Protein AF-0000000084403778 (afdb_homodimer)

Structure (mmCIF, N/CA/C/O backbone):
data_AF-0000000084403778-model_v1
#
loop_
_entity.id
_entity.type
_entity.pdbx_description
1 polymer 'Amidase domain-containing protein'
#
loop_
_atom_site.group_PDB
_atom_site.id
_atom_site.type_symbol
_atom_site.label_atom_id
_atom_site.label_alt_id
_atom_site.label_comp_id
_atom_site.label_asym_id
_atom_site.label_entity_id
_atom_site.label_seq_id
_atom_site.pdbx_PDB_ins_code
_atom_site.Cartn_x
_atom_site.Cartn_y
_atom_site.Cartn_z
_atom_site.occupancy
_atom_site.B_iso_or_equiv
_atom_site.auth_seq_id
_atom_site.auth_comp_id
_atom_site.auth_asym_id
_atom_site.auth_atom_id
_atom_site.pdbx_PDB_model_num
ATOM 1 N N . MET A 1 1 ? 0.644 -39.219 24.844 1 18.72 1 MET A N 1
ATOM 2 C CA . MET A 1 1 ? -0.184 -38.25 25.594 1 18.72 1 MET A CA 1
ATOM 3 C C . MET A 1 1 ? 0.557 -36.938 25.812 1 18.72 1 MET A C 1
ATOM 5 O O . MET A 1 1 ? 1.312 -36.812 26.781 1 18.72 1 MET A O 1
ATOM 9 N N . LEU A 1 2 ? 1.155 -36.375 24.812 1 17.41 2 LEU A N 1
ATOM 10 C CA . LEU A 1 2 ? 2.367 -35.656 24.422 1 17.41 2 LEU A CA 1
ATOM 11 C C . LEU A 1 2 ? 2.25 -34.156 24.75 1 17.41 2 LEU A C 1
ATOM 13 O O . LEU A 1 2 ? 1.386 -33.469 24.219 1 17.41 2 LEU A O 1
ATOM 17 N N . LYS A 1 3 ? 2.527 -33.844 26.078 1 19.91 3 LYS A N 1
ATOM 18 C CA . LYS A 1 3 ? 2.354 -32.594 26.812 1 19.91 3 LYS A CA 1
ATOM 19 C C . LYS A 1 3 ? 3.055 -31.438 26.109 1 19.91 3 LYS A C 1
ATOM 21 O O . LYS A 1 3 ? 4.273 -31.281 26.219 1 19.91 3 LYS A O 1
ATOM 26 N N . LYS A 1 4 ? 2.727 -31.328 24.75 1 19.06 4 LYS A N 1
ATOM 27 C CA . LYS A 1 4 ? 3.428 -30.328 23.938 1 19.06 4 LYS A CA 1
ATOM 28 C C . LYS A 1 4 ? 3.307 -28.938 24.562 1 19.06 4 LYS A C 1
ATOM 30 O O . LYS A 1 4 ? 2.199 -28.453 24.797 1 19.06 4 LYS A O 1
ATOM 35 N N . THR A 1 5 ? 4.219 -28.594 25.469 1 20.61 5 THR A N 1
ATOM 36 C CA . THR A 1 5 ? 4.375 -27.375 26.234 1 20.61 5 THR A CA 1
ATOM 37 C C . THR A 1 5 ? 4.328 -26.141 25.328 1 20.61 5 THR A C 1
ATOM 39 O O . THR A 1 5 ? 5.16 -26 24.438 1 20.61 5 THR A O 1
ATOM 42 N N . LEU A 1 6 ? 3.15 -25.703 24.938 1 18.8 6 LEU A N 1
ATOM 43 C CA . LEU A 1 6 ? 2.775 -24.641 24 1 18.8 6 LEU A CA 1
ATOM 44 C C . LEU A 1 6 ? 3.309 -23.281 24.484 1 18.8 6 LEU A C 1
ATOM 46 O O . LEU A 1 6 ? 2.945 -22.812 25.562 1 18.8 6 LEU A O 1
ATOM 50 N N . THR A 1 7 ? 4.652 -23.078 24.297 1 20.14 7 THR A N 1
ATOM 51 C CA . THR A 1 7 ? 5.363 -21.891 24.75 1 20.14 7 THR A CA 1
ATOM 52 C C . THR A 1 7 ? 4.746 -20.641 24.156 1 20.14 7 THR A C 1
ATOM 54 O O . THR A 1 7 ? 4.691 -20.484 22.922 1 20.14 7 THR A O 1
ATOM 57 N N . ILE A 1 8 ? 3.703 -20.062 24.719 1 18.84 8 ILE A N 1
ATOM 58 C CA . ILE A 1 8 ? 2.793 -18.969 24.391 1 18.84 8 ILE A CA 1
ATOM 59 C C . ILE A 1 8 ? 3.57 -17.656 24.297 1 18.84 8 ILE A C 1
ATOM 61 O O . ILE A 1 8 ? 4.062 -17.156 25.312 1 18.84 8 ILE A O 1
ATOM 65 N N . GLN A 1 9 ? 4.461 -17.516 23.328 1 19.38 9 GLN A N 1
ATOM 66 C CA . GLN A 1 9 ? 5.258 -16.297 23.203 1 19.38 9 GLN A CA 1
ATOM 67 C C . GLN A 1 9 ? 4.367 -15.086 22.969 1 19.38 9 GLN A C 1
ATOM 69 O O . GLN A 1 9 ? 3.543 -15.078 22.062 1 19.38 9 GLN A O 1
ATOM 74 N N . GLY A 1 10 ? 4.023 -14.312 23.984 1 20.56 10 GLY A N 1
ATOM 75 C CA . GLY A 1 10 ? 3.1 -13.227 24.266 1 20.56 10 GLY A CA 1
ATOM 76 C C . GLY A 1 10 ? 3.264 -12.047 23.312 1 20.56 10 GLY A C 1
ATOM 77 O O . GLY A 1 10 ? 4.383 -11.711 22.922 1 20.56 10 GLY A O 1
ATOM 78 N N . VAL A 1 11 ? 2.303 -11.82 22.5 1 19.36 11 VAL A N 1
ATOM 79 C CA . VAL A 1 11 ? 2.061 -10.82 21.469 1 19.36 11 VAL A CA 1
ATOM 80 C C . VAL A 1 11 ? 2.113 -9.422 22.078 1 19.36 11 VAL A C 1
ATOM 82 O O . VAL A 1 11 ? 1.288 -9.078 22.922 1 19.36 11 VAL A O 1
ATOM 85 N N . LEU A 1 12 ? 3.281 -8.789 22.219 1 21.8 12 LEU A N 1
ATOM 86 C CA . LEU A 1 12 ? 3.535 -7.445 22.719 1 21.8 12 LEU A CA 1
ATOM 87 C C . LEU A 1 12 ? 2.689 -6.418 21.984 1 21.8 12 LEU A C 1
ATOM 89 O O . LEU A 1 12 ? 2.57 -6.477 20.75 1 21.8 12 LEU A O 1
ATOM 93 N N . ALA A 1 13 ? 1.746 -5.816 22.578 1 21.98 13 ALA A N 1
ATOM 94 C CA . ALA A 1 13 ? 0.923 -4.656 22.25 1 21.98 13 ALA A CA 1
ATOM 95 C C . ALA A 1 13 ? 1.752 -3.572 21.562 1 21.98 13 ALA A C 1
ATOM 97 O O . ALA A 1 13 ? 2.967 -3.494 21.75 1 21.98 13 ALA A O 1
ATOM 98 N N . LEU A 1 14 ? 1.19 -3.01 20.5 1 22.77 14 LEU A N 1
ATOM 99 C CA . LEU A 1 14 ? 1.689 -1.904 19.703 1 22.77 14 LEU A CA 1
ATOM 100 C C . LEU A 1 14 ? 2.291 -0.813 20.578 1 22.77 14 LEU A C 1
ATOM 102 O O . LEU A 1 14 ? 1.62 0.169 20.906 1 22.77 14 LEU A O 1
ATOM 106 N N . VAL A 1 15 ? 2.947 -1.26 21.812 1 22.11 15 VAL A N 1
ATOM 107 C CA . VAL A 1 15 ? 3.486 -0.353 22.812 1 22.11 15 VAL A CA 1
ATOM 108 C C . VAL A 1 15 ? 4.52 0.575 22.172 1 22.11 15 VAL A C 1
ATOM 110 O O . VAL A 1 15 ? 5.145 0.22 21.172 1 22.11 15 VAL A O 1
ATOM 113 N N . HIS A 1 16 ? 4.484 1.888 22.625 1 23.42 16 HIS A N 1
ATOM 114 C CA . HIS A 1 16 ? 5.512 2.906 22.422 1 23.42 16 HIS A CA 1
ATOM 115 C C . HIS A 1 16 ? 6.906 2.344 22.688 1 23.42 16 HIS A C 1
ATOM 117 O O . HIS A 1 16 ? 7.082 1.502 23.562 1 23.42 16 HIS A O 1
ATOM 123 N N . PRO A 1 17 ? 7.898 2.363 21.859 1 23.77 17 PRO A N 1
ATOM 124 C CA . PRO A 1 17 ? 9.211 1.745 22.047 1 23.77 17 PRO A CA 1
ATOM 125 C C . PRO A 1 17 ? 9.828 2.051 23.406 1 23.77 17 PRO A C 1
ATOM 127 O O . PRO A 1 17 ? 11.055 2.002 23.562 1 23.77 17 PRO A O 1
ATOM 130 N N . ALA A 1 18 ? 9.102 2.107 24.656 1 20.86 18 ALA A N 1
ATOM 131 C CA . ALA A 1 18 ? 10.008 2.299 25.781 1 20.86 18 ALA A CA 1
ATOM 132 C C . ALA A 1 18 ? 11.008 1.153 25.891 1 20.86 18 ALA A C 1
ATOM 134 O O . ALA A 1 18 ? 10.812 0.095 25.281 1 20.86 18 ALA A O 1
ATOM 135 N N . SER A 1 19 ? 11.852 0.962 27.203 1 19.22 19 SER A N 1
ATOM 136 C CA . SER A 1 19 ? 13.047 0.24 27.641 1 19.22 19 SER A CA 1
ATOM 137 C C . SER A 1 19 ? 12.836 -1.269 27.562 1 19.22 19 SER A C 1
ATOM 139 O O . SER A 1 19 ? 11.703 -1.745 27.547 1 19.22 19 SER A O 1
ATOM 141 N N . ALA A 1 20 ? 13.945 -2.129 27.453 1 20.81 20 ALA A N 1
ATOM 142 C CA . ALA A 1 20 ? 14.32 -3.537 27.375 1 20.81 20 ALA A CA 1
ATOM 143 C C . ALA A 1 20 ? 13.672 -4.336 28.516 1 20.81 20 ALA A C 1
ATOM 145 O O . ALA A 1 20 ? 14.297 -4.578 29.547 1 20.81 20 ALA A O 1
ATOM 146 N N . ALA A 1 21 ? 12.445 -4.137 29.094 1 22.25 21 ALA A N 1
ATOM 147 C CA . ALA A 1 21 ? 12.234 -4.887 30.328 1 22.25 21 ALA A CA 1
ATOM 148 C C . ALA A 1 21 ? 12.219 -6.387 30.062 1 22.25 21 ALA A C 1
ATOM 150 O O . ALA A 1 21 ? 11.641 -6.844 29.078 1 22.25 21 ALA A O 1
ATOM 151 N N . THR A 1 22 ? 13.102 -7.246 30.828 1 19.88 22 THR A N 1
ATOM 152 C CA . THR A 1 22 ? 13.516 -8.633 31.016 1 19.88 22 THR A CA 1
ATOM 153 C C . THR A 1 22 ? 12.305 -9.539 31.234 1 19.88 22 THR A C 1
ATOM 155 O O . THR A 1 22 ? 11.414 -9.211 32.031 1 19.88 22 THR A O 1
ATOM 158 N N . LEU A 1 23 ? 11.914 -10.305 30.25 1 20.38 23 LEU A N 1
ATOM 159 C CA . LEU A 1 23 ? 10.859 -11.305 30.312 1 20.38 23 LEU A CA 1
ATOM 160 C C . LEU A 1 23 ? 11.031 -12.211 31.516 1 20.38 23 LEU A C 1
ATOM 162 O O . LEU A 1 23 ? 12.133 -12.672 31.812 1 20.38 23 LEU A O 1
ATOM 166 N N . PRO A 1 24 ? 10.055 -12.305 32.5 1 20.27 24 PRO A N 1
ATOM 167 C CA . PRO A 1 24 ? 10.133 -13.039 33.75 1 20.27 24 PRO A CA 1
ATOM 168 C C . PRO A 1 24 ? 10.367 -14.531 33.562 1 20.27 24 PRO A C 1
ATOM 170 O O . PRO A 1 24 ? 10.016 -15.086 32.5 1 20.27 24 PRO A O 1
ATOM 173 N N . LYS A 1 25 ? 11.195 -15.305 34.438 1 20.94 25 LYS A N 1
ATOM 174 C CA . LYS A 1 25 ? 11.734 -16.609 34.812 1 20.94 25 LYS A CA 1
ATOM 175 C C . LYS A 1 25 ? 10.609 -17.625 35.031 1 20.94 25 LYS A C 1
ATOM 177 O O . LYS A 1 25 ? 10.859 -18.75 35.5 1 20.94 25 LYS A O 1
ATOM 182 N N . ALA A 1 26 ? 9.398 -17.422 34.844 1 20.36 26 ALA A N 1
ATOM 183 C CA . ALA A 1 26 ? 8.492 -18.281 35.594 1 20.36 26 ALA A CA 1
ATOM 184 C C . ALA A 1 26 ? 8.578 -19.734 35.125 1 20.36 26 ALA A C 1
ATOM 186 O O . ALA A 1 26 ? 7.793 -20.578 35.562 1 20.36 26 ALA A O 1
ATOM 187 N N . GLN A 1 27 ? 9.312 -20.172 34.125 1 19.77 27 GLN A N 1
ATOM 188 C CA . GLN A 1 27 ? 9.18 -21.609 33.938 1 19.77 27 GLN A CA 1
ATOM 189 C C . GLN A 1 27 ? 9.914 -22.375 35.031 1 19.77 27 GLN A C 1
ATOM 191 O O . GLN A 1 27 ? 9.805 -23.594 35.125 1 19.77 27 GLN A O 1
ATOM 196 N N . GLN A 1 28 ? 10.969 -21.812 35.75 1 19.81 28 GLN A N 1
ATOM 197 C CA . GLN A 1 28 ? 11.758 -22.734 36.562 1 19.81 28 GLN A CA 1
ATOM 198 C C . GLN A 1 28 ? 11 -23.156 37.844 1 19.81 28 GLN A C 1
ATOM 200 O O . GLN A 1 28 ? 11.594 -23.641 38.781 1 19.81 28 GLN A O 1
ATOM 205 N N . ALA A 1 29 ? 9.883 -22.797 38.125 1 21.36 29 ALA A N 1
ATOM 206 C CA . ALA A 1 29 ? 9.5 -22.906 39.531 1 21.36 29 ALA A CA 1
ATOM 207 C C . ALA A 1 29 ? 9.273 -24.359 39.938 1 21.36 29 ALA A C 1
ATOM 209 O O . ALA A 1 29 ? 8.797 -24.641 41.031 1 21.36 29 ALA A O 1
ATOM 210 N N . LEU A 1 30 ? 9.234 -25.359 39.031 1 20 30 LEU A N 1
ATOM 211 C CA . LEU A 1 30 ? 8.648 -26.5 39.75 1 20 30 LEU A CA 1
ATOM 212 C C . LEU A 1 30 ? 9.656 -27.094 40.719 1 20 30 LEU A C 1
ATOM 214 O O . LEU A 1 30 ? 9.375 -28.125 41.375 1 20 30 LEU A O 1
ATOM 218 N N . MET A 1 31 ? 11 -26.875 40.469 1 19.2 31 MET A N 1
ATOM 219 C CA . MET A 1 31 ? 11.789 -27.828 41.219 1 19.2 31 MET A CA 1
ATOM 220 C C . MET A 1 31 ? 11.578 -27.641 42.719 1 19.2 31 MET A C 1
ATOM 222 O O . MET A 1 31 ? 11.148 -26.562 43.156 1 19.2 31 MET A O 1
ATOM 226 N N . THR A 1 32 ? 12.211 -28.531 43.625 1 20.08 32 THR A N 1
ATOM 227 C CA . THR A 1 32 ? 12.07 -29.078 44.969 1 20.08 32 THR A CA 1
ATOM 228 C C . THR A 1 32 ? 12.117 -27.969 46.031 1 20.08 32 THR A C 1
ATOM 230 O O . THR A 1 32 ? 12.516 -26.844 45.719 1 20.08 32 THR A O 1
ATOM 233 N N . THR A 1 33 ? 12.555 -28.359 47.281 1 19.86 33 THR A N 1
ATOM 234 C CA . THR A 1 33 ? 12.305 -28.281 48.719 1 19.86 33 THR A CA 1
ATOM 235 C C . THR A 1 33 ? 12.844 -26.969 49.312 1 19.86 33 THR A C 1
ATOM 237 O O . THR A 1 33 ? 12.18 -26.312 50.094 1 19.86 33 THR A O 1
ATOM 240 N N . GLN A 1 34 ? 14.211 -26.922 49.562 1 19.19 34 GLN A N 1
ATOM 241 C CA . GLN A 1 34 ? 14.766 -26.516 50.844 1 19.19 34 GLN A CA 1
ATOM 242 C C . GLN A 1 34 ? 14.695 -25 51 1 19.19 34 GLN A C 1
ATOM 244 O O . GLN A 1 34 ? 14.578 -24.266 50.031 1 19.19 34 GLN A O 1
ATOM 249 N N . ASN A 1 35 ? 15.234 -24.406 52.25 1 20.36 35 ASN A N 1
ATOM 250 C CA . ASN A 1 35 ? 15.102 -23.328 53.219 1 20.36 35 ASN A CA 1
ATOM 251 C C . ASN A 1 35 ? 15.445 -21.969 52.594 1 20.36 35 ASN A C 1
ATOM 253 O O . ASN A 1 35 ? 14.719 -21 52.812 1 20.36 35 ASN A O 1
ATOM 257 N N . ASP A 1 36 ? 16.766 -21.75 52.375 1 21.08 36 ASP A N 1
ATOM 258 C CA . ASP A 1 36 ? 17.438 -20.531 52.812 1 21.08 36 ASP A CA 1
ATOM 259 C C . ASP A 1 36 ? 17.141 -19.359 51.875 1 21.08 36 ASP A C 1
ATOM 261 O O . ASP A 1 36 ? 16.859 -19.578 50.688 1 21.08 36 ASP A O 1
ATOM 265 N N . GLU A 1 37 ? 17 -18.141 52.375 1 21.67 37 GLU A N 1
ATOM 266 C CA . GLU A 1 37 ? 16.516 -16.812 52 1 21.67 37 GLU A CA 1
ATOM 267 C C . GLU A 1 37 ? 17.172 -16.312 50.75 1 21.67 37 GLU A C 1
ATOM 269 O O . GLU A 1 37 ? 16.953 -15.172 50.312 1 21.67 37 GLU A O 1
ATOM 274 N N . PRO A 1 38 ? 17.609 -17.328 49.781 1 23.66 38 PRO A N 1
ATOM 275 C CA . PRO A 1 38 ? 18.734 -16.641 49.125 1 23.66 38 PRO A CA 1
ATOM 276 C C . PRO A 1 38 ? 18.297 -15.375 48.375 1 23.66 38 PRO A C 1
ATOM 278 O O . PRO A 1 38 ? 17.141 -15.273 47.969 1 23.66 38 PRO A O 1
ATOM 281 N N . GLU A 1 39 ? 19.094 -14.297 48.531 1 22.7 39 GLU A N 1
ATOM 282 C CA . GLU A 1 39 ? 19.172 -12.906 48.062 1 22.7 39 GLU A CA 1
ATOM 283 C C . GLU A 1 39 ? 18.984 -12.805 46.562 1 22.7 39 GLU A C 1
ATOM 285 O O . GLU A 1 39 ? 19.547 -13.594 45.812 1 22.7 39 GLU A O 1
ATOM 290 N N . GLU A 1 40 ? 17.844 -12.336 46.188 1 22.34 40 GLU A N 1
ATOM 291 C CA . GLU A 1 40 ? 17.219 -12.195 44.875 1 22.34 40 GLU A CA 1
ATOM 292 C C . GLU A 1 40 ? 18.203 -11.617 43.875 1 22.34 40 GLU A C 1
ATOM 294 O O . GLU A 1 40 ? 18.75 -10.531 44.062 1 22.34 40 GLU A O 1
ATOM 299 N N . PRO A 1 41 ? 19.016 -12.523 43.188 1 23.11 41 PRO A N 1
ATOM 300 C CA . PRO A 1 41 ? 20.047 -11.922 42.344 1 23.11 41 PRO A CA 1
ATOM 301 C C . PRO A 1 41 ? 19.484 -10.93 41.344 1 23.11 41 PRO A C 1
ATOM 303 O O . PRO A 1 41 ? 18.438 -11.188 40.719 1 23.11 41 PRO A O 1
ATOM 306 N N . HIS A 1 42 ? 19.578 -9.586 41.562 1 22.08 42 HIS A N 1
ATOM 307 C CA . HIS A 1 42 ? 19.406 -8.359 40.781 1 22.08 42 HIS A CA 1
ATOM 308 C C . HIS A 1 42 ? 19.938 -8.531 39.375 1 22.08 42 HIS A C 1
ATOM 310 O O . HIS A 1 42 ? 21.141 -8.719 39.156 1 22.08 42 HIS A O 1
ATOM 316 N N . ASN A 1 43 ? 19.25 -9.305 38.594 1 21.39 43 ASN A N 1
ATOM 317 C CA . ASN A 1 43 ? 19.719 -9.625 37.25 1 21.39 43 ASN A CA 1
ATOM 318 C C . ASN A 1 43 ? 20.141 -8.367 36.469 1 21.39 43 ASN A C 1
ATOM 320 O O . ASN A 1 43 ? 19.328 -7.461 36.281 1 21.39 43 ASN A O 1
ATOM 324 N N . LEU A 1 44 ? 21.453 -7.996 36.375 1 20.98 44 LEU A N 1
ATOM 325 C CA . LEU A 1 44 ? 22.328 -7.02 35.75 1 20.98 44 LEU A CA 1
ATOM 326 C C . LEU A 1 44 ? 22.078 -6.977 34.219 1 20.98 44 LEU A C 1
ATOM 328 O O . LEU A 1 44 ? 22.969 -7.305 33.438 1 20.98 44 LEU A O 1
ATOM 332 N N . ALA A 1 45 ? 21.172 -7.477 33.688 1 25.19 45 ALA A N 1
ATOM 333 C CA . ALA A 1 45 ? 21.109 -7.355 32.219 1 25.19 45 ALA A CA 1
ATOM 334 C C . ALA A 1 45 ? 21.094 -5.891 31.812 1 25.19 45 ALA A C 1
ATOM 336 O O . ALA A 1 45 ? 20.312 -5.496 30.938 1 25.19 45 ALA A O 1
ATOM 337 N N . ALA A 1 46 ? 21.25 -4.84 32.719 1 26.47 46 ALA A N 1
ATOM 338 C CA . ALA A 1 46 ? 21.406 -3.406 32.5 1 26.47 46 ALA A CA 1
ATOM 339 C C . ALA A 1 46 ? 22.438 -3.141 31.391 1 26.47 46 ALA A C 1
ATOM 341 O O . ALA A 1 46 ? 22.219 -2.328 30.5 1 26.47 46 ALA A O 1
ATOM 342 N N . LEU A 1 47 ? 23.812 -3.18 31.688 1 24.97 47 LEU A N 1
ATOM 343 C CA . LEU A 1 47 ? 24.969 -2.311 31.438 1 24.97 47 LEU A CA 1
ATOM 344 C C . LEU A 1 47 ? 25.609 -2.623 30.094 1 24.97 47 LEU A C 1
ATOM 346 O O . LEU A 1 47 ? 26.719 -2.168 29.812 1 24.97 47 LEU A O 1
ATOM 350 N N . ILE A 1 48 ? 25.328 -3.693 29.531 1 28.06 48 ILE A N 1
ATOM 351 C CA . ILE A 1 48 ? 26.344 -3.789 28.469 1 28.06 48 ILE A CA 1
ATOM 352 C C . ILE A 1 48 ? 26.094 -2.699 27.422 1 28.06 48 ILE A C 1
ATOM 354 O O . ILE A 1 48 ? 25.156 -2.787 26.641 1 28.06 48 ILE A O 1
ATOM 358 N N . HIS A 1 49 ? 26.297 -1.39 27.719 1 35.59 49 HIS A N 1
ATOM 359 C CA . HIS A 1 49 ? 26.469 -0.118 27.016 1 35.59 49 HIS A CA 1
ATOM 360 C C . HIS A 1 49 ? 27.422 -0.259 25.844 1 35.59 49 HIS A C 1
ATOM 362 O O . HIS A 1 49 ? 28.594 0.132 25.938 1 35.59 49 HIS A O 1
ATOM 368 N N . GLY A 1 50 ? 27.531 -1.386 25.203 1 35.88 50 GLY A N 1
ATOM 369 C CA . GLY A 1 50 ? 28.484 -1.289 24.109 1 35.88 50 GLY A CA 1
ATOM 370 C C . GLY A 1 50 ? 28.062 -0.286 23.047 1 35.88 50 GLY A C 1
ATOM 371 O O . GLY A 1 50 ? 26.906 0.137 23 1 35.88 50 GLY A O 1
ATOM 372 N N . PRO A 1 51 ? 29.047 0.303 22.359 1 45.84 51 PRO A N 1
ATOM 373 C CA . PRO A 1 51 ? 28.781 1.262 21.281 1 45.84 51 PRO A CA 1
ATOM 374 C C . PRO A 1 51 ? 27.719 0.768 20.297 1 45.84 51 PRO A C 1
ATOM 376 O O . PRO A 1 51 ? 27.688 -0.42 19.969 1 45.84 51 PRO A O 1
ATOM 379 N N . GLN A 1 52 ? 26.609 1.347 20.312 1 55.81 52 GLN A N 1
ATOM 380 C CA . GLN A 1 52 ? 25.641 1.013 19.266 1 55.81 52 GLN A CA 1
ATOM 381 C C . GLN A 1 52 ? 26.297 1.037 17.891 1 55.81 52 GLN A C 1
ATOM 383 O O . GLN A 1 52 ? 26.859 2.057 17.484 1 55.81 52 GLN A O 1
ATOM 388 N N . GLU A 1 53 ? 26.625 -0.081 17.391 1 61.16 53 GLU A N 1
ATOM 389 C CA . GLU A 1 53 ? 27.281 -0.267 16.094 1 61.16 53 GLU A CA 1
ATOM 390 C C . GLU A 1 53 ? 26.375 0.188 14.953 1 61.16 53 GLU A C 1
ATOM 392 O O . GLU A 1 53 ? 25.172 -0.025 14.984 1 61.16 53 GLU A O 1
ATOM 397 N N . VAL A 1 54 ? 26.906 1.153 14.25 1 64 54 VAL A N 1
ATOM 398 C CA . VAL A 1 54 ? 26.266 1.49 12.984 1 64 54 VAL A CA 1
ATOM 399 C C . VAL A 1 54 ? 26.375 0.316 12.016 1 64 54 VAL A C 1
ATOM 401 O O . VAL A 1 54 ? 27.484 -0.162 11.742 1 64 54 VAL A O 1
ATOM 404 N N . LEU A 1 55 ? 25.297 -0.259 11.844 1 61.59 55 LEU A N 1
ATOM 405 C CA . LEU A 1 55 ? 25.266 -1.337 10.859 1 61.59 55 LEU A CA 1
ATOM 406 C C . LEU A 1 55 ? 24.641 -0.866 9.547 1 61.59 55 LEU A C 1
ATOM 408 O O . LEU A 1 55 ? 23.469 -0.52 9.508 1 61.59 55 LEU A O 1
ATOM 412 N N . PHE A 1 56 ? 25.531 -0.64 8.773 1 54.19 56 PHE A N 1
ATOM 413 C CA . PHE A 1 56 ? 25.016 -0.289 7.457 1 54.19 56 PHE A CA 1
ATOM 414 C C . PHE A 1 56 ? 24.359 -1.496 6.789 1 54.19 56 PHE A C 1
ATOM 416 O O . PHE A 1 56 ? 24.953 -2.578 6.746 1 54.19 56 PHE A O 1
ATOM 423 N N . GLN A 1 57 ? 23.031 -1.596 7.078 1 52.12 57 GLN A N 1
ATOM 424 C CA . GLN A 1 57 ? 22.219 -2.742 6.691 1 52.12 57 GLN A CA 1
ATOM 425 C C . GLN A 1 57 ? 22.5 -3.16 5.25 1 52.12 57 GLN A C 1
ATOM 427 O O . GLN A 1 57 ? 22.75 -4.336 4.98 1 52.12 57 GLN A O 1
ATOM 432 N N . ASP A 1 58 ? 21.781 -2.473 4.199 1 53.62 58 ASP A N 1
ATOM 433 C CA . ASP A 1 58 ? 21.391 -3.146 2.967 1 53.62 58 ASP A CA 1
ATOM 434 C C . ASP A 1 58 ? 22.531 -3.166 1.956 1 53.62 58 ASP A C 1
ATOM 436 O O . ASP A 1 58 ? 22.781 -2.166 1.28 1 53.62 58 ASP A O 1
ATOM 440 N N . GLN A 1 59 ? 23.328 -4.18 2.219 1 62.06 59 GLN A N 1
ATOM 441 C CA . GLN A 1 59 ? 24.281 -4.621 1.209 1 62.06 59 GLN A CA 1
ATOM 442 C C . GLN A 1 59 ? 23.578 -5.027 -0.08 1 62.06 59 GLN A C 1
ATOM 444 O O . GLN A 1 59 ? 24.109 -5.805 -0.871 1 62.06 59 GLN A O 1
ATOM 449 N N . SER A 1 60 ? 22.328 -4.539 -0.258 1 75.56 60 SER A N 1
ATOM 450 C CA . SER A 1 60 ? 21.672 -4.77 -1.541 1 75.56 60 SER A CA 1
ATOM 451 C C . SER A 1 60 ? 21.906 -3.605 -2.498 1 75.56 60 SER A C 1
ATOM 453 O O . SER A 1 60 ? 22.078 -2.465 -2.064 1 75.56 60 SER A O 1
ATOM 455 N N . LEU A 1 61 ? 22.109 -3.963 -3.707 1 86 61 LEU A N 1
ATOM 456 C CA . LEU A 1 61 ? 22.422 -3.008 -4.762 1 86 61 LEU A CA 1
ATOM 457 C C . LEU A 1 61 ? 21.219 -2.768 -5.66 1 86 61 LEU A C 1
ATOM 459 O O . LEU A 1 61 ? 20.656 -3.715 -6.211 1 86 61 LEU A O 1
ATOM 463 N N . PHE A 1 62 ? 20.75 -1.534 -5.66 1 89.75 62 PHE A N 1
ATOM 464 C CA . PHE A 1 62 ? 19.766 -1.106 -6.645 1 89.75 62 PHE A CA 1
ATOM 465 C C . PHE A 1 62 ? 20.406 -0.283 -7.746 1 89.75 62 PHE A C 1
ATOM 467 O O . PHE A 1 62 ? 21.203 0.618 -7.469 1 89.75 62 PHE A O 1
ATOM 474 N N . TYR A 1 63 ? 20.156 -0.612 -8.992 1 90.12 63 TYR A N 1
ATOM 475 C CA . TYR A 1 63 ? 20.812 0.071 -10.094 1 90.12 63 TYR A CA 1
ATOM 476 C C . TYR A 1 63 ? 19.969 0.009 -11.359 1 90.12 63 TYR A C 1
ATOM 478 O O . TYR A 1 63 ? 18.922 -0.66 -11.383 1 90.12 63 TYR A O 1
ATOM 486 N N . THR A 1 64 ? 20.359 0.812 -12.336 1 91.31 64 THR A N 1
ATOM 487 C CA . THR A 1 64 ? 19.672 0.806 -13.625 1 91.31 64 THR A CA 1
ATOM 488 C C . THR A 1 64 ? 20.625 0.475 -14.758 1 91.31 64 THR A C 1
ATOM 490 O O . THR A 1 64 ? 21.812 0.828 -14.695 1 91.31 64 THR A O 1
ATOM 493 N N . ILE A 1 65 ? 20.234 -0.233 -15.609 1 91.12 65 ILE A N 1
ATOM 494 C CA . ILE A 1 65 ? 20.875 -0.408 -16.906 1 91.12 65 ILE A CA 1
ATOM 495 C C . ILE A 1 65 ? 19.922 0.086 -18.016 1 91.12 65 ILE A C 1
ATOM 497 O O . ILE A 1 65 ? 18.875 -0.505 -18.234 1 91.12 65 ILE A O 1
ATOM 501 N N . GLY A 1 66 ? 20.344 1.158 -18.562 1 86.69 66 GLY A N 1
ATOM 502 C CA . GLY A 1 66 ? 19.359 1.86 -19.375 1 86.69 66 GLY A CA 1
ATOM 503 C C . GLY A 1 66 ? 18.203 2.416 -18.578 1 86.69 66 GLY A C 1
ATOM 504 O O . GLY A 1 66 ? 18.422 3.129 -17.594 1 86.69 66 GLY A O 1
ATOM 505 N N . ASN A 1 67 ? 17 2.08 -18.938 1 87.75 67 ASN A N 1
ATOM 506 C CA . ASN A 1 67 ? 15.812 2.566 -18.234 1 87.75 67 ASN A CA 1
ATOM 507 C C . ASN A 1 67 ? 15.172 1.469 -17.391 1 87.75 67 ASN A C 1
ATOM 509 O O . ASN A 1 67 ? 14.047 1.625 -16.906 1 87.75 67 ASN A O 1
ATOM 513 N N . ILE A 1 68 ? 15.953 0.402 -17.266 1 94.06 68 ILE A N 1
ATOM 514 C CA . ILE A 1 68 ? 15.406 -0.729 -16.516 1 94.06 68 ILE A CA 1
ATOM 515 C C . ILE A 1 68 ? 16.016 -0.776 -15.125 1 94.06 68 ILE A C 1
ATOM 517 O O . ILE A 1 68 ? 17.234 -0.643 -14.969 1 94.06 68 ILE A O 1
ATOM 521 N N . GLN A 1 69 ? 15.195 -0.94 -14.094 1 94.12 69 GLN A N 1
ATOM 522 C CA . GLN A 1 69 ? 15.641 -1.014 -12.711 1 94.12 69 GLN A CA 1
ATOM 523 C C . GLN A 1 69 ? 15.984 -2.449 -12.32 1 94.12 69 GLN A C 1
ATOM 525 O O . GLN A 1 69 ? 15.242 -3.379 -12.633 1 94.12 69 GLN A O 1
ATOM 530 N N . TYR A 1 70 ? 17.109 -2.605 -11.641 1 95.62 70 TYR A N 1
ATOM 531 C CA . TYR A 1 70 ? 17.594 -3.914 -11.211 1 95.62 70 TYR A CA 1
ATOM 532 C C . TYR A 1 70 ? 17.922 -3.916 -9.727 1 95.62 70 TYR A C 1
ATOM 534 O O . TYR A 1 70 ? 18.062 -2.855 -9.117 1 95.62 70 TYR A O 1
ATOM 542 N N . PHE A 1 71 ? 17.938 -5.082 -9.156 1 94.38 71 PHE A N 1
ATOM 543 C CA . PHE A 1 71 ? 18.312 -5.359 -7.777 1 94.38 71 PHE A CA 1
ATOM 544 C C . PHE A 1 71 ? 19.25 -6.555 -7.703 1 94.38 71 PHE A C 1
ATOM 546 O O . PHE A 1 71 ? 19.078 -7.539 -8.422 1 94.38 71 PHE A O 1
ATOM 553 N N . THR A 1 72 ? 20.312 -6.445 -6.883 1 92.94 72 THR A N 1
ATOM 554 C CA . THR A 1 72 ? 21.219 -7.551 -6.609 1 92.94 72 THR A CA 1
ATOM 555 C C . THR A 1 72 ? 21.469 -7.688 -5.113 1 92.94 72 THR A C 1
ATOM 557 O O . THR A 1 72 ? 21.953 -6.758 -4.469 1 92.94 72 THR A O 1
ATOM 560 N N . PRO A 1 73 ? 21.031 -8.875 -4.574 1 91.25 73 PRO A N 1
ATOM 561 C CA . PRO A 1 73 ? 21.5 -9.148 -3.215 1 91.25 73 PRO A CA 1
ATOM 562 C C . PRO A 1 73 ? 23 -9.414 -3.15 1 91.25 73 PRO A C 1
ATOM 564 O O . PRO A 1 73 ? 23.469 -10.438 -3.656 1 91.25 73 PRO A O 1
ATOM 567 N N . SER A 1 74 ? 23.703 -8.555 -2.486 1 85.88 74 SER A N 1
ATOM 568 C CA . SER A 1 74 ? 25.156 -8.625 -2.572 1 85.88 74 SER A CA 1
ATOM 569 C C . SER A 1 74 ? 25.766 -9.203 -1.295 1 85.88 74 SER A C 1
ATOM 571 O O . SER A 1 74 ? 26.969 -9.094 -1.065 1 85.88 74 SER A O 1
ATOM 573 N N . HIS A 1 75 ? 24.953 -9.836 -0.486 1 82.38 75 HIS A N 1
ATOM 574 C CA . HIS A 1 75 ? 25.453 -10.383 0.768 1 82.38 75 HIS A CA 1
ATOM 575 C C . HIS A 1 75 ? 26.312 -11.617 0.523 1 82.38 75 HIS A C 1
ATOM 577 O O . HIS A 1 75 ? 27.359 -11.789 1.156 1 82.38 75 HIS A O 1
ATOM 583 N N . HIS A 1 76 ? 25.797 -12.484 -0.357 1 85.62 76 HIS A N 1
ATOM 584 C CA . HIS A 1 76 ? 26.484 -13.727 -0.67 1 85.62 76 HIS A CA 1
ATOM 585 C C . HIS A 1 76 ? 26.578 -13.945 -2.178 1 85.62 76 HIS A C 1
ATOM 587 O O . HIS A 1 76 ? 25.562 -13.906 -2.875 1 85.62 76 HIS A O 1
ATOM 593 N N . PRO A 1 77 ? 27.828 -14.18 -2.611 1 86.94 77 PRO A N 1
ATOM 594 C CA . PRO A 1 77 ? 27.906 -14.547 -4.027 1 86.94 77 PRO A CA 1
ATOM 595 C C . PRO A 1 77 ? 27.312 -15.93 -4.305 1 86.94 77 PRO A C 1
ATOM 597 O O . PRO A 1 77 ? 27.281 -16.781 -3.418 1 86.94 77 PRO A O 1
ATOM 600 N N . ILE A 1 78 ? 26.797 -16.094 -5.441 1 85.81 78 ILE A N 1
ATOM 601 C CA . ILE A 1 78 ? 26.25 -17.391 -5.812 1 85.81 78 ILE A CA 1
ATOM 602 C C . ILE A 1 78 ? 27.375 -18.344 -6.227 1 85.81 78 ILE A C 1
ATOM 604 O O . ILE A 1 78 ? 27.25 -19.562 -6.109 1 85.81 78 ILE A O 1
ATOM 608 N N . ASN A 1 79 ? 28.438 -17.734 -6.789 1 83.44 79 ASN A N 1
ATOM 609 C CA . ASN A 1 79 ? 29.625 -18.484 -7.203 1 83.44 79 ASN A CA 1
ATOM 610 C C . ASN A 1 79 ? 30.875 -17.609 -7.16 1 83.44 79 ASN A C 1
ATOM 612 O O . ASN A 1 79 ? 30.781 -16.375 -7.211 1 83.44 79 ASN A O 1
ATOM 616 N N . THR A 1 80 ? 31.984 -18.281 -6.965 1 84.88 80 THR A N 1
ATOM 617 C CA . THR A 1 80 ? 33.281 -17.625 -7.02 1 84.88 80 THR A CA 1
ATOM 618 C C . THR A 1 80 ? 34.219 -18.344 -7.992 1 84.88 80 THR A C 1
ATOM 620 O O . THR A 1 80 ? 34.344 -19.578 -7.945 1 84.88 80 THR A O 1
ATOM 623 N N . LEU A 1 81 ? 34.812 -17.578 -8.883 1 80.56 81 LEU A N 1
ATOM 624 C CA . LEU A 1 81 ? 35.688 -18.141 -9.891 1 80.56 81 LEU A CA 1
ATOM 625 C C . LEU A 1 81 ? 37.094 -17.562 -9.758 1 80.56 81 LEU A C 1
ATOM 627 O O . LEU A 1 81 ? 37.25 -16.344 -9.672 1 80.56 81 LEU A O 1
ATOM 631 N N . PRO A 1 82 ? 38.094 -18.422 -9.75 1 78.38 82 PRO A N 1
ATOM 632 C CA . PRO A 1 82 ? 39.438 -17.875 -9.773 1 78.38 82 PRO A CA 1
ATOM 633 C C . PRO A 1 82 ? 39.781 -17.219 -11.109 1 78.38 82 PRO A C 1
ATOM 635 O O . PRO A 1 82 ? 39.375 -17.703 -12.164 1 78.38 82 PRO A O 1
ATOM 638 N N . LEU A 1 83 ? 40.344 -16.062 -11.008 1 75.25 83 LEU A N 1
ATOM 639 C CA . LEU A 1 83 ? 40.719 -15.344 -12.219 1 75.25 83 LEU A CA 1
ATOM 640 C C . LEU A 1 83 ? 42.25 -15.102 -12.25 1 75.25 83 LEU A C 1
ATOM 642 O O . LEU A 1 83 ? 42.812 -14.633 -11.273 1 75.25 83 LEU A O 1
ATOM 646 N N . GLU A 1 84 ? 42.875 -15.594 -13.195 1 63.84 84 GLU A N 1
ATOM 647 C CA . GLU A 1 84 ? 44.281 -15.266 -13.438 1 63.84 84 GLU A CA 1
ATOM 648 C C . GLU A 1 84 ? 44.406 -13.938 -14.18 1 63.84 84 GLU A C 1
ATOM 650 O O . GLU A 1 84 ? 43.781 -13.742 -15.227 1 63.84 84 GLU A O 1
ATOM 655 N N . GLN A 1 85 ? 44.562 -12.781 -13.336 1 55.38 85 GLN A N 1
ATOM 656 C CA . GLN A 1 85 ? 44.5 -11.391 -13.781 1 55.38 85 GLN A CA 1
ATOM 657 C C . GLN A 1 85 ? 45.594 -11.07 -14.781 1 55.38 85 GLN A C 1
ATOM 659 O O . GLN A 1 85 ? 46.781 -11.258 -14.484 1 55.38 85 GLN A O 1
ATOM 664 N N . THR A 1 86 ? 45.312 -11.039 -16.047 1 50.44 86 THR A N 1
ATOM 665 C CA . THR A 1 86 ? 46.344 -10.477 -16.891 1 50.44 86 THR A CA 1
ATOM 666 C C . THR A 1 86 ? 46.25 -8.953 -16.906 1 50.44 86 THR A C 1
ATOM 668 O O . THR A 1 86 ? 47.219 -8.281 -17.328 1 50.44 86 THR A O 1
ATOM 671 N N . SER A 1 87 ? 45.062 -8.32 -16.922 1 49.62 87 SER A N 1
ATOM 672 C CA . SER A 1 87 ? 45 -6.871 -17.094 1 49.62 87 SER A CA 1
ATOM 673 C C . SER A 1 87 ? 44.188 -6.219 -16 1 49.62 87 SER A C 1
ATOM 675 O O . SER A 1 87 ? 43.469 -6.906 -15.258 1 49.62 87 SER A O 1
ATOM 677 N N . GLU A 1 88 ? 44.344 -4.922 -15.844 1 48.78 88 GLU A N 1
ATOM 678 C CA . GLU A 1 88 ? 43.75 -4.027 -14.859 1 48.78 88 GLU A CA 1
ATOM 679 C C . GLU A 1 88 ? 42.25 -4.117 -14.883 1 48.78 88 GLU A C 1
ATOM 681 O O . GLU A 1 88 ? 41.594 -3.721 -15.859 1 48.78 88 GLU A O 1
ATOM 686 N N . TYR A 1 89 ? 41.688 -5.223 -14.531 1 50.66 89 TYR A N 1
ATOM 687 C CA . TYR A 1 89 ? 40.25 -5.227 -14.375 1 50.66 89 TYR A CA 1
ATOM 688 C C . TYR A 1 89 ? 39.812 -4.23 -13.312 1 50.66 89 TYR A C 1
ATOM 690 O O . TYR A 1 89 ? 40.531 -4.012 -12.328 1 50.66 89 TYR A O 1
ATOM 698 N N . GLY A 1 90 ? 39.125 -3.094 -13.703 1 51.47 90 GLY A N 1
ATOM 699 C CA . GLY A 1 90 ? 38.594 -2.16 -12.734 1 51.47 90 GLY A CA 1
ATOM 700 C C . GLY A 1 90 ? 38.156 -2.826 -11.438 1 51.47 90 GLY A C 1
ATOM 701 O O . GLY A 1 90 ? 37.062 -3.416 -11.359 1 51.47 90 GLY A O 1
ATOM 702 N N . MET A 1 91 ? 39 -2.859 -10.438 1 57.72 91 MET A N 1
ATOM 703 C CA . MET A 1 91 ? 39 -3.523 -9.141 1 57.72 91 MET A CA 1
ATOM 704 C C . MET A 1 91 ? 37.906 -2.951 -8.242 1 57.72 91 MET A C 1
ATOM 706 O O . MET A 1 91 ? 37.594 -1.764 -8.32 1 57.72 91 MET A O 1
ATOM 710 N N . ASP A 1 92 ? 37 -3.787 -7.586 1 63.34 92 ASP A N 1
ATOM 711 C CA . ASP A 1 92 ? 36.188 -3.588 -6.398 1 63.34 92 ASP A CA 1
ATOM 712 C C . ASP A 1 92 ? 34.875 -2.895 -6.75 1 63.34 92 ASP A C 1
ATOM 714 O O . ASP A 1 92 ? 34.219 -2.271 -5.891 1 63.34 92 ASP A O 1
ATOM 718 N N . GLN A 1 93 ? 34.688 -2.932 -8.141 1 77.31 93 GLN A N 1
ATOM 719 C CA . GLN A 1 93 ? 33.375 -2.395 -8.516 1 77.31 93 GLN A CA 1
ATOM 720 C C . GLN A 1 93 ? 32.5 -3.475 -9.133 1 77.31 93 GLN A C 1
ATOM 722 O O . GLN A 1 93 ? 33 -4.395 -9.781 1 77.31 93 GLN A O 1
ATOM 727 N N . PHE A 1 94 ? 31.312 -3.395 -8.891 1 87.44 94 PHE A N 1
ATOM 728 C CA . PHE A 1 94 ? 30.359 -4.297 -9.508 1 87.44 94 PHE A CA 1
ATOM 729 C C . PHE A 1 94 ? 30.188 -3.969 -10.992 1 87.44 94 PHE A C 1
ATOM 731 O O . PHE A 1 94 ? 30.078 -2.799 -11.367 1 87.44 94 PHE A O 1
ATOM 738 N N . GLN A 1 95 ? 30.266 -5.008 -11.836 1 88.06 95 GLN A N 1
ATOM 739 C CA . GLN A 1 95 ? 30.062 -4.859 -13.266 1 88.06 95 GLN A CA 1
ATOM 740 C C . GLN A 1 95 ? 29.109 -5.922 -13.805 1 88.06 95 GLN A C 1
ATOM 742 O O . GLN A 1 95 ? 29.078 -7.047 -13.297 1 88.06 95 GLN A O 1
ATOM 747 N N . PRO A 1 96 ? 28.359 -5.512 -14.836 1 93.19 96 PRO A N 1
ATOM 748 C CA . PRO A 1 96 ? 27.5 -6.535 -15.453 1 93.19 96 PRO A CA 1
ATOM 7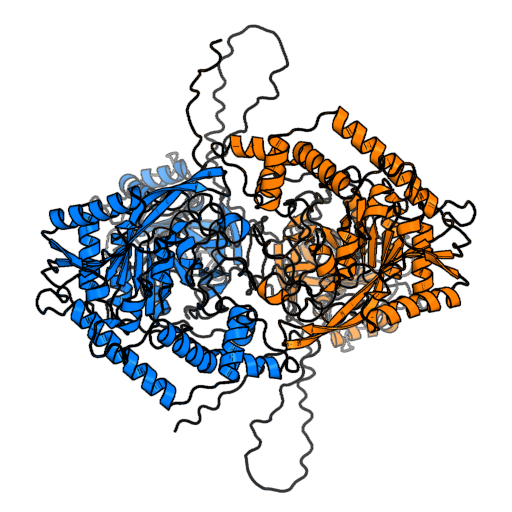49 C C . PRO A 1 96 ? 28.297 -7.547 -16.266 1 93.19 96 PRO A C 1
ATOM 751 O O . PRO A 1 96 ? 29.312 -7.195 -16.875 1 93.19 96 PRO A O 1
ATOM 754 N N . ILE A 1 97 ? 27.844 -8.766 -16.344 1 92.31 97 ILE A N 1
ATOM 755 C CA . ILE A 1 97 ? 28.5 -9.812 -17.109 1 92.31 97 ILE A CA 1
ATOM 756 C C . ILE A 1 97 ? 27.453 -10.805 -17.609 1 92.31 97 ILE A C 1
ATOM 758 O O . ILE A 1 97 ? 26.438 -11.039 -16.953 1 92.31 97 ILE A O 1
ATOM 762 N N . VAL A 1 98 ? 27.656 -11.352 -18.781 1 94.81 98 VAL A N 1
ATOM 763 C CA . VAL A 1 98 ? 26.859 -12.469 -19.281 1 94.81 98 VAL A CA 1
ATOM 764 C C . VAL A 1 98 ? 27.734 -13.719 -19.359 1 94.81 98 VAL A C 1
ATOM 766 O O . VAL A 1 98 ? 28.844 -13.68 -19.875 1 94.81 98 VAL A O 1
ATOM 769 N N . ILE A 1 99 ? 27.203 -14.727 -18.844 1 92.31 99 ILE A N 1
ATOM 770 C CA . ILE A 1 99 ? 27.875 -16.016 -18.938 1 92.31 99 ILE A CA 1
ATOM 771 C C . ILE A 1 99 ? 27.219 -16.891 -20 1 92.31 99 ILE A C 1
ATOM 773 O O . ILE A 1 99 ? 26 -17.141 -19.938 1 92.31 99 ILE A O 1
ATOM 777 N N . ILE A 1 100 ? 28.031 -17.422 -20.922 1 92.5 100 ILE A N 1
ATOM 778 C CA . ILE A 1 100 ? 27.5 -18.156 -22.062 1 92.5 100 ILE A CA 1
ATOM 779 C C . ILE A 1 100 ? 28.203 -19.516 -22.188 1 92.5 100 ILE A C 1
ATOM 781 O O . ILE A 1 100 ? 29.391 -19.562 -22.531 1 92.5 100 ILE A O 1
ATOM 785 N N . PRO A 1 101 ? 27.469 -20.516 -21.953 1 88.81 101 PRO A N 1
ATOM 786 C CA . PRO A 1 101 ? 28 -21.844 -22.281 1 88.81 101 PRO A CA 1
ATOM 787 C C . PRO A 1 101 ? 27.969 -22.141 -23.781 1 88.81 101 PRO A C 1
ATOM 789 O O . PRO A 1 101 ? 26.969 -21.906 -24.438 1 88.81 101 PRO A O 1
ATOM 792 N N . ILE A 1 102 ? 29.016 -22.656 -24.297 1 85.44 102 ILE A N 1
ATOM 793 C CA . ILE A 1 102 ? 29.094 -22.969 -25.719 1 85.44 102 ILE A CA 1
ATOM 794 C C . ILE A 1 102 ? 29.484 -24.438 -25.891 1 85.44 102 ILE A C 1
ATOM 796 O O . ILE A 1 102 ? 30.328 -24.953 -25.156 1 85.44 102 ILE A O 1
ATOM 800 N N . THR A 1 103 ? 28.75 -25.016 -26.781 1 82.88 103 THR A N 1
ATOM 801 C CA . THR A 1 103 ? 29.125 -26.375 -27.141 1 82.88 103 THR A CA 1
ATOM 802 C C . THR A 1 103 ? 30.359 -26.375 -28.031 1 82.88 103 THR A C 1
ATOM 804 O O . THR A 1 103 ? 30.484 -25.547 -28.938 1 82.88 103 THR A O 1
ATOM 807 N N . LYS A 1 104 ? 31.25 -27.297 -27.781 1 78.44 104 LYS A N 1
ATOM 808 C CA . LYS A 1 104 ? 32.438 -27.422 -28.625 1 78.44 104 LYS A CA 1
ATOM 809 C C . LYS A 1 104 ? 32.031 -27.734 -30.078 1 78.44 104 LYS A C 1
ATOM 811 O O . LYS A 1 104 ? 31.328 -28.703 -30.344 1 78.44 104 LYS A O 1
ATOM 816 N N . PRO A 1 105 ? 32.5 -26.828 -30.953 1 78.88 105 PRO A N 1
ATOM 817 C CA . PRO A 1 105 ? 32.156 -27.094 -32.344 1 78.88 105 PRO A CA 1
ATOM 818 C C . PRO A 1 105 ? 32.938 -28.266 -32.938 1 78.88 105 PRO A C 1
ATOM 820 O O . PRO A 1 105 ? 34.062 -28.562 -32.5 1 78.88 105 PRO A O 1
ATOM 823 N N . ASP A 1 106 ? 32.375 -28.891 -33.938 1 74.38 106 ASP A N 1
ATOM 824 C CA . ASP A 1 106 ? 33.031 -30 -34.625 1 74.38 106 ASP A CA 1
ATOM 825 C C . ASP A 1 106 ? 34.312 -29.547 -35.281 1 74.38 106 ASP A C 1
ATOM 827 O O . ASP A 1 106 ? 35.312 -30.297 -35.312 1 74.38 106 ASP A O 1
ATOM 831 N N . GLU A 1 107 ? 34.312 -28.391 -35.906 1 70.62 107 GLU A N 1
ATOM 832 C CA . GLU A 1 107 ? 35.469 -27.891 -36.656 1 70.62 107 GLU A CA 1
ATOM 833 C C . GLU A 1 107 ? 36.562 -27.406 -35.719 1 70.62 107 GLU A C 1
ATOM 835 O O . GLU A 1 107 ? 37.656 -27.031 -36.188 1 70.62 107 GLU A O 1
ATOM 840 N N . GLY A 1 108 ? 36.375 -27.391 -34.438 1 74.56 108 GLY A N 1
ATOM 841 C CA . GLY A 1 108 ? 37.375 -27.078 -33.406 1 74.56 108 GLY A CA 1
ATOM 842 C C . GLY A 1 108 ? 37.5 -25.594 -33.156 1 74.56 108 GLY A C 1
ATOM 843 O O . GLY A 1 108 ? 38.094 -25.203 -32.125 1 74.56 108 GLY A O 1
ATOM 844 N N . VAL A 1 109 ? 37.062 -24.656 -34.094 1 80.94 109 VAL A N 1
ATOM 845 C CA . VAL A 1 109 ? 37.219 -23.234 -33.875 1 80.94 109 VAL A CA 1
ATOM 846 C C . VAL A 1 109 ? 35.844 -22.609 -33.562 1 80.94 109 VAL A C 1
ATOM 848 O O . VAL A 1 109 ? 34.875 -22.859 -34.25 1 80.94 109 VAL A O 1
ATOM 851 N N . LEU A 1 110 ? 35.719 -21.828 -32.5 1 87.06 110 LEU A N 1
ATOM 852 C CA . LEU A 1 110 ? 34.5 -21.125 -32.125 1 87.06 110 LEU A CA 1
ATOM 853 C C . LEU A 1 110 ? 34.344 -19.812 -32.875 1 87.06 110 LEU A C 1
ATOM 855 O O . LEU A 1 110 ? 35.25 -18.984 -32.844 1 87.06 110 LEU A O 1
ATOM 859 N N . THR A 1 111 ? 33.344 -19.625 -33.625 1 87.75 111 THR A N 1
ATOM 860 C CA . THR A 1 111 ? 33.094 -18.438 -34.406 1 87.75 111 THR A CA 1
ATOM 861 C C . THR A 1 111 ? 31.781 -17.75 -33.969 1 87.75 111 THR A C 1
ATOM 863 O O . THR A 1 111 ? 31.094 -18.25 -33.094 1 87.75 111 THR A O 1
ATOM 866 N N . VAL A 1 112 ? 31.438 -16.641 -34.625 1 91.25 112 VAL A N 1
ATOM 867 C CA . VAL A 1 112 ? 30.25 -15.859 -34.312 1 91.25 112 VAL A CA 1
ATOM 868 C C . VAL A 1 112 ? 29 -16.672 -34.656 1 91.25 112 VAL A C 1
ATOM 870 O O . VAL A 1 112 ? 27.938 -16.484 -34.031 1 91.25 112 VAL A O 1
ATOM 873 N N . GLN A 1 113 ? 29.141 -17.578 -35.562 1 91.75 113 GLN A N 1
ATOM 874 C CA . GLN A 1 113 ? 28 -18.406 -35.969 1 91.75 113 GLN A CA 1
ATOM 875 C C . GLN A 1 113 ? 27.547 -19.312 -34.844 1 91.75 113 GLN A C 1
ATOM 877 O O . GLN A 1 113 ? 26.375 -19.734 -34.812 1 91.75 113 GLN A O 1
ATOM 882 N N . HIS A 1 114 ? 28.484 -19.578 -33.969 1 91.5 114 HIS A N 1
ATOM 883 C CA . HIS A 1 114 ? 28.141 -20.406 -32.844 1 91.5 114 HIS A CA 1
ATOM 884 C C . HIS A 1 114 ? 27.578 -19.578 -31.688 1 91.5 114 HIS A C 1
ATOM 886 O O . HIS A 1 114 ? 26.781 -20.094 -30.891 1 91.5 114 HIS A O 1
ATOM 892 N N . LEU A 1 115 ? 27.922 -18.391 -31.578 1 92.94 115 LEU A N 1
ATOM 893 C CA . LEU A 1 115 ? 27.547 -17.531 -30.469 1 92.94 115 LEU A CA 1
ATOM 894 C C . LEU A 1 115 ? 26.25 -16.797 -30.734 1 92.94 115 LEU A C 1
ATOM 896 O O . LEU A 1 115 ? 25.391 -16.688 -29.859 1 92.94 115 LEU A O 1
ATOM 900 N N . ARG A 1 116 ? 26.031 -16.312 -31.891 1 95.06 116 ARG A N 1
ATOM 901 C CA . ARG A 1 116 ? 24.922 -15.43 -32.25 1 95.06 116 ARG A CA 1
ATOM 902 C C . ARG A 1 116 ? 23.578 -16.078 -31.953 1 95.06 116 ARG A C 1
ATOM 904 O O . ARG A 1 116 ? 22.703 -15.461 -31.359 1 95.06 116 ARG A O 1
ATOM 911 N N . PRO A 1 117 ? 23.406 -17.344 -32.375 1 95.31 117 PRO A N 1
ATOM 912 C CA . PRO A 1 117 ? 22.109 -17.969 -32.062 1 95.31 117 PRO A CA 1
ATOM 913 C C . PRO A 1 117 ? 21.828 -18.062 -30.562 1 95.31 117 PRO A C 1
ATOM 915 O O . PRO A 1 117 ? 20.688 -17.969 -30.141 1 95.31 117 PRO A O 1
ATOM 918 N N . ILE A 1 118 ? 22.812 -18.297 -29.781 1 95 118 ILE A N 1
ATOM 919 C CA . ILE A 1 118 ? 22.656 -18.375 -28.328 1 95 118 ILE A CA 1
ATOM 920 C C . ILE A 1 118 ? 22.219 -17.016 -27.781 1 95 118 ILE A C 1
ATOM 922 O O . ILE A 1 118 ? 21.297 -16.938 -26.984 1 95 118 ILE A O 1
ATOM 926 N N . VAL A 1 119 ? 22.859 -16 -28.234 1 96.44 119 VAL A N 1
ATOM 927 C CA . VAL A 1 119 ? 22.562 -14.648 -27.781 1 96.44 119 VAL A CA 1
ATOM 928 C C . VAL A 1 119 ? 21.125 -14.281 -28.172 1 96.44 119 VAL A C 1
ATOM 930 O O . VAL A 1 119 ? 20.375 -13.727 -27.375 1 96.44 119 VAL A O 1
ATOM 933 N N . GLU A 1 120 ? 20.766 -14.625 -29.359 1 96.56 120 GLU A N 1
ATOM 934 C CA . GLU A 1 120 ? 19.406 -14.359 -29.828 1 96.56 120 GLU A CA 1
ATOM 935 C C . GLU A 1 120 ? 18.375 -15.117 -28.984 1 96.56 120 GLU A C 1
ATOM 937 O O . GLU A 1 120 ? 17.312 -14.586 -28.688 1 96.56 120 GLU A O 1
ATOM 942 N N . ASP A 1 121 ? 18.703 -16.25 -28.688 1 95.81 121 ASP A N 1
ATOM 943 C CA . ASP A 1 121 ? 17.828 -17.062 -27.859 1 95.81 121 ASP A CA 1
ATOM 944 C C . ASP A 1 121 ? 17.672 -16.453 -26.469 1 95.81 121 ASP A C 1
ATOM 946 O O . ASP A 1 121 ? 16.578 -16.484 -25.891 1 95.81 121 ASP A O 1
ATOM 950 N N . TYR A 1 122 ? 18.75 -15.938 -25.922 1 96.12 122 TYR A N 1
ATOM 951 C CA . TYR A 1 122 ? 18.703 -15.266 -24.625 1 96.12 122 TYR A CA 1
ATOM 952 C C . TYR A 1 122 ? 17.703 -14.117 -24.656 1 96.12 122 TYR A C 1
ATOM 954 O O . TYR A 1 122 ? 16.859 -14 -23.766 1 96.12 122 TYR A O 1
ATOM 962 N N . PHE A 1 123 ? 17.766 -13.289 -25.656 1 95.75 123 PHE A N 1
ATOM 963 C CA . PHE A 1 123 ? 16.906 -12.117 -25.75 1 95.75 123 PHE A CA 1
ATOM 964 C C . PHE A 1 123 ? 15.461 -12.516 -25.984 1 95.75 123 PHE A C 1
ATOM 966 O O . PHE A 1 123 ? 14.539 -11.82 -25.562 1 95.75 123 PHE A O 1
ATOM 973 N N . ALA A 1 124 ? 15.273 -13.641 -26.609 1 95 124 ALA A N 1
ATOM 974 C CA . ALA A 1 124 ? 13.922 -14.117 -26.891 1 95 124 ALA A CA 1
ATOM 975 C C . ALA A 1 124 ? 13.273 -14.695 -25.641 1 95 124 ALA A C 1
ATOM 977 O O . ALA A 1 124 ? 12.055 -14.578 -25.453 1 95 124 ALA A O 1
ATOM 978 N N . LYS A 1 125 ? 14.047 -15.266 -24.797 1 93.44 125 LYS A N 1
ATOM 979 C CA . LYS A 1 125 ? 13.492 -16.047 -23.688 1 93.44 125 LYS A CA 1
ATOM 980 C C . LYS A 1 125 ? 13.5 -15.258 -22.391 1 93.44 125 LYS A C 1
ATOM 982 O O . LYS A 1 125 ? 12.734 -15.547 -21.469 1 93.44 125 LYS A O 1
ATOM 987 N N . ASP A 1 126 ? 14.383 -14.32 -22.297 1 96.44 126 ASP A N 1
ATOM 988 C CA . ASP A 1 126 ? 14.641 -13.719 -20.984 1 96.44 126 ASP A CA 1
ATOM 989 C C . ASP A 1 126 ? 14.43 -12.203 -21.031 1 96.44 126 ASP A C 1
ATOM 991 O O . ASP A 1 126 ? 14.977 -11.523 -21.906 1 96.44 126 ASP A O 1
ATOM 995 N N . ASP A 1 127 ? 13.625 -11.711 -20.156 1 96.56 127 ASP A N 1
ATOM 996 C CA . ASP A 1 127 ? 13.328 -10.281 -20.094 1 96.56 127 ASP A CA 1
ATOM 997 C C . ASP A 1 127 ? 14.242 -9.57 -19.109 1 96.56 127 ASP A C 1
ATOM 999 O O . ASP A 1 127 ? 14.141 -8.352 -18.938 1 96.56 127 ASP A O 1
ATOM 1003 N N . VAL A 1 128 ? 15.125 -10.258 -18.453 1 97.19 128 VAL A N 1
ATOM 1004 C CA . VAL A 1 128 ? 16.047 -9.672 -17.484 1 97.19 128 VAL A CA 1
ATOM 1005 C C . VAL A 1 128 ? 17.344 -9.273 -18.203 1 97.19 128 VAL A C 1
ATOM 1007 O O . VAL A 1 128 ? 17.891 -8.195 -17.938 1 97.19 128 VAL A O 1
ATOM 1010 N N . ILE A 1 129 ? 17.797 -10.039 -19.109 1 96.31 129 ILE A N 1
ATOM 1011 C CA . ILE A 1 129 ? 19.031 -9.789 -19.828 1 96.31 129 ILE A CA 1
ATOM 1012 C C . ILE A 1 129 ? 18.828 -8.664 -20.844 1 96.31 129 ILE A C 1
ATOM 1014 O O . ILE A 1 129 ? 17.828 -8.641 -21.547 1 96.31 129 ILE A O 1
ATOM 1018 N N . THR A 1 130 ? 19.672 -7.684 -20.781 1 95.06 130 THR A N 1
ATOM 1019 C CA . THR A 1 130 ? 19.719 -6.605 -21.766 1 95.06 130 THR A CA 1
ATOM 1020 C C . THR A 1 130 ? 21.125 -6.473 -22.359 1 95.06 130 THR A C 1
ATOM 1022 O O . THR A 1 130 ? 22.062 -7.129 -21.906 1 95.06 130 THR A O 1
ATOM 1025 N N . LYS A 1 131 ? 21.219 -5.621 -23.375 1 94.31 131 LYS A N 1
ATOM 1026 C CA . LYS A 1 131 ? 22.5 -5.438 -24.047 1 94.31 131 LYS A CA 1
ATOM 1027 C C . LYS A 1 131 ? 23.578 -4.961 -23.062 1 94.31 131 LYS A C 1
ATOM 1029 O O . LYS A 1 131 ? 24.766 -5.277 -23.234 1 94.31 131 LYS A O 1
ATOM 1034 N N . GLY A 1 132 ? 23.094 -4.293 -22.062 1 93.31 132 GLY A N 1
ATOM 1035 C CA . GLY A 1 132 ? 24.031 -3.732 -21.094 1 93.31 132 GLY A CA 1
ATOM 1036 C C . GLY A 1 132 ? 24.797 -4.789 -20.328 1 93.31 132 GLY A C 1
ATOM 1037 O O . GLY A 1 132 ? 25.891 -4.527 -19.828 1 93.31 132 GLY A O 1
ATOM 1038 N N . TYR A 1 133 ? 24.359 -5.973 -20.234 1 94.44 133 TYR A N 1
ATOM 1039 C CA . TYR A 1 133 ? 25.031 -7.035 -19.5 1 94.44 133 TYR A CA 1
ATOM 1040 C C . TYR A 1 133 ? 26.203 -7.594 -20.297 1 94.44 133 TYR A C 1
ATOM 1042 O O . TYR A 1 133 ? 27.062 -8.289 -19.75 1 94.44 133 TYR A O 1
ATOM 1050 N N . PHE A 1 134 ? 26.297 -7.32 -21.5 1 93.75 134 PHE A N 1
ATOM 1051 C CA . PHE A 1 134 ? 27.359 -7.844 -22.359 1 93.75 134 PHE A CA 1
ATOM 1052 C C . PHE A 1 134 ? 28.609 -6.98 -22.25 1 93.75 134 PHE A C 1
ATOM 1054 O O . PHE A 1 134 ? 29.562 -7.148 -23.031 1 93.75 134 PHE A O 1
ATOM 1061 N N . LYS A 1 135 ? 28.562 -6.07 -21.344 1 91.12 135 LYS A N 1
ATOM 1062 C CA . LYS A 1 135 ? 29.781 -5.32 -21.062 1 91.12 135 LYS A CA 1
ATOM 1063 C C . LYS A 1 135 ? 30.953 -6.262 -20.828 1 91.12 135 LYS A C 1
ATOM 1065 O O . LYS A 1 135 ? 32.094 -5.98 -21.234 1 91.12 135 LYS A O 1
ATOM 1070 N N . ASN A 1 136 ? 30.703 -7.246 -20.109 1 89.5 136 ASN A N 1
ATOM 1071 C CA . ASN A 1 136 ? 31.625 -8.367 -19.938 1 89.5 136 ASN A CA 1
ATOM 1072 C C . ASN A 1 136 ? 30.984 -9.688 -20.328 1 89.5 136 ASN A C 1
ATOM 1074 O O . ASN A 1 136 ? 29.797 -9.906 -20.078 1 89.5 136 ASN A O 1
ATOM 1078 N N . VAL A 1 137 ? 31.844 -10.562 -20.953 1 92.5 137 VAL A N 1
ATOM 1079 C CA . VAL A 1 137 ? 31.312 -11.844 -21.406 1 92.5 137 VAL A CA 1
ATOM 1080 C C . VAL A 1 137 ? 32.219 -12.969 -20.953 1 92.5 137 VAL A C 1
ATOM 1082 O O . VAL A 1 137 ? 33.438 -12.898 -21.141 1 92.5 137 VAL A O 1
ATOM 1085 N N . LEU A 1 138 ? 31.641 -13.875 -20.328 1 90.56 138 LEU A N 1
ATOM 1086 C CA . LEU A 1 138 ? 32.375 -15.086 -19.969 1 90.56 138 LEU A CA 1
ATOM 1087 C C . LEU A 1 138 ? 31.906 -16.266 -20.812 1 90.56 138 LEU A C 1
ATOM 1089 O O . LEU A 1 138 ? 30.719 -16.594 -20.828 1 90.56 138 LEU A O 1
ATOM 1093 N N . LEU A 1 139 ? 32.812 -16.906 -21.516 1 89.12 139 LEU A N 1
ATOM 1094 C CA . LEU A 1 139 ? 32.531 -18.062 -22.359 1 89.12 139 LEU A CA 1
ATOM 1095 C C . LEU A 1 139 ? 33.188 -19.312 -21.781 1 89.12 139 LEU A C 1
ATOM 1097 O O . LEU A 1 139 ? 34.312 -19.281 -21.297 1 89.12 139 LEU A O 1
ATOM 1101 N N . TYR A 1 140 ? 32.406 -20.359 -21.797 1 82.88 140 TYR A N 1
ATOM 1102 C CA . TYR A 1 140 ? 33 -21.625 -21.391 1 82.88 140 TYR A CA 1
ATOM 1103 C C . TYR A 1 140 ? 32.344 -22.781 -22.125 1 82.88 140 TYR A C 1
ATOM 1105 O O . TYR A 1 140 ? 31.234 -22.641 -22.672 1 82.88 140 TYR A O 1
ATOM 1113 N N . HIS A 1 141 ? 33.031 -23.906 -22.188 1 79.12 141 HIS A N 1
ATOM 1114 C CA . HIS A 1 141 ? 32.469 -25.109 -22.812 1 79.12 141 HIS A CA 1
ATOM 1115 C C . HIS A 1 141 ? 31.594 -25.891 -21.812 1 79.12 141 HIS A C 1
ATOM 1117 O O . HIS A 1 141 ? 31.984 -26.078 -20.672 1 79.12 141 HIS A O 1
ATOM 1123 N N . ILE A 1 142 ? 30.406 -26.312 -22.25 1 72.88 142 ILE A N 1
ATOM 1124 C CA . ILE A 1 142 ? 29.469 -27.047 -21.406 1 72.88 142 ILE A CA 1
ATOM 1125 C C . ILE A 1 142 ? 30.094 -28.359 -20.969 1 72.88 142 ILE A C 1
ATOM 1127 O O . ILE A 1 142 ? 29.922 -28.797 -19.828 1 72.88 142 ILE A O 1
ATOM 1131 N N . ASP A 1 143 ? 30.719 -29.234 -21.906 1 61.5 143 ASP A N 1
ATOM 1132 C CA . ASP A 1 143 ? 31.203 -30.594 -21.656 1 61.5 143 ASP A CA 1
ATOM 1133 C C . ASP A 1 143 ? 32.625 -30.562 -21.078 1 61.5 143 ASP A C 1
ATOM 1135 O O . ASP A 1 143 ? 33.375 -31.547 -21.188 1 61.5 143 ASP A O 1
ATOM 1139 N N . GLU A 1 144 ? 33.062 -29.484 -20.453 1 56.31 144 GLU A N 1
ATOM 1140 C CA . GLU A 1 144 ? 34.469 -29.5 -20.031 1 56.31 144 GLU A CA 1
ATOM 1141 C C . GLU A 1 144 ? 34.719 -30.531 -18.953 1 56.31 144 GLU A C 1
ATOM 1143 O O . GLU A 1 144 ? 34.094 -30.469 -17.875 1 56.31 144 GLU A O 1
ATOM 1148 N N . HIS A 1 145 ? 34.844 -31.828 -19.375 1 50.81 145 HIS A N 1
ATOM 1149 C CA . HIS A 1 145 ? 35.5 -32.781 -18.484 1 50.81 145 HIS A CA 1
ATOM 1150 C C . HIS A 1 145 ? 36.938 -32.438 -18.25 1 50.81 145 HIS A C 1
ATOM 1152 O O . HIS A 1 145 ? 37.625 -31.875 -19.125 1 50.81 145 HIS A O 1
ATOM 1158 N N . GLU A 1 146 ? 37.219 -32.094 -17.031 1 46.94 146 GLU A N 1
ATOM 1159 C CA . GLU A 1 146 ? 38.562 -31.719 -16.594 1 46.94 146 GLU A CA 1
ATOM 1160 C C . GLU A 1 146 ? 39.625 -32.562 -17.297 1 46.94 146 GLU A C 1
ATOM 1162 O O . GLU A 1 146 ? 40.781 -32.562 -16.906 1 46.94 146 GLU A O 1
ATOM 1167 N N . ASP A 1 147 ? 39.312 -33.438 -18.219 1 46.31 147 ASP A N 1
ATOM 1168 C CA . ASP A 1 147 ? 40.469 -34.219 -18.609 1 46.31 147 ASP A CA 1
ATOM 1169 C C . ASP A 1 147 ? 41.531 -33.375 -19.312 1 46.31 147 ASP A C 1
ATOM 1171 O O . ASP A 1 147 ? 41.188 -32.625 -20.25 1 46.31 147 ASP A O 1
ATOM 1175 N N . GLU A 1 148 ? 42.688 -33.156 -18.766 1 51.09 148 GLU A N 1
ATOM 1176 C CA . GLU A 1 148 ? 43.938 -32.438 -18.984 1 51.09 148 GLU A CA 1
ATOM 1177 C C . GLU A 1 148 ? 44.406 -32.531 -20.438 1 51.09 148 GLU A C 1
ATOM 1179 O O . GLU A 1 148 ? 45.125 -31.672 -20.922 1 51.09 148 GLU A O 1
ATOM 1184 N N . ASP A 1 149 ? 44 -33.625 -21.125 1 49.62 149 ASP A N 1
ATOM 1185 C CA . ASP A 1 149 ? 44.75 -33.875 -22.344 1 49.62 149 ASP A CA 1
ATOM 1186 C C . ASP A 1 149 ? 44.062 -33.281 -23.578 1 49.62 149 ASP A C 1
ATOM 1188 O O . ASP A 1 149 ? 44.438 -33.562 -24.703 1 49.62 149 ASP A O 1
ATOM 1192 N N . GLU A 1 150 ? 42.969 -32.594 -23.359 1 55.56 150 GLU A N 1
ATOM 1193 C CA . GLU A 1 150 ? 42.281 -32.25 -24.594 1 55.56 150 GLU A CA 1
ATOM 1194 C C . GLU A 1 150 ? 42.781 -30.906 -25.125 1 55.56 150 GLU A C 1
ATOM 1196 O O . GLU A 1 150 ? 43.25 -30.062 -24.375 1 55.56 150 GLU A O 1
ATOM 1201 N N . GLU A 1 151 ? 42.875 -30.781 -26.484 1 60.53 151 GLU A N 1
ATOM 1202 C CA . GLU A 1 151 ? 43.344 -29.672 -27.297 1 60.53 151 GLU A CA 1
ATOM 1203 C C . GLU A 1 151 ? 42.562 -28.406 -27.047 1 60.53 151 GLU A C 1
ATOM 1205 O O . GLU A 1 151 ? 41.344 -28.469 -26.766 1 60.53 151 GLU A O 1
ATOM 1210 N N . GLU A 1 152 ? 43.188 -27.281 -26.906 1 69.38 152 GLU A N 1
ATOM 1211 C CA . GLU A 1 152 ? 42.594 -25.953 -26.781 1 69.38 152 GLU A CA 1
ATOM 1212 C C . GLU A 1 152 ? 41.656 -25.641 -27.953 1 69.38 152 GLU A C 1
ATOM 1214 O O . GLU A 1 152 ? 41.906 -26.094 -29.078 1 69.38 152 GLU A O 1
ATOM 1219 N N . SER A 1 153 ? 40.469 -25.141 -27.703 1 75.62 153 SER A N 1
ATOM 1220 C CA . SER A 1 153 ? 39.562 -24.656 -28.719 1 75.62 153 SER A CA 1
ATOM 1221 C C . SER A 1 153 ? 39.719 -23.156 -28.938 1 75.62 153 SER A C 1
ATOM 1223 O O . SER A 1 153 ? 39.281 -22.344 -28.109 1 75.62 153 SER A O 1
ATOM 1225 N N . PRO A 1 154 ? 40.375 -22.781 -30.078 1 79.94 154 PRO A N 1
ATOM 1226 C CA . PRO A 1 154 ? 40.594 -21.359 -30.312 1 79.94 154 PRO A CA 1
ATOM 1227 C C . PRO A 1 154 ? 39.312 -20.625 -30.688 1 79.94 154 PRO A C 1
ATOM 1229 O O . PRO A 1 154 ? 38.406 -21.219 -31.312 1 79.94 154 PRO A O 1
ATOM 1232 N N . ILE A 1 155 ? 39.188 -19.422 -30.328 1 84.62 155 ILE A N 1
ATOM 1233 C CA . ILE A 1 155 ? 38.094 -18.547 -30.75 1 84.62 155 ILE A CA 1
ATOM 1234 C C . ILE A 1 155 ? 38.5 -17.734 -31.969 1 84.62 155 ILE A C 1
ATOM 1236 O O . ILE A 1 155 ? 39.656 -17.266 -32.062 1 84.62 155 ILE A O 1
ATOM 1240 N N . ASP A 1 156 ? 37.594 -17.688 -32.906 1 83.5 156 ASP A N 1
ATOM 1241 C CA . ASP A 1 156 ? 37.812 -16.891 -34.094 1 83.5 156 ASP A CA 1
ATOM 1242 C C . ASP A 1 156 ? 37.625 -15.406 -33.844 1 83.5 156 ASP A C 1
ATOM 1244 O O . ASP A 1 156 ? 36.812 -15.031 -32.969 1 83.5 156 ASP A O 1
ATOM 1248 N N . ILE A 1 157 ? 38.219 -14.57 -34.562 1 83.06 157 ILE A N 1
ATOM 1249 C CA . ILE A 1 157 ? 38.188 -13.125 -34.406 1 83.06 157 ILE A CA 1
ATOM 1250 C C . ILE A 1 157 ? 36.781 -12.602 -34.625 1 83.06 157 ILE A C 1
ATOM 1252 O O . ILE A 1 157 ? 36.438 -11.523 -34.156 1 83.06 157 ILE A O 1
ATOM 1256 N N . SER A 1 158 ? 36.031 -13.328 -35.344 1 85.25 158 SER A N 1
ATOM 1257 C CA . SER A 1 158 ? 34.656 -12.906 -35.625 1 85.25 158 SER A CA 1
ATOM 1258 C C . SER A 1 158 ? 33.875 -12.742 -34.344 1 85.25 158 SER A C 1
ATOM 1260 O O . SER A 1 158 ? 32.938 -11.945 -34.25 1 85.25 158 SER A O 1
ATOM 1262 N N . LEU A 1 159 ? 34.25 -13.461 -33.344 1 87.81 159 LEU A N 1
ATOM 1263 C CA . LEU A 1 159 ? 33.531 -13.461 -32.094 1 87.81 159 LEU A CA 1
ATOM 1264 C C . LEU A 1 159 ? 33.75 -12.164 -31.312 1 87.81 159 LEU A C 1
ATOM 1266 O O . LEU A 1 159 ? 32.812 -11.43 -31 1 87.81 159 LEU A O 1
ATOM 1270 N N . PRO A 1 160 ? 34.969 -11.805 -31 1 85.88 160 PRO A N 1
ATOM 1271 C CA . PRO A 1 160 ? 35.188 -10.523 -30.312 1 85.88 160 PRO A CA 1
ATOM 1272 C C . PRO A 1 160 ? 34.688 -9.336 -31.141 1 85.88 160 PRO A C 1
ATOM 1274 O O . PRO A 1 160 ? 34.219 -8.344 -30.578 1 85.88 160 PRO A O 1
ATOM 1277 N N . VAL A 1 161 ? 34.812 -9.398 -32.438 1 83.94 161 VAL A N 1
ATOM 1278 C CA . VAL A 1 161 ? 34.344 -8.305 -33.281 1 83.94 161 VAL A CA 1
ATOM 1279 C C . VAL A 1 161 ? 32.844 -8.148 -33.156 1 83.94 161 VAL A C 1
ATOM 1281 O O . VAL A 1 161 ? 32.344 -7.027 -33 1 83.94 161 VAL A O 1
ATOM 1284 N N . TYR A 1 162 ? 32.188 -9.219 -33.188 1 89.88 162 TYR A N 1
ATOM 1285 C CA . TYR A 1 162 ? 30.734 -9.211 -33 1 89.88 162 TYR A CA 1
ATOM 1286 C C . TYR A 1 162 ? 30.344 -8.625 -31.641 1 89.88 162 TYR A C 1
ATOM 1288 O O . TYR A 1 162 ? 29.484 -7.746 -31.562 1 89.88 162 TYR A O 1
ATOM 1296 N N . LEU A 1 163 ? 30.969 -9.016 -30.625 1 91.44 163 LEU A N 1
ATOM 1297 C CA . LEU A 1 163 ? 30.656 -8.586 -29.266 1 91.44 163 LEU A CA 1
ATOM 1298 C C . LEU A 1 163 ? 30.922 -7.094 -29.094 1 91.44 163 LEU A C 1
ATOM 1300 O O . LEU A 1 163 ? 30.109 -6.387 -28.484 1 91.44 163 LEU A O 1
ATOM 1304 N N . VAL A 1 164 ? 31.969 -6.645 -29.594 1 86.94 164 VAL A N 1
ATOM 1305 C CA . VAL A 1 164 ? 32.312 -5.234 -29.469 1 86.94 164 VAL A CA 1
ATOM 1306 C C . VAL A 1 164 ? 31.359 -4.391 -30.312 1 86.94 164 VAL A C 1
ATOM 1308 O O . VAL A 1 164 ? 30.859 -3.361 -29.859 1 86.94 164 VAL A O 1
ATOM 1311 N N . LYS A 1 165 ? 31.156 -4.816 -31.469 1 87.25 165 LYS A N 1
ATOM 1312 C CA . LYS A 1 165 ? 30.328 -4.039 -32.375 1 87.25 165 LYS A CA 1
ATOM 1313 C C . LYS A 1 165 ? 28.875 -3.98 -31.906 1 87.25 165 LYS A C 1
ATOM 1315 O O . LYS A 1 165 ? 28.25 -2.922 -31.938 1 87.25 165 LYS A O 1
ATOM 1320 N N . GLU A 1 166 ? 28.391 -5.055 -31.438 1 91 166 GLU A N 1
ATOM 1321 C CA . GLU A 1 166 ? 26.969 -5.148 -31.109 1 91 166 GLU A CA 1
ATOM 1322 C C . GLU A 1 166 ? 26.703 -4.66 -29.703 1 91 166 GLU A C 1
ATOM 1324 O O . GLU A 1 166 ? 25.641 -4.086 -29.422 1 91 166 GLU A O 1
ATOM 1329 N N . PHE A 1 167 ? 27.672 -4.918 -28.828 1 92.56 167 PHE A N 1
ATOM 1330 C CA . PHE A 1 167 ? 27.344 -4.723 -27.406 1 92.56 167 PHE A CA 1
ATOM 1331 C C . PHE A 1 167 ? 28.359 -3.812 -26.734 1 92.56 167 PHE A C 1
ATOM 1333 O O . PHE A 1 167 ? 28.234 -3.506 -25.547 1 92.56 167 PHE A O 1
ATOM 1340 N N . GLN A 1 168 ? 29.375 -3.404 -27.406 1 87.94 168 GLN A N 1
ATOM 1341 C CA . GLN A 1 168 ? 30.453 -2.615 -26.812 1 87.94 168 GLN A CA 1
ATOM 1342 C C . GLN A 1 168 ? 31.094 -3.357 -25.656 1 87.94 168 GLN A C 1
ATOM 1344 O O . GLN A 1 168 ? 31.344 -2.775 -24.594 1 87.94 168 GLN A O 1
ATOM 1349 N N . THR A 1 169 ? 31.281 -4.57 -25.828 1 90 169 THR A N 1
ATOM 1350 C CA . THR A 1 169 ? 31.906 -5.426 -24.812 1 90 169 THR A CA 1
ATOM 1351 C C . THR A 1 169 ? 33.281 -4.91 -24.453 1 90 169 THR A C 1
ATOM 1353 O O . THR A 1 169 ? 34.062 -4.527 -25.328 1 90 169 THR A O 1
ATOM 1356 N N . GLU A 1 170 ? 33.531 -4.949 -23.203 1 85.12 170 GLU A N 1
ATOM 1357 C CA . GLU A 1 170 ? 34.812 -4.391 -22.719 1 85.12 170 GLU A CA 1
ATOM 1358 C C . GLU A 1 170 ? 35.781 -5.492 -22.344 1 85.12 170 GLU A C 1
ATOM 1360 O O . GLU A 1 170 ? 37 -5.262 -22.312 1 85.12 170 GLU A O 1
ATOM 1365 N N . SER A 1 171 ? 35.219 -6.629 -22.016 1 86 171 SER A N 1
ATOM 1366 C CA . SER A 1 171 ? 36.094 -7.727 -21.672 1 86 171 SER A CA 1
ATOM 1367 C C . SER A 1 171 ? 35.469 -9.078 -21.984 1 86 171 SER A C 1
ATOM 1369 O O . SER A 1 171 ? 34.25 -9.227 -21.938 1 86 171 SER A O 1
ATOM 1371 N N . ILE A 1 172 ? 36.344 -9.992 -22.328 1 87.38 172 ILE A N 1
ATOM 1372 C CA . ILE A 1 172 ? 35.938 -11.375 -22.547 1 87.38 172 ILE A CA 1
ATOM 1373 C C . ILE A 1 172 ? 36.75 -12.305 -21.641 1 87.38 172 ILE A C 1
ATOM 1375 O O . ILE A 1 172 ? 38 -12.188 -21.578 1 87.38 172 ILE A O 1
ATOM 1379 N N . ILE A 1 173 ? 36.062 -13.062 -20.984 1 85.19 173 ILE A N 1
ATOM 1380 C CA . ILE A 1 173 ? 36.688 -14.055 -20.109 1 85.19 173 ILE A CA 1
ATOM 1381 C C . ILE A 1 173 ? 36.5 -15.453 -20.688 1 85.19 173 ILE A C 1
ATOM 1383 O O . ILE A 1 173 ? 35.344 -15.875 -20.938 1 85.19 173 ILE A O 1
ATOM 1387 N N . LEU A 1 174 ? 37.594 -16.062 -20.906 1 82.69 174 LEU A N 1
ATOM 1388 C CA . LEU A 1 174 ? 37.531 -17.422 -21.422 1 82.69 174 LEU A CA 1
ATOM 1389 C C . LEU A 1 174 ? 37.844 -18.438 -20.312 1 82.69 174 LEU A C 1
ATOM 1391 O O . LEU A 1 174 ? 38.812 -18.297 -19.594 1 82.69 174 LEU A O 1
ATOM 1395 N N . LYS A 1 175 ? 37 -19.25 -20.25 1 78.81 175 LYS A N 1
ATOM 1396 C CA . LYS A 1 175 ? 37.188 -20.281 -19.25 1 78.81 175 LYS A CA 1
ATOM 1397 C C . LYS A 1 175 ? 37.531 -21.625 -19.891 1 78.81 175 LYS A C 1
ATOM 1399 O O . LYS A 1 175 ? 37.062 -21.938 -20.984 1 78.81 175 LYS A O 1
ATOM 1404 N N . GLY A 1 176 ? 38.375 -22.297 -19.141 1 72.12 176 GLY A N 1
ATOM 1405 C CA . GLY A 1 176 ? 38.75 -23.641 -19.547 1 72.12 176 GLY A CA 1
ATOM 1406 C C . GLY A 1 176 ? 39.719 -23.656 -20.719 1 72.12 176 GLY A C 1
ATOM 1407 O O . GLY A 1 176 ? 40.75 -23.016 -20.672 1 72.12 176 GLY A O 1
ATOM 1408 N N . ARG A 1 177 ? 39.281 -24.281 -21.922 1 70.38 177 ARG A N 1
ATOM 1409 C CA . ARG A 1 177 ? 40.188 -24.562 -23.016 1 70.38 177 ARG A CA 1
ATOM 1410 C C . ARG A 1 177 ? 40.062 -23.547 -24.141 1 70.38 177 ARG A C 1
ATOM 1412 O O . ARG A 1 177 ? 40.625 -23.703 -25.219 1 70.38 177 ARG A O 1
ATOM 1419 N N . LEU A 1 178 ? 39.281 -22.703 -23.812 1 76.38 178 LEU A N 1
ATOM 1420 C CA . LEU A 1 178 ? 39.125 -21.672 -24.828 1 76.38 178 LEU A CA 1
ATOM 1421 C C . LEU A 1 178 ? 40.344 -20.766 -24.891 1 76.38 178 LEU A C 1
ATOM 1423 O O . LEU A 1 178 ? 40.906 -20.406 -23.859 1 76.38 178 LEU A O 1
ATOM 1427 N N . SER A 1 179 ? 40.875 -20.703 -26.125 1 70.94 179 SER A N 1
ATOM 1428 C CA . SER A 1 179 ? 42.062 -19.875 -26.312 1 70.94 179 SER A CA 1
ATOM 1429 C C . SER A 1 179 ? 41.875 -18.891 -27.453 1 70.94 179 SER A C 1
ATOM 1431 O O . SER A 1 179 ? 40.875 -18.922 -28.141 1 70.94 179 SER A O 1
ATOM 1433 N N . VAL A 1 180 ? 42.688 -17.875 -27.422 1 68.5 180 VAL A N 1
ATOM 1434 C CA . VAL A 1 180 ? 42.656 -16.891 -28.5 1 68.5 180 VAL A CA 1
ATOM 1435 C C . VAL A 1 180 ? 43.812 -17.109 -29.453 1 68.5 180 VAL A C 1
ATOM 1437 O O . VAL A 1 180 ? 44.969 -17.234 -29.016 1 68.5 180 VAL A O 1
ATOM 1440 N N . ASN A 1 181 ? 43.531 -17.656 -30.641 1 56.16 181 ASN A N 1
ATOM 1441 C CA . ASN A 1 181 ? 44.562 -17.594 -31.656 1 56.16 181 ASN A CA 1
ATOM 1442 C C . ASN A 1 181 ? 44.594 -16.25 -32.375 1 56.16 181 ASN A C 1
ATOM 1444 O O . ASN A 1 181 ? 43.906 -16.062 -33.375 1 56.16 181 ASN A O 1
ATOM 1448 N N . LEU A 1 182 ? 44.656 -15.156 -31.625 1 52.53 182 LEU A N 1
ATOM 1449 C CA . LEU A 1 182 ? 44.625 -13.875 -32.312 1 52.53 182 LEU A CA 1
ATOM 1450 C C . LEU A 1 182 ? 45.875 -13.664 -33.156 1 52.53 182 LEU A C 1
ATOM 1452 O O . LEU A 1 182 ? 46.969 -13.977 -32.719 1 52.53 182 LEU A O 1
ATOM 1456 N N . PRO A 1 183 ? 45.719 -13.484 -34.5 1 47.62 183 PRO A N 1
ATOM 1457 C CA . PRO A 1 183 ? 46.938 -13.102 -35.25 1 47.62 183 PRO A CA 1
ATOM 1458 C C . PRO A 1 183 ? 47.688 -11.938 -34.594 1 47.62 183 PRO A C 1
ATOM 1460 O O . PRO A 1 183 ? 47.094 -11.188 -33.812 1 47.62 183 PRO A O 1
ATOM 1463 N N . ALA A 1 184 ? 49.031 -11.602 -34.938 1 41.72 184 ALA A N 1
ATOM 1464 C CA . ALA A 1 184 ? 49.906 -10.523 -34.469 1 41.72 184 ALA A CA 1
ATOM 1465 C C . ALA A 1 184 ? 49.188 -9.195 -34.406 1 41.72 184 ALA A C 1
ATOM 1467 O O . ALA A 1 184 ? 48.188 -8.977 -35.125 1 41.72 184 ALA A O 1
ATOM 1468 N N . PRO A 1 185 ? 49.469 -8.227 -33.406 1 42.44 185 PRO A N 1
ATOM 1469 C CA . PRO A 1 185 ? 48.844 -6.965 -33.031 1 42.44 185 PRO A CA 1
ATOM 1470 C C . PRO A 1 185 ? 48.375 -6.152 -34.25 1 42.44 185 PRO A C 1
ATOM 1472 O O . PRO A 1 185 ? 47.719 -5.125 -34.094 1 42.44 185 PRO A O 1
ATOM 1475 N N . GLY A 1 186 ? 48.844 -6.344 -35.406 1 37.56 186 GLY A N 1
ATOM 1476 C CA . GLY A 1 186 ? 48.625 -5.41 -36.5 1 37.56 186 GLY A CA 1
ATOM 1477 C C . GLY A 1 186 ? 47.156 -5.23 -36.844 1 37.56 186 GLY A C 1
ATOM 1478 O O . GLY A 1 186 ? 46.812 -4.418 -37.719 1 37.56 186 GLY A O 1
ATOM 1479 N N . ILE A 1 187 ? 46.375 -6.23 -36.812 1 37.72 187 ILE A N 1
ATOM 1480 C CA . ILE A 1 187 ? 45.031 -6.043 -37.375 1 37.72 187 ILE A CA 1
ATOM 1481 C C . ILE A 1 187 ? 44.156 -5.332 -36.344 1 37.72 187 ILE A C 1
ATOM 1483 O O . ILE A 1 187 ? 44.312 -5.52 -35.156 1 37.72 187 ILE A O 1
ATOM 1487 N N . GLY A 1 188 ? 43.281 -4.305 -36.688 1 39.66 188 GLY A N 1
ATOM 1488 C CA . GLY A 1 188 ? 42.281 -3.408 -36.156 1 39.66 188 GLY A CA 1
ATOM 1489 C C . GLY A 1 188 ? 41.438 -4.043 -35.062 1 39.66 188 GLY A C 1
ATOM 1490 O O . GLY A 1 188 ? 40.219 -3.768 -34.938 1 39.66 188 GLY A O 1
ATOM 1491 N N . LEU A 1 189 ? 41.781 -5.078 -34.531 1 46.81 189 LEU A N 1
ATOM 1492 C CA . LEU A 1 189 ? 40.875 -5.652 -33.531 1 46.81 189 LEU A CA 1
ATOM 1493 C C . LEU A 1 189 ? 40.625 -4.68 -32.375 1 46.81 189 LEU A C 1
ATOM 1495 O O . LEU A 1 189 ? 41.562 -3.994 -31.953 1 46.81 189 LEU A O 1
ATOM 1499 N N . PRO A 1 190 ? 39.406 -4.254 -32.156 1 49.5 190 PRO A N 1
ATOM 1500 C CA . PRO A 1 190 ? 39.188 -3.512 -30.891 1 49.5 190 PRO A CA 1
ATOM 1501 C C . PRO A 1 190 ? 39.875 -4.156 -29.688 1 49.5 190 PRO A C 1
ATOM 1503 O O . PRO A 1 190 ? 39.938 -5.383 -29.594 1 49.5 190 PRO A O 1
ATOM 1506 N N . SER A 1 191 ? 41.031 -3.688 -29.219 1 55.69 191 SER A N 1
ATOM 1507 C CA . SER A 1 191 ? 41.844 -4.066 -28.047 1 55.69 191 SER A CA 1
ATOM 1508 C C . SER A 1 191 ? 40.969 -4.418 -26.859 1 55.69 191 SER A C 1
ATOM 1510 O O . SER A 1 191 ? 40.719 -3.578 -26 1 55.69 191 SER A O 1
ATOM 1512 N N . ILE A 1 192 ? 40.062 -5.41 -27.047 1 60.81 192 ILE A N 1
ATOM 1513 C CA . ILE A 1 192 ? 39.312 -5.77 -25.859 1 60.81 192 ILE A CA 1
ATOM 1514 C C . ILE A 1 192 ? 40.094 -6.77 -25.016 1 60.81 192 ILE A C 1
ATOM 1516 O O . ILE A 1 192 ? 40.688 -7.711 -25.562 1 60.81 192 ILE A O 1
ATOM 1520 N N . PRO A 1 193 ? 40.312 -6.441 -23.75 1 64.31 193 PRO A N 1
ATOM 1521 C CA . PRO A 1 193 ? 41 -7.387 -22.875 1 64.31 193 PRO A CA 1
ATOM 1522 C C . PRO A 1 193 ? 40.344 -8.75 -22.828 1 64.31 193 PRO A C 1
ATOM 1524 O O . PRO A 1 193 ? 39.094 -8.828 -22.781 1 64.31 193 PRO A O 1
ATOM 1527 N N . ILE A 1 194 ? 41.125 -9.758 -23.094 1 60.75 194 ILE A N 1
ATOM 1528 C CA . ILE A 1 194 ? 40.688 -11.141 -22.953 1 60.75 194 ILE A CA 1
ATOM 1529 C C . ILE A 1 194 ? 41.312 -11.773 -21.734 1 60.75 194 ILE A C 1
ATOM 1531 O O . ILE A 1 194 ? 42.562 -11.781 -21.609 1 60.75 194 ILE A O 1
ATOM 1535 N N . HIS A 1 195 ? 40.5 -12.156 -20.844 1 64.25 195 HIS A N 1
ATOM 1536 C CA . HIS A 1 195 ? 41 -12.789 -19.625 1 64.25 195 HIS A CA 1
ATOM 1537 C C . HIS A 1 195 ? 40.719 -14.289 -19.641 1 64.25 195 HIS A C 1
ATOM 1539 O O . HIS A 1 195 ? 39.938 -14.773 -20.453 1 64.25 195 HIS A O 1
ATOM 1545 N N . ARG A 1 196 ? 41.562 -14.992 -18.844 1 61.53 196 ARG A N 1
ATOM 1546 C CA . ARG A 1 196 ? 41.344 -16.438 -18.734 1 61.53 196 ARG A CA 1
ATOM 1547 C C . ARG A 1 196 ? 41.062 -16.844 -17.297 1 61.53 196 ARG A C 1
ATOM 1549 O O . ARG A 1 196 ? 41.594 -16.25 -16.359 1 61.53 196 ARG A O 1
ATOM 1556 N N . THR A 1 197 ? 40.188 -17.578 -17.094 1 56.5 197 THR A N 1
ATOM 1557 C CA . THR A 1 197 ? 39.906 -18.125 -15.773 1 56.5 197 THR A CA 1
ATOM 1558 C C . THR A 1 197 ? 39.906 -19.656 -15.805 1 56.5 197 THR A C 1
ATOM 1560 O O . THR A 1 197 ? 39.531 -20.266 -16.812 1 56.5 197 THR A O 1
ATOM 1563 N N . LYS A 1 198 ? 40.781 -20.156 -14.797 1 56.16 198 LYS A N 1
ATOM 1564 C CA . LYS A 1 198 ? 40.844 -21.594 -14.539 1 56.16 198 LYS A CA 1
ATOM 1565 C C . LYS A 1 198 ? 40.062 -21.953 -13.297 1 56.16 198 LYS A C 1
ATOM 1567 O O . LYS A 1 198 ? 39.656 -21.078 -12.523 1 56.16 198 LYS A O 1
ATOM 1572 N N . GLY A 1 199 ? 39.125 -22.969 -13.297 1 52.56 199 GLY A N 1
ATOM 1573 C CA . GLY A 1 199 ? 38.438 -23.453 -12.125 1 52.56 199 GLY A CA 1
ATOM 1574 C C . GLY A 1 199 ? 37.031 -23.922 -12.422 1 52.56 199 GLY A C 1
ATOM 1575 O O . GLY A 1 199 ? 36.438 -23.578 -13.461 1 52.56 199 GLY A O 1
ATOM 1576 N N . SER A 1 200 ? 36.812 -25 -11.609 1 48.16 200 SER A N 1
ATOM 1577 C CA . SER A 1 200 ? 35.469 -25.578 -11.742 1 48.16 200 SER A CA 1
ATOM 1578 C C . SER A 1 200 ? 34.438 -24.734 -11.016 1 48.16 200 SER A C 1
ATOM 1580 O O . SER A 1 200 ? 34.75 -24.062 -10.031 1 48.16 200 SER A O 1
ATOM 1582 N N . PHE A 1 201 ? 33.438 -24.234 -11.82 1 52.34 201 PHE A N 1
ATOM 1583 C CA . PHE A 1 201 ? 32.281 -23.734 -11.07 1 52.34 201 PHE A CA 1
ATOM 1584 C C . PHE A 1 201 ? 31.984 -24.625 -9.875 1 52.34 201 PHE A C 1
ATOM 1586 O O . PHE A 1 201 ? 32.219 -25.844 -9.93 1 52.34 201 PHE A O 1
ATOM 1593 N N . SER A 1 202 ? 32 -24.188 -8.648 1 48.69 202 SER A N 1
ATOM 1594 C CA . SER A 1 202 ? 31.734 -25.016 -7.48 1 48.69 202 SER A CA 1
ATOM 1595 C C . SER A 1 202 ? 30.734 -26.125 -7.805 1 48.69 202 SER A C 1
ATOM 1597 O O . SER A 1 202 ? 29.922 -25.969 -8.719 1 48.69 202 SER A O 1
ATOM 1599 N N . GLU A 1 203 ? 31.016 -27.422 -7.383 1 44.06 203 GLU A N 1
ATOM 1600 C CA . GLU A 1 203 ? 30.375 -28.719 -7.602 1 44.06 203 GLU A CA 1
ATOM 1601 C C . GLU A 1 203 ? 28.859 -28.562 -7.695 1 44.06 203 GLU A C 1
ATOM 1603 O O . GLU A 1 203 ? 28.203 -29.297 -8.43 1 44.06 203 GLU A O 1
ATOM 1608 N N . THR A 1 204 ? 28.281 -27.953 -6.758 1 46.47 204 THR A N 1
ATOM 1609 C CA . THR A 1 204 ? 26.828 -28.141 -6.668 1 46.47 204 THR A CA 1
ATOM 1610 C C . THR A 1 204 ? 26.109 -27.281 -7.707 1 46.47 204 THR A C 1
ATOM 1612 O O . THR A 1 204 ? 24.891 -27.375 -7.855 1 46.47 204 THR A O 1
ATOM 1615 N N . ARG A 1 205 ? 26.812 -26.359 -8.336 1 53.03 205 ARG A N 1
ATOM 1616 C CA . ARG A 1 205 ? 26.078 -25.406 -9.164 1 53.03 205 ARG A CA 1
ATOM 1617 C C . ARG A 1 205 ? 26.609 -25.391 -10.594 1 53.03 205 ARG A C 1
ATOM 1619 O O . ARG A 1 205 ? 27.516 -24.625 -10.906 1 53.03 205 ARG A O 1
ATOM 1626 N N . GLU A 1 206 ? 26.531 -26.406 -11.336 1 54.5 206 GLU A N 1
ATOM 1627 C CA . GLU A 1 206 ? 27.25 -26.781 -12.555 1 54.5 206 GLU A CA 1
ATOM 1628 C C . GLU A 1 206 ? 27.094 -25.703 -13.641 1 54.5 206 GLU A C 1
ATOM 1630 O O . GLU A 1 206 ? 28.062 -25.312 -14.281 1 54.5 206 GLU A O 1
ATOM 1635 N N . ILE A 1 207 ? 25.75 -25.484 -13.984 1 58.97 207 ILE A N 1
ATOM 1636 C CA . ILE A 1 207 ? 25.688 -24.672 -15.203 1 58.97 207 ILE A CA 1
ATOM 1637 C C . ILE A 1 207 ? 25.109 -23.297 -14.875 1 58.97 207 ILE A C 1
ATOM 1639 O O . ILE A 1 207 ? 23.984 -23.188 -14.406 1 58.97 207 ILE A O 1
ATOM 1643 N N . ILE A 1 208 ? 26.016 -22.312 -14.891 1 76.94 208 ILE A N 1
ATOM 1644 C CA . ILE A 1 208 ? 25.578 -20.938 -14.703 1 76.94 208 ILE A CA 1
ATOM 1645 C C . ILE A 1 208 ? 25.516 -20.219 -16.062 1 76.94 208 ILE A C 1
ATOM 1647 O O . ILE A 1 208 ? 26.469 -20.281 -16.844 1 76.94 208 ILE A O 1
ATOM 1651 N N . GLU A 1 209 ? 24.422 -19.844 -16.5 1 89.5 209 GLU A N 1
ATOM 1652 C CA . GLU A 1 209 ? 24.281 -19.016 -17.688 1 89.5 209 GLU A CA 1
ATOM 1653 C C . GLU A 1 209 ? 23.406 -17.797 -17.422 1 89.5 209 GLU A C 1
ATOM 1655 O O . GLU A 1 209 ? 22.688 -17.766 -16.422 1 89.5 209 GLU A O 1
ATOM 1660 N N . GLY A 1 210 ? 23.562 -16.844 -18.297 1 93.25 210 GLY A N 1
ATOM 1661 C CA . GLY A 1 210 ? 22.703 -15.68 -18.203 1 93.25 210 GLY A CA 1
ATOM 1662 C C . GLY A 1 210 ? 23.391 -14.477 -17.594 1 93.25 210 GLY A C 1
ATOM 1663 O O . GLY A 1 210 ? 24.625 -14.43 -17.531 1 93.25 210 GLY A O 1
ATOM 1664 N N . PRO A 1 211 ? 22.625 -13.492 -17.234 1 95.25 211 PRO A N 1
ATOM 1665 C CA . PRO A 1 211 ? 23.172 -12.25 -16.688 1 95.25 211 PRO A CA 1
ATOM 1666 C C . PRO A 1 211 ? 23.5 -12.344 -15.203 1 95.25 211 PRO A C 1
ATOM 1668 O O . PRO A 1 211 ? 22.719 -12.906 -14.43 1 95.25 211 PRO A O 1
ATOM 1671 N N . TYR A 1 212 ? 24.609 -11.75 -14.828 1 93.19 212 TYR A N 1
ATOM 1672 C CA . TYR A 1 212 ? 25.078 -11.633 -13.453 1 93.19 212 TYR A CA 1
ATOM 1673 C C . TYR A 1 212 ? 25.766 -10.289 -13.211 1 93.19 212 TYR A C 1
ATOM 1675 O O . TYR A 1 212 ? 26.047 -9.555 -14.164 1 93.19 212 TYR A O 1
ATOM 1683 N N . LEU A 1 213 ? 25.891 -9.945 -11.961 1 92.12 213 LEU A N 1
ATOM 1684 C CA . LEU A 1 213 ? 26.875 -8.953 -11.562 1 92.12 213 LEU A CA 1
A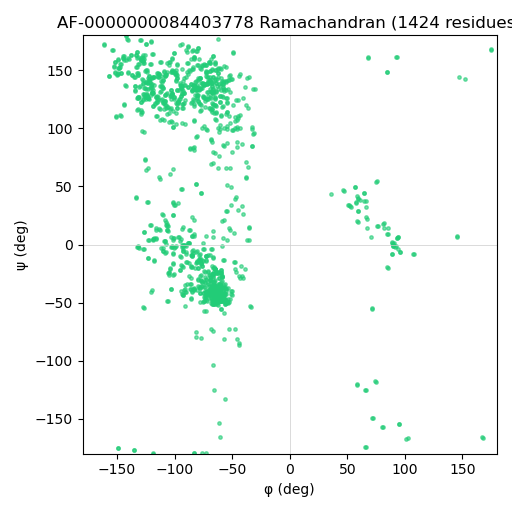TOM 1685 C C . LEU A 1 213 ? 28.156 -9.617 -11.039 1 92.12 213 LEU A C 1
ATOM 1687 O O . LEU A 1 213 ? 28.078 -10.648 -10.367 1 92.12 213 LEU A O 1
ATOM 1691 N N . VAL A 1 214 ? 29.219 -8.992 -11.352 1 89.25 214 VAL A N 1
ATOM 1692 C CA . VAL A 1 214 ? 30.484 -9.57 -10.922 1 89.25 214 VAL A CA 1
ATOM 1693 C C . VAL A 1 214 ? 31.312 -8.523 -10.18 1 89.25 214 VAL A C 1
ATOM 1695 O O . VAL A 1 214 ? 31.203 -7.328 -10.461 1 89.25 214 VAL A O 1
ATOM 1698 N N . LYS A 1 215 ? 31.938 -8.961 -9.219 1 86.75 215 LYS A N 1
ATOM 1699 C CA . LYS A 1 215 ? 32.938 -8.172 -8.492 1 86.75 215 LYS A CA 1
ATOM 1700 C C . LYS A 1 215 ? 34.281 -8.875 -8.453 1 86.75 215 LYS A C 1
ATOM 1702 O O . LYS A 1 215 ? 34.344 -10.078 -8.164 1 86.75 215 LYS A O 1
ATOM 1707 N N . TYR A 1 216 ? 35.281 -8.086 -8.844 1 82.06 216 TYR A N 1
ATOM 1708 C CA . TYR A 1 216 ? 36.625 -8.648 -8.859 1 82.06 216 TYR A CA 1
ATOM 1709 C C . TYR A 1 216 ? 37.375 -8.305 -7.574 1 82.06 216 TYR A C 1
ATOM 1711 O O . TYR A 1 216 ? 37.375 -7.152 -7.129 1 82.06 216 TYR A O 1
ATOM 1719 N N . HIS A 1 217 ? 37.844 -9.312 -6.949 1 77.56 217 HIS A N 1
ATOM 1720 C CA . HIS A 1 217 ? 38.719 -9.125 -5.793 1 77.56 217 HIS A CA 1
ATOM 1721 C C . HIS A 1 217 ? 40.156 -9.57 -6.098 1 77.56 217 HIS A C 1
ATOM 1723 O O . HIS A 1 217 ? 40.375 -10.688 -6.57 1 77.56 217 HIS A O 1
ATOM 1729 N N . GLN A 1 218 ? 41.062 -8.641 -5.871 1 73.06 218 GLN A N 1
ATOM 1730 C CA . GLN A 1 218 ? 42.469 -8.977 -6.086 1 73.06 218 GLN A CA 1
ATOM 1731 C C . GLN A 1 218 ? 43.031 -9.734 -4.891 1 73.06 218 GLN A C 1
ATOM 1733 O O . GLN A 1 218 ? 42.719 -9.43 -3.742 1 73.06 218 GLN A O 1
ATOM 1738 N N . ASN A 1 219 ? 43.75 -10.781 -5.242 1 64.94 219 ASN A N 1
ATOM 1739 C CA . ASN A 1 219 ? 44.469 -11.469 -4.191 1 64.94 219 ASN A CA 1
ATOM 1740 C C . ASN A 1 219 ? 45.625 -10.617 -3.67 1 64.94 219 ASN A C 1
ATOM 1742 O O . ASN A 1 219 ? 46.5 -10.195 -4.445 1 64.94 219 ASN A O 1
ATOM 1746 N N . ASN A 1 220 ? 45.594 -10.258 -2.43 1 61.66 220 ASN A N 1
ATOM 1747 C CA . ASN A 1 220 ? 46.594 -9.398 -1.822 1 61.66 220 ASN A CA 1
ATOM 1748 C C . ASN A 1 220 ? 48 -10.008 -1.914 1 61.66 220 ASN A C 1
ATOM 1750 O O . ASN A 1 220 ? 49 -9.289 -1.942 1 61.66 220 ASN A O 1
ATOM 1754 N N . GLN A 1 221 ? 48.156 -11.328 -1.876 1 61.16 221 GLN A N 1
ATOM 1755 C CA . GLN A 1 221 ? 49.469 -11.992 -1.84 1 61.16 221 GLN A CA 1
ATOM 1756 C C . GLN A 1 221 ? 50.062 -12.133 -3.242 1 61.16 221 GLN A C 1
ATOM 1758 O O . GLN A 1 221 ? 51.281 -12.094 -3.418 1 61.16 221 GLN A O 1
ATOM 1763 N N . ASN A 1 222 ? 49.25 -12.406 -4.211 1 61.62 222 ASN A N 1
ATOM 1764 C CA . ASN A 1 222 ? 49.688 -12.586 -5.594 1 61.62 222 ASN A CA 1
ATOM 1765 C C . ASN A 1 222 ? 48.875 -11.711 -6.543 1 61.62 222 ASN A C 1
ATOM 1767 O O . ASN A 1 222 ? 47.75 -12.07 -6.945 1 61.62 222 ASN A O 1
ATOM 1771 N N . GLN A 1 223 ? 49.469 -10.578 -6.855 1 58.66 223 GLN A N 1
ATOM 1772 C CA . GLN A 1 223 ? 48.781 -9.555 -7.641 1 58.66 223 GLN A CA 1
ATOM 1773 C C . GLN A 1 223 ? 48.312 -10.117 -8.984 1 58.66 223 GLN A C 1
ATOM 1775 O O . GLN A 1 223 ? 47.438 -9.531 -9.633 1 58.66 223 GLN A O 1
ATOM 1780 N N . LYS A 1 224 ? 48.844 -11.328 -9.32 1 60.62 224 LYS A N 1
ATOM 1781 C CA . LYS A 1 224 ? 48.5 -11.914 -10.617 1 60.62 224 LYS A CA 1
ATOM 1782 C C . LYS A 1 224 ? 47.312 -12.852 -10.516 1 60.62 224 LYS A C 1
ATOM 1784 O O . LYS A 1 224 ? 46.844 -13.398 -11.516 1 60.62 224 LYS A O 1
ATOM 1789 N N . GLN A 1 225 ? 46.875 -12.984 -9.344 1 69.75 225 GLN A N 1
ATOM 1790 C CA . GLN A 1 225 ? 45.719 -13.867 -9.125 1 69.75 225 GLN A CA 1
ATOM 1791 C C . GLN A 1 225 ? 44.625 -13.133 -8.391 1 69.75 225 GLN A C 1
ATOM 1793 O O . GLN A 1 225 ? 44.875 -12.258 -7.566 1 69.75 225 GLN A O 1
ATOM 1798 N N . GLY A 1 226 ? 43.375 -13.328 -8.922 1 77.31 226 GLY A N 1
ATOM 1799 C CA . GLY A 1 226 ? 42.188 -12.781 -8.273 1 77.31 226 GLY A CA 1
ATOM 1800 C C . GLY A 1 226 ? 41 -13.703 -8.344 1 77.31 226 GLY A C 1
ATOM 1801 O O . GLY A 1 226 ? 41.125 -14.891 -8.633 1 77.31 226 GLY A O 1
ATOM 1802 N N . GLN A 1 227 ? 39.938 -13.25 -7.781 1 81.81 227 GLN A N 1
ATOM 1803 C CA . GLN A 1 227 ? 38.688 -14.008 -7.793 1 81.81 227 GLN A CA 1
ATOM 1804 C C . GLN A 1 227 ? 37.531 -13.156 -8.312 1 81.81 227 GLN A C 1
ATOM 1806 O O . GLN A 1 227 ? 37.5 -11.953 -8.055 1 81.81 227 GLN A O 1
ATOM 1811 N N . LEU A 1 228 ? 36.781 -13.836 -9.102 1 83.12 228 LEU A N 1
ATOM 1812 C CA . LEU A 1 228 ? 35.5 -13.234 -9.547 1 83.12 228 LEU A CA 1
ATOM 1813 C C . LEU A 1 228 ? 34.344 -13.742 -8.711 1 83.12 228 LEU A C 1
ATOM 1815 O O . LEU A 1 228 ? 34.125 -14.953 -8.633 1 83.12 228 LEU A O 1
ATOM 1819 N N . GLU A 1 229 ? 33.656 -12.859 -8.078 1 87.5 229 GLU A N 1
ATOM 1820 C CA . GLU A 1 229 ? 32.438 -13.188 -7.355 1 87.5 229 GLU A CA 1
ATOM 1821 C C . GLU A 1 229 ? 31.188 -12.898 -8.203 1 87.5 229 GLU A C 1
ATOM 1823 O O . GLU A 1 229 ? 31.031 -11.781 -8.695 1 87.5 229 GLU A O 1
ATOM 1828 N N . LEU A 1 230 ? 30.422 -13.914 -8.383 1 89.31 230 LEU A N 1
ATOM 1829 C CA . LEU A 1 230 ? 29.203 -13.766 -9.172 1 89.31 230 LEU A CA 1
ATOM 1830 C C . LEU A 1 230 ? 27.984 -13.562 -8.266 1 89.31 230 LEU A C 1
ATOM 1832 O O . LEU A 1 230 ? 27.812 -14.297 -7.289 1 89.31 230 LEU A O 1
ATOM 1836 N N . TYR A 1 231 ? 27.156 -12.57 -8.617 1 90.5 231 TYR A N 1
ATOM 1837 C CA . TYR A 1 231 ? 25.938 -12.273 -7.879 1 90.5 231 TYR A CA 1
ATOM 1838 C C . TYR A 1 231 ? 24.719 -12.344 -8.789 1 90.5 231 TYR A C 1
ATOM 1840 O O . TYR A 1 231 ? 24.781 -11.961 -9.953 1 90.5 231 TYR A O 1
ATOM 1848 N N . PRO A 1 232 ? 23.625 -12.805 -8.234 1 91.81 232 PRO A N 1
ATOM 1849 C CA . PRO A 1 232 ? 22.406 -12.875 -9.055 1 91.81 232 PRO A CA 1
ATOM 1850 C C . PRO A 1 232 ? 21.844 -11.492 -9.375 1 91.81 232 PRO A C 1
ATOM 1852 O O . PRO A 1 232 ? 22.141 -10.523 -8.688 1 91.81 232 PRO A O 1
ATOM 1855 N N . VAL A 1 233 ? 21.094 -11.422 -10.406 1 93.81 233 VAL A N 1
ATOM 1856 C CA . VAL A 1 233 ? 20.469 -10.172 -10.805 1 93.81 233 VAL A CA 1
ATOM 1857 C C . VAL A 1 233 ? 18.969 -10.352 -10.898 1 93.81 233 VAL A C 1
ATOM 1859 O O . VAL A 1 233 ? 18.484 -11.398 -11.352 1 93.81 233 VAL A O 1
ATOM 1862 N N . PHE A 1 234 ? 18.188 -9.398 -10.445 1 96.94 234 PHE A N 1
ATOM 1863 C CA . PHE A 1 234 ? 16.734 -9.352 -10.531 1 96.94 234 PHE A CA 1
ATOM 1864 C C . PHE A 1 234 ? 16.281 -8.078 -11.227 1 96.94 234 PHE A C 1
ATOM 1866 O O . PHE A 1 234 ? 16.734 -6.98 -10.883 1 96.94 234 PHE A O 1
ATOM 1873 N N . ARG A 1 235 ? 15.484 -8.242 -12.234 1 97.81 235 ARG A N 1
ATOM 1874 C CA . ARG A 1 235 ? 14.781 -7.082 -12.766 1 97.81 235 ARG A CA 1
ATOM 1875 C C . ARG A 1 235 ? 13.602 -6.699 -11.875 1 97.81 235 ARG A C 1
ATOM 1877 O O . ARG A 1 235 ? 12.898 -7.57 -11.367 1 97.81 235 ARG A O 1
ATOM 1884 N N . LEU A 1 236 ? 13.383 -5.418 -11.641 1 98 236 LEU A N 1
ATOM 1885 C CA . LEU A 1 236 ? 12.289 -4.965 -10.789 1 98 236 LEU A CA 1
ATOM 1886 C C . LEU A 1 236 ? 11.078 -4.562 -11.625 1 98 236 LEU A C 1
ATOM 1888 O O . LEU A 1 236 ? 11.188 -3.715 -12.516 1 98 236 LEU A O 1
ATOM 1892 N N . TYR A 1 237 ? 9.945 -5.215 -11.344 1 98.5 237 TYR A N 1
ATOM 1893 C CA . TYR A 1 237 ? 8.672 -4.867 -11.977 1 98.5 237 TYR A CA 1
ATOM 1894 C C . TYR A 1 237 ? 7.711 -4.266 -10.969 1 98.5 237 TYR A C 1
ATOM 1896 O O . TYR A 1 237 ? 7.621 -4.73 -9.828 1 98.5 237 TYR A O 1
ATOM 1904 N N . PRO A 1 238 ? 7.027 -3.211 -11.328 1 97.44 238 PRO A N 1
ATOM 1905 C CA . PRO A 1 238 ? 5.992 -2.688 -10.43 1 97.44 238 PRO A CA 1
ATOM 1906 C C . PRO A 1 238 ? 4.727 -3.543 -10.43 1 97.44 238 PRO A C 1
ATOM 1908 O O . PRO A 1 238 ? 4.305 -4.031 -11.484 1 97.44 238 PRO A O 1
ATOM 1911 N N . ASP A 1 239 ? 4.117 -3.791 -9.297 1 97.44 239 ASP A N 1
ATOM 1912 C CA . ASP A 1 239 ? 2.83 -4.473 -9.156 1 97.44 239 ASP A CA 1
ATOM 1913 C C . ASP A 1 239 ? 1.672 -3.482 -9.266 1 97.44 239 ASP A C 1
ATOM 1915 O O . ASP A 1 239 ? 1.029 -3.162 -8.266 1 97.44 239 ASP A O 1
ATOM 1919 N N . ILE A 1 240 ? 1.256 -3.135 -10.43 1 95.38 240 ILE A N 1
ATOM 1920 C CA . ILE A 1 240 ? 0.31 -2.051 -10.672 1 95.38 240 ILE A CA 1
ATOM 1921 C C . ILE A 1 240 ? -1.113 -2.541 -10.414 1 95.38 240 ILE A C 1
ATOM 1923 O O . ILE A 1 240 ? -2.035 -1.737 -10.25 1 95.38 240 ILE A O 1
ATOM 1927 N N . TYR A 1 241 ? -1.354 -3.84 -10.312 1 96 241 TYR A N 1
ATOM 1928 C CA . TYR A 1 241 ? -2.689 -4.383 -10.086 1 96 241 TYR A CA 1
ATOM 1929 C C . TYR A 1 241 ? -2.875 -4.77 -8.625 1 96 241 TYR A C 1
ATOM 1931 O O . TYR A 1 241 ? -3.895 -5.359 -8.258 1 96 241 TYR A O 1
ATOM 1939 N N . LYS A 1 242 ? -1.879 -4.461 -7.801 1 93.44 242 LYS A N 1
ATOM 1940 C CA . LYS A 1 242 ? -1.929 -4.688 -6.359 1 93.44 242 LYS A CA 1
ATOM 1941 C C . LYS A 1 242 ? -2.213 -6.148 -6.039 1 93.44 242 LYS A C 1
ATOM 1943 O O . LYS A 1 242 ? -3.098 -6.453 -5.234 1 93.44 242 LYS A O 1
ATOM 1948 N N . THR A 1 243 ? -1.46 -7.023 -6.66 1 96.94 243 THR A N 1
ATOM 1949 C CA . THR A 1 243 ? -1.707 -8.453 -6.508 1 96.94 243 THR A CA 1
ATOM 1950 C C . THR A 1 243 ? -0.817 -9.047 -5.418 1 96.94 243 THR A C 1
ATOM 1952 O O . THR A 1 243 ? -1.131 -10.094 -4.855 1 96.94 243 THR A O 1
ATOM 1955 N N . PHE A 1 244 ? 0.287 -8.414 -5.09 1 97.31 244 PHE A N 1
ATOM 1956 C CA . PHE A 1 244 ? 1.287 -8.969 -4.184 1 97.31 244 PHE A CA 1
ATOM 1957 C C . PHE A 1 244 ? 1.174 -8.336 -2.801 1 97.31 244 PHE A C 1
ATOM 1959 O O . PHE A 1 244 ? 0.767 -7.18 -2.672 1 97.31 244 PHE A O 1
ATOM 1966 N N . VAL A 1 245 ? 1.522 -9.141 -1.778 1 95.69 245 VAL A N 1
ATOM 1967 C CA . VAL A 1 245 ? 1.769 -8.641 -0.428 1 95.69 245 VAL A CA 1
ATOM 1968 C C . VAL A 1 245 ? 3.221 -8.188 -0.302 1 95.69 245 VAL A C 1
ATOM 1970 O O . VAL A 1 245 ? 3.508 -7.184 0.357 1 95.69 245 VAL A O 1
ATOM 1973 N N . ASN A 1 246 ? 4.09 -8.938 -0.936 1 95.75 246 ASN A N 1
ATOM 1974 C CA . ASN A 1 246 ? 5.516 -8.617 -0.95 1 95.75 246 ASN A CA 1
ATOM 1975 C C . ASN A 1 246 ? 6.219 -9.25 -2.148 1 95.75 246 ASN A C 1
ATOM 1977 O O . ASN A 1 246 ? 5.793 -10.297 -2.639 1 95.75 246 ASN A O 1
ATOM 1981 N N . GLY A 1 247 ? 7.215 -8.477 -2.652 1 98 247 GLY A N 1
ATOM 1982 C CA . GLY A 1 247 ? 8.242 -9.109 -3.463 1 98 247 GLY A CA 1
ATOM 1983 C C . GLY A 1 247 ? 9.375 -9.695 -2.641 1 98 247 GLY A C 1
ATOM 1984 O O . GLY A 1 247 ? 9.797 -9.102 -1.645 1 98 247 GLY A O 1
ATOM 1985 N N . ILE A 1 248 ? 9.836 -10.93 -3.047 1 97.69 248 ILE A N 1
ATOM 1986 C CA . ILE A 1 248 ? 10.836 -11.586 -2.217 1 97.69 248 ILE A CA 1
ATOM 1987 C C . ILE A 1 248 ? 11.961 -12.125 -3.096 1 97.69 248 ILE A C 1
ATOM 1989 O O . ILE A 1 248 ? 11.812 -12.219 -4.316 1 97.69 248 ILE A O 1
ATOM 1993 N N . TYR A 1 249 ? 13.078 -12.43 -2.51 1 95.25 249 TYR A N 1
ATOM 1994 C CA . TYR A 1 249 ? 14.242 -13.008 -3.18 1 95.25 249 TYR A CA 1
ATOM 1995 C C . TYR A 1 249 ? 14.992 -13.945 -2.25 1 95.25 249 TYR A C 1
ATOM 1997 O O . TYR A 1 249 ? 14.969 -13.781 -1.029 1 95.25 249 TYR A O 1
ATOM 2005 N N . PRO A 1 250 ? 15.578 -14.969 -2.842 1 92.62 250 PRO A N 1
ATOM 2006 C CA . PRO A 1 250 ? 16.438 -15.836 -2.02 1 92.62 250 PRO A CA 1
ATOM 2007 C C . PRO A 1 250 ? 17.734 -15.156 -1.609 1 92.62 250 PRO A C 1
ATOM 2009 O O . PRO A 1 250 ? 18.359 -14.477 -2.424 1 92.62 250 PRO A O 1
ATOM 2012 N N . ILE A 1 251 ? 18.219 -15.305 -0.43 1 87.38 251 ILE A N 1
ATOM 2013 C CA . ILE A 1 251 ? 19.438 -14.648 0.031 1 87.38 251 ILE A CA 1
ATOM 2014 C C . ILE A 1 251 ? 20.656 -15.531 -0.264 1 87.38 251 ILE A C 1
ATOM 2016 O O . ILE A 1 251 ? 21.797 -15.086 -0.16 1 87.38 251 ILE A O 1
ATOM 2020 N N . ASN A 1 252 ? 20.531 -16.688 -0.706 1 82.19 252 ASN A N 1
ATOM 2021 C CA . ASN A 1 252 ? 21.609 -17.609 -1.107 1 82.19 252 ASN A CA 1
ATOM 2022 C C . ASN A 1 252 ? 22.562 -17.891 0.049 1 82.19 252 ASN A C 1
ATOM 2024 O O . ASN A 1 252 ? 23.781 -17.875 -0.127 1 82.19 252 ASN A O 1
ATOM 2028 N N . ASP A 1 253 ? 22.016 -18.031 1.277 1 80 253 ASP A N 1
ATOM 2029 C CA . ASP A 1 253 ? 22.812 -18.344 2.463 1 80 253 ASP A CA 1
ATOM 2030 C C . ASP A 1 253 ? 22.984 -19.844 2.643 1 80 253 ASP A C 1
ATOM 2032 O O . ASP A 1 253 ? 23.594 -20.297 3.609 1 80 253 ASP A O 1
ATOM 2036 N N . GLY A 1 254 ? 22.453 -20.594 1.74 1 78.19 254 GLY A N 1
ATOM 2037 C CA . GLY A 1 254 ? 22.516 -22.047 1.836 1 78.19 254 GLY A CA 1
ATOM 2038 C C . GLY A 1 254 ? 21.359 -22.656 2.6 1 78.19 254 GLY A C 1
ATOM 2039 O O . GLY A 1 254 ? 21.234 -23.875 2.688 1 78.19 254 GLY A O 1
ATOM 2040 N N . PHE A 1 255 ? 20.375 -21.875 3.088 1 77.25 255 PHE A N 1
ATOM 2041 C CA . PHE A 1 255 ? 19.297 -22.375 3.92 1 77.25 255 PHE A CA 1
ATOM 2042 C C . PHE A 1 255 ? 17.938 -22.094 3.279 1 77.25 255 PHE A C 1
ATOM 2044 O O . PHE A 1 255 ? 16.906 -22.094 3.957 1 77.25 255 PHE A O 1
ATOM 2051 N N . ALA A 1 256 ? 17.938 -21.797 1.998 1 85 256 ALA A N 1
ATOM 2052 C CA . ALA A 1 256 ? 16.719 -21.531 1.244 1 85 256 ALA A CA 1
ATOM 2053 C C . ALA A 1 256 ? 15.867 -20.453 1.928 1 85 256 ALA A C 1
ATOM 2055 O O . ALA A 1 256 ? 14.648 -20.578 1.996 1 85 256 ALA A O 1
ATOM 2056 N N . THR A 1 257 ? 16.516 -19.547 2.572 1 91.75 257 THR A N 1
ATOM 2057 C CA . THR A 1 257 ? 15.844 -18.422 3.219 1 91.75 257 THR A CA 1
ATOM 2058 C C . THR A 1 257 ? 15.547 -17.312 2.209 1 91.75 257 THR A C 1
ATOM 2060 O O . THR A 1 257 ? 16.359 -17.031 1.334 1 91.75 257 THR A O 1
ATOM 2063 N N . TYR A 1 258 ? 14.328 -16.844 2.301 1 95.44 258 TYR A N 1
ATOM 2064 C CA . TYR A 1 258 ? 13.938 -15.703 1.483 1 95.44 258 TYR A CA 1
ATOM 2065 C C . TYR A 1 258 ? 13.875 -14.43 2.322 1 95.44 258 TYR A C 1
ATOM 2067 O O . TYR A 1 258 ? 13.805 -14.492 3.551 1 95.44 258 TYR A O 1
ATOM 2075 N N . LYS A 1 259 ? 14 -13.312 1.637 1 94.81 259 LYS A N 1
ATOM 2076 C CA . LYS A 1 259 ? 13.828 -11.992 2.246 1 94.81 259 LYS A CA 1
ATOM 2077 C C . LYS A 1 259 ? 12.906 -11.109 1.405 1 94.81 259 LYS A C 1
ATOM 2079 O O . LYS A 1 259 ? 12.859 -11.242 0.181 1 94.81 259 LYS A O 1
ATOM 2084 N N . THR A 1 260 ? 12.156 -10.281 2.078 1 96.19 260 THR A N 1
ATOM 2085 C CA . THR A 1 260 ? 11.336 -9.305 1.367 1 96.19 260 THR A CA 1
ATOM 2086 C C . THR A 1 260 ? 12.195 -8.203 0.762 1 96.19 260 THR A C 1
ATOM 2088 O O . THR A 1 260 ? 13.188 -7.781 1.365 1 96.19 260 THR A O 1
ATOM 2091 N N . LEU A 1 261 ? 11.805 -7.719 -0.415 1 96.12 261 LEU A N 1
ATOM 2092 C CA . LEU A 1 261 ? 12.539 -6.645 -1.071 1 96.12 261 LEU A CA 1
ATOM 2093 C C . LEU A 1 261 ? 12.312 -5.316 -0.358 1 96.12 261 LEU A C 1
ATOM 2095 O O . LEU A 1 261 ? 13.227 -4.488 -0.271 1 96.12 261 LEU A O 1
ATOM 2099 N N . ASN A 1 262 ? 11.094 -5 0.095 1 95.12 262 ASN A N 1
ATOM 2100 C CA . ASN A 1 262 ? 10.711 -3.816 0.857 1 95.12 262 ASN A CA 1
ATOM 2101 C C . ASN A 1 262 ? 10.891 -2.541 0.038 1 95.12 262 ASN A C 1
ATOM 2103 O O . ASN A 1 262 ? 11.414 -1.546 0.537 1 95.12 262 ASN A O 1
ATOM 2107 N N . LYS A 1 263 ? 10.469 -2.523 -1.234 1 95.5 263 LYS A N 1
ATOM 2108 C CA . LYS A 1 263 ? 10.602 -1.37 -2.119 1 95.5 263 LYS A CA 1
ATOM 2109 C C . LYS A 1 263 ? 9.312 -1.115 -2.893 1 95.5 263 LYS A C 1
ATOM 2111 O O . LYS A 1 263 ? 8.625 -2.057 -3.287 1 95.5 263 LYS A O 1
ATOM 2116 N N . VAL A 1 264 ? 9.023 0.144 -3.098 1 95.75 264 VAL A N 1
ATOM 2117 C CA . VAL A 1 264 ? 7.922 0.592 -3.941 1 95.75 264 VAL A CA 1
ATOM 2118 C C . VAL A 1 264 ? 8.43 1.6 -4.969 1 95.75 264 VAL A C 1
ATOM 2120 O O . VAL A 1 264 ? 9.523 2.158 -4.812 1 95.75 264 VAL A O 1
ATOM 2123 N N . ASP A 1 265 ? 7.742 1.773 -6.035 1 93.31 265 ASP A N 1
ATOM 2124 C CA . ASP A 1 265 ? 8.102 2.836 -6.973 1 93.31 265 ASP A CA 1
ATOM 2125 C C . ASP A 1 265 ? 7.523 4.176 -6.527 1 93.31 265 ASP A C 1
ATOM 2127 O O . ASP A 1 265 ? 6.938 4.277 -5.449 1 93.31 265 ASP A O 1
ATOM 2131 N N . GLN A 1 266 ? 7.742 5.254 -7.285 1 88.56 266 GLN A N 1
ATOM 2132 C CA . GLN A 1 266 ? 7.371 6.613 -6.895 1 88.56 266 GLN A CA 1
ATOM 2133 C C . GLN A 1 266 ? 5.855 6.77 -6.82 1 88.56 266 GLN A C 1
ATOM 2135 O O . GLN A 1 266 ? 5.355 7.754 -6.273 1 88.56 266 GLN A O 1
ATOM 2140 N N . TYR A 1 267 ? 5.133 5.773 -7.32 1 88.31 267 TYR A N 1
ATOM 2141 C CA . TYR A 1 267 ? 3.674 5.832 -7.324 1 88.31 267 TYR A CA 1
ATOM 2142 C C . TYR A 1 267 ? 3.094 4.961 -6.215 1 88.31 267 TYR A C 1
ATOM 2144 O O . TYR A 1 267 ? 1.873 4.875 -6.059 1 88.31 267 TYR A O 1
ATOM 2152 N N . GLY A 1 268 ? 3.957 4.305 -5.5 1 90.19 268 GLY A N 1
ATOM 2153 C CA . GLY A 1 268 ? 3.514 3.502 -4.371 1 90.19 268 GLY A CA 1
ATOM 2154 C C . GLY A 1 268 ? 3.26 2.051 -4.73 1 90.19 268 GLY A C 1
ATOM 2155 O O . GLY A 1 268 ? 2.756 1.281 -3.912 1 90.19 268 GLY A O 1
ATOM 2156 N N . ASN A 1 269 ? 3.564 1.611 -5.953 1 94.19 269 ASN A N 1
ATOM 2157 C CA . ASN A 1 269 ? 3.428 0.208 -6.328 1 94.19 269 ASN A CA 1
ATOM 2158 C C . ASN A 1 269 ? 4.594 -0.628 -5.805 1 94.19 269 ASN A C 1
ATOM 2160 O O . ASN A 1 269 ? 5.754 -0.234 -5.938 1 94.19 269 ASN A O 1
ATOM 2164 N N . LEU A 1 270 ? 4.277 -1.74 -5.246 1 96.5 270 LEU A N 1
ATOM 2165 C CA . LEU A 1 270 ? 5.34 -2.646 -4.824 1 96.5 270 LEU A CA 1
ATOM 2166 C C . LEU A 1 270 ? 6.207 -3.059 -6.012 1 96.5 270 LEU A C 1
ATOM 2168 O O . LEU A 1 270 ? 5.691 -3.311 -7.102 1 96.5 270 LEU A O 1
ATOM 2172 N N . LEU A 1 271 ? 7.488 -3.1 -5.793 1 97.94 271 LEU A N 1
ATOM 2173 C CA . LEU A 1 271 ? 8.398 -3.648 -6.793 1 97.94 271 LEU A CA 1
ATOM 2174 C C . LEU A 1 271 ? 8.656 -5.129 -6.539 1 97.94 271 LEU A C 1
ATOM 2176 O O . LEU A 1 271 ? 8.898 -5.535 -5.398 1 97.94 271 LEU A O 1
ATOM 2180 N N . ILE A 1 272 ? 8.562 -5.941 -7.562 1 98.75 272 ILE A N 1
ATOM 2181 C CA . ILE A 1 272 ? 8.758 -7.383 -7.492 1 98.75 272 ILE A CA 1
ATOM 2182 C C . ILE A 1 272 ? 10.086 -7.754 -8.148 1 98.75 272 ILE A C 1
ATOM 2184 O O . ILE A 1 272 ? 10.32 -7.426 -9.32 1 98.75 272 ILE A O 1
ATOM 2188 N N . PRO A 1 273 ? 10.992 -8.367 -7.398 1 98.25 273 PRO A N 1
ATOM 2189 C CA . PRO A 1 273 ? 12.258 -8.805 -7.992 1 98.25 273 PRO A CA 1
ATOM 2190 C C . PRO A 1 273 ? 12.117 -10.086 -8.812 1 98.25 273 PRO A C 1
ATOM 2192 O O . PRO A 1 273 ? 11.875 -11.156 -8.258 1 98.25 273 PRO A O 1
ATOM 2195 N N . VAL A 1 274 ? 12.344 -9.984 -10.047 1 98.12 274 VAL A N 1
ATOM 2196 C CA . VAL A 1 274 ? 12.164 -11.094 -10.977 1 98.12 274 VAL A CA 1
ATOM 2197 C C . VAL A 1 274 ? 13.516 -11.57 -11.484 1 98.12 274 VAL A C 1
ATOM 2199 O O . VAL A 1 274 ? 14.273 -10.797 -12.078 1 98.12 274 VAL A O 1
ATOM 2202 N N . PRO A 1 275 ? 13.836 -12.844 -11.289 1 96.31 275 PRO A N 1
ATOM 2203 C CA . PRO A 1 275 ? 15.125 -13.359 -11.742 1 96.31 275 PRO A CA 1
ATOM 2204 C C . PRO A 1 275 ? 15.133 -13.703 -13.234 1 96.31 275 PRO A C 1
ATOM 2206 O O . PRO A 1 275 ? 14.07 -13.75 -13.867 1 96.31 275 PRO A O 1
ATOM 2209 N N . SER A 1 276 ? 16.344 -13.906 -13.727 1 96 276 SER A N 1
ATOM 2210 C CA . SER A 1 276 ? 16.5 -14.352 -15.109 1 96 276 SER A CA 1
ATOM 2211 C C . SER A 1 276 ? 15.922 -15.75 -15.305 1 96 276 SER A C 1
ATOM 2213 O O . SER A 1 276 ? 16.062 -16.609 -14.445 1 96 276 SER A O 1
ATOM 2215 N N . ARG A 1 277 ? 15.297 -15.969 -16.453 1 94.94 277 ARG A N 1
ATOM 2216 C CA . ARG A 1 277 ? 14.797 -17.297 -16.812 1 94.94 277 ARG A CA 1
ATOM 2217 C C . ARG A 1 277 ? 15.938 -18.234 -17.172 1 94.94 277 ARG A C 1
ATOM 2219 O O . ARG A 1 277 ? 15.742 -19.453 -17.266 1 94.94 277 ARG A O 1
ATOM 2226 N N . LEU A 1 278 ? 17.062 -17.688 -17.375 1 92.94 278 LEU A N 1
ATOM 2227 C CA . LEU A 1 278 ? 18.219 -18.469 -17.797 1 92.94 278 LEU A CA 1
ATOM 2228 C C . LEU A 1 278 ? 18.922 -19.094 -16.594 1 92.94 278 LEU A C 1
ATOM 2230 O O . LEU A 1 278 ? 19.781 -19.969 -16.75 1 92.94 278 LEU A O 1
ATOM 2234 N N . ARG A 1 279 ? 18.484 -18.719 -15.492 1 84.38 279 ARG A N 1
ATOM 2235 C CA . ARG A 1 279 ? 19.125 -19.172 -14.266 1 84.38 279 ARG A CA 1
ATOM 2236 C C . ARG A 1 279 ? 19.031 -20.688 -14.133 1 84.38 279 ARG A C 1
ATOM 2238 O O . ARG A 1 279 ? 17.984 -21.281 -14.414 1 84.38 279 ARG A O 1
ATOM 2245 N N . ARG A 1 280 ? 20.141 -21.312 -13.797 1 79.88 280 ARG A N 1
ATOM 2246 C CA . ARG A 1 280 ? 20.203 -22.75 -13.586 1 79.88 280 ARG A CA 1
ATOM 2247 C C . ARG A 1 280 ? 20.953 -23.078 -12.305 1 79.88 280 ARG A C 1
ATOM 2249 O O . ARG A 1 280 ? 21.797 -23.984 -12.289 1 79.88 280 ARG A O 1
ATOM 2256 N N . GLU A 1 281 ? 20.719 -22.297 -11.289 1 69.19 281 GLU A N 1
ATOM 2257 C CA . GLU A 1 281 ? 21.469 -22.438 -10.047 1 69.19 281 GLU A CA 1
ATOM 2258 C C . GLU A 1 281 ? 21.234 -23.812 -9.414 1 69.19 281 GLU A C 1
ATOM 2260 O O . GLU A 1 281 ? 22.062 -24.297 -8.656 1 69.19 281 GLU A O 1
ATOM 2265 N N . LYS A 1 282 ? 20.078 -24.406 -9.781 1 69 282 LYS A N 1
ATOM 2266 C CA . LYS A 1 282 ? 19.781 -25.75 -9.266 1 69 282 LYS A CA 1
ATOM 2267 C C . LYS A 1 282 ? 19.859 -26.797 -10.375 1 69 282 LYS A C 1
ATOM 2269 O O . LYS A 1 282 ? 19.109 -27.766 -10.367 1 69 282 LYS A O 1
ATOM 2274 N N . GLY A 1 283 ? 20.594 -26.484 -11.305 1 72.19 283 GLY A N 1
ATOM 2275 C CA . GLY A 1 283 ? 20.766 -27.422 -12.406 1 72.19 283 GLY A CA 1
ATOM 2276 C C . GLY A 1 283 ? 19.625 -27.375 -13.406 1 72.19 283 GLY A C 1
ATOM 2277 O O . GLY A 1 283 ? 18.938 -26.359 -13.531 1 72.19 283 GLY A O 1
ATOM 2278 N N . ASN A 1 284 ? 19.531 -28.516 -14.086 1 79.06 284 ASN A N 1
ATOM 2279 C CA . ASN A 1 284 ? 18.516 -28.594 -15.125 1 79.06 284 ASN A CA 1
ATOM 2280 C C . ASN A 1 284 ? 17.234 -29.219 -14.594 1 79.06 284 ASN A C 1
ATOM 2282 O O . ASN A 1 284 ? 16.656 -30.109 -15.227 1 79.06 284 ASN A O 1
ATOM 2286 N N . GLN A 1 285 ? 16.875 -28.688 -13.484 1 86.88 285 GLN A N 1
ATOM 2287 C CA . GLN A 1 285 ? 15.625 -29.141 -12.898 1 86.88 285 GLN A CA 1
ATOM 2288 C C . GLN A 1 285 ? 14.438 -28.766 -13.797 1 86.88 285 GLN A C 1
ATOM 2290 O O . GLN A 1 285 ? 14.516 -27.828 -14.578 1 86.88 285 GLN A O 1
ATOM 2295 N N . PRO A 1 286 ? 13.375 -29.5 -13.664 1 89.12 286 PRO A N 1
ATOM 2296 C CA . PRO A 1 286 ? 12.25 -29.344 -14.594 1 89.12 286 PRO A CA 1
ATOM 2297 C C . PRO A 1 286 ? 11.641 -27.938 -14.547 1 89.12 286 PRO A C 1
ATOM 2299 O O . PRO A 1 286 ? 11.078 -27.469 -15.539 1 89.12 286 PRO A O 1
ATOM 2302 N N . SER A 1 287 ? 11.742 -27.328 -13.414 1 92.25 287 SER A N 1
ATOM 2303 C CA . SER A 1 287 ? 11.125 -26.016 -13.281 1 92.25 287 SER A CA 1
ATOM 2304 C C . SER A 1 287 ? 12.188 -24.906 -13.25 1 92.25 287 SER A C 1
ATOM 2306 O O . SER A 1 287 ? 11.914 -23.797 -12.797 1 92.25 287 SER A O 1
ATOM 2308 N N . ALA A 1 288 ? 13.391 -25.219 -13.742 1 90.38 288 ALA A N 1
ATOM 2309 C CA . ALA A 1 288 ? 14.461 -24.219 -13.758 1 90.38 288 ALA A CA 1
ATOM 2310 C C . ALA A 1 288 ? 14.047 -22.984 -14.539 1 90.38 288 ALA A C 1
ATOM 2312 O O . ALA A 1 288 ? 13.547 -23.094 -15.664 1 90.38 288 ALA A O 1
ATOM 2313 N N . GLY A 1 289 ? 14.203 -21.859 -13.867 1 89.69 289 GLY A N 1
ATOM 2314 C CA . GLY A 1 289 ? 13.93 -20.594 -14.531 1 89.69 289 GLY A CA 1
ATOM 2315 C C . GLY A 1 289 ? 12.484 -20.156 -14.406 1 89.69 289 GLY A C 1
ATOM 2316 O O . GLY A 1 289 ? 12.141 -19.031 -14.773 1 89.69 289 GLY A O 1
ATOM 2317 N N . GLU A 1 290 ? 11.641 -21.047 -13.875 1 95.25 290 GLU A N 1
ATOM 2318 C CA . GLU A 1 290 ? 10.234 -20.688 -13.734 1 95.25 290 GLU A CA 1
ATOM 2319 C C . GLU A 1 290 ? 10.016 -19.766 -12.539 1 95.25 290 GLU A C 1
ATOM 2321 O O . GLU A 1 290 ? 10.609 -19.953 -11.477 1 95.25 290 GLU A O 1
ATOM 2326 N N . ARG A 1 291 ? 9.266 -18.766 -12.75 1 97.69 291 ARG A N 1
ATOM 2327 C CA . ARG A 1 291 ? 8.93 -17.75 -11.75 1 97.69 291 ARG A CA 1
ATOM 2328 C C . ARG A 1 291 ? 7.535 -18 -11.172 1 97.69 291 ARG A C 1
ATOM 2330 O O . ARG A 1 291 ? 6.555 -18.062 -11.914 1 97.69 291 ARG A O 1
ATOM 2337 N N . VAL A 1 292 ? 7.426 -18.062 -9.844 1 98.19 292 VAL A N 1
ATOM 2338 C CA . VAL A 1 292 ? 6.176 -18.516 -9.234 1 98.19 292 VAL A CA 1
ATOM 2339 C C . VAL A 1 292 ? 5.754 -17.531 -8.148 1 98.19 292 VAL A C 1
ATOM 2341 O O . VAL A 1 292 ? 6.59 -17.031 -7.391 1 98.19 292 VAL A O 1
ATOM 2344 N N . ALA A 1 293 ? 4.496 -17.156 -8.086 1 98.75 293 ALA A N 1
ATOM 2345 C CA . ALA A 1 293 ? 3.893 -16.438 -6.969 1 98.75 293 ALA A CA 1
ATOM 2346 C C . ALA A 1 293 ? 3.148 -17.391 -6.039 1 98.75 293 ALA A C 1
ATOM 2348 O O . ALA A 1 293 ? 2.549 -18.375 -6.492 1 98.75 293 ALA A O 1
ATOM 2349 N N . VAL A 1 294 ? 3.162 -17.094 -4.777 1 98.56 294 VAL A N 1
ATOM 2350 C CA . VAL A 1 294 ? 2.611 -17.984 -3.77 1 98.56 294 VAL A CA 1
ATOM 2351 C C . VAL A 1 294 ? 1.564 -17.25 -2.938 1 98.56 294 VAL A C 1
ATOM 2353 O O . VAL A 1 294 ? 1.836 -16.172 -2.395 1 98.56 294 VAL A O 1
ATOM 2356 N N . LYS A 1 295 ? 0.35 -17.844 -2.828 1 97.56 295 LYS A N 1
ATOM 2357 C CA . LYS A 1 295 ? -0.695 -17.266 -1.997 1 97.56 295 LYS A CA 1
ATOM 2358 C C . LYS A 1 295 ? -0.21 -17.062 -0.563 1 97.56 295 LYS A C 1
ATOM 2360 O O . LYS A 1 295 ? 0.446 -17.938 0.002 1 97.56 295 LYS A O 1
ATOM 2365 N N . ASP A 1 296 ? -0.561 -15.977 0.062 1 97 296 ASP A N 1
ATOM 2366 C CA . ASP A 1 296 ? -0.043 -15.609 1.376 1 97 296 ASP A CA 1
ATOM 2367 C C . ASP A 1 296 ? -0.715 -16.422 2.479 1 97 296 ASP A C 1
ATOM 2369 O O . ASP A 1 296 ? -1.144 -15.875 3.494 1 97 296 ASP A O 1
ATOM 2373 N N . VAL A 1 297 ? -0.874 -17.641 2.324 1 97.38 297 VAL A N 1
ATOM 2374 C CA . VAL A 1 297 ? -1.247 -18.609 3.35 1 97.38 297 VAL A CA 1
ATOM 2375 C C . VAL A 1 297 ? -0.127 -19.641 3.525 1 97.38 297 VAL A C 1
ATOM 2377 O O . VAL A 1 297 ? -0.135 -20.422 4.48 1 97.38 297 VAL A O 1
ATOM 2380 N N . TYR A 1 298 ? 0.79 -19.625 2.551 1 98.25 298 TYR A N 1
ATOM 2381 C CA . TYR A 1 298 ? 1.961 -20.5 2.621 1 98.25 298 TYR A CA 1
ATOM 2382 C C . TYR A 1 298 ? 3.061 -19.859 3.463 1 98.25 298 TYR A C 1
ATOM 2384 O O . TYR A 1 298 ? 3.398 -18.688 3.273 1 98.25 298 TYR A O 1
ATOM 2392 N N . ASP A 1 299 ? 3.674 -20.688 4.301 1 98.06 299 ASP A N 1
ATOM 2393 C CA . ASP A 1 299 ? 4.848 -20.219 5.031 1 98.06 299 ASP A CA 1
ATOM 2394 C C . ASP A 1 299 ? 6.102 -20.297 4.168 1 98.06 299 ASP A C 1
ATOM 2396 O O . ASP A 1 299 ? 6.305 -21.281 3.447 1 98.06 299 ASP A O 1
ATOM 2400 N N . ILE A 1 300 ? 6.844 -19.297 4.141 1 97.69 300 ILE A N 1
ATOM 2401 C CA . ILE A 1 300 ? 8.172 -19.234 3.539 1 97.69 300 ILE A CA 1
ATOM 2402 C C . ILE A 1 300 ? 9.172 -18.688 4.555 1 97.69 300 ILE A C 1
ATOM 2404 O O . ILE A 1 300 ? 8.984 -17.609 5.102 1 97.69 300 ILE A O 1
ATOM 2408 N N . LYS A 1 301 ? 10.203 -19.453 4.773 1 97.31 301 LYS A N 1
ATOM 2409 C CA . LYS A 1 301 ? 11.195 -19.078 5.781 1 97.31 301 LYS A CA 1
ATOM 2410 C C . LYS A 1 301 ? 11.734 -17.672 5.527 1 97.31 301 LYS A C 1
ATOM 2412 O O . LYS A 1 301 ? 12.25 -17.391 4.445 1 97.31 301 LYS A O 1
ATOM 2417 N N . GLY A 1 302 ? 11.609 -16.766 6.488 1 95.56 302 GLY A N 1
ATOM 2418 C CA . GLY A 1 302 ? 12.141 -15.414 6.434 1 95.56 302 GLY A CA 1
ATOM 2419 C C . GLY A 1 302 ? 11.125 -14.391 5.957 1 95.56 302 GLY A C 1
ATOM 2420 O O . GLY A 1 302 ? 11.398 -13.188 5.945 1 95.56 302 GLY A O 1
ATOM 2421 N N . VAL A 1 303 ? 9.961 -14.805 5.527 1 96.62 303 VAL A N 1
ATOM 2422 C CA . VAL A 1 303 ? 8.93 -13.93 4.992 1 96.62 303 VAL A CA 1
ATOM 2423 C C . VAL A 1 303 ? 7.672 -14.023 5.855 1 96.62 303 VAL A C 1
ATOM 2425 O O . VAL A 1 303 ? 7.195 -15.117 6.156 1 96.62 303 VAL A O 1
ATOM 2428 N N . PRO A 1 304 ? 7.105 -12.875 6.281 1 95.5 304 PRO A N 1
ATOM 2429 C CA . PRO A 1 304 ? 5.883 -12.93 7.086 1 95.5 304 PRO A CA 1
ATOM 2430 C C . PRO A 1 304 ? 4.695 -13.516 6.32 1 95.5 304 PRO A C 1
ATOM 2432 O O . PRO A 1 304 ? 4.641 -13.414 5.094 1 95.5 304 PRO A O 1
ATOM 2435 N N . THR A 1 305 ? 3.814 -14.141 7.039 1 96.88 305 THR A N 1
ATOM 2436 C CA . THR A 1 305 ? 2.529 -14.602 6.523 1 96.88 305 THR A CA 1
ATOM 2437 C C . THR A 1 305 ? 1.379 -13.867 7.203 1 96.88 305 THR A C 1
ATOM 2439 O O . THR A 1 305 ? 1.229 -13.93 8.422 1 96.88 305 THR A O 1
ATOM 2442 N N . SER A 1 306 ? 0.547 -13.211 6.387 1 93.56 306 SER A N 1
ATOM 2443 C CA . SER A 1 306 ? -0.521 -12.398 6.961 1 93.56 306 SER A CA 1
ATOM 2444 C C . SER A 1 306 ? -1.875 -13.086 6.816 1 93.56 306 SER A C 1
ATOM 2446 O O . SER A 1 306 ? -2.828 -12.75 7.52 1 93.56 306 SER A O 1
ATOM 2448 N N . ALA A 1 307 ? -1.984 -13.953 5.871 1 93.94 307 ALA A N 1
ATOM 2449 C CA . ALA A 1 307 ? -3.262 -14.594 5.566 1 93.94 307 ALA A CA 1
ATOM 2450 C C . ALA A 1 307 ? -4.367 -13.555 5.395 1 93.94 307 ALA A C 1
ATOM 2452 O O . ALA A 1 307 ? -5.492 -13.75 5.863 1 93.94 307 ALA A O 1
ATOM 2453 N N . GLY A 1 308 ? -4.043 -12.461 4.887 1 91 308 GLY A N 1
ATOM 2454 C CA . GLY A 1 308 ? -5.016 -11.453 4.516 1 91 308 GLY A CA 1
ATOM 2455 C C . GLY A 1 308 ? -5.332 -10.484 5.645 1 91 308 GLY A C 1
ATOM 2456 O O . GLY A 1 308 ? -6.16 -9.586 5.484 1 91 308 GLY A O 1
ATOM 2457 N N . LEU A 1 309 ? -4.742 -10.633 6.832 1 91.88 309 LEU A N 1
ATOM 2458 C CA . LEU A 1 309 ? -5.047 -9.766 7.969 1 91.88 309 LEU A CA 1
ATOM 2459 C C . LEU A 1 309 ? -3.77 -9.305 8.656 1 91.88 309 LEU A C 1
ATOM 2461 O O . LEU A 1 309 ? -2.918 -10.125 9.016 1 91.88 309 LEU A O 1
ATOM 2465 N N . ARG A 1 310 ? -3.695 -7.988 8.93 1 89.62 310 ARG A N 1
ATOM 2466 C CA . ARG A 1 310 ? -2.551 -7.43 9.641 1 89.62 310 ARG A CA 1
ATOM 2467 C C . ARG A 1 310 ? -2.443 -8.008 11.047 1 89.62 310 ARG A C 1
ATOM 2469 O O . ARG A 1 310 ? -1.34 -8.258 11.531 1 89.62 310 ARG A O 1
ATOM 2476 N N . VAL A 1 311 ? -3.559 -8.203 11.719 1 92.81 311 VAL A N 1
ATOM 2477 C CA . VAL A 1 311 ? -3.564 -8.688 13.094 1 92.81 311 VAL A CA 1
ATOM 2478 C C . VAL A 1 311 ? -2.99 -10.102 13.148 1 92.81 311 VAL A C 1
ATOM 2480 O O . VAL A 1 311 ? -2.305 -10.461 14.109 1 92.81 311 VAL A O 1
ATOM 2483 N N . TYR A 1 312 ? -3.299 -10.883 12.141 1 93.88 312 TYR A N 1
ATOM 2484 C CA . TYR A 1 312 ? -2.76 -12.242 12.125 1 93.88 312 TYR A CA 1
ATOM 2485 C C . TYR A 1 312 ? -1.266 -12.234 11.836 1 93.88 312 TYR A C 1
ATOM 2487 O O . TYR A 1 312 ? -0.515 -13.055 12.367 1 93.88 312 TYR A O 1
ATOM 2495 N N . GLN A 1 313 ? -0.914 -11.383 10.945 1 92.44 313 GLN A N 1
ATOM 2496 C CA . GLN A 1 313 ? 0.511 -11.258 10.656 1 92.44 313 GLN A CA 1
ATOM 2497 C C . GLN A 1 313 ? 1.312 -11.031 11.938 1 92.44 313 GLN A C 1
ATOM 2499 O O . GLN A 1 313 ? 2.342 -11.672 12.156 1 92.44 313 GLN A O 1
ATOM 2504 N N . ALA A 1 314 ? 0.843 -10.125 12.742 1 87.69 314 ALA A N 1
ATOM 2505 C CA . ALA A 1 314 ? 1.484 -9.844 14.023 1 87.69 314 ALA A CA 1
ATOM 2506 C C . ALA A 1 314 ? 1.419 -11.055 14.945 1 87.69 314 ALA A C 1
ATOM 2508 O O . ALA A 1 314 ? 2.387 -11.359 15.648 1 87.69 314 ALA A O 1
ATOM 2509 N N . PHE A 1 315 ? 0.365 -11.727 14.977 1 89 315 PHE A N 1
ATOM 2510 C CA . PHE A 1 315 ? 0.131 -12.891 15.812 1 89 315 PHE A CA 1
ATOM 2511 C C . PHE A 1 315 ? 1.036 -14.047 15.398 1 89 315 PHE A C 1
ATOM 2513 O O . PHE A 1 315 ? 1.589 -14.742 16.25 1 89 315 PHE A O 1
ATOM 2520 N N . ARG A 1 316 ? 1.16 -14.242 14.125 1 88.56 316 ARG A N 1
ATOM 2521 C CA . ARG A 1 316 ? 1.933 -15.359 13.586 1 88.56 316 ARG A CA 1
ATOM 2522 C C . ARG A 1 316 ? 3.422 -15.18 13.867 1 88.56 316 ARG A C 1
ATOM 2524 O O . ARG A 1 316 ? 4.129 -16.156 14.141 1 88.56 316 ARG A O 1
ATOM 2531 N N . GLY A 1 317 ? 3.934 -13.969 13.781 1 86 317 GLY A N 1
ATOM 2532 C CA . GLY A 1 317 ? 5.34 -13.703 14.039 1 86 317 GLY A CA 1
ATOM 2533 C C . GLY A 1 317 ? 6.254 -14.227 12.945 1 86 317 GLY A C 1
ATOM 2534 O O . GLY A 1 317 ? 5.855 -14.312 11.781 1 86 317 GLY A O 1
ATOM 2535 N N . ASP A 1 318 ? 7.441 -14.609 13.312 1 85.62 318 ASP A N 1
ATOM 2536 C CA . ASP A 1 318 ? 8.484 -15 12.367 1 85.62 318 ASP A CA 1
ATOM 2537 C C . ASP A 1 318 ? 8.203 -16.375 11.781 1 85.62 318 ASP A C 1
ATOM 2539 O O . ASP A 1 318 ? 7.758 -17.281 12.492 1 85.62 318 ASP A O 1
ATOM 2543 N N . VAL A 1 319 ? 8.383 -16.5 10.586 1 93.44 319 VAL A N 1
ATOM 2544 C CA . VAL A 1 319 ? 8.25 -17.781 9.883 1 93.44 319 VAL A CA 1
ATOM 2545 C C . VAL A 1 319 ? 9.633 -18.406 9.703 1 93.44 319 VAL A C 1
ATOM 2547 O O . VAL A 1 319 ? 10.477 -17.875 8.984 1 93.44 319 VAL A O 1
ATOM 2550 N N . ASN A 1 320 ? 9.875 -19.594 10.297 1 93.88 320 ASN A N 1
ATOM 2551 C CA . ASN A 1 320 ? 11.219 -20.156 10.336 1 93.88 320 ASN A CA 1
ATOM 2552 C C . ASN A 1 320 ? 11.336 -21.391 9.438 1 93.88 320 ASN A C 1
ATOM 2554 O O . ASN A 1 320 ? 12.414 -21.953 9.297 1 93.88 320 ASN A O 1
ATOM 2558 N N . GLU A 1 321 ? 10.227 -21.766 8.914 1 95.88 321 GLU A N 1
ATOM 2559 C CA . GLU A 1 321 ? 10.234 -22.906 8 1 95.88 321 GLU A CA 1
ATOM 2560 C C . GLU A 1 321 ? 9.367 -22.641 6.773 1 95.88 321 GLU A C 1
ATOM 2562 O O . GLU A 1 321 ? 8.32 -22 6.871 1 95.88 321 GLU A O 1
ATOM 2567 N N . THR A 1 322 ? 9.859 -23.203 5.711 1 97.56 322 THR A N 1
ATOM 2568 C CA . THR A 1 322 ? 9.102 -23.109 4.469 1 97.56 322 THR A CA 1
ATOM 2569 C C . THR A 1 322 ? 8.164 -24.312 4.316 1 97.56 322 THR A C 1
ATOM 2571 O O . THR A 1 322 ? 8.539 -25.438 4.613 1 97.56 322 THR A O 1
ATOM 2574 N N . ALA A 1 323 ? 6.922 -24.031 3.863 1 98.25 323 ALA A N 1
ATOM 2575 C CA . ALA A 1 323 ? 5.957 -25.094 3.596 1 98.25 323 ALA A CA 1
ATOM 2576 C C . ALA A 1 323 ? 6.566 -26.188 2.713 1 98.25 323 ALA A C 1
ATOM 2578 O O . ALA A 1 323 ? 7.309 -25.891 1.775 1 98.25 323 ALA A O 1
ATOM 2579 N N . SER A 1 324 ? 6.227 -27.453 2.965 1 96.81 324 SER A N 1
ATOM 2580 C CA . SER A 1 324 ? 6.793 -28.594 2.246 1 96.81 324 SER A CA 1
ATOM 2581 C C . SER A 1 324 ? 6.5 -28.5 0.752 1 96.81 324 SER A C 1
ATOM 2583 O O . SER A 1 324 ? 7.359 -28.828 -0.073 1 96.81 324 SER A O 1
ATOM 2585 N N . SER A 1 325 ? 5.277 -28.094 0.438 1 97.19 325 SER A N 1
ATOM 2586 C CA . SER A 1 325 ? 4.879 -27.984 -0.962 1 97.19 325 SER A CA 1
ATOM 2587 C C . SER A 1 325 ? 5.688 -26.922 -1.688 1 97.19 325 SER A C 1
ATOM 2589 O O . SER A 1 325 ? 5.98 -27.062 -2.877 1 97.19 325 SER A O 1
ATOM 2591 N N . VAL A 1 326 ? 6.031 -25.812 -1.043 1 97.5 326 VAL A N 1
ATOM 2592 C CA . VAL A 1 326 ? 6.855 -24.766 -1.629 1 97.5 326 VAL A CA 1
ATOM 2593 C C . VAL A 1 326 ? 8.289 -25.266 -1.795 1 97.5 326 VAL A C 1
ATOM 2595 O O . VAL A 1 326 ? 8.93 -25 -2.818 1 97.5 326 VAL A O 1
ATOM 2598 N N . ARG A 1 327 ? 8.805 -25.984 -0.824 1 95.25 327 ARG A N 1
ATOM 2599 C CA . ARG A 1 327 ? 10.141 -26.547 -0.906 1 95.25 327 ARG A CA 1
ATOM 2600 C C . ARG A 1 327 ? 10.273 -27.469 -2.117 1 95.25 327 ARG A C 1
ATOM 2602 O O . ARG A 1 327 ? 11.328 -27.531 -2.752 1 95.25 327 ARG A O 1
ATOM 2609 N N . LYS A 1 328 ? 9.242 -28.141 -2.332 1 94.62 328 LYS A N 1
ATOM 2610 C CA . LYS A 1 328 ? 9.25 -29.047 -3.48 1 94.62 328 LYS A CA 1
ATOM 2611 C C . LYS A 1 328 ? 9.469 -28.281 -4.781 1 94.62 328 LYS A C 1
ATOM 2613 O O . LYS A 1 328 ? 10.289 -28.672 -5.613 1 94.62 328 LYS A O 1
ATOM 2618 N N . LEU A 1 329 ? 8.742 -27.203 -4.992 1 94.12 329 LEU A N 1
ATOM 2619 C CA . LEU A 1 329 ? 8.906 -26.391 -6.191 1 94.12 329 LEU A CA 1
ATOM 2620 C C . LEU A 1 329 ? 10.289 -25.75 -6.234 1 94.12 329 LEU A C 1
ATOM 2622 O O . LEU A 1 329 ? 10.93 -25.734 -7.289 1 94.12 329 LEU A O 1
ATOM 2626 N N . ASP A 1 330 ? 10.648 -25.219 -5.102 1 91.94 330 ASP A N 1
ATOM 2627 C CA . ASP A 1 330 ? 11.977 -24.625 -5.012 1 91.94 330 ASP A CA 1
ATOM 2628 C C . ASP A 1 330 ? 13.062 -25.641 -5.352 1 91.94 330 ASP A C 1
ATOM 2630 O O . ASP A 1 330 ? 14 -25.328 -6.098 1 91.94 330 ASP A O 1
ATOM 2634 N N . GLY A 1 331 ? 12.922 -26.797 -4.84 1 89.25 331 GLY A N 1
ATOM 2635 C CA . GLY A 1 331 ? 13.875 -27.859 -5.094 1 89.25 331 GLY A CA 1
ATOM 2636 C C . GLY A 1 331 ? 13.914 -28.297 -6.547 1 89.25 331 GLY A C 1
ATOM 2637 O O . GLY A 1 331 ? 14.914 -28.844 -7.008 1 89.25 331 GLY A O 1
ATOM 2638 N N . ARG A 1 332 ? 12.883 -28.016 -7.219 1 92.56 332 ARG A N 1
ATOM 2639 C CA . ARG A 1 332 ? 12.812 -28.391 -8.625 1 92.56 332 ARG A CA 1
ATOM 2640 C C . ARG A 1 332 ? 13.219 -27.219 -9.523 1 92.56 332 ARG A C 1
ATOM 2642 O O . ARG A 1 332 ? 13.07 -27.297 -10.75 1 92.56 332 ARG A O 1
ATOM 2649 N 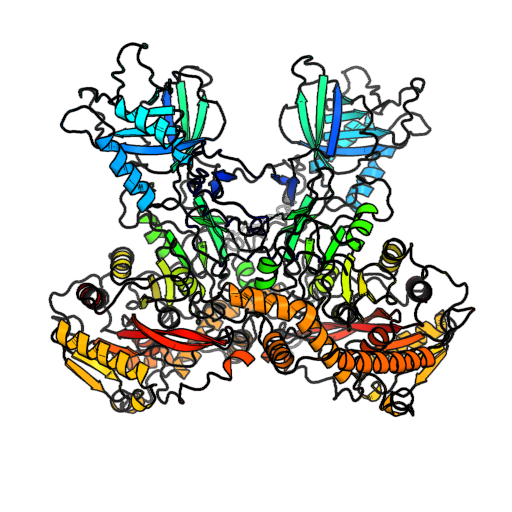N . GLY A 1 333 ? 13.672 -26.156 -8.953 1 90.19 333 GLY A N 1
ATOM 2650 C CA . GLY A 1 333 ? 14.328 -25.109 -9.711 1 90.19 333 GLY A CA 1
ATOM 2651 C C . GLY A 1 333 ? 13.484 -23.859 -9.852 1 90.19 333 GLY A C 1
ATOM 2652 O O . GLY A 1 333 ? 13.961 -22.828 -10.328 1 90.19 333 GLY A O 1
ATOM 2653 N N . ALA A 1 334 ? 12.227 -23.906 -9.438 1 93.25 334 ALA A N 1
ATOM 2654 C CA . ALA A 1 334 ? 11.375 -22.719 -9.508 1 93.25 334 ALA A CA 1
ATOM 2655 C C . ALA A 1 334 ? 11.859 -21.641 -8.531 1 93.25 334 ALA A C 1
ATOM 2657 O O . ALA A 1 334 ? 12.492 -21.953 -7.523 1 93.25 334 ALA A O 1
ATOM 2658 N N . VAL A 1 335 ? 11.625 -20.375 -8.859 1 93.31 335 VAL A N 1
ATOM 2659 C CA . VAL A 1 335 ? 11.969 -19.281 -7.965 1 93.31 335 VAL A CA 1
ATOM 2660 C C . VAL A 1 335 ? 10.695 -18.547 -7.539 1 93.31 335 VAL A C 1
ATOM 2662 O O . VAL A 1 335 ? 9.906 -18.125 -8.383 1 93.31 335 VAL A O 1
ATOM 2665 N N . ILE A 1 336 ? 10.539 -18.422 -6.246 1 97.19 336 ILE A N 1
ATOM 2666 C CA . ILE A 1 336 ? 9.398 -17.688 -5.695 1 97.19 336 ILE A CA 1
ATOM 2667 C C . ILE A 1 336 ? 9.672 -16.188 -5.758 1 97.19 336 ILE A C 1
ATOM 2669 O O . ILE A 1 336 ? 10.648 -15.703 -5.184 1 97.19 336 ILE A O 1
ATOM 2673 N N . VAL A 1 337 ? 8.812 -15.438 -6.398 1 98.25 337 VAL A N 1
ATOM 2674 C CA . VAL A 1 337 ? 9.102 -14.031 -6.629 1 98.25 337 VAL A CA 1
ATOM 2675 C C . VAL A 1 337 ? 8.336 -13.172 -5.625 1 98.25 337 VAL A C 1
ATOM 2677 O O . VAL A 1 337 ? 8.625 -11.984 -5.457 1 98.25 337 VAL A O 1
ATOM 2680 N N . GLY A 1 338 ? 7.359 -13.797 -5.02 1 98.31 338 GLY A N 1
ATOM 2681 C CA . GLY A 1 338 ? 6.617 -13.023 -4.035 1 98.31 338 GLY A CA 1
ATOM 2682 C C . GLY A 1 338 ? 5.426 -13.766 -3.469 1 98.31 338 GLY A C 1
ATOM 2683 O O . GLY A 1 338 ? 5.074 -14.844 -3.949 1 98.31 338 GLY A O 1
ATOM 2684 N N . LYS A 1 339 ? 4.855 -13.234 -2.406 1 97.88 339 LYS A N 1
ATOM 2685 C CA . LYS A 1 339 ? 3.57 -13.664 -1.86 1 97.88 339 LYS A CA 1
ATOM 2686 C C . LYS A 1 339 ? 2.432 -12.805 -2.406 1 97.88 339 LYS A C 1
ATOM 2688 O O . LYS A 1 339 ? 2.572 -11.586 -2.543 1 97.88 339 LYS A O 1
ATOM 2693 N N . VAL A 1 340 ? 1.403 -13.438 -2.742 1 97.5 340 VAL A N 1
ATOM 2694 C CA . VAL A 1 340 ? 0.281 -12.727 -3.34 1 97.5 340 VAL A CA 1
ATOM 2695 C C . VAL A 1 340 ? -0.912 -12.75 -2.387 1 97.5 340 VAL A C 1
ATOM 2697 O O . VAL A 1 340 ? -1.012 -13.625 -1.526 1 97.5 340 VAL A O 1
ATOM 2700 N N . ARG A 1 341 ? -1.783 -11.805 -2.547 1 93.94 341 ARG A N 1
ATOM 2701 C CA . ARG A 1 341 ? -2.852 -11.469 -1.611 1 93.94 341 ARG A CA 1
ATOM 2702 C C . ARG A 1 341 ? -3.914 -12.562 -1.579 1 93.94 341 ARG A C 1
ATOM 2704 O O . ARG A 1 341 ? -4.086 -13.297 -2.555 1 93.94 341 ARG A O 1
ATOM 2711 N N . THR A 1 342 ? -4.621 -12.609 -0.456 1 93.69 342 THR A N 1
ATOM 2712 C CA . THR A 1 342 ? -5.77 -13.477 -0.213 1 93.69 342 THR A CA 1
ATOM 2713 C C . THR A 1 342 ? -6.805 -12.766 0.66 1 93.69 342 THR A C 1
ATOM 2715 O O . THR A 1 342 ? -6.523 -11.711 1.228 1 93.69 342 THR A O 1
ATOM 2718 N N . SER A 1 343 ? -8.023 -13.25 0.624 1 90.19 343 SER A N 1
ATOM 2719 C CA . SER A 1 343 ? -9.008 -12.789 1.598 1 90.19 343 SER A CA 1
ATOM 2720 C C . SER A 1 343 ? -8.633 -13.227 3.01 1 90.19 343 SER A C 1
ATOM 2722 O O . SER A 1 343 ? -7.809 -14.125 3.189 1 90.19 343 SER A O 1
ATOM 2724 N N . PRO A 1 344 ? -9.211 -12.602 4.012 1 89.88 344 PRO A N 1
ATOM 2725 C CA . PRO A 1 344 ? -8.883 -12.961 5.395 1 89.88 344 PRO A CA 1
ATOM 2726 C C . PRO A 1 344 ? -9.078 -14.453 5.672 1 89.88 344 PRO A C 1
ATOM 2728 O O . PRO A 1 344 ? -10.203 -14.953 5.613 1 89.88 344 PRO A O 1
ATOM 2731 N N . PHE A 1 345 ? -8.016 -15.141 5.938 1 91.69 345 PHE A N 1
ATOM 2732 C CA . PHE A 1 345 ? -7.93 -16.562 6.25 1 91.69 345 PHE A CA 1
ATOM 2733 C C . PHE A 1 345 ? -8.492 -17.406 5.113 1 91.69 345 PHE A C 1
ATOM 2735 O O . PHE A 1 345 ? -9.008 -18.5 5.344 1 91.69 345 PHE A O 1
ATOM 2742 N N . ALA A 1 346 ? -8.562 -16.781 3.957 1 89.94 346 ALA A N 1
ATOM 2743 C CA . ALA A 1 346 ? -9.016 -17.453 2.74 1 89.94 346 ALA A CA 1
ATOM 2744 C C . ALA A 1 346 ? -10.492 -17.828 2.832 1 89.94 346 ALA A C 1
ATOM 2746 O O . ALA A 1 346 ? -10.93 -18.797 2.213 1 89.94 346 ALA A O 1
ATOM 2747 N N . VAL A 1 347 ? -11.289 -17.188 3.668 1 82.75 347 VAL A N 1
ATOM 2748 C CA . VAL A 1 347 ? -12.688 -17.516 3.879 1 82.75 347 VAL A CA 1
ATOM 2749 C C . VAL A 1 347 ? -13.57 -16.672 2.967 1 82.75 347 VAL A C 1
ATOM 2751 O O . VAL A 1 347 ? -14.578 -17.156 2.443 1 82.75 347 VAL A O 1
ATOM 2754 N N . GLU A 1 348 ? -13.227 -15.508 2.9 1 67.12 348 GLU A N 1
ATOM 2755 C CA . GLU A 1 348 ? -14.188 -14.57 2.316 1 67.12 348 GLU 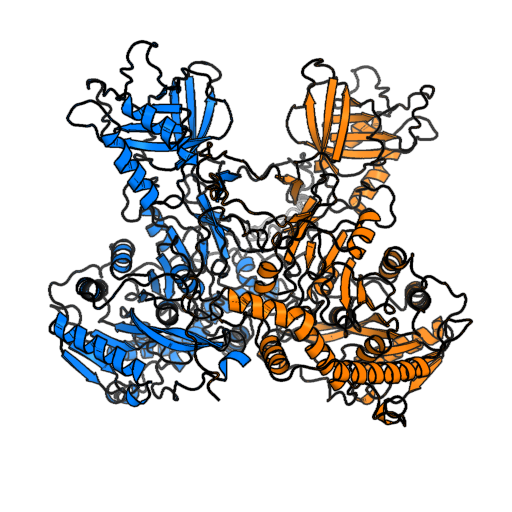A CA 1
ATOM 2756 C C . GLU A 1 348 ? -14.156 -14.625 0.792 1 67.12 348 GLU A C 1
ATOM 2758 O O . GLU A 1 348 ? -13.086 -14.758 0.194 1 67.12 348 GLU A O 1
ATOM 2763 N N . ASN A 1 349 ? -15.414 -14.664 0.34 1 60.72 349 ASN A N 1
ATOM 2764 C CA . ASN A 1 349 ? -15.578 -14.891 -1.093 1 60.72 349 ASN A CA 1
ATOM 2765 C C . ASN A 1 349 ? -16.031 -13.617 -1.811 1 60.72 349 ASN A C 1
ATOM 2767 O O . ASN A 1 349 ? -16.141 -13.594 -3.037 1 60.72 349 ASN A O 1
ATOM 2771 N N . GLU A 1 350 ? -16.312 -12.609 -0.938 1 62.91 350 GLU A N 1
ATOM 2772 C CA . GLU A 1 350 ? -16.875 -11.469 -1.651 1 62.91 350 GLU A CA 1
ATOM 2773 C C . GLU A 1 350 ? -16 -10.227 -1.477 1 62.91 350 GLU A C 1
ATOM 2775 O O . GLU A 1 350 ? -15.539 -9.938 -0.372 1 62.91 350 GLU A O 1
ATOM 2780 N N . VAL A 1 351 ? -15.719 -9.641 -2.564 1 62.97 351 VAL A N 1
ATOM 2781 C CA . VAL A 1 351 ? -14.852 -8.469 -2.584 1 62.97 351 VAL A CA 1
ATOM 2782 C C . VAL A 1 351 ? -15.672 -7.207 -2.334 1 62.97 351 VAL A C 1
ATOM 2784 O O . VAL A 1 351 ? -15.156 -6.211 -1.826 1 62.97 351 VAL A O 1
ATOM 2787 N N . VAL A 1 352 ? -16.969 -7.34 -2.535 1 61.31 352 VAL A N 1
ATOM 2788 C CA . VAL A 1 352 ? -17.797 -6.137 -2.434 1 61.31 352 VAL A CA 1
ATOM 2789 C C . VAL A 1 352 ? -17.797 -5.637 -0.99 1 61.31 352 VAL A C 1
ATOM 2791 O O . VAL A 1 352 ? -18.141 -6.383 -0.07 1 61.31 352 VAL A O 1
ATOM 2794 N N . GLU A 1 353 ? -17.375 -4.484 -0.795 1 62.84 353 GLU A N 1
ATOM 2795 C CA . GLU A 1 353 ? -17.375 -3.742 0.462 1 62.84 353 GLU A CA 1
ATOM 2796 C C . GLU A 1 353 ? -16.359 -4.32 1.445 1 62.84 353 GLU A C 1
ATOM 2798 O O . GLU A 1 353 ? -16.406 -4.027 2.641 1 62.84 353 GLU A O 1
ATOM 2803 N N . GLN A 1 354 ? -15.641 -5.23 0.934 1 61.34 354 GLN A N 1
ATOM 2804 C CA . GLN A 1 354 ? -14.797 -5.91 1.908 1 61.34 354 GLN A CA 1
ATOM 2805 C C . GLN A 1 354 ? -13.352 -5.406 1.837 1 61.34 354 GLN A C 1
ATOM 2807 O O . GLN A 1 354 ? -12.461 -6.113 1.365 1 61.34 354 GLN A O 1
ATOM 2812 N N . THR A 1 355 ? -13.18 -4.227 2.15 1 63.12 355 THR A N 1
ATOM 2813 C CA . THR A 1 355 ? -11.828 -3.678 2.227 1 63.12 355 THR A CA 1
ATOM 2814 C C . THR A 1 355 ? -11.477 -3.312 3.664 1 63.12 355 THR A C 1
ATOM 2816 O O . THR A 1 355 ? -11.086 -2.174 3.943 1 63.12 355 THR A O 1
ATOM 2819 N N . PHE A 1 356 ? -11.562 -4.32 4.512 1 66.62 356 PHE A N 1
ATOM 2820 C CA . PHE A 1 356 ? -11.406 -4.055 5.938 1 66.62 356 PHE A CA 1
ATOM 2821 C C . PHE A 1 356 ? -9.969 -3.666 6.262 1 66.62 356 PHE A C 1
ATOM 2823 O O . PHE A 1 356 ? -9.727 -2.662 6.938 1 66.62 356 PHE A O 1
ATOM 2830 N N . ASP A 1 357 ? -9.008 -4.406 5.652 1 77.75 357 ASP A N 1
ATOM 2831 C CA . ASP A 1 357 ? -7.617 -4.188 6.039 1 77.75 357 ASP A CA 1
ATOM 2832 C C . ASP A 1 357 ? -6.781 -3.732 4.844 1 77.75 357 ASP A C 1
ATOM 2834 O O . ASP A 1 357 ? -5.859 -2.928 4.996 1 77.75 357 ASP A O 1
ATOM 2838 N N . GLU A 1 358 ? -7.008 -4.27 3.678 1 78.19 358 GLU A N 1
ATOM 2839 C CA . GLU A 1 358 ? -6.215 -4 2.482 1 78.19 358 GLU A CA 1
ATOM 2840 C C . GLU A 1 358 ? -7.086 -3.977 1.232 1 78.19 358 GLU A C 1
ATOM 2842 O O . GLU A 1 358 ? -8.18 -4.547 1.224 1 78.19 358 GLU A O 1
ATOM 2847 N N . VAL A 1 359 ? -6.531 -3.326 0.259 1 79.19 359 VAL A N 1
ATOM 2848 C CA . VAL A 1 359 ? -7.238 -3.309 -1.016 1 79.19 359 VAL A CA 1
ATOM 2849 C C . VAL A 1 359 ? -7.121 -4.672 -1.691 1 79.19 359 VAL A C 1
ATOM 2851 O O . VAL A 1 359 ? -6.055 -5.289 -1.673 1 79.19 359 VAL A O 1
ATOM 2854 N N . TYR A 1 360 ? -8.203 -5.164 -2.271 1 84.31 360 TYR A N 1
ATOM 2855 C CA . TYR A 1 360 ? -8.172 -6.387 -3.072 1 84.31 360 TYR A CA 1
ATOM 2856 C C . TYR A 1 360 ? -7.527 -6.133 -4.43 1 84.31 360 TYR A C 1
ATOM 2858 O O . TYR A 1 360 ? -7.562 -5.012 -4.941 1 84.31 360 TYR A O 1
ATOM 2866 N N . PRO A 1 361 ? -6.992 -7.188 -4.992 1 91.81 361 PRO A N 1
ATOM 2867 C CA . PRO A 1 361 ? -6.34 -7.035 -6.293 1 91.81 361 PRO A CA 1
ATOM 2868 C C . PRO A 1 361 ? -7.285 -6.52 -7.375 1 91.81 361 PRO A C 1
ATOM 2870 O O . PRO A 1 361 ? -8.492 -6.766 -7.312 1 91.81 361 PRO A O 1
ATOM 2873 N N . PHE A 1 362 ? -6.734 -5.816 -8.352 1 92.31 362 PHE A N 1
ATOM 2874 C CA . PHE A 1 362 ? -7.477 -5.367 -9.523 1 92.31 362 PHE A CA 1
ATOM 2875 C C . PHE A 1 362 ? -7.32 -6.355 -10.672 1 92.31 362 PHE A C 1
ATOM 2877 O O . PHE A 1 362 ? -6.207 -6.75 -11.016 1 92.31 362 PHE A O 1
ATOM 2884 N N . SER A 1 363 ? -8.43 -6.766 -11.203 1 94.38 363 SER A N 1
ATOM 2885 C CA . SER A 1 363 ? -8.375 -7.637 -12.375 1 94.38 363 SER A CA 1
ATOM 2886 C C . SER A 1 363 ? -7.785 -6.91 -13.578 1 94.38 363 SER A C 1
ATOM 2888 O O . SER A 1 363 ? -8.188 -5.789 -13.891 1 94.38 363 SER A O 1
ATOM 2890 N N . PRO A 1 364 ? -6.828 -7.559 -14.234 1 97.12 364 PRO A N 1
ATOM 2891 C CA . PRO A 1 364 ? -6.324 -6.953 -15.469 1 97.12 364 PRO A CA 1
ATOM 2892 C C . PRO A 1 364 ? -7.324 -7.051 -16.625 1 97.12 364 PRO A C 1
ATOM 2894 O O . PRO A 1 364 ? -7.129 -6.422 -17.672 1 97.12 364 PRO A O 1
ATOM 2897 N N . ARG A 1 365 ? -8.383 -7.793 -16.469 1 96.31 365 ARG A N 1
ATOM 2898 C CA . ARG A 1 365 ? -9.344 -8.047 -17.547 1 96.31 365 ARG A CA 1
ATOM 2899 C C . ARG A 1 365 ? -10.312 -6.879 -17.703 1 96.31 365 ARG A C 1
ATOM 2901 O O . ARG A 1 365 ? -10.547 -6.129 -16.75 1 96.31 365 ARG A O 1
ATOM 2908 N N . GLY A 1 366 ? -10.828 -6.762 -18.891 1 94.75 366 GLY A N 1
ATOM 2909 C CA . GLY A 1 366 ? -11.883 -5.801 -19.172 1 94.75 366 GLY A CA 1
ATOM 2910 C C . GLY A 1 366 ? -11.484 -4.371 -18.875 1 94.75 366 GLY A C 1
ATOM 2911 O O . GLY A 1 366 ? -10.539 -3.842 -19.469 1 94.75 366 GLY A O 1
ATOM 2912 N N . ASP A 1 367 ? -12.312 -3.748 -17.906 1 94.12 367 ASP A N 1
ATOM 2913 C CA . ASP A 1 367 ? -12.102 -2.34 -17.594 1 94.12 367 ASP A CA 1
ATOM 2914 C C . ASP A 1 367 ? -11 -2.174 -16.547 1 94.12 367 ASP A C 1
ATOM 2916 O O . ASP A 1 367 ? -10.664 -1.051 -16.156 1 94.12 367 ASP A O 1
ATOM 2920 N N . GLN A 1 368 ? -10.484 -3.258 -16 1 93.38 368 GLN A N 1
ATOM 2921 C CA . GLN A 1 368 ? -9.312 -3.361 -15.141 1 93.38 368 GLN A CA 1
ATOM 2922 C C . GLN A 1 368 ? -9.625 -2.896 -13.719 1 93.38 368 GLN A C 1
ATOM 2924 O O . GLN A 1 368 ? -8.711 -2.631 -12.93 1 93.38 368 GLN A O 1
ATOM 2929 N N . TYR A 1 369 ? -10.844 -2.779 -13.328 1 91 369 TYR A N 1
ATOM 2930 C CA . TYR A 1 369 ? -11.203 -2.316 -11.992 1 91 369 TYR A CA 1
ATOM 2931 C C . TYR A 1 369 ? -12.133 -3.303 -11.305 1 91 369 TYR A C 1
ATOM 2933 O O . TYR A 1 369 ? -12.727 -2.992 -10.266 1 91 369 TYR A O 1
ATOM 2941 N N . GLN A 1 370 ? -12.258 -4.465 -11.938 1 89.88 370 GLN A N 1
ATOM 2942 C CA . GLN A 1 370 ? -13.016 -5.543 -11.32 1 89.88 370 GLN A CA 1
ATOM 2943 C C . GLN A 1 370 ? -12.156 -6.34 -10.344 1 89.88 370 GLN A C 1
ATOM 2945 O O . GLN A 1 370 ? -10.938 -6.172 -10.312 1 89.88 370 GLN A O 1
ATOM 2950 N N . SER A 1 371 ? -12.844 -7.137 -9.578 1 86 371 SER A N 1
ATOM 2951 C CA . SER A 1 371 ? -12.148 -8.055 -8.688 1 86 371 SER A CA 1
ATOM 2952 C C . SER A 1 371 ? -11.852 -9.383 -9.375 1 86 371 SER A C 1
ATOM 2954 O O . SER A 1 371 ? -12.477 -9.719 -10.383 1 86 371 SER A O 1
ATOM 2956 N N . CYS A 1 372 ? -10.82 -10.078 -8.859 1 87.75 372 CYS A N 1
ATOM 2957 C CA . CYS A 1 372 ? -10.578 -11.445 -9.312 1 87.75 372 CYS A CA 1
ATOM 2958 C C . CYS A 1 372 ? -11.305 -12.453 -8.43 1 87.75 372 CYS A C 1
ATOM 2960 O O . CYS A 1 372 ? -11.133 -13.664 -8.586 1 87.75 372 CYS A O 1
ATOM 2962 N N . GLY A 1 373 ? -11.977 -11.875 -7.469 1 79.5 373 GLY A N 1
ATOM 2963 C CA . GLY A 1 373 ? -12.898 -12.656 -6.656 1 79.5 373 GLY A CA 1
ATOM 2964 C C . GLY A 1 373 ? -12.203 -13.672 -5.777 1 79.5 373 GLY A C 1
ATOM 2965 O O . GLY A 1 373 ? -11.008 -13.93 -5.934 1 79.5 373 GLY A O 1
ATOM 2966 N N . GLN A 1 374 ? -12.906 -14.125 -4.773 1 77.81 374 GLN A N 1
ATOM 2967 C CA . GLN A 1 374 ? -12.633 -15.312 -3.975 1 77.81 374 GLN A CA 1
ATOM 2968 C C . GLN A 1 374 ? -11.344 -15.156 -3.176 1 77.81 374 GLN A C 1
ATOM 2970 O O . GLN A 1 374 ? -10.758 -14.07 -3.148 1 77.81 374 GLN A O 1
ATOM 2975 N N . ALA A 1 375 ? -10.969 -16.266 -2.514 1 89.31 375 ALA A N 1
ATOM 2976 C CA . ALA A 1 375 ? -9.828 -16.219 -1.602 1 89.31 375 ALA A CA 1
ATOM 2977 C C . ALA A 1 375 ? -8.516 -16.297 -2.367 1 89.31 375 ALA A C 1
ATOM 2979 O O . ALA A 1 375 ? -7.457 -15.953 -1.829 1 89.31 375 ALA A O 1
ATOM 2980 N N . SER A 1 376 ? -8.531 -16.781 -3.596 1 93.81 376 SER A N 1
ATOM 2981 C CA . SER A 1 376 ? -7.316 -16.812 -4.41 1 93.81 376 SER A CA 1
ATOM 2982 C C . SER A 1 376 ? -7.297 -15.68 -5.426 1 93.81 376 SER A C 1
ATOM 2984 O O . SER A 1 376 ? -6.797 -15.844 -6.539 1 93.81 376 SER A O 1
ATOM 2986 N N . SER A 1 377 ? -7.805 -14.57 -5.02 1 92.31 377 SER A N 1
ATOM 2987 C CA . SER A 1 377 ? -7.852 -13.398 -5.887 1 92.31 377 SER A CA 1
ATOM 2988 C C . SER A 1 377 ? -6.449 -12.953 -6.289 1 92.31 377 SER A C 1
ATOM 2990 O O . SER A 1 377 ? -6.215 -12.602 -7.445 1 92.31 377 SER A O 1
ATOM 2992 N N . GLY A 1 378 ? -5.5 -12.953 -5.363 1 95.25 378 GLY A N 1
ATOM 2993 C CA . GLY A 1 378 ? -4.129 -12.555 -5.641 1 95.25 378 GLY A CA 1
ATOM 2994 C C . GLY A 1 378 ? -3.469 -13.406 -6.707 1 95.25 378 GLY A C 1
ATOM 2995 O O . GLY A 1 378 ? -3.051 -12.891 -7.75 1 95.25 378 GLY A O 1
ATOM 2996 N N . PRO A 1 379 ? -3.453 -14.703 -6.492 1 97.81 379 PRO A N 1
ATOM 2997 C CA . PRO A 1 379 ? -2.852 -15.578 -7.5 1 97.81 379 PRO A CA 1
ATOM 2998 C C . PRO A 1 379 ? -3.514 -15.445 -8.867 1 97.81 379 PRO A C 1
ATOM 3000 O O . PRO A 1 379 ? -2.824 -15.398 -9.891 1 97.81 379 PRO A O 1
ATOM 3003 N N . ALA A 1 380 ? -4.801 -15.391 -8.898 1 96.88 380 ALA A N 1
ATOM 3004 C CA . ALA A 1 380 ? -5.516 -15.32 -10.172 1 96.88 380 ALA A CA 1
ATOM 3005 C C . ALA A 1 380 ? -5.211 -14.016 -10.898 1 96.88 380 ALA A C 1
ATOM 3007 O O . ALA A 1 380 ? -4.855 -14.016 -12.078 1 96.88 380 ALA A O 1
ATOM 3008 N N . CYS A 1 381 ? -5.297 -12.922 -10.203 1 97.19 381 CYS A N 1
ATOM 3009 C CA . CYS A 1 381 ? -5.027 -11.625 -10.82 1 97.19 381 CYS A CA 1
ATOM 3010 C C . CYS A 1 381 ? -3.574 -11.523 -11.266 1 97.19 381 CYS A C 1
ATOM 3012 O O . CYS A 1 381 ? -3.281 -10.977 -12.336 1 97.19 381 CYS A O 1
ATOM 3014 N N . ALA A 1 382 ? -2.66 -12.023 -10.484 1 98.75 382 ALA A N 1
ATOM 3015 C CA . ALA A 1 382 ? -1.241 -11.922 -10.812 1 98.75 382 ALA A CA 1
ATOM 3016 C C . ALA A 1 382 ? -0.924 -12.68 -12.102 1 98.75 382 ALA A C 1
ATOM 3018 O O . ALA A 1 382 ? -0.265 -12.148 -13 1 98.75 382 ALA A O 1
ATOM 3019 N N . VAL A 1 383 ? -1.415 -13.898 -12.203 1 98.81 383 VAL A N 1
ATOM 3020 C CA . VAL A 1 383 ? -1.144 -14.711 -13.383 1 98.81 383 VAL A CA 1
ATOM 3021 C C . VAL A 1 383 ? -1.814 -14.086 -14.602 1 98.81 383 VAL A C 1
ATOM 3023 O O . VAL A 1 383 ? -1.251 -14.094 -15.703 1 98.81 383 VAL A O 1
ATOM 3026 N N . ALA A 1 384 ? -2.986 -13.562 -14.414 1 98.62 384 ALA A N 1
ATOM 3027 C CA . ALA A 1 384 ? -3.703 -12.922 -15.516 1 98.62 384 ALA A CA 1
ATOM 3028 C C . ALA A 1 384 ? -3.047 -11.602 -15.906 1 98.62 384 ALA A C 1
ATOM 3030 O O . ALA A 1 384 ? -3.211 -11.133 -17.031 1 98.62 384 ALA A O 1
ATOM 3031 N N . ALA A 1 385 ? -2.334 -11.016 -15.039 1 98.69 385 ALA A N 1
ATOM 3032 C CA . ALA A 1 385 ? -1.836 -9.656 -15.234 1 98.69 385 ALA A CA 1
ATOM 3033 C C . ALA A 1 385 ? -0.447 -9.664 -15.867 1 98.69 385 ALA A C 1
ATOM 3035 O O . ALA A 1 385 ? -0.147 -8.836 -16.734 1 98.69 385 ALA A O 1
ATOM 3036 N N . TYR A 1 386 ? 0.433 -10.531 -15.414 1 98.62 386 TYR A N 1
ATOM 3037 C CA . TYR A 1 386 ? 1.854 -10.344 -15.68 1 98.62 386 TYR A CA 1
ATOM 3038 C C . TYR A 1 386 ? 2.406 -11.484 -16.516 1 98.62 386 TYR A C 1
ATOM 3040 O O . TYR A 1 386 ? 2.471 -12.633 -16.062 1 98.62 386 TYR A O 1
ATOM 3048 N N . ASP A 1 387 ? 2.928 -11.117 -17.641 1 97.69 387 ASP A N 1
ATOM 3049 C CA . ASP A 1 387 ? 3.463 -12.133 -18.547 1 97.69 387 ASP A CA 1
ATOM 3050 C C . ASP A 1 387 ? 4.82 -12.641 -18.062 1 97.69 387 ASP A C 1
ATOM 3052 O O . ASP A 1 387 ? 5.277 -13.703 -18.484 1 97.69 387 ASP A O 1
ATOM 3056 N N . TRP A 1 388 ? 5.465 -11.867 -17.172 1 98 388 TRP A N 1
ATOM 3057 C CA . TRP A 1 388 ? 6.746 -12.305 -16.641 1 98 388 TRP A CA 1
ATOM 3058 C C . TRP A 1 388 ? 6.547 -13.352 -15.547 1 98 388 TRP A C 1
ATOM 3060 O O . TRP A 1 388 ? 7.504 -14.008 -15.125 1 98 388 TRP A O 1
ATOM 3070 N N . LEU A 1 389 ? 5.402 -13.57 -15.031 1 98.56 389 LEU A N 1
ATOM 3071 C CA . LEU A 1 389 ? 5.062 -14.609 -14.062 1 98.56 389 LEU A CA 1
ATOM 3072 C C . LEU A 1 389 ? 4.586 -15.875 -14.766 1 98.56 389 LEU A C 1
ATOM 3074 O O . LEU A 1 389 ? 3.672 -15.828 -15.586 1 98.56 389 LEU A O 1
ATOM 3078 N N . ASP A 1 390 ? 5.125 -17 -14.414 1 98.06 390 ASP A N 1
ATOM 3079 C CA . ASP A 1 390 ? 4.824 -18.219 -15.148 1 98.06 390 ASP A CA 1
ATOM 3080 C C . ASP A 1 390 ? 3.555 -18.891 -14.617 1 98.06 390 ASP A C 1
ATOM 3082 O O . ASP A 1 390 ? 2.723 -19.359 -15.398 1 98.06 390 ASP A O 1
ATOM 3086 N N . PHE A 1 391 ? 3.428 -19.016 -13.375 1 98.62 391 PHE A N 1
ATOM 3087 C CA . PHE A 1 391 ? 2.248 -19.594 -12.734 1 98.62 391 PHE A CA 1
ATOM 3088 C C . PHE A 1 391 ? 2.189 -19.203 -11.266 1 98.62 391 PHE A C 1
ATOM 3090 O O . PHE A 1 391 ? 3.07 -18.5 -10.766 1 98.62 391 PHE A O 1
ATOM 3097 N N . ALA A 1 392 ? 1.126 -19.484 -10.57 1 98.81 392 ALA A N 1
ATOM 3098 C CA . ALA A 1 392 ? 0.966 -19.266 -9.133 1 98.81 392 ALA A CA 1
ATOM 3099 C C . ALA A 1 392 ? 0.382 -20.5 -8.453 1 98.81 392 ALA A C 1
ATOM 3101 O O . ALA A 1 392 ? -0.306 -21.312 -9.094 1 98.81 392 ALA A O 1
ATOM 3102 N N . ILE A 1 393 ? 0.696 -20.641 -7.199 1 98.69 393 ILE A N 1
ATOM 3103 C CA . ILE A 1 393 ? 0.07 -21.703 -6.41 1 98.69 393 ILE A CA 1
ATOM 3104 C C . ILE A 1 393 ? -0.826 -21.078 -5.34 1 98.69 393 ILE A C 1
ATOM 3106 O O . ILE A 1 393 ? -0.551 -19.984 -4.848 1 98.69 393 ILE A O 1
ATOM 3110 N N . ALA A 1 394 ? -1.876 -21.75 -5.047 1 98.06 394 ALA A N 1
ATOM 3111 C CA . ALA A 1 394 ? -2.891 -21.297 -4.105 1 98.06 394 ALA A CA 1
ATOM 3112 C C . ALA A 1 394 ? -3.551 -22.469 -3.393 1 98.06 394 ALA A C 1
ATOM 3114 O O . ALA A 1 394 ? -2.998 -23.578 -3.357 1 98.06 394 ALA A O 1
ATOM 3115 N N . SER A 1 395 ? -4.531 -22.188 -2.6 1 96.88 395 SER A N 1
ATOM 3116 C CA . SER A 1 395 ? -5.305 -23.203 -1.892 1 96.88 395 SER A CA 1
ATOM 3117 C C . SER A 1 395 ? -6.781 -23.125 -2.262 1 96.88 395 SER A C 1
ATOM 3119 O O . SER A 1 395 ? -7.254 -22.094 -2.74 1 96.88 395 SER A O 1
ATOM 3121 N N . ASP A 1 396 ? -7.391 -24.281 -2.08 1 95.56 396 ASP A N 1
ATOM 3122 C CA . ASP A 1 396 ? -8.797 -24.391 -2.439 1 95.56 396 ASP A CA 1
ATOM 3123 C C . ASP A 1 396 ? -9.531 -25.344 -1.511 1 95.56 396 ASP A C 1
ATOM 3125 O O . ASP A 1 396 ? -9.297 -26.562 -1.56 1 95.56 396 ASP A O 1
ATOM 3129 N N . SER A 1 397 ? -10.414 -24.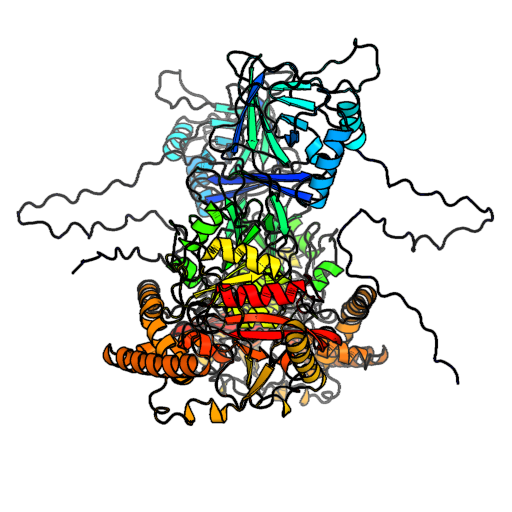766 -0.681 1 92.44 397 SER A N 1
ATOM 3130 C CA . SER A 1 397 ? -11.227 -25.578 0.212 1 92.44 397 SER A CA 1
ATOM 3131 C C . SER A 1 397 ? -12.656 -25.719 -0.31 1 92.44 397 SER A C 1
ATOM 3133 O O . SER A 1 397 ? -13.281 -26.766 -0.141 1 92.44 397 SER A O 1
ATOM 3135 N N . GLY A 1 398 ? -13.125 -24.641 -0.862 1 90.69 398 GLY A N 1
ATOM 3136 C CA . GLY A 1 398 ? -14.5 -24.656 -1.319 1 90.69 398 GLY A CA 1
ATOM 3137 C C . GLY A 1 398 ? -14.664 -24.125 -2.734 1 90.69 398 GLY A C 1
ATOM 3138 O O . GLY A 1 398 ? -15.758 -24.188 -3.305 1 90.69 398 GLY A O 1
ATOM 3139 N N . GLY A 1 399 ? -13.617 -23.688 -3.342 1 91.19 399 GLY A N 1
ATOM 3140 C CA . GLY A 1 399 ? -13.719 -23.188 -4.699 1 91.19 399 GLY A CA 1
ATOM 3141 C C . GLY A 1 399 ? -12.773 -22.031 -4.977 1 91.19 399 GLY A C 1
ATOM 3142 O O . GLY A 1 399 ? -12.766 -21.469 -6.078 1 91.19 399 GLY A O 1
ATOM 3143 N N . SER A 1 400 ? -11.914 -21.703 -4.094 1 91.25 400 SER A N 1
ATOM 3144 C CA . SER A 1 400 ? -11.133 -20.469 -4.117 1 91.25 400 SER A CA 1
ATOM 3145 C C . SER A 1 400 ? -10.312 -20.359 -5.395 1 91.25 400 SER A C 1
ATOM 3147 O O . SER A 1 400 ? -10.25 -19.297 -6.012 1 91.25 400 SER A O 1
ATOM 3149 N N . ILE A 1 401 ? -9.609 -21.453 -5.785 1 95.56 401 ILE A N 1
ATOM 3150 C CA . ILE A 1 401 ? -8.797 -21.406 -6.992 1 95.56 401 ILE A CA 1
ATOM 3151 C C . ILE A 1 401 ? -9.695 -21.453 -8.227 1 95.56 401 ILE A C 1
ATOM 3153 O O . ILE A 1 401 ? -9.555 -20.641 -9.133 1 95.56 401 ILE A O 1
ATOM 3157 N N . ARG A 1 402 ? -10.594 -22.391 -8.211 1 95.06 402 ARG A N 1
ATOM 3158 C CA . ARG A 1 402 ? -11.414 -22.688 -9.383 1 95.06 402 ARG A CA 1
ATOM 3159 C C . ARG A 1 402 ? -12.289 -21.5 -9.758 1 95.06 402 ARG A C 1
ATOM 3161 O O . ARG A 1 402 ? -12.352 -21.109 -10.93 1 95.06 402 ARG A O 1
ATOM 3168 N N . GLU A 1 403 ? -12.891 -20.906 -8.781 1 91.62 403 GLU A N 1
ATOM 3169 C CA . GLU A 1 403 ? -13.758 -19.766 -9.055 1 91.62 403 GLU A CA 1
ATOM 3170 C C . GLU A 1 403 ? -12.945 -18.547 -9.477 1 91.62 403 GLU A C 1
ATOM 3172 O O . GLU A 1 403 ? -13.336 -17.812 -10.398 1 91.62 403 GLU A O 1
ATOM 3177 N N . ALA A 1 404 ? -11.852 -18.297 -8.812 1 92.62 404 ALA A N 1
ATOM 3178 C CA . ALA A 1 404 ? -11 -17.188 -9.211 1 92.62 404 ALA A CA 1
ATOM 3179 C C . ALA A 1 404 ? -10.469 -17.375 -10.633 1 92.62 404 ALA A C 1
ATOM 3181 O O . ALA A 1 404 ? -10.422 -16.422 -11.414 1 92.62 404 ALA A O 1
ATOM 3182 N N . ALA A 1 405 ? -10.031 -18.562 -10.93 1 96.12 405 ALA A N 1
ATOM 3183 C CA . ALA A 1 405 ? -9.555 -18.875 -12.273 1 96.12 405 ALA A CA 1
ATOM 3184 C C . ALA A 1 405 ? -10.648 -18.609 -13.312 1 96.12 405 ALA A C 1
ATOM 3186 O O . ALA A 1 405 ? -10.375 -18.047 -14.375 1 96.12 405 ALA A O 1
ATOM 3187 N N . ALA A 1 406 ? -11.828 -19.016 -12.969 1 93.69 406 ALA A N 1
ATOM 3188 C CA . ALA A 1 406 ? -12.953 -18.828 -13.883 1 93.69 406 ALA A CA 1
ATOM 3189 C C . ALA A 1 406 ? -13.234 -17.359 -14.117 1 93.69 406 ALA A C 1
ATOM 3191 O O . ALA A 1 406 ? -13.539 -16.938 -15.242 1 93.69 406 ALA A O 1
ATOM 3192 N N . ILE A 1 407 ? -13.125 -16.578 -13.109 1 90.94 407 ILE A N 1
ATOM 3193 C CA . ILE A 1 407 ? -13.469 -15.156 -13.164 1 90.94 407 ILE A CA 1
ATOM 3194 C C . ILE A 1 407 ? -12.523 -14.43 -14.117 1 90.94 407 ILE A C 1
ATOM 3196 O O . ILE A 1 407 ? -12.945 -13.57 -14.898 1 90.94 407 ILE A O 1
ATOM 3200 N N . VAL A 1 408 ? -11.266 -14.836 -14.117 1 94.62 408 VAL A N 1
ATOM 3201 C CA . VAL A 1 408 ? -10.312 -14.086 -14.93 1 94.62 408 VAL A CA 1
ATOM 3202 C C . VAL A 1 408 ? -9.891 -14.922 -16.141 1 94.62 408 VAL A C 1
ATOM 3204 O O . VAL A 1 408 ? -9.023 -14.508 -16.906 1 94.62 408 VAL A O 1
ATOM 3207 N N . GLY A 1 409 ? -10.422 -16.062 -16.312 1 96.56 409 GLY A N 1
ATOM 3208 C CA . GLY A 1 409 ? -10.172 -16.875 -17.5 1 96.56 409 GLY A CA 1
ATOM 3209 C C . GLY A 1 409 ? -8.812 -17.547 -17.484 1 96.56 409 GLY A C 1
ATOM 3210 O O . GLY A 1 409 ? -8.047 -17.438 -18.438 1 96.56 409 GLY A O 1
ATOM 3211 N N . LEU A 1 410 ? -8.562 -18.266 -16.453 1 98.5 410 LEU A N 1
ATOM 3212 C CA . LEU A 1 410 ? -7.328 -19.031 -16.312 1 98.5 410 LEU A CA 1
ATOM 3213 C C . LEU A 1 410 ? -7.621 -20.516 -16.172 1 98.5 410 LEU A C 1
ATOM 3215 O O . LEU A 1 410 ? -8.773 -20.906 -15.977 1 98.5 410 LEU A O 1
ATOM 3219 N N . TYR A 1 411 ? -6.602 -21.281 -16.375 1 98.75 411 TYR A N 1
ATOM 3220 C CA . TYR A 1 411 ? -6.637 -22.688 -15.961 1 98.75 411 TYR A CA 1
ATOM 3221 C C . TYR A 1 411 ? -6.34 -22.828 -14.469 1 98.75 411 TYR A C 1
ATOM 3223 O O . TYR A 1 411 ? -5.387 -22.234 -13.961 1 98.75 411 TYR A O 1
ATOM 3231 N N . GLY A 1 412 ? -7.195 -23.469 -13.734 1 98 412 GLY A N 1
ATOM 3232 C CA . GLY A 1 412 ? -7.02 -23.719 -12.312 1 98 412 GLY A CA 1
ATOM 3233 C C . GLY A 1 412 ? -7.469 -25.109 -11.898 1 98 412 GLY A C 1
ATOM 3234 O O . GLY A 1 412 ? -8.227 -25.766 -12.625 1 98 412 GLY A O 1
ATOM 3235 N N . ASN A 1 413 ? -6.977 -25.594 -10.727 1 97.5 413 ASN A N 1
ATOM 3236 C CA . ASN A 1 413 ? -7.387 -26.938 -10.352 1 97.5 413 ASN A CA 1
ATOM 3237 C C . ASN A 1 413 ? -7.484 -27.094 -8.836 1 97.5 413 ASN A C 1
ATOM 3239 O O . ASN A 1 413 ? -6.875 -26.328 -8.086 1 97.5 413 ASN A O 1
ATOM 3243 N N . LYS A 1 414 ? -8.25 -27.906 -8.43 1 97 414 LYS A N 1
ATOM 3244 C CA . LYS A 1 414 ? -8.289 -28.594 -7.141 1 97 414 LYS A CA 1
ATOM 3245 C C . LYS A 1 414 ? -8.008 -30.078 -7.301 1 97 414 LYS A C 1
ATOM 3247 O O . LYS A 1 414 ? -8.773 -30.797 -7.941 1 97 414 LYS A O 1
ATOM 3252 N N . PRO A 1 415 ? -6.93 -30.578 -6.73 1 97.38 415 PRO A N 1
ATOM 3253 C CA . PRO A 1 415 ? -6.613 -32 -6.875 1 97.38 415 PRO A CA 1
ATOM 3254 C C . PRO A 1 415 ? -7.434 -32.875 -5.938 1 97.38 415 PRO A C 1
ATOM 3256 O O . PRO A 1 415 ? -8.172 -32.375 -5.094 1 97.38 415 PRO A O 1
ATOM 3259 N N . SER A 1 416 ? -7.297 -34.188 -6.262 1 96.81 416 SER A N 1
ATOM 3260 C CA . SER A 1 416 ? -7.816 -35.125 -5.27 1 96.81 416 SER A CA 1
ATOM 3261 C C . SER A 1 416 ? -7.23 -34.844 -3.891 1 96.81 416 SER A C 1
ATOM 3263 O O . SER A 1 416 ? -6.059 -34.469 -3.768 1 96.81 416 SER A O 1
ATOM 3265 N N . ARG A 1 417 ? -8.102 -35 -2.904 1 94.38 417 ARG A N 1
ATOM 3266 C CA . ARG A 1 417 ? -7.66 -34.75 -1.535 1 94.38 417 ARG A CA 1
ATOM 3267 C C . ARG A 1 417 ? -6.473 -35.656 -1.18 1 94.38 417 ARG A C 1
ATOM 3269 O O . ARG A 1 417 ? -6.461 -36.844 -1.492 1 94.38 417 ARG A O 1
ATOM 3276 N N . GLY A 1 418 ? -5.461 -35 -0.558 1 92.81 418 GLY A N 1
ATOM 3277 C CA . GLY A 1 418 ? -4.34 -35.781 -0.023 1 92.81 418 GLY A CA 1
ATOM 3278 C C . GLY A 1 418 ? -3.217 -35.969 -1.025 1 92.81 418 GLY A C 1
ATOM 3279 O O . GLY A 1 418 ? -2.184 -36.562 -0.703 1 92.81 418 GLY A O 1
ATOM 3280 N N . ILE A 1 419 ? -3.336 -35.438 -2.184 1 95 419 ILE A N 1
ATOM 3281 C CA . ILE A 1 419 ? -2.361 -35.688 -3.238 1 95 419 ILE A CA 1
ATOM 3282 C C . ILE A 1 419 ? -1.036 -35.031 -2.889 1 95 419 ILE A C 1
ATOM 3284 O O . ILE A 1 419 ? 0.028 -35.469 -3.33 1 95 419 ILE A O 1
ATOM 3288 N N . ILE A 1 420 ? -1.042 -33.969 -2.195 1 95.44 420 ILE A N 1
ATOM 3289 C CA . ILE A 1 420 ? 0.145 -33.219 -1.787 1 95.44 420 ILE A CA 1
ATOM 3290 C C . ILE A 1 420 ? -0.025 -32.719 -0.353 1 95.44 420 ILE A C 1
ATOM 3292 O O . ILE A 1 420 ? -1.137 -32.406 0.073 1 95.44 420 ILE A O 1
ATOM 3296 N N . SER A 1 421 ? 1.087 -32.625 0.348 1 94.56 421 SER A N 1
ATOM 3297 C CA . SER A 1 421 ? 1.058 -32.219 1.748 1 94.56 421 SER A CA 1
ATOM 3298 C C . SER A 1 421 ? 0.703 -30.75 1.886 1 94.56 421 SER A C 1
ATOM 3300 O O . SER A 1 421 ? 1.166 -29.922 1.101 1 94.56 421 SER A O 1
ATOM 3302 N N . THR A 1 422 ? -0.056 -30.469 2.965 1 96 422 THR A N 1
ATOM 3303 C CA . THR A 1 422 ? -0.425 -29.078 3.258 1 96 422 THR A CA 1
ATOM 3304 C C . THR A 1 422 ? 0.351 -28.562 4.465 1 96 422 THR A C 1
ATOM 3306 O O . THR A 1 422 ? -0.042 -27.562 5.078 1 96 422 THR A O 1
ATOM 3309 N N . ASP A 1 423 ? 1.436 -29.266 4.816 1 96.06 423 ASP A N 1
ATOM 3310 C CA . ASP A 1 423 ? 2.258 -28.828 5.945 1 96.06 423 ASP A CA 1
ATOM 3311 C C . ASP A 1 423 ? 2.838 -27.438 5.711 1 96.06 423 ASP A C 1
ATOM 3313 O O . ASP A 1 423 ? 3.48 -27.203 4.688 1 96.06 423 ASP A O 1
ATOM 3317 N N . GLY A 1 424 ? 2.648 -26.531 6.668 1 96.75 424 GLY A N 1
ATOM 3318 C CA . GLY A 1 424 ? 3.152 -25.172 6.562 1 96.75 424 GLY A CA 1
ATOM 3319 C C . GLY A 1 424 ? 2.225 -24.25 5.801 1 96.75 424 GLY A C 1
ATOM 3320 O O . GLY A 1 424 ? 2.6 -23.125 5.461 1 96.75 424 GLY A O 1
ATOM 3321 N N . VAL A 1 425 ? 1.01 -24.75 5.5 1 97.5 425 VAL A N 1
ATOM 3322 C CA . VAL A 1 425 ? 0.004 -23.938 4.82 1 97.5 425 VAL A CA 1
ATOM 3323 C C . VAL A 1 425 ? -1.19 -23.703 5.746 1 97.5 425 VAL A C 1
ATOM 3325 O O . VAL A 1 425 ? -1.753 -24.656 6.289 1 97.5 425 VAL A O 1
ATOM 3328 N N . LEU A 1 426 ? -1.521 -22.406 5.945 1 95.62 426 LEU A N 1
ATOM 3329 C CA . LEU A 1 426 ? -2.719 -22.094 6.715 1 95.62 426 LEU A CA 1
ATOM 3330 C C . LEU A 1 426 ? -3.977 -22.484 5.945 1 95.62 426 LEU A C 1
ATOM 3332 O O . LEU A 1 426 ? -4.133 -22.125 4.777 1 95.62 426 LEU A O 1
ATOM 3336 N N . THR A 1 427 ? -4.809 -23.266 6.613 1 92.06 427 THR A N 1
ATOM 3337 C CA . THR A 1 427 ? -6.047 -23.719 5.98 1 92.06 427 THR A CA 1
ATOM 3338 C C . THR A 1 427 ? -7.258 -23.078 6.652 1 92.06 427 THR A C 1
ATOM 3340 O O . THR A 1 427 ? -7.281 -22.906 7.871 1 92.06 427 THR A O 1
ATOM 3343 N N . ASP A 1 428 ? -8.211 -22.719 5.879 1 89.06 428 ASP A N 1
ATOM 3344 C CA . ASP A 1 428 ? -9.469 -22.234 6.426 1 89.06 428 ASP A CA 1
ATOM 3345 C C . ASP A 1 428 ? -10.328 -23.391 6.941 1 89.06 428 ASP A C 1
ATOM 3347 O O . ASP A 1 428 ? -11.086 -23.219 7.898 1 89.06 428 ASP A O 1
ATOM 3351 N N . PHE A 1 429 ? -10.258 -24.5 6.262 1 92.88 429 PHE A N 1
ATOM 3352 C CA . PHE A 1 429 ? -10.992 -25.703 6.621 1 92.88 429 PHE A CA 1
ATOM 3353 C C . PHE A 1 429 ? -10.242 -26.953 6.164 1 92.88 429 PHE A C 1
ATOM 3355 O O . PHE A 1 429 ? -10.258 -27.281 4.977 1 92.88 429 PHE A O 1
ATOM 3362 N N . ASN A 1 430 ? -9.727 -27.703 7.043 1 92.88 430 ASN A N 1
ATOM 3363 C CA . ASN A 1 430 ? -8.75 -28.75 6.738 1 92.88 430 ASN A CA 1
ATOM 3364 C C . ASN A 1 430 ? -9.43 -29.984 6.148 1 92.88 430 ASN A C 1
ATOM 3366 O O . ASN A 1 430 ? -8.766 -30.828 5.539 1 92.88 430 ASN A O 1
ATOM 3370 N N . TRP A 1 431 ? -10.789 -30.109 6.281 1 94.62 431 TRP A N 1
ATOM 3371 C CA . TRP A 1 431 ? -11.469 -31.297 5.777 1 94.62 431 TRP A CA 1
ATOM 3372 C C . TRP A 1 431 ? -11.406 -31.359 4.254 1 94.62 431 TRP A C 1
ATOM 3374 O O . TRP A 1 431 ? -11.445 -32.438 3.668 1 94.62 431 TRP A O 1
ATOM 3384 N N . THR A 1 432 ? -11.312 -30.172 3.643 1 95 432 THR A N 1
ATOM 3385 C CA . THR A 1 432 ? -11.461 -30.156 2.191 1 95 432 THR A CA 1
ATOM 3386 C C . THR A 1 432 ? -10.344 -29.344 1.541 1 95 432 THR A C 1
ATOM 3388 O O . THR A 1 432 ? -10.273 -29.25 0.314 1 95 432 THR A O 1
ATOM 3391 N N . ASN A 1 433 ? -9.492 -28.797 2.326 1 95.06 433 ASN A N 1
ATOM 3392 C CA . ASN A 1 433 ? -8.453 -27.922 1.781 1 95.06 433 ASN A CA 1
ATOM 3393 C C . ASN A 1 433 ? -7.469 -28.703 0.909 1 95.06 433 ASN A C 1
ATOM 3395 O O . ASN A 1 433 ? -7.035 -29.797 1.278 1 95.06 433 ASN A O 1
ATOM 3399 N N . THR A 1 434 ? -7.16 -28.172 -0.232 1 96.69 434 THR A N 1
ATOM 3400 C CA . THR A 1 434 ? -6.164 -28.703 -1.155 1 96.69 434 THR A CA 1
ATOM 3401 C C . THR A 1 434 ? -5.316 -27.578 -1.742 1 96.69 434 THR A C 1
ATOM 3403 O O . THR A 1 434 ? -5.629 -26.391 -1.564 1 96.69 434 THR A O 1
ATOM 3406 N N . LEU A 1 435 ? -4.176 -27.984 -2.295 1 98 435 LEU A N 1
ATOM 3407 C CA . LEU A 1 435 ? -3.275 -27.031 -2.939 1 98 435 LEU A CA 1
ATOM 3408 C C . LEU A 1 435 ? -3.305 -27.203 -4.457 1 98 435 LEU A C 1
ATOM 3410 O O . LEU A 1 435 ? -3.223 -28.328 -4.965 1 98 435 LEU A O 1
ATOM 3414 N N . GLY A 1 436 ? -3.523 -26.062 -5.184 1 98.25 436 GLY A N 1
ATOM 3415 C CA . GLY A 1 436 ? -3.617 -26.109 -6.633 1 98.25 436 GLY A CA 1
ATOM 3416 C C . GLY A 1 436 ? -2.834 -25.016 -7.316 1 98.25 436 GLY A C 1
ATOM 3417 O O . GLY A 1 436 ? -2.094 -24.266 -6.664 1 98.25 436 GLY A O 1
ATOM 3418 N N . ILE A 1 437 ? -2.971 -25.016 -8.688 1 97.81 437 ILE A N 1
ATOM 3419 C CA . ILE A 1 437 ? -2.17 -24.109 -9.508 1 97.81 437 ILE A CA 1
ATOM 3420 C C . ILE A 1 437 ? -3.084 -23.266 -10.391 1 97.81 437 ILE A C 1
ATOM 3422 O O . ILE A 1 437 ? -4.227 -23.656 -10.664 1 97.81 437 ILE A O 1
ATOM 3426 N N . LEU A 1 438 ? -2.654 -22.078 -10.695 1 98.69 438 LEU A N 1
ATOM 3427 C CA . LEU A 1 438 ? -3.229 -21.25 -11.742 1 98.69 438 LEU A CA 1
ATOM 3428 C C . LEU A 1 438 ? -2.223 -21.016 -12.867 1 98.69 438 LEU A C 1
ATOM 3430 O O . LEU A 1 438 ? -1.073 -20.656 -12.609 1 98.69 438 LEU A O 1
ATOM 3434 N N . ALA A 1 439 ? -2.611 -21.281 -14.062 1 98.75 439 ALA A N 1
ATOM 3435 C CA . ALA A 1 439 ? -1.749 -21.156 -15.234 1 98.75 439 ALA A CA 1
ATOM 3436 C C . ALA A 1 439 ? -2.525 -20.594 -16.422 1 98.75 439 ALA A C 1
ATOM 3438 O O . ALA A 1 439 ? -3.744 -20.438 -16.359 1 98.75 439 ALA A O 1
ATOM 3439 N N . ARG A 1 440 ? -1.819 -20.375 -17.531 1 98.81 440 ARG A N 1
ATOM 3440 C CA . ARG A 1 440 ? -2.443 -19.703 -18.656 1 98.81 440 ARG A CA 1
ATOM 3441 C C . ARG A 1 440 ? -2.633 -20.641 -19.844 1 98.81 440 ARG A C 1
ATOM 3443 O O . ARG A 1 440 ? -3.182 -20.266 -20.875 1 98.81 440 ARG A O 1
ATOM 3450 N N . SER A 1 441 ? -2.156 -21.906 -19.703 1 98.62 441 SER A N 1
ATOM 3451 C CA . SER A 1 441 ? -2.301 -22.859 -20.797 1 98.62 441 SER A CA 1
ATOM 3452 C C . SER A 1 441 ? -2.381 -24.297 -20.297 1 98.62 441 SER A C 1
ATOM 3454 O O . SER A 1 441 ? -1.91 -24.594 -19.188 1 98.62 441 SER A O 1
ATOM 3456 N N . PRO A 1 442 ? -3 -25.172 -21.172 1 98.25 442 PRO A N 1
ATOM 3457 C CA . PRO A 1 442 ? -2.992 -26.578 -20.797 1 98.25 442 PRO A CA 1
ATOM 3458 C C . PRO A 1 442 ? -1.581 -27.156 -20.672 1 98.25 442 PRO A C 1
ATOM 3460 O O . PRO A 1 442 ? -1.318 -27.969 -19.781 1 98.25 442 PRO A O 1
ATOM 3463 N N . GLU A 1 443 ? -0.719 -26.688 -21.484 1 97.38 443 GLU A N 1
ATOM 3464 C CA . GLU A 1 443 ? 0.65 -27.188 -21.484 1 97.38 443 GLU A CA 1
ATOM 3465 C C . GLU A 1 443 ? 1.373 -26.812 -20.188 1 97.38 443 GLU A C 1
ATOM 3467 O O . GLU A 1 443 ? 2.049 -27.641 -19.578 1 97.38 443 GLU A O 1
ATOM 3472 N N . LYS A 1 444 ? 1.312 -25.516 -19.859 1 97.5 444 LYS A N 1
ATOM 3473 C CA . LYS A 1 444 ? 1.936 -25.078 -18.609 1 97.5 444 LYS A CA 1
ATOM 3474 C C . LYS A 1 444 ? 1.315 -25.781 -17.406 1 97.5 444 LYS A C 1
ATOM 3476 O O . LYS A 1 444 ? 2.027 -26.203 -16.5 1 97.5 444 LYS A O 1
ATOM 3481 N N . LEU A 1 445 ? 0.042 -25.891 -17.422 1 98.06 445 LEU A N 1
ATOM 3482 C CA . LEU A 1 445 ? -0.657 -26.609 -16.359 1 98.06 445 LEU A CA 1
ATOM 3483 C C . LEU A 1 445 ? -0.114 -28.031 -16.219 1 98.06 445 LEU A C 1
ATOM 3485 O O . LEU A 1 445 ? 0.2 -28.453 -15.109 1 98.06 445 LEU A O 1
ATOM 3489 N N . LYS A 1 446 ? -0.025 -28.734 -17.297 1 96.69 446 LYS A N 1
ATOM 3490 C CA . LYS A 1 446 ? 0.463 -30.109 -17.297 1 96.69 446 LYS A CA 1
ATOM 3491 C C . LYS A 1 446 ? 1.89 -30.188 -16.766 1 96.69 446 LYS A C 1
ATOM 3493 O O . LYS A 1 446 ? 2.186 -31 -15.891 1 96.69 446 LYS A O 1
ATOM 3498 N N . LYS A 1 447 ? 2.686 -29.344 -17.234 1 96 447 LYS A N 1
ATOM 3499 C CA . LYS A 1 447 ? 4.086 -29.359 -16.828 1 96 447 LYS A CA 1
ATOM 3500 C C . LYS A 1 447 ? 4.223 -29.172 -15.32 1 96 447 LYS A C 1
ATOM 3502 O O . LYS A 1 447 ? 4.938 -29.922 -14.656 1 96 447 LYS A O 1
ATOM 3507 N N . VAL A 1 448 ? 3.568 -28.219 -14.781 1 97 448 VAL A N 1
ATOM 3508 C CA . VAL A 1 448 ? 3.693 -27.906 -13.367 1 97 448 VAL A CA 1
ATOM 3509 C C . VAL A 1 448 ? 3.092 -29.031 -12.531 1 97 448 VAL A C 1
ATOM 3511 O O . VAL A 1 448 ? 3.654 -29.422 -11.5 1 97 448 VAL A O 1
ATOM 3514 N N . ILE A 1 449 ? 1.993 -29.531 -12.914 1 96.5 449 ILE A N 1
ATOM 3515 C CA . ILE A 1 449 ? 1.308 -30.578 -12.172 1 96.5 449 ILE A CA 1
ATOM 3516 C C . ILE A 1 449 ? 2.174 -31.828 -12.133 1 96.5 449 ILE A C 1
ATOM 3518 O O . ILE A 1 449 ? 2.295 -32.469 -11.094 1 96.5 449 ILE A O 1
ATOM 3522 N N . GLU A 1 450 ? 2.766 -32.156 -13.227 1 95.06 450 GLU A N 1
ATOM 3523 C CA . GLU A 1 450 ? 3.633 -33.312 -13.281 1 95.06 450 GLU A CA 1
ATOM 3524 C C . GLU A 1 450 ? 4.82 -33.188 -12.336 1 95.06 450 GLU A C 1
ATOM 3526 O O . GLU A 1 450 ? 5.266 -34.156 -11.734 1 95.06 450 GLU A O 1
ATOM 3531 N N . VAL A 1 451 ? 5.25 -32 -12.203 1 94.12 451 VAL A N 1
ATOM 3532 C CA . VAL A 1 451 ? 6.371 -31.75 -11.297 1 94.12 451 VAL A CA 1
ATOM 3533 C C . VAL A 1 451 ? 5.883 -31.75 -9.852 1 94.12 451 VAL A C 1
ATOM 3535 O O . VAL A 1 451 ? 6.512 -32.344 -8.984 1 94.12 451 VAL A O 1
ATOM 3538 N N . TRP A 1 452 ? 4.781 -31.172 -9.57 1 96.25 452 TRP A N 1
ATOM 3539 C CA . TRP A 1 452 ? 4.336 -30.875 -8.211 1 96.25 452 TRP A CA 1
ATOM 3540 C C . TRP A 1 452 ? 3.629 -32.062 -7.59 1 96.25 452 TRP A C 1
ATOM 3542 O O . TRP A 1 452 ? 3.824 -32.375 -6.41 1 96.25 452 TRP A O 1
ATOM 3552 N N . TYR A 1 453 ? 2.783 -32.781 -8.43 1 95.81 453 TYR A N 1
ATOM 3553 C CA . TYR A 1 453 ? 2.016 -33.938 -7.934 1 95.81 453 TYR A CA 1
ATOM 3554 C C . TYR A 1 453 ? 2.689 -35.25 -8.305 1 95.81 453 TYR A C 1
ATOM 3556 O O . TYR A 1 453 ? 2.219 -36.312 -7.918 1 95.81 453 TYR A O 1
ATOM 3564 N N . GLY A 1 454 ? 3.766 -35.219 -9 1 90.94 454 GLY A N 1
ATOM 3565 C CA . GLY A 1 454 ? 4.328 -36.406 -9.656 1 90.94 454 GLY A CA 1
ATOM 3566 C C . GLY A 1 454 ? 4.672 -37.5 -8.695 1 90.94 454 GLY A C 1
ATOM 3567 O O . GLY A 1 454 ? 4.688 -38.688 -9.078 1 90.94 454 GLY A O 1
ATOM 3568 N N . ASP A 1 455 ? 4.906 -37.25 -7.461 1 86.56 455 ASP A N 1
ATOM 3569 C CA . ASP A 1 455 ? 5.289 -38.281 -6.496 1 86.56 455 ASP A CA 1
ATOM 3570 C C . ASP A 1 455 ? 4.062 -38.938 -5.859 1 86.56 455 ASP A C 1
ATOM 3572 O O . ASP A 1 455 ? 4.184 -39.875 -5.07 1 86.56 455 ASP A O 1
ATOM 3576 N N . SER A 1 456 ? 2.936 -38.5 -6.281 1 85.06 456 SER A N 1
ATOM 3577 C CA . SER A 1 456 ? 1.713 -39.031 -5.672 1 85.06 456 SER A CA 1
ATOM 3578 C C . SER A 1 456 ? 1.236 -40.281 -6.371 1 85.06 456 SER A C 1
ATOM 3580 O O . SER A 1 456 ? 1.717 -40.625 -7.453 1 85.06 456 SER A O 1
ATOM 3582 N N . GLN A 1 457 ? 0.234 -40.969 -5.746 1 79.12 457 GLN A N 1
ATOM 3583 C CA . GLN A 1 457 ? -0.343 -42.188 -6.305 1 79.12 457 GLN A CA 1
ATOM 3584 C C . GLN A 1 457 ? -1.273 -41.875 -7.473 1 79.12 457 GLN A C 1
ATOM 3586 O O . GLN A 1 457 ? -1.635 -42.75 -8.25 1 79.12 457 GLN A O 1
ATOM 3591 N N . ALA A 1 458 ? -1.585 -40.688 -7.547 1 79.38 458 ALA A N 1
ATOM 3592 C CA . ALA A 1 458 ? -2.512 -40.281 -8.602 1 79.38 458 ALA A CA 1
ATOM 3593 C C . ALA A 1 458 ? -1.778 -40.062 -9.922 1 79.38 458 ALA A C 1
ATOM 3595 O O . ALA A 1 458 ? -2.379 -39.625 -10.914 1 79.38 458 ALA A O 1
ATOM 3596 N N . ASN A 1 459 ? -0.533 -40.406 -10.023 1 79.56 459 ASN A N 1
ATOM 3597 C CA . ASN A 1 459 ? 0.275 -40.125 -11.211 1 79.56 459 ASN A CA 1
ATOM 3598 C C . ASN A 1 459 ? 0.142 -41.25 -12.242 1 79.56 459 ASN A C 1
ATOM 3600 O O . ASN A 1 459 ? 0.832 -41.25 -13.258 1 79.56 459 ASN A O 1
ATOM 3604 N N . ARG A 1 460 ? -0.81 -42.094 -12.016 1 84.38 460 ARG A N 1
ATOM 3605 C CA . ARG A 1 460 ? -1.013 -43.188 -12.969 1 84.38 460 ARG A CA 1
ATOM 3606 C C . ARG A 1 460 ? -1.613 -42.656 -14.273 1 84.38 460 ARG A C 1
ATOM 3608 O O . ARG A 1 460 ? -2.506 -41.812 -14.25 1 84.38 460 ARG A O 1
ATOM 3615 N N . ARG A 1 461 ? -1.088 -43.188 -15.297 1 88.31 461 ARG A N 1
ATOM 3616 C CA . ARG A 1 461 ? -1.594 -42.812 -16.625 1 88.31 461 ARG A CA 1
ATOM 3617 C C . ARG A 1 461 ? -2.504 -43.906 -17.172 1 88.31 461 ARG A C 1
ATOM 3619 O O . ARG A 1 461 ? -2.355 -45.094 -16.828 1 88.31 461 ARG A O 1
ATOM 3626 N N . PHE A 1 462 ? -3.414 -43.5 -17.953 1 91.44 462 PHE A N 1
ATOM 3627 C CA . PHE A 1 462 ? -4.371 -44.406 -18.562 1 91.44 462 PHE A CA 1
ATOM 3628 C C . PHE A 1 462 ? -4.367 -44.25 -20.078 1 91.44 462 PHE A C 1
ATOM 3630 O O . PHE A 1 462 ? -4.289 -43.156 -20.609 1 91.44 462 PHE A O 1
ATOM 3637 N N . ASN A 1 463 ? -4.461 -45.312 -20.75 1 88.19 463 ASN A N 1
ATOM 3638 C CA . ASN A 1 463 ? -4.391 -45.344 -22.203 1 88.19 463 ASN A CA 1
ATOM 3639 C C . ASN A 1 463 ? -5.699 -44.875 -22.828 1 88.19 463 ASN A C 1
ATOM 3641 O O . ASN A 1 463 ? -5.719 -44.469 -24 1 88.19 463 ASN A O 1
ATOM 3645 N N . HIS A 1 464 ? -6.754 -45.031 -22.109 1 93.06 464 HIS A N 1
ATOM 3646 C CA . HIS A 1 464 ? -8.062 -44.656 -22.609 1 93.06 464 HIS A CA 1
ATOM 3647 C C . HIS A 1 464 ? -8.695 -43.594 -21.719 1 93.06 464 HIS A C 1
ATOM 3649 O O . HIS A 1 464 ? -8.516 -43.594 -20.5 1 93.06 464 HIS A O 1
ATOM 3655 N N . LEU A 1 465 ? -9.391 -42.688 -22.406 1 95.44 465 LEU A N 1
ATOM 3656 C CA . LEU A 1 465 ? -10.156 -41.656 -21.703 1 95.44 465 LEU A CA 1
ATOM 3657 C C . LEU A 1 465 ? -11.625 -42.062 -21.594 1 95.44 465 LEU A C 1
ATOM 3659 O O . LEU A 1 465 ? -12.117 -42.844 -22.406 1 95.44 465 LEU A O 1
ATOM 3663 N N . PRO A 1 466 ? -12.297 -41.5 -20.562 1 96.56 466 PRO A N 1
ATOM 3664 C CA . PRO A 1 466 ? -13.742 -41.719 -20.547 1 96.56 466 PRO A CA 1
ATOM 3665 C C . PRO A 1 466 ? -14.422 -41.219 -21.828 1 96.56 466 PRO A C 1
ATOM 3667 O O . PRO A 1 466 ? -13.969 -40.281 -22.453 1 96.56 466 PRO A O 1
ATOM 3670 N N . LYS A 1 467 ? -15.578 -41.875 -22.109 1 96.31 467 LYS A N 1
ATOM 3671 C CA . LYS A 1 467 ? -16.25 -41.562 -23.375 1 96.31 467 LYS A CA 1
ATOM 3672 C C . LYS A 1 467 ? -17.516 -40.75 -23.125 1 96.31 467 LYS A C 1
ATOM 3674 O O . LYS A 1 467 ? -18.219 -40.406 -24.078 1 96.31 467 LYS A O 1
ATOM 3679 N N . THR A 1 468 ? -17.828 -40.438 -21.891 1 97.31 468 THR A N 1
ATOM 3680 C CA . THR A 1 468 ? -19.078 -39.75 -21.578 1 97.31 468 THR A CA 1
ATOM 3681 C C . THR A 1 468 ? -18.797 -38.438 -20.828 1 97.31 468 THR A C 1
ATOM 3683 O O . THR A 1 468 ? -18.094 -38.438 -19.812 1 97.31 468 THR A O 1
ATOM 3686 N N . LEU A 1 469 ? -19.328 -37.375 -21.359 1 96.75 469 LEU A N 1
ATOM 3687 C CA . LEU A 1 469 ? -19.438 -36.094 -20.625 1 96.75 469 LEU A CA 1
ATOM 3688 C C . LEU A 1 469 ? -20.797 -36 -19.922 1 96.75 469 LEU A C 1
ATOM 3690 O O . LEU A 1 469 ? -21.844 -36.031 -20.594 1 96.75 469 LEU A O 1
ATOM 3694 N N . LEU A 1 470 ? -20.75 -35.938 -18.656 1 94.56 470 LEU A N 1
ATOM 3695 C CA . LEU A 1 470 ? -21.969 -35.719 -17.906 1 94.56 470 LEU A CA 1
ATOM 3696 C C . LEU A 1 470 ? -22.188 -34.219 -17.641 1 94.56 470 LEU A C 1
ATOM 3698 O O . LEU A 1 470 ? -21.375 -33.562 -16.969 1 94.56 470 LEU A O 1
ATOM 3702 N N . VAL A 1 471 ? -23.328 -33.656 -18.109 1 92.56 471 VAL A N 1
ATOM 3703 C CA . VAL A 1 471 ? -23.516 -32.188 -18.062 1 92.56 471 VAL A CA 1
ATOM 3704 C C . VAL A 1 471 ? -24.859 -31.875 -17.406 1 92.56 471 VAL A C 1
ATOM 3706 O O . VAL A 1 471 ? -25.922 -32.188 -17.953 1 92.56 471 VAL A O 1
ATOM 3709 N N . PRO A 1 472 ? -24.766 -31.203 -16.234 1 86.75 472 PRO A N 1
ATOM 3710 C CA . PRO A 1 472 ? -26.031 -30.703 -15.703 1 86.75 472 PRO A CA 1
ATOM 3711 C C . PRO A 1 472 ? -26.641 -29.594 -16.562 1 86.75 472 PRO A C 1
ATOM 3713 O O . PRO A 1 472 ? -25.969 -28.625 -16.891 1 86.75 472 PRO A O 1
ATOM 3716 N N . SER A 1 473 ? -27.891 -29.703 -16.891 1 83.25 473 SER A N 1
ATOM 3717 C CA . SER A 1 473 ? -28.469 -28.797 -17.891 1 83.25 473 SER A CA 1
ATOM 3718 C C . SER A 1 473 ? -29.547 -27.922 -17.281 1 83.25 473 SER A C 1
ATOM 3720 O O . SER A 1 473 ? -30.219 -27.156 -18 1 83.25 473 SER A O 1
ATOM 3722 N N . ASP A 1 474 ? -29.656 -27.844 -15.992 1 76.56 474 ASP A N 1
ATOM 3723 C CA . ASP A 1 474 ? -30.75 -27.125 -15.352 1 76.56 474 ASP A CA 1
ATOM 3724 C C . ASP A 1 474 ? -30.625 -25.625 -15.57 1 76.56 474 ASP A C 1
ATOM 3726 O O . ASP A 1 474 ? -31.625 -24.922 -15.656 1 76.56 474 ASP A O 1
ATOM 3730 N N . ASP A 1 475 ? -29.453 -25.156 -15.688 1 77.44 475 ASP A N 1
ATOM 3731 C CA . ASP A 1 475 ? -29.234 -23.703 -15.766 1 77.44 475 ASP A CA 1
ATOM 3732 C C . ASP A 1 475 ? -29.203 -23.234 -17.219 1 77.44 475 ASP A C 1
ATOM 3734 O O . ASP A 1 475 ? -29.203 -22.031 -17.484 1 77.44 475 ASP A O 1
ATOM 3738 N N . PHE A 1 476 ? -29.25 -24.047 -18.203 1 81.5 476 PHE A N 1
ATOM 3739 C CA . PHE A 1 476 ? -29.047 -23.719 -19.609 1 81.5 476 PHE A CA 1
ATOM 3740 C C . PHE A 1 476 ? -30.109 -22.766 -20.109 1 81.5 476 PHE A C 1
ATOM 3742 O O . PHE A 1 476 ? -29.812 -21.812 -20.844 1 81.5 476 PHE A O 1
ATOM 3749 N N . PRO A 1 477 ? -31.359 -22.984 -19.672 1 77.75 477 PRO A N 1
ATOM 3750 C CA . PRO A 1 477 ? -32.406 -22.078 -20.172 1 77.75 477 PRO A CA 1
ATOM 3751 C C . PRO A 1 477 ? -32.219 -20.656 -19.672 1 77.75 477 PRO A C 1
ATOM 3753 O O . PRO A 1 477 ? -32.781 -19.719 -20.25 1 77.75 477 PRO A O 1
ATOM 3756 N N . TYR A 1 478 ? -31.5 -20.484 -18.641 1 77.19 478 TYR A N 1
ATOM 3757 C CA . TYR A 1 478 ? -31.375 -19.172 -18.016 1 77.19 478 TYR A CA 1
ATOM 3758 C C . TYR A 1 478 ? -30.078 -18.5 -18.422 1 77.19 478 TYR A C 1
ATOM 3760 O O . TYR A 1 478 ? -29.844 -17.328 -18.094 1 77.19 478 TYR A O 1
ATOM 3768 N N . MET A 1 479 ? -29.375 -19.203 -19.141 1 81.81 479 MET A N 1
ATOM 3769 C CA . MET A 1 479 ? -28.109 -18.641 -19.594 1 81.81 479 MET A CA 1
ATOM 3770 C C . MET A 1 479 ? -28.312 -17.672 -20.75 1 81.81 479 MET A C 1
ATOM 3772 O O . MET A 1 479 ? -29.188 -17.891 -21.594 1 81.81 479 MET A O 1
ATOM 3776 N N . ARG A 1 480 ? -27.516 -16.625 -20.719 1 84.62 480 ARG A N 1
ATOM 3777 C CA . ARG A 1 480 ? -27.469 -15.781 -21.906 1 84.62 480 ARG A CA 1
ATOM 3778 C C . ARG A 1 480 ? -27.188 -16.609 -23.156 1 84.62 480 ARG A C 1
ATOM 3780 O O . ARG A 1 480 ? -26.391 -17.547 -23.125 1 84.62 480 ARG A O 1
ATOM 3787 N N . LYS A 1 481 ? -27.781 -16.203 -24.266 1 89.31 481 LYS A N 1
ATOM 3788 C CA . LYS A 1 481 ? -27.719 -16.984 -25.5 1 89.31 481 LYS A CA 1
ATOM 3789 C C . LYS A 1 481 ? -26.266 -17.156 -25.969 1 89.31 481 LYS A C 1
ATOM 3791 O O . LYS A 1 481 ? -25.875 -18.234 -26.406 1 89.31 481 LYS A O 1
ATOM 3796 N N . ASP A 1 482 ? -25.516 -16.094 -25.953 1 90.81 482 ASP A N 1
ATOM 3797 C CA . ASP A 1 482 ? -24.141 -16.172 -26.438 1 90.81 482 ASP A CA 1
ATOM 3798 C C . ASP A 1 482 ? -23.297 -17.078 -25.547 1 90.81 482 ASP A C 1
ATOM 3800 O O . ASP A 1 482 ? -22.422 -17.797 -26.047 1 90.81 482 ASP A O 1
ATOM 3804 N N . ILE A 1 483 ? -23.547 -17.141 -24.312 1 91.38 483 ILE A N 1
ATOM 3805 C CA . ILE A 1 483 ? -22.828 -18.016 -23.406 1 91.38 483 ILE A CA 1
ATOM 3806 C C . ILE A 1 483 ? -23.25 -19.469 -23.656 1 91.38 483 ILE A C 1
ATOM 3808 O O . ILE A 1 483 ? -22.391 -20.359 -23.734 1 91.38 483 ILE A O 1
ATOM 3812 N N . ARG A 1 484 ? -24.5 -19.688 -23.734 1 91.75 484 ARG A N 1
ATOM 3813 C CA . ARG A 1 484 ? -25.016 -21.031 -24.016 1 91.75 484 ARG A CA 1
ATOM 3814 C C . ARG A 1 484 ? -24.406 -21.594 -25.297 1 91.75 484 ARG A C 1
ATOM 3816 O O . ARG A 1 484 ? -24 -22.75 -25.344 1 91.75 484 ARG A O 1
ATOM 3823 N N . ASN A 1 485 ? -24.453 -20.797 -26.312 1 94.81 485 ASN A N 1
ATOM 3824 C CA . ASN A 1 485 ? -23.875 -21.219 -27.578 1 94.81 485 ASN A CA 1
ATOM 3825 C C . ASN A 1 485 ? -22.406 -21.594 -27.438 1 94.81 485 ASN A C 1
ATOM 3827 O O . ASN A 1 485 ? -21.953 -22.562 -28.047 1 94.81 485 ASN A O 1
ATOM 3831 N N . MET A 1 486 ? -21.719 -20.812 -26.688 1 94.75 486 MET A N 1
ATOM 3832 C CA . MET A 1 486 ? -20.312 -21.062 -26.484 1 94.75 486 MET A CA 1
ATOM 3833 C C . MET A 1 486 ? -20.094 -22.391 -25.75 1 94.75 486 MET A C 1
ATOM 3835 O O . MET A 1 486 ? -19.219 -23.172 -26.109 1 94.75 486 MET A O 1
ATOM 3839 N N . VAL A 1 487 ? -20.859 -22.656 -24.766 1 94.88 487 VAL A N 1
ATOM 3840 C CA . VAL A 1 487 ? -20.797 -23.891 -24 1 94.88 487 VAL A CA 1
ATOM 3841 C C . VAL A 1 487 ? -21.125 -25.078 -24.891 1 94.88 487 VAL A C 1
ATOM 3843 O O . VAL A 1 487 ? -20.406 -26.078 -24.891 1 94.88 487 VAL A O 1
ATOM 3846 N N . MET A 1 488 ? -22.156 -24.922 -25.656 1 95.88 488 MET A N 1
ATOM 3847 C CA . MET A 1 488 ? -22.578 -26 -26.562 1 95.88 488 MET A CA 1
ATOM 3848 C C . MET A 1 488 ? -21.5 -26.281 -27.609 1 95.88 488 MET A C 1
ATOM 3850 O O . MET A 1 488 ? -21.25 -27.438 -27.953 1 95.88 488 MET A O 1
ATOM 3854 N N . THR A 1 489 ? -20.984 -25.281 -28.109 1 97.31 489 THR A N 1
ATOM 3855 C CA . THR A 1 489 ? -19.906 -25.453 -29.078 1 97.31 489 THR A CA 1
ATOM 3856 C C . THR A 1 489 ? -18.734 -26.219 -28.469 1 97.31 489 THR A C 1
ATOM 3858 O O . THR A 1 489 ? -18.172 -27.109 -29.109 1 97.31 489 THR A O 1
ATOM 3861 N N . PHE A 1 490 ? -18.375 -25.844 -27.312 1 97.44 490 PHE A N 1
ATOM 3862 C CA . PHE A 1 490 ? -17.297 -26.547 -26.609 1 97.44 490 PHE A CA 1
ATOM 3863 C C . PHE A 1 490 ? -17.609 -28.031 -26.469 1 97.44 490 PHE A C 1
ATOM 3865 O O . PHE A 1 490 ? -16.75 -28.875 -26.75 1 97.44 490 PHE A O 1
ATOM 3872 N N . LEU A 1 491 ? -18.781 -28.375 -26.031 1 97.31 491 LEU A N 1
ATOM 3873 C CA . LEU A 1 491 ? -19.203 -29.766 -25.844 1 97.31 491 LEU A CA 1
ATOM 3874 C C . LEU A 1 491 ? -19.188 -30.516 -27.172 1 97.31 491 LEU A C 1
ATOM 3876 O O . LEU A 1 491 ? -18.672 -31.641 -27.234 1 97.31 491 LEU A O 1
ATOM 3880 N N . GLN A 1 492 ? -19.703 -29.906 -28.141 1 97.88 492 GLN A N 1
ATOM 3881 C CA . GLN A 1 492 ? -19.766 -30.547 -29.453 1 97.88 492 GLN A CA 1
ATOM 3882 C C . GLN A 1 492 ? -18.375 -30.766 -30.016 1 97.88 492 GLN A C 1
ATOM 3884 O O . GLN A 1 492 ? -18.094 -31.828 -30.594 1 97.88 492 GLN A O 1
ATOM 3889 N N . ASP A 1 493 ? -17.578 -29.766 -29.922 1 98.12 493 ASP A N 1
ATOM 3890 C CA . ASP A 1 493 ? -16.219 -29.891 -30.406 1 98.12 493 ASP A CA 1
ATOM 3891 C C . ASP A 1 493 ? -15.469 -31 -29.656 1 98.12 493 ASP A C 1
ATOM 3893 O O . ASP A 1 493 ? -14.664 -31.719 -30.25 1 98.12 493 ASP A O 1
ATOM 3897 N N . THR A 1 494 ? -15.688 -31.094 -28.406 1 97.94 494 THR A N 1
ATOM 3898 C CA . THR A 1 494 ? -15.062 -32.125 -27.594 1 97.94 494 THR A CA 1
ATOM 3899 C C . THR A 1 494 ? -15.531 -33.531 -28.047 1 97.94 494 THR A C 1
ATOM 3901 O O . THR A 1 494 ? -14.727 -34.438 -28.188 1 97.94 494 THR A O 1
ATOM 3904 N N . GLU A 1 495 ? -16.797 -33.688 -28.297 1 97.38 495 GLU A N 1
ATOM 3905 C CA . GLU A 1 495 ? -17.359 -34.938 -28.797 1 97.38 495 GLU A CA 1
ATOM 3906 C C . GLU A 1 495 ? -16.688 -35.375 -30.094 1 97.38 495 GLU A C 1
ATOM 3908 O O . GLU A 1 495 ? -16.25 -36.5 -30.234 1 97.38 495 GLU A O 1
ATOM 3913 N N . ARG A 1 496 ? -16.688 -34.469 -30.891 1 97.06 496 ARG A N 1
ATOM 3914 C CA . ARG A 1 496 ? -16.156 -34.75 -32.219 1 97.06 496 ARG A CA 1
ATOM 3915 C C . ARG A 1 496 ? -14.672 -35.094 -32.156 1 97.06 496 ARG A C 1
ATOM 3917 O O . ARG A 1 496 ? -14.219 -36.031 -32.812 1 97.06 496 ARG A O 1
ATOM 3924 N N . ALA A 1 497 ? -13.93 -34.344 -31.438 1 96.62 497 ALA A N 1
ATOM 3925 C CA . ALA A 1 497 ? -12.477 -34.5 -31.406 1 96.62 497 ALA A CA 1
ATOM 3926 C C . ALA A 1 497 ? -12.062 -35.781 -30.688 1 96.62 497 ALA A C 1
ATOM 3928 O O . ALA A 1 497 ? -11.07 -36.406 -31.047 1 96.62 497 ALA A O 1
ATOM 3929 N N . LEU A 1 498 ? -12.844 -36.156 -29.672 1 95.81 498 LEU A N 1
ATOM 3930 C CA . LEU A 1 498 ? -12.367 -37.25 -28.828 1 95.81 498 LEU A CA 1
ATOM 3931 C C . LEU A 1 498 ? -13.312 -38.438 -28.891 1 95.81 498 LEU A C 1
ATOM 3933 O O . LEU A 1 498 ? -13.109 -39.438 -28.188 1 95.81 498 LEU A O 1
ATOM 3937 N N . GLY A 1 499 ? -14.281 -38.406 -29.688 1 95.38 499 GLY A N 1
ATOM 3938 C CA . GLY A 1 499 ? -15.227 -39.5 -29.812 1 95.38 499 GLY A CA 1
ATOM 3939 C C . GLY A 1 499 ? -16.047 -39.75 -28.562 1 95.38 499 GLY A C 1
ATOM 3940 O O . GLY A 1 499 ? -16.25 -40.875 -28.156 1 95.38 499 GLY A O 1
ATOM 3941 N N . MET A 1 500 ? -16.406 -38.656 -27.906 1 96.44 500 MET A N 1
ATOM 3942 C CA . MET A 1 500 ? -17.188 -38.75 -26.672 1 96.44 500 MET A CA 1
ATOM 3943 C C . MET A 1 500 ? -18.672 -38.469 -26.938 1 96.44 500 MET A C 1
ATOM 3945 O O . MET A 1 500 ? -19.031 -38.062 -28.047 1 96.44 500 MET A O 1
ATOM 3949 N N . THR A 1 501 ? -19.484 -38.844 -25.953 1 97.06 501 THR A N 1
ATOM 3950 C CA . THR A 1 501 ? -20.906 -38.5 -25.969 1 97.06 501 THR A CA 1
ATOM 3951 C C . THR A 1 501 ? -21.266 -37.656 -24.75 1 97.06 501 THR A C 1
ATOM 3953 O O . THR A 1 501 ? -20.812 -37.906 -23.641 1 97.06 501 THR A O 1
ATOM 3956 N N . THR A 1 502 ? -22.125 -36.594 -25.016 1 96.69 502 THR A N 1
ATOM 3957 C CA . THR A 1 502 ? -22.625 -35.75 -23.938 1 96.69 502 THR A CA 1
ATOM 3958 C C . THR A 1 502 ? -23.953 -36.281 -23.406 1 96.69 502 THR A C 1
ATOM 3960 O O . THR A 1 502 ? -24.891 -36.5 -24.172 1 96.69 502 THR A O 1
ATOM 3963 N N . GLU A 1 503 ? -23.984 -36.562 -22.156 1 94.75 503 GLU A N 1
ATOM 3964 C CA . GLU A 1 503 ? -25.219 -36.906 -21.469 1 94.75 503 GLU A CA 1
ATOM 3965 C C . GLU A 1 503 ? -25.703 -35.75 -20.594 1 94.75 503 GLU A C 1
ATOM 3967 O O . GLU A 1 503 ? -25.094 -35.438 -19.562 1 94.75 503 GLU A O 1
ATOM 3972 N N . MET A 1 504 ? -26.828 -35.188 -20.969 1 91.5 504 MET A N 1
ATOM 3973 C CA . MET A 1 504 ? -27.438 -34.125 -20.172 1 91.5 504 MET A CA 1
ATOM 3974 C C . MET A 1 504 ? -28.219 -34.719 -19 1 91.5 504 MET A C 1
ATOM 3976 O O . MET A 1 504 ? -29.016 -35.625 -19.172 1 91.5 504 MET A O 1
ATOM 3980 N N . ILE A 1 505 ? -27.844 -34.125 -17.875 1 85.06 505 ILE A N 1
ATOM 3981 C CA . ILE A 1 505 ? -28.547 -34.625 -16.703 1 85.06 505 ILE A CA 1
ATOM 3982 C C . ILE A 1 505 ? -29.219 -33.469 -15.977 1 85.06 505 ILE A C 1
ATOM 3984 O O . ILE A 1 505 ? -28.844 -32.312 -16.156 1 85.06 505 ILE A O 1
ATOM 3988 N N . THR A 1 506 ? -30.375 -33.688 -15.32 1 75.38 506 THR A N 1
ATOM 3989 C CA . THR A 1 506 ? -31.016 -32.719 -14.469 1 75.38 506 THR A CA 1
ATOM 3990 C C . THR A 1 506 ? -30.609 -32.906 -13.016 1 75.38 506 THR A C 1
ATOM 3992 O O . THR A 1 506 ? -30.281 -34 -12.594 1 75.38 506 THR A O 1
ATOM 3995 N N . GLN A 1 507 ? -30.344 -31.719 -12.438 1 60.16 507 GLN A N 1
ATOM 3996 C CA . GLN A 1 507 ? -29.938 -31.766 -11.031 1 60.16 507 GLN A CA 1
ATOM 3997 C C . GLN A 1 507 ? -30.953 -32.531 -10.195 1 60.16 507 GLN A C 1
ATOM 3999 O O . GLN A 1 507 ? -30.594 -33.156 -9.188 1 60.16 507 GLN A O 1
ATOM 4004 N N . ASN A 1 508 ? -32.188 -32.375 -10.492 1 52.5 508 ASN A N 1
ATOM 4005 C CA . ASN A 1 508 ? -33.156 -33.188 -9.766 1 52.5 508 ASN A CA 1
ATOM 4006 C C . ASN A 1 508 ? -32.781 -34.656 -9.805 1 52.5 508 ASN A C 1
ATOM 4008 O O . ASN A 1 508 ? -32.938 -35.375 -8.805 1 52.5 508 ASN A O 1
ATOM 4012 N N . LYS A 1 509 ? -32.406 -35.031 -10.719 1 47.94 509 LYS A N 1
ATOM 4013 C CA . LYS A 1 509 ? -32.031 -36.438 -10.82 1 47.94 509 LYS A CA 1
ATOM 4014 C C . LYS A 1 509 ? -30.641 -36.688 -10.242 1 47.94 509 LYS A C 1
ATOM 4016 O O . LYS A 1 509 ? -30.297 -37.812 -9.883 1 47.94 509 LYS A O 1
ATOM 4021 N N . SER A 1 510 ? -29.906 -35.594 -10.055 1 48.28 510 SER A N 1
ATOM 4022 C CA . SER A 1 510 ? -28.547 -35.688 -9.516 1 48.28 510 SER A CA 1
ATOM 4023 C C . SER A 1 510 ? -28.438 -34.938 -8.195 1 48.28 510 SER A C 1
ATOM 4025 O O . SER A 1 510 ? -27.344 -34.812 -7.633 1 48.28 510 SER A O 1
ATOM 4027 N N . HIS A 1 511 ? -29.656 -34.469 -7.816 1 53.31 511 HIS A N 1
ATOM 4028 C CA . HIS A 1 511 ? -29.672 -33.656 -6.605 1 53.31 511 HIS A CA 1
ATOM 4029 C C . HIS A 1 511 ? -29.766 -34.531 -5.359 1 53.31 511 HIS A C 1
ATOM 4031 O O . HIS A 1 511 ? -30.562 -35.5 -5.32 1 53.31 511 HIS A O 1
ATOM 4037 N N . PRO A 1 512 ? -28.922 -34.188 -4.5 1 52.5 512 PRO A N 1
ATOM 4038 C CA . PRO A 1 512 ? -28.906 -35 -3.264 1 52.5 512 PRO A CA 1
ATOM 4039 C C . PRO A 1 512 ? -30.312 -35.219 -2.699 1 52.5 512 PRO A C 1
ATOM 4041 O O . PRO A 1 512 ? -30.531 -36.188 -1.977 1 52.5 512 PRO A O 1
ATOM 4044 N N . ARG A 1 513 ? -31.203 -34.344 -3.107 1 50.66 513 ARG A N 1
ATOM 4045 C CA . ARG A 1 513 ? -32.531 -34.406 -2.486 1 50.66 513 ARG A CA 1
ATOM 4046 C C . ARG A 1 513 ? -33.281 -35.656 -2.93 1 50.66 513 ARG A C 1
ATOM 4048 O O . ARG A 1 513 ? -34.188 -36.125 -2.248 1 50.66 513 ARG A O 1
ATOM 4055 N N . THR A 1 514 ? -32.906 -36.125 -4.121 1 51.41 514 THR A N 1
ATOM 4056 C CA . THR A 1 514 ? -33.625 -37.281 -4.602 1 51.41 514 THR A CA 1
ATOM 4057 C C . THR A 1 514 ? -33.031 -38.562 -4.051 1 51.41 514 THR A C 1
ATOM 4059 O O . THR A 1 514 ? -33.594 -39.656 -4.266 1 51.41 514 THR A O 1
ATOM 4062 N N . HIS A 1 515 ? -31.906 -38.344 -3.43 1 56.44 515 HIS A N 1
ATOM 4063 C CA . HIS A 1 515 ? -31.297 -39.531 -2.826 1 56.44 515 HIS A CA 1
ATOM 4064 C C . HIS A 1 515 ? -32.031 -39.969 -1.562 1 56.44 515 HIS A C 1
ATOM 4066 O O . HIS A 1 515 ? -32.406 -39.094 -0.753 1 56.44 515 HIS A O 1
ATOM 4072 N N . PRO A 1 516 ? -32.406 -41.188 -1.576 1 55.72 516 PRO A N 1
ATOM 4073 C CA . PRO A 1 516 ? -33.125 -41.688 -0.382 1 55.72 516 PRO A CA 1
ATOM 4074 C C . PRO A 1 516 ? -32.469 -41.219 0.914 1 55.72 516 PRO A C 1
ATOM 4076 O O . PRO A 1 516 ? -33.156 -41.031 1.929 1 55.72 516 PRO A O 1
ATOM 4079 N N . HIS A 1 517 ? -31.172 -41 0.841 1 60.53 517 HIS A N 1
ATOM 4080 C CA . HIS A 1 517 ? -30.453 -40.594 2.045 1 60.53 517 HIS A CA 1
ATOM 4081 C C . HIS A 1 517 ? -30.188 -39.094 2.029 1 60.53 517 HIS A C 1
ATOM 4083 O O . HIS A 1 517 ? -29.219 -38.625 2.645 1 60.53 517 HIS A O 1
ATOM 4089 N N . HIS A 1 518 ? -30.969 -38.406 1.367 1 63.47 518 HIS A N 1
ATOM 4090 C CA . HIS A 1 518 ? -30.781 -36.969 1.211 1 63.47 518 HIS A CA 1
ATOM 4091 C C . HIS A 1 518 ? -30.688 -36.281 2.566 1 63.47 518 HIS A C 1
ATOM 4093 O O . HIS A 1 518 ? -29.828 -35.406 2.762 1 63.47 518 HIS A O 1
ATOM 4099 N N . GLY A 1 519 ? -31.422 -36.75 3.389 1 65.12 519 GLY A N 1
ATOM 4100 C CA . GLY A 1 519 ? -31.438 -36.094 4.695 1 65.12 519 GLY A CA 1
ATOM 4101 C C . GLY A 1 519 ? -30.156 -36.344 5.48 1 65.12 519 GLY A C 1
ATOM 4102 O O . GLY A 1 519 ? -29.859 -35.594 6.418 1 65.12 519 GLY A O 1
ATOM 4103 N N . ASN A 1 520 ? -29.391 -37.219 4.926 1 80.44 520 ASN A N 1
ATOM 4104 C CA . ASN A 1 520 ? -28.172 -37.562 5.672 1 80.44 520 ASN A CA 1
ATOM 4105 C C . ASN A 1 520 ? -26.922 -37.094 4.934 1 80.44 520 ASN A C 1
ATOM 4107 O O . ASN A 1 520 ? -25.812 -37.5 5.285 1 80.44 520 ASN A O 1
ATOM 4111 N N . MET A 1 521 ? -27.109 -36.281 3.953 1 86 521 MET A N 1
ATOM 4112 C CA . MET A 1 521 ? -25.969 -35.781 3.182 1 86 521 MET A CA 1
ATOM 4113 C C . MET A 1 521 ? -25.609 -34.375 3.604 1 86 521 MET A C 1
ATOM 4115 O O . MET A 1 521 ? -26.484 -33.562 3.959 1 86 521 MET A O 1
ATOM 4119 N N . MET A 1 522 ? -24.344 -34.125 3.49 1 88.25 522 MET A N 1
ATOM 4120 C CA . MET A 1 522 ? -23.875 -32.781 3.787 1 88.25 522 MET A CA 1
ATOM 4121 C C . MET A 1 522 ? -24.438 -31.781 2.783 1 88.25 522 MET A C 1
ATOM 4123 O O . MET A 1 522 ? -24.297 -31.953 1.572 1 88.25 522 MET A O 1
ATOM 4127 N N . THR A 1 523 ? -25.094 -30.75 3.295 1 84.5 523 THR A N 1
ATOM 4128 C CA . THR A 1 523 ? -25.594 -29.641 2.486 1 84.5 523 THR A CA 1
ATOM 4129 C C . THR A 1 523 ? -24.578 -28.5 2.447 1 84.5 523 THR A C 1
ATOM 4131 O O . THR A 1 523 ? -23.562 -28.547 3.133 1 84.5 523 THR A O 1
ATOM 4134 N N . ILE A 1 524 ? -24.906 -27.547 1.6 1 83.5 524 ILE A N 1
ATOM 4135 C CA . ILE A 1 524 ? -24.062 -26.359 1.551 1 83.5 524 ILE A CA 1
ATOM 4136 C C . ILE A 1 524 ? -24.047 -25.672 2.922 1 83.5 524 ILE A C 1
ATOM 4138 O O . ILE A 1 524 ? -23 -25.188 3.369 1 83.5 524 ILE A O 1
ATOM 4142 N N . THR A 1 525 ? -25.172 -25.594 3.492 1 86.31 525 THR A N 1
ATOM 4143 C CA . THR A 1 525 ? -25.281 -24.984 4.816 1 86.31 525 THR A CA 1
ATOM 4144 C C . THR A 1 525 ? -24.453 -25.781 5.836 1 86.31 525 THR A C 1
ATOM 4146 O O . THR A 1 525 ? -23.781 -25.188 6.688 1 86.31 525 THR A O 1
ATOM 4149 N N . ASP A 1 526 ? -24.578 -27.141 5.719 1 90.56 526 ASP A N 1
ATOM 4150 C CA . ASP A 1 526 ? -23.781 -27.984 6.59 1 90.56 526 ASP A CA 1
ATOM 4151 C C . ASP A 1 526 ? -22.281 -27.703 6.406 1 90.56 526 ASP A C 1
ATOM 4153 O O . ASP A 1 526 ? -21.547 -27.594 7.387 1 90.56 526 ASP A O 1
ATOM 4157 N N . PHE A 1 527 ? -21.906 -27.641 5.207 1 90.75 527 PHE A N 1
ATOM 4158 C CA . PHE A 1 527 ? -20.516 -27.391 4.883 1 90.75 527 PHE A CA 1
ATOM 4159 C C . PHE A 1 527 ? -20.031 -26.094 5.52 1 90.75 527 PHE A C 1
ATOM 4161 O O . PHE A 1 527 ? -19 -26.062 6.184 1 90.75 527 PHE A O 1
ATOM 4168 N N . HIS A 1 528 ? -20.797 -25.016 5.395 1 89.19 528 HIS A N 1
ATOM 4169 C CA . HIS A 1 528 ? -20.422 -23.703 5.941 1 89.19 528 HIS A CA 1
ATOM 4170 C C . HIS A 1 528 ? -20.406 -23.734 7.465 1 89.19 528 HIS A C 1
ATOM 4172 O O . HIS A 1 528 ? -19.531 -23.125 8.094 1 89.19 528 HIS A O 1
ATOM 4178 N N . ASN A 1 529 ? -21.375 -24.406 8.023 1 92.75 529 ASN A N 1
ATOM 4179 C CA . ASN A 1 529 ? -21.453 -24.469 9.477 1 92.75 529 ASN A CA 1
ATOM 4180 C C . ASN A 1 529 ? -20.25 -25.203 10.07 1 92.75 529 ASN A C 1
ATOM 4182 O O . ASN A 1 529 ? -19.672 -24.75 11.047 1 92.75 529 ASN A O 1
ATOM 4186 N N . VAL A 1 530 ? -19.969 -26.359 9.484 1 95.06 530 VAL A N 1
ATOM 4187 C CA . VAL A 1 530 ? -18.859 -27.125 10.039 1 95.06 530 VAL A CA 1
ATOM 4188 C C . VAL A 1 530 ? -17.547 -26.406 9.758 1 95.06 530 VAL A C 1
ATOM 4190 O O . VAL A 1 530 ? -16.625 -26.438 10.594 1 95.06 530 VAL A O 1
ATOM 4193 N N . ALA A 1 531 ? -17.375 -25.812 8.617 1 93.5 531 ALA A N 1
ATOM 4194 C CA . ALA A 1 531 ? -16.188 -25.016 8.312 1 93.5 531 ALA A CA 1
ATOM 4195 C C . ALA A 1 531 ? -16 -23.891 9.312 1 93.5 531 ALA A C 1
ATOM 4197 O O . ALA A 1 531 ? -14.891 -23.641 9.789 1 93.5 531 ALA A O 1
ATOM 4198 N N . ASN A 1 532 ? -17.078 -23.25 9.617 1 93.94 532 ASN A N 1
ATOM 4199 C CA . ASN A 1 532 ? -17.031 -22.141 10.586 1 93.94 532 ASN A CA 1
ATOM 4200 C C . ASN A 1 532 ? -16.625 -22.641 11.969 1 93.94 532 ASN A C 1
ATOM 4202 O O . ASN A 1 532 ? -15.828 -22 12.656 1 93.94 532 ASN A O 1
ATOM 4206 N N . ALA A 1 533 ? -17.25 -23.703 12.383 1 96.31 533 ALA A N 1
ATOM 4207 C CA . ALA A 1 533 ? -16.938 -24.266 13.688 1 96.31 533 ALA A CA 1
ATOM 4208 C C . ALA A 1 533 ? -15.469 -24.688 13.758 1 96.31 533 ALA A C 1
ATOM 4210 O O . ALA A 1 533 ? -14.797 -24.453 14.766 1 96.31 533 ALA A O 1
ATOM 4211 N N . TRP A 1 534 ? -15.023 -25.312 12.742 1 95.75 534 TRP A N 1
ATOM 4212 C CA . TRP A 1 534 ? -13.633 -25.734 12.688 1 95.75 534 TRP A CA 1
ATOM 4213 C C . TRP A 1 534 ? -12.695 -24.531 12.711 1 95.75 534 TRP A C 1
ATOM 4215 O O . TRP A 1 534 ? -11.703 -24.516 13.438 1 95.75 534 TRP A O 1
ATOM 4225 N N . GLN A 1 535 ? -13 -23.562 11.922 1 95 535 GLN A N 1
ATOM 4226 C CA . GLN A 1 535 ? -12.203 -22.344 11.836 1 95 535 GLN A CA 1
ATOM 4227 C C . GLN A 1 535 ? -12.109 -21.641 13.188 1 95 535 GLN A C 1
ATOM 4229 O O . GLN A 1 535 ? -11.039 -21.172 13.578 1 95 535 GLN A O 1
ATOM 4234 N N . TRP A 1 536 ? -13.18 -21.562 13.828 1 96.12 536 TRP A N 1
ATOM 4235 C CA . TRP A 1 536 ? -13.188 -20.953 15.156 1 96.12 536 TRP A CA 1
ATOM 4236 C C . TRP A 1 536 ? -12.258 -21.719 16.094 1 96.12 536 TRP A C 1
ATOM 4238 O O . TRP A 1 536 ? -11.406 -21.125 16.75 1 96.12 536 TRP A O 1
ATOM 4248 N N . GLN A 1 537 ? -12.367 -22.969 16.109 1 96 537 GLN A N 1
ATOM 4249 C CA . GLN A 1 537 ? -11.641 -23.797 17.062 1 96 537 GLN A CA 1
ATOM 4250 C C . GLN A 1 537 ? -10.133 -23.75 16.797 1 96 537 GLN A C 1
ATOM 4252 O O . GLN A 1 537 ? -9.336 -23.766 17.734 1 96 537 GLN A O 1
ATOM 4257 N N . ASN A 1 538 ? -9.781 -23.656 15.57 1 94.56 538 ASN A N 1
ATOM 4258 C CA . ASN A 1 538 ? -8.383 -23.891 15.227 1 94.56 538 ASN A CA 1
ATOM 4259 C C . ASN A 1 538 ? -7.652 -22.578 14.938 1 94.56 538 ASN A C 1
ATOM 4261 O O . ASN A 1 538 ? -6.422 -22.531 14.977 1 94.56 538 ASN A O 1
ATOM 4265 N N . ILE A 1 539 ? -8.367 -21.516 14.617 1 94.69 539 ILE A N 1
ATOM 4266 C CA . ILE A 1 539 ? -7.742 -20.234 14.258 1 94.69 539 ILE A CA 1
ATOM 4267 C C . ILE A 1 539 ? -8.32 -19.125 15.125 1 94.69 539 ILE A C 1
ATOM 4269 O O . ILE A 1 539 ? -7.578 -18.422 15.812 1 94.69 539 ILE A O 1
ATOM 4273 N N . GLY A 1 540 ? -9.609 -19.016 15.109 1 96.44 540 GLY A N 1
ATOM 4274 C CA . GLY A 1 540 ? -10.297 -17.906 15.75 1 96.44 540 GLY A CA 1
ATOM 4275 C C . GLY A 1 540 ? -10.078 -17.859 17.25 1 96.44 540 GLY A C 1
ATOM 4276 O O . GLY A 1 540 ? -9.633 -16.844 17.781 1 96.44 540 GLY A O 1
ATOM 4277 N N . LYS A 1 541 ? -10.312 -18.953 17.906 1 97.38 541 LYS A N 1
ATOM 4278 C CA . LYS A 1 541 ? -10.25 -19 19.359 1 97.38 541 LYS A CA 1
ATOM 4279 C C . LYS A 1 541 ? -8.852 -18.688 19.859 1 97.38 541 LYS A C 1
ATOM 4281 O O . LYS A 1 541 ? -8.672 -17.797 20.703 1 97.38 541 LYS A O 1
ATOM 4286 N N . PRO A 1 542 ? -7.789 -19.344 19.297 1 96.75 542 PRO A N 1
ATOM 4287 C CA . PRO A 1 542 ? -6.445 -18.984 19.75 1 96.75 542 PRO A CA 1
ATOM 4288 C C . PRO A 1 542 ? -6.109 -17.516 19.516 1 96.75 542 PRO A C 1
ATOM 4290 O O . PRO A 1 542 ? -5.508 -16.859 20.375 1 96.75 542 PRO A O 1
ATOM 4293 N N . LEU A 1 543 ? -6.453 -16.953 18.375 1 96.94 543 LEU A N 1
ATOM 4294 C CA . LEU A 1 543 ? -6.156 -15.562 18.047 1 96.94 543 LEU A CA 1
ATOM 4295 C C . LEU A 1 543 ? -6.926 -14.609 18.953 1 96.94 543 LEU A C 1
ATOM 4297 O O . LEU A 1 543 ? -6.348 -13.68 19.516 1 96.94 543 LEU A O 1
ATOM 4301 N N . VAL A 1 544 ? -8.211 -14.836 19.109 1 97.81 544 VAL A N 1
ATOM 4302 C CA . VAL A 1 544 ? -9.078 -13.961 19.891 1 97.81 544 VAL A CA 1
ATOM 4303 C C . VAL A 1 544 ? -8.633 -13.961 21.344 1 97.81 544 VAL A C 1
ATOM 4305 O O . VAL A 1 544 ? -8.484 -12.898 21.969 1 97.81 544 VAL A O 1
ATOM 4308 N N . GLU A 1 545 ? -8.375 -15.109 21.891 1 97.44 545 GLU A N 1
ATOM 4309 C CA . GLU A 1 545 ? -7.965 -15.203 23.281 1 97.44 545 GLU A CA 1
ATOM 4310 C C . GLU A 1 545 ? -6.621 -14.523 23.516 1 97.44 545 GLU A C 1
ATOM 4312 O O . GLU A 1 545 ? -6.445 -13.797 24.5 1 97.44 545 GLU A O 1
ATOM 4317 N N . ALA A 1 546 ? -5.695 -14.773 22.609 1 96.94 546 ALA A N 1
ATOM 4318 C CA . ALA A 1 546 ? -4.391 -14.125 22.734 1 96.94 546 ALA A CA 1
ATOM 4319 C C . ALA A 1 546 ? -4.516 -12.609 22.609 1 96.94 546 ALA A C 1
ATOM 4321 O O . ALA A 1 546 ? -3.904 -11.867 23.391 1 96.94 546 ALA A O 1
ATOM 4322 N N . TYR A 1 547 ? -5.246 -12.164 21.672 1 97 547 TYR A N 1
ATOM 4323 C CA . TYR A 1 547 ? -5.406 -10.734 21.438 1 97 547 TYR A CA 1
ATOM 4324 C C . TYR A 1 547 ? -6.109 -10.062 22.609 1 97 547 TYR A C 1
ATOM 4326 O O . TYR A 1 547 ? -5.691 -9 23.062 1 97 547 TYR A O 1
ATOM 4334 N N . GLU A 1 548 ? -7.203 -10.648 23.078 1 97.25 548 GLU A N 1
ATOM 4335 C CA . GLU A 1 548 ? -7.926 -10.109 24.219 1 97.25 548 GLU A CA 1
ATOM 4336 C C . GLU A 1 548 ? -7.02 -10 25.438 1 97.25 548 GLU A C 1
ATOM 4338 O O . GLU A 1 548 ? -7.098 -9.023 26.188 1 97.25 548 GLU A O 1
ATOM 4343 N N . HIS A 1 549 ? -6.168 -10.938 25.594 1 96.5 549 HIS A N 1
ATOM 4344 C CA . HIS A 1 549 ? -5.27 -10.977 26.75 1 96.5 549 HIS A CA 1
ATOM 4345 C C . HIS A 1 549 ? -4.305 -9.789 26.719 1 96.5 549 HIS A C 1
ATOM 4347 O O . HIS A 1 549 ? -4.023 -9.195 27.766 1 96.5 549 HIS A O 1
ATOM 4353 N N . ILE A 1 550 ? -3.859 -9.398 25.578 1 94.69 550 ILE A N 1
ATOM 4354 C CA . ILE A 1 550 ? -2.814 -8.383 25.531 1 94.69 550 ILE A CA 1
ATOM 4355 C C . ILE A 1 550 ? -3.43 -7.027 25.188 1 94.69 550 ILE A C 1
ATOM 4357 O O . ILE A 1 550 ? -2.74 -6.008 25.188 1 94.69 550 ILE A O 1
ATOM 4361 N N . ASN A 1 551 ? -4.684 -6.969 24.828 1 95.94 551 ASN A N 1
ATOM 4362 C CA . ASN A 1 551 ? -5.332 -5.727 24.422 1 95.94 551 ASN A CA 1
ATOM 4363 C C . ASN A 1 551 ? -6.551 -5.422 25.281 1 95.94 551 ASN A C 1
ATOM 4365 O O . ASN A 1 551 ? -7.57 -4.945 24.781 1 95.94 551 ASN A O 1
ATOM 4369 N N . GLN A 1 552 ? -6.441 -5.75 26.531 1 95.75 552 GLN A N 1
ATOM 4370 C CA . GLN A 1 552 ? -7.414 -5.352 27.547 1 95.75 552 GLN A CA 1
ATOM 4371 C C . GLN A 1 552 ? -8.812 -5.832 27.188 1 95.75 552 GLN A C 1
ATOM 4373 O O . GLN A 1 552 ? -9.781 -5.074 27.281 1 95.75 552 GLN A O 1
ATOM 4378 N N . GLY A 1 553 ? -8.898 -6.988 26.594 1 97.06 553 GLY A N 1
ATOM 4379 C CA . GLY A 1 553 ? -10.18 -7.633 26.359 1 97.06 553 GLY A CA 1
ATOM 4380 C C . GLY A 1 553 ? -10.781 -7.27 25.016 1 97.06 553 GLY A C 1
ATOM 4381 O O . GLY A 1 553 ? -11.867 -7.746 24.656 1 97.06 553 GLY A O 1
ATOM 4382 N N . ARG A 1 554 ? -10.188 -6.453 24.25 1 97.12 554 ARG A N 1
ATOM 4383 C CA . ARG A 1 554 ? -10.695 -6.039 22.953 1 97.12 554 ARG A CA 1
ATOM 4384 C C . ARG A 1 554 ? -10.688 -7.203 21.969 1 97.12 554 ARG A C 1
ATOM 4386 O O . ARG A 1 554 ? -9.734 -7.988 21.922 1 97.12 554 ARG A O 1
ATOM 4393 N N . PHE A 1 555 ? -11.773 -7.355 21.203 1 97 555 PHE A N 1
ATOM 4394 C CA . PHE A 1 555 ? -11.828 -8.312 20.109 1 97 555 PHE A CA 1
ATOM 4395 C C . PHE A 1 555 ? -10.891 -7.895 18.969 1 97 555 PHE A C 1
ATOM 4397 O O . PHE A 1 555 ? -10.766 -6.707 18.672 1 97 555 PHE A O 1
ATOM 4404 N N . PRO A 1 556 ? -10.164 -8.82 18.344 1 96.12 556 PRO A N 1
ATOM 4405 C CA . PRO A 1 556 ? -9.266 -8.438 17.266 1 96.12 556 PRO A CA 1
ATOM 4406 C C . PRO A 1 556 ? -10.016 -7.926 16.031 1 96.12 556 PRO A C 1
ATOM 4408 O O . PRO A 1 556 ? -11.109 -8.406 15.727 1 96.12 556 PRO A O 1
ATOM 4411 N N . PRO A 1 557 ? -9.461 -6.949 15.359 1 93.62 557 PRO A N 1
ATOM 4412 C CA . PRO A 1 557 ? -10.078 -6.438 14.141 1 93.62 557 PRO A CA 1
ATOM 4413 C C . PRO A 1 557 ? -9.961 -7.402 12.961 1 93.62 557 PRO A C 1
ATOM 4415 O O . PRO A 1 557 ? -8.969 -7.367 12.227 1 93.62 557 PRO A O 1
ATOM 4418 N N . VAL A 1 558 ? -10.977 -8.18 12.672 1 91.62 558 VAL A N 1
ATOM 4419 C CA . VAL A 1 558 ? -10.898 -9.211 11.641 1 91.62 558 VAL A CA 1
ATOM 4420 C C . VAL A 1 558 ? -11.969 -8.969 10.578 1 91.62 558 VAL A C 1
ATOM 4422 O O . VAL A 1 558 ? -12.109 -9.742 9.633 1 91.62 558 VAL A O 1
ATOM 4425 N N . GLY A 1 559 ? -12.695 -7.922 10.672 1 86.62 559 GLY A N 1
ATOM 4426 C CA . GLY A 1 559 ? -13.781 -7.629 9.75 1 86.62 559 GLY A CA 1
ATOM 4427 C C . GLY A 1 559 ? -15.125 -8.141 10.234 1 86.62 559 GLY A C 1
ATOM 4428 O O . GLY A 1 559 ? -15.195 -9.023 11.094 1 86.62 559 GLY A O 1
ATOM 4429 N N . ALA A 1 560 ? -16.172 -7.625 9.688 1 85.19 560 ALA A N 1
ATOM 4430 C CA . ALA A 1 560 ? -17.531 -7.859 10.18 1 85.19 560 ALA A CA 1
ATOM 4431 C C . ALA A 1 560 ? -17.938 -9.32 10 1 85.19 560 ALA A C 1
ATOM 4433 O O . ALA A 1 560 ? -18.516 -9.922 10.898 1 85.19 560 ALA A O 1
ATOM 4434 N N . THR A 1 561 ? -17.641 -9.891 8.883 1 84.94 561 THR A N 1
ATOM 4435 C CA . THR A 1 561 ? -18.078 -11.242 8.57 1 84.94 561 THR A CA 1
ATOM 4436 C C . THR A 1 561 ? -17.438 -12.258 9.508 1 84.94 561 THR A C 1
ATOM 4438 O O . THR A 1 561 ? -18.125 -13.094 10.102 1 84.94 561 THR A O 1
ATOM 4441 N N . LEU A 1 562 ? -16.172 -12.203 9.633 1 89.56 562 LEU A N 1
ATOM 4442 C CA . LEU A 1 562 ? -15.469 -13.133 10.516 1 89.56 562 LEU A CA 1
ATOM 4443 C C . LEU A 1 562 ? -15.844 -12.891 11.977 1 89.56 562 LEU A C 1
ATOM 4445 O O . LEU A 1 562 ? -15.953 -13.836 12.758 1 89.56 562 LEU A O 1
ATOM 4449 N N . MET A 1 563 ? -15.984 -11.648 12.312 1 91.12 563 MET A N 1
ATOM 4450 C CA . MET A 1 563 ? -16.391 -11.336 13.68 1 91.12 563 MET A CA 1
ATOM 4451 C C . MET A 1 563 ? -17.734 -11.984 14.016 1 91.12 563 MET A C 1
ATOM 4453 O O . MET A 1 563 ? -17.875 -12.625 15.062 1 91.12 563 MET A O 1
ATOM 4457 N N . ASP A 1 564 ? -18.688 -11.836 13.141 1 90.75 564 ASP A N 1
ATOM 4458 C CA . ASP A 1 564 ? -20 -12.43 13.352 1 90.75 564 ASP A CA 1
ATOM 4459 C C . ASP A 1 564 ? -19.906 -13.945 13.469 1 90.75 564 ASP A C 1
ATOM 4461 O O . ASP A 1 564 ? -20.531 -14.547 14.352 1 90.75 564 ASP A O 1
ATOM 4465 N N . ARG A 1 565 ? -19.172 -14.508 12.594 1 92.56 565 ARG A N 1
ATOM 4466 C CA . ARG A 1 565 ? -19 -15.953 12.57 1 92.56 565 ARG A CA 1
ATOM 4467 C C . ARG A 1 565 ? -18.344 -16.453 13.852 1 92.56 565 ARG A C 1
ATOM 4469 O O . ARG A 1 565 ? -18.797 -17.422 14.469 1 92.56 565 ARG A O 1
ATOM 4476 N N . TRP A 1 566 ? -17.312 -15.773 14.25 1 95.06 566 TRP A N 1
ATOM 4477 C CA . TRP A 1 566 ? -16.531 -16.219 15.398 1 95.06 566 TRP A CA 1
ATOM 4478 C C . TRP A 1 566 ? -17.281 -15.961 16.703 1 95.06 566 TRP A C 1
ATOM 4480 O O . TRP A 1 566 ? -17.219 -16.766 17.641 1 95.06 566 TRP A O 1
ATOM 4490 N N . LYS A 1 567 ? -17.984 -14.891 16.797 1 94.88 567 LYS A N 1
ATOM 4491 C CA . LYS A 1 567 ? -18.797 -14.641 17.984 1 94.88 567 LYS A CA 1
ATOM 4492 C C . LYS A 1 567 ? -19.891 -15.695 18.141 1 94.88 567 LYS A C 1
ATOM 4494 O O . LYS A 1 567 ? -20.141 -16.188 19.234 1 94.88 567 LYS A O 1
ATOM 4499 N N . SER A 1 568 ? -20.516 -16 17.031 1 95.31 568 SER A N 1
ATOM 4500 C CA . SER A 1 568 ? -21.531 -17.047 17.047 1 95.31 568 SER A CA 1
ATOM 4501 C C . SER A 1 568 ? -20.953 -18.391 17.484 1 95.31 568 SER A C 1
ATOM 4503 O O . SER A 1 568 ? -21.562 -19.094 18.297 1 95.31 568 SER A O 1
ATOM 4505 N N . ALA A 1 569 ? -19.859 -18.75 16.938 1 96.25 569 ALA A N 1
ATOM 4506 C CA . ALA A 1 569 ? -19.219 -20.016 17.266 1 96.25 569 ALA A CA 1
ATOM 4507 C C . ALA A 1 569 ? -18.781 -20.047 18.734 1 96.25 569 ALA A C 1
ATOM 4509 O O . ALA A 1 569 ? -18.828 -21.094 19.375 1 96.25 569 ALA A O 1
ATOM 4510 N N . ARG A 1 570 ? -18.281 -18.938 19.203 1 95.56 570 ARG A N 1
ATOM 4511 C CA . ARG A 1 570 ? -17.891 -18.828 20.609 1 95.56 570 ARG A CA 1
ATOM 4512 C C . ARG A 1 570 ? -19.078 -19.047 21.531 1 95.56 570 ARG A C 1
ATOM 4514 O O . ARG A 1 570 ? -18.953 -19.703 22.562 1 95.56 570 ARG A O 1
ATOM 4521 N N . GLU A 1 571 ? -20.203 -18.531 21.203 1 95.81 571 GLU A N 1
ATOM 4522 C CA . GLU A 1 571 ? -21.422 -18.625 22 1 95.81 571 GLU A CA 1
ATOM 4523 C C . GLU A 1 571 ? -22.016 -20.031 21.922 1 95.81 571 GLU A C 1
ATOM 4525 O O . GLU A 1 571 ? -22.656 -20.5 22.875 1 95.81 571 GLU A O 1
ATOM 4530 N N . HIS A 1 572 ? -21.828 -20.609 20.781 1 95.12 572 HIS A N 1
ATOM 4531 C CA . HIS A 1 572 ? -22.359 -21.953 20.547 1 95.12 572 HIS A CA 1
ATOM 4532 C C . HIS A 1 572 ? -21.281 -22.922 20.094 1 95.12 572 HIS A C 1
ATOM 4534 O O . HIS A 1 572 ? -21.297 -23.391 18.953 1 95.12 572 HIS A O 1
ATOM 4540 N N . PRO A 1 573 ? -20.422 -23.328 20.969 1 93.81 573 PRO A N 1
ATOM 4541 C CA . PRO A 1 573 ? -19.312 -24.188 20.578 1 93.81 573 PRO A CA 1
ATOM 4542 C C . PRO A 1 573 ? -19.766 -25.594 20.172 1 93.81 573 PRO A C 1
ATOM 4544 O O . PRO A 1 573 ? -20.688 -26.141 20.766 1 93.81 573 PRO A O 1
ATOM 4547 N N . TRP A 1 574 ? -19.141 -26.109 19.188 1 96.12 574 TRP A N 1
ATOM 4548 C CA . TRP A 1 574 ? -19.438 -27.469 18.703 1 96.12 574 TRP A CA 1
ATOM 4549 C C . TRP A 1 574 ? -18.766 -28.516 19.594 1 96.12 574 TRP A C 1
ATOM 4551 O O . TRP A 1 574 ? -17.641 -28.328 20.031 1 96.12 574 TRP A O 1
ATOM 4561 N N . SER A 1 575 ? -19.438 -29.594 19.797 1 95.62 575 SER A N 1
ATOM 4562 C CA . SER A 1 575 ? -18.875 -30.75 20.5 1 95.62 575 SER A CA 1
ATOM 4563 C C . SER A 1 575 ? -18.188 -31.703 19.531 1 95.62 575 SER A C 1
ATOM 4565 O O . SER A 1 575 ? -18.328 -31.578 18.312 1 95.62 575 SER A O 1
ATOM 4567 N N . GLY A 1 576 ? -17.422 -32.594 20.109 1 95.25 576 GLY A N 1
ATOM 4568 C CA . GLY A 1 576 ? -16.844 -33.656 19.297 1 95.25 576 GLY A CA 1
ATOM 4569 C C . GLY A 1 576 ? -17.875 -34.469 18.531 1 95.25 576 GLY A C 1
ATOM 4570 O O . GLY A 1 576 ? -17.641 -34.844 17.375 1 95.25 576 GLY A O 1
ATOM 4571 N N . GLU A 1 577 ? -19 -34.625 19.141 1 96.44 577 GLU A N 1
ATOM 4572 C CA . GLU A 1 577 ? -20.094 -35.375 18.516 1 96.44 577 GLU A CA 1
ATOM 4573 C C . GLU A 1 577 ? -20.656 -34.625 17.312 1 96.44 577 GLU A C 1
ATOM 4575 O O . GLU A 1 577 ? -21.031 -35.25 16.312 1 96.44 577 GLU A O 1
ATOM 4580 N N . ASP A 1 578 ? -20.75 -33.312 17.391 1 96.38 578 ASP A N 1
ATOM 4581 C CA . ASP A 1 578 ? -21.219 -32.5 16.266 1 96.38 578 ASP A CA 1
ATOM 4582 C C . ASP A 1 578 ? -20.344 -32.719 15.031 1 96.38 578 ASP A C 1
ATOM 4584 O O . ASP A 1 578 ? -20.844 -32.875 13.914 1 96.38 578 ASP A O 1
ATOM 4588 N N . PHE A 1 579 ? -19.109 -32.781 15.242 1 96.75 579 PHE A N 1
ATOM 4589 C CA . PHE A 1 579 ? -18.172 -32.938 14.141 1 96.75 579 PHE A CA 1
ATOM 4590 C C . PHE A 1 579 ? -18.297 -34.344 13.547 1 96.75 579 PHE A C 1
ATOM 4592 O O . PHE A 1 579 ? -18.188 -34.5 12.328 1 96.75 579 PHE A O 1
ATOM 4599 N N . VAL A 1 580 ? -18.547 -35.312 14.398 1 96.81 580 VAL A N 1
ATOM 4600 C CA . VAL A 1 580 ? -18.688 -36.688 13.93 1 96.81 580 VAL A CA 1
ATOM 4601 C C . VAL A 1 580 ? -19.922 -36.812 13.039 1 96.81 580 VAL A C 1
ATOM 4603 O O . VAL A 1 580 ? -19.875 -37.469 11.992 1 96.81 580 VAL A O 1
ATOM 4606 N N . VAL A 1 581 ? -20.969 -36.188 13.492 1 95.81 581 VAL A N 1
ATOM 4607 C CA . VAL A 1 581 ? -22.203 -36.219 12.711 1 95.81 581 VAL A CA 1
ATOM 4608 C C . VAL A 1 581 ? -21.969 -35.594 11.336 1 95.81 581 VAL A C 1
ATOM 4610 O O . VAL A 1 581 ? -22.391 -36.156 10.32 1 95.81 581 VAL A O 1
ATOM 4613 N N . MET A 1 582 ? -21.297 -34.469 11.344 1 95.88 582 MET A N 1
ATOM 4614 C CA . MET A 1 582 ? -21.047 -33.781 10.086 1 95.88 582 MET A CA 1
ATOM 4615 C C . MET A 1 582 ? -20.109 -34.594 9.195 1 95.88 582 MET A C 1
ATOM 4617 O O . MET A 1 582 ? -20.234 -34.562 7.969 1 95.88 582 MET A O 1
ATOM 4621 N N . LYS A 1 583 ? -19.156 -35.25 9.781 1 96.44 583 LYS A N 1
ATOM 4622 C CA . LYS A 1 583 ? -18.266 -36.094 9 1 96.44 583 LYS A CA 1
ATOM 4623 C C . LYS A 1 583 ? -19.016 -37.25 8.32 1 96.44 583 LYS A C 1
ATOM 4625 O O . LYS A 1 583 ? -18.75 -37.562 7.164 1 96.44 583 LYS A O 1
ATOM 4630 N N . ASN A 1 584 ? -19.938 -37.781 9.008 1 95.25 584 ASN A N 1
ATOM 4631 C CA . ASN A 1 584 ? -20.766 -38.844 8.43 1 95.25 584 ASN A CA 1
ATOM 4632 C C . ASN A 1 584 ? -21.594 -38.344 7.258 1 95.25 584 ASN A C 1
ATOM 4634 O O . ASN A 1 584 ? -21.719 -39 6.23 1 95.25 584 ASN A O 1
ATOM 4638 N N . LYS A 1 585 ? -22.141 -37.125 7.469 1 93.94 585 LYS A N 1
ATOM 4639 C CA . LYS A 1 585 ? -22.891 -36.531 6.375 1 93.94 585 LYS A CA 1
ATOM 4640 C C . LYS A 1 585 ? -22 -36.312 5.156 1 93.94 585 LYS A C 1
ATOM 4642 O O . LYS A 1 585 ? -22.438 -36.469 4.02 1 93.94 585 LYS A O 1
ATOM 4647 N N . GLN A 1 586 ? -20.797 -35.906 5.359 1 94.81 586 GLN A N 1
ATOM 4648 C CA . GLN A 1 586 ? -19.859 -35.719 4.262 1 94.81 586 GLN A CA 1
ATOM 4649 C C . GLN A 1 586 ? -19.578 -37 3.523 1 94.81 586 GLN A C 1
ATOM 4651 O O . GLN A 1 586 ? -19.531 -37.031 2.293 1 94.81 586 GLN A O 1
ATOM 4656 N N . ILE A 1 587 ? -19.375 -38.094 4.285 1 94.5 587 ILE A N 1
ATOM 4657 C CA . ILE A 1 587 ? -19.062 -39.406 3.713 1 94.5 587 ILE A CA 1
ATOM 4658 C C . ILE A 1 587 ? -20.219 -39.844 2.811 1 94.5 587 ILE A C 1
ATOM 4660 O O . ILE A 1 587 ? -19.984 -40.312 1.69 1 94.5 587 ILE A O 1
ATOM 4664 N N . VAL A 1 588 ? -21.406 -39.625 3.268 1 92.06 588 VAL A N 1
ATOM 4665 C CA . VAL A 1 588 ? -22.578 -40.031 2.502 1 92.06 588 VAL A CA 1
ATOM 4666 C C . VAL A 1 588 ? -22.672 -39.219 1.221 1 92.06 588 VAL A C 1
ATOM 4668 O O . VAL A 1 588 ? -22.906 -39.75 0.139 1 92.06 588 VAL A O 1
ATOM 4671 N N . ALA A 1 589 ? -22.484 -37.969 1.363 1 91.25 589 ALA A N 1
ATOM 4672 C CA . ALA A 1 589 ? -22.531 -37.062 0.197 1 91.25 589 ALA A CA 1
ATOM 4673 C C . ALA A 1 589 ? -21.438 -37.438 -0.799 1 91.25 589 ALA A C 1
ATOM 4675 O O . ALA A 1 589 ? -21.672 -37.469 -2.01 1 91.25 589 ALA A O 1
ATOM 4676 N N . ALA A 1 590 ? -20.266 -37.688 -0.296 1 93.25 590 ALA A N 1
ATOM 4677 C CA . ALA A 1 590 ? -19.125 -38.031 -1.141 1 93.25 590 ALA A CA 1
ATOM 4678 C C . ALA A 1 590 ? -19.391 -39.344 -1.917 1 93.25 590 ALA A C 1
ATOM 4680 O O . ALA A 1 590 ? -19.078 -39.406 -3.107 1 93.25 590 ALA A O 1
ATOM 4681 N N . GLU A 1 591 ? -19.922 -40.25 -1.27 1 91.12 591 GLU A N 1
ATOM 4682 C CA . GLU A 1 591 ? -20.25 -41.531 -1.914 1 91.12 591 GLU A CA 1
ATOM 4683 C C . GLU A 1 591 ? -21.266 -41.312 -3.039 1 91.12 591 GLU A C 1
ATOM 4685 O O . GLU A 1 591 ? -21.156 -41.938 -4.098 1 91.12 591 GLU A O 1
ATOM 4690 N N . TRP A 1 592 ? -22.094 -40.5 -2.742 1 87.56 592 TRP A N 1
ATOM 4691 C CA . TRP A 1 592 ? -23.125 -40.25 -3.748 1 87.56 592 TRP A CA 1
ATOM 4692 C C . TRP A 1 592 ? -22.516 -39.562 -4.977 1 87.56 592 TRP A C 1
ATOM 4694 O O . TRP A 1 592 ? -22.734 -40.031 -6.105 1 87.56 592 TRP A O 1
ATOM 4704 N N . PHE A 1 593 ? -21.797 -38.5 -4.797 1 88 593 PHE A N 1
ATOM 4705 C CA . PHE A 1 593 ? -21.188 -37.781 -5.906 1 88 593 PHE A CA 1
ATOM 4706 C C . PHE A 1 593 ? -20.25 -38.688 -6.699 1 88 593 PHE A C 1
ATOM 4708 O O . PHE A 1 593 ? -20.25 -38.656 -7.93 1 88 593 PHE A O 1
ATOM 4715 N N . ASN A 1 594 ? -19.453 -39.406 -6.004 1 92 594 ASN A N 1
ATOM 4716 C CA . ASN A 1 594 ? -18.516 -40.312 -6.648 1 92 594 ASN A CA 1
ATOM 4717 C C . ASN A 1 594 ? -19.234 -41.438 -7.402 1 92 594 ASN A C 1
ATOM 4719 O O . ASN A 1 594 ? -18.75 -41.938 -8.422 1 92 594 ASN A O 1
ATOM 4723 N N . GLY A 1 595 ? -20.375 -41.75 -6.832 1 89.19 595 GLY A N 1
ATOM 4724 C CA . GLY A 1 595 ? -21.203 -42.75 -7.523 1 89.19 595 GLY A CA 1
ATOM 4725 C C . GLY A 1 595 ? -21.75 -42.25 -8.844 1 89.19 595 GLY A C 1
ATOM 4726 O O . GLY A 1 595 ? -21.844 -43 -9.812 1 89.19 595 GLY A O 1
ATOM 4727 N N . VAL A 1 596 ? -22.094 -41.031 -8.859 1 87.25 596 VAL A N 1
ATOM 4728 C CA . VAL A 1 596 ? -22.609 -40.438 -10.078 1 87.25 596 VAL A CA 1
ATOM 4729 C C . VAL A 1 596 ? -21.531 -40.406 -11.148 1 87.25 596 VAL A C 1
ATOM 4731 O O . VAL A 1 596 ? -21.781 -40.656 -12.32 1 87.25 596 VAL A O 1
ATOM 4734 N N . ILE A 1 597 ? -20.312 -40.094 -10.812 1 93.12 597 ILE A N 1
ATOM 4735 C CA . ILE A 1 597 ? -19.188 -40 -11.734 1 93.12 597 ILE A CA 1
ATOM 4736 C C . ILE A 1 597 ? -18.719 -41.406 -12.125 1 93.12 597 ILE A C 1
ATOM 4738 O O . ILE A 1 597 ? -18.562 -41.688 -13.312 1 93.12 597 ILE A O 1
ATOM 4742 N N . GLY A 1 598 ? -18.531 -42.188 -11.148 1 95.12 598 GLY A N 1
ATOM 4743 C CA . GLY A 1 598 ? -18.188 -43.594 -11.328 1 95.12 598 GLY A CA 1
ATOM 4744 C C . GLY A 1 598 ? -16.703 -43.844 -11.531 1 95.12 598 GLY A C 1
ATOM 4745 O O . GLY A 1 598 ? -16.016 -43 -12.141 1 95.12 598 GLY A O 1
ATOM 4746 N N . ARG A 1 599 ? -16.297 -44.969 -11.062 1 95.81 599 ARG A N 1
ATOM 4747 C CA . ARG A 1 599 ? -14.922 -45.438 -11.281 1 95.81 599 ARG A CA 1
ATOM 4748 C C . ARG A 1 599 ? -14.859 -46.438 -12.43 1 95.81 599 ARG A C 1
ATOM 4750 O O . ARG A 1 599 ? -15.828 -47.156 -12.688 1 95.81 599 ARG A O 1
ATOM 4757 N N . ASP A 1 600 ? -13.742 -46.406 -13.109 1 96.62 600 ASP A N 1
ATOM 4758 C CA . ASP A 1 600 ? -13.492 -47.375 -14.18 1 96.62 600 ASP A CA 1
ATOM 4759 C C . ASP A 1 600 ? -12.039 -47.812 -14.195 1 96.62 600 ASP A C 1
ATOM 4761 O O . ASP A 1 600 ? -11.125 -47 -14.078 1 96.62 600 ASP A O 1
ATOM 4765 N N . GLU A 1 601 ? -11.852 -49.125 -14.367 1 93.69 601 GLU A N 1
ATOM 4766 C CA . GLU A 1 601 ? -10.5 -49.656 -14.289 1 93.69 601 GLU A CA 1
ATOM 4767 C C . GLU A 1 601 ? -9.68 -49.281 -15.523 1 93.69 601 GLU A C 1
ATOM 4769 O O . GLU A 1 601 ? -8.461 -49.125 -15.438 1 93.69 601 GLU A O 1
ATOM 4774 N N . GLU A 1 602 ? -10.328 -49.125 -16.594 1 94.88 602 GLU A N 1
ATOM 4775 C CA . GLU A 1 602 ? -9.617 -48.844 -17.844 1 94.88 602 GLU A CA 1
ATOM 4776 C C . GLU A 1 602 ? -9.414 -47.344 -18.062 1 94.88 602 GLU A C 1
ATOM 4778 O O . GLU A 1 602 ? -8.422 -46.938 -18.656 1 94.88 602 GLU A O 1
ATOM 4783 N N . THR A 1 603 ? -10.352 -46.625 -17.625 1 97 603 THR A N 1
ATOM 4784 C CA . THR A 1 603 ? -10.305 -45.188 -17.906 1 97 603 THR A CA 1
ATOM 4785 C C . THR A 1 603 ? -10.18 -44.375 -16.609 1 97 603 THR A C 1
ATOM 4787 O O . THR A 1 603 ? -10.242 -43.156 -16.641 1 97 603 THR A O 1
ATOM 4790 N N . CYS A 1 604 ? -10.023 -44.969 -15.469 1 96.62 604 CYS A N 1
ATOM 4791 C CA . CYS A 1 604 ? -9.938 -44.406 -14.133 1 96.62 604 CYS A CA 1
ATOM 4792 C C . CYS A 1 604 ? -11.297 -43.875 -13.68 1 96.62 604 CYS A C 1
ATOM 4794 O O . CYS A 1 604 ? -11.781 -44.25 -12.609 1 96.62 604 CYS A O 1
ATOM 4796 N N . SER A 1 605 ? -11.891 -43 -14.469 1 97.62 605 SER A N 1
ATOM 4797 C CA . SER A 1 605 ? -13.242 -42.469 -14.258 1 97.62 605 SER A CA 1
ATOM 4798 C C . SER A 1 605 ? -14.188 -42.938 -15.359 1 97.62 605 SER A C 1
ATOM 4800 O O . SER A 1 605 ? -13.789 -43.031 -16.531 1 97.62 605 SER A O 1
ATOM 4802 N N . LYS A 1 606 ? -15.414 -43.188 -14.945 1 97.38 606 LYS A N 1
ATOM 4803 C CA . LYS A 1 606 ? -16.391 -43.594 -15.938 1 97.38 606 LYS A CA 1
ATOM 4804 C C . LYS A 1 606 ? -16.844 -42.406 -16.797 1 97.38 606 LYS A C 1
ATOM 4806 O O . LYS A 1 606 ? -17.094 -42.562 -18 1 97.38 606 LYS A O 1
ATOM 4811 N N . THR A 1 607 ? -17.047 -41.344 -16.172 1 97.06 607 THR A N 1
ATOM 4812 C CA . THR A 1 607 ? -17.5 -40.156 -16.844 1 97.06 607 THR A CA 1
ATOM 4813 C C . THR A 1 607 ? -16.656 -38.938 -16.422 1 97.06 607 THR A C 1
ATOM 4815 O O . THR A 1 607 ? -15.891 -39.031 -15.461 1 97.06 607 THR A O 1
ATOM 4818 N N . ILE A 1 608 ? -16.703 -37.875 -17.219 1 97.31 608 ILE A N 1
ATOM 4819 C CA . ILE A 1 608 ? -16.234 -36.562 -16.828 1 97.31 608 ILE A CA 1
ATOM 4820 C C . ILE A 1 608 ? -17.406 -35.594 -16.625 1 97.31 608 ILE A C 1
ATOM 4822 O O . ILE A 1 608 ? -18.219 -35.406 -17.547 1 97.31 608 ILE A O 1
ATOM 4826 N N . TYR A 1 609 ? -17.531 -35.156 -15.391 1 94.75 609 TYR A N 1
ATOM 4827 C CA . TYR A 1 609 ? -18.578 -34.188 -15.078 1 94.75 609 TYR A CA 1
ATOM 4828 C C . TYR A 1 609 ? -18.172 -32.781 -15.523 1 94.75 609 TYR A C 1
ATOM 4830 O O . TYR A 1 609 ? -17.141 -32.281 -15.102 1 94.75 609 TYR A O 1
ATOM 4838 N N . ALA A 1 610 ? -18.984 -32.188 -16.406 1 94.38 610 ALA A N 1
ATOM 4839 C CA . ALA A 1 610 ? -18.641 -30.891 -17 1 94.38 610 ALA A CA 1
ATOM 4840 C C . ALA A 1 610 ? -19.766 -29.875 -16.797 1 94.38 610 ALA A C 1
ATOM 4842 O O . ALA A 1 610 ? -20.922 -30.156 -17.094 1 94.38 610 ALA A O 1
ATOM 4843 N N . GLU A 1 611 ? -19.406 -28.703 -16.25 1 90.44 611 GLU A N 1
ATOM 4844 C CA . GLU A 1 611 ? -20.406 -27.656 -16.062 1 90.44 611 GLU A CA 1
ATOM 4845 C C . GLU A 1 611 ? -19.781 -26.266 -16.156 1 90.44 611 GLU A C 1
ATOM 4847 O O . GLU A 1 611 ? -18.609 -26.078 -15.789 1 90.44 611 GLU A O 1
ATOM 4852 N N . PRO A 1 612 ? -20.547 -25.297 -16.672 1 89.5 612 PRO A N 1
ATOM 4853 C CA . PRO A 1 612 ? -20.031 -23.922 -16.688 1 89.5 612 PRO A CA 1
ATOM 4854 C C . PRO A 1 612 ? -19.781 -23.375 -15.297 1 89.5 612 PRO A C 1
ATOM 4856 O O . PRO A 1 612 ? -20.531 -23.672 -14.359 1 89.5 612 PRO A O 1
ATOM 4859 N N . MET A 1 613 ? -18.734 -22.594 -15.195 1 84.94 613 MET A N 1
ATOM 4860 C CA . MET A 1 613 ? -18.344 -21.984 -13.922 1 84.94 613 MET A CA 1
ATOM 4861 C C . MET A 1 613 ? -18.641 -20.484 -13.914 1 84.94 613 MET A C 1
ATOM 4863 O O . MET A 1 613 ? -18.375 -19.797 -14.906 1 84.94 613 MET A O 1
ATOM 4867 N N . GLU A 1 614 ? -19 -19.969 -12.656 1 61.78 614 GLU A N 1
ATOM 4868 C CA . GLU A 1 614 ? -19.125 -18.562 -12.312 1 61.78 614 GLU A CA 1
ATOM 4869 C C . GLU A 1 614 ? -19.938 -17.797 -13.359 1 61.78 614 GLU A C 1
ATOM 4871 O O . GLU A 1 614 ? -19.484 -16.766 -13.867 1 61.78 614 GLU A O 1
ATOM 4876 N N . LEU A 1 615 ? -21.016 -18.406 -13.711 1 55.75 615 LEU A N 1
ATOM 4877 C CA . LEU A 1 615 ? -21.844 -17.75 -14.719 1 55.75 615 LEU A CA 1
ATOM 4878 C C . LEU A 1 615 ? -22.656 -16.609 -14.102 1 55.75 615 LEU A C 1
ATOM 4880 O O . LEU A 1 615 ? -23.188 -15.766 -14.828 1 55.75 615 LEU A O 1
ATOM 4884 N N . GLU A 1 616 ? -22.531 -16.625 -12.719 1 56.12 616 GLU A N 1
ATOM 4885 C CA . GLU A 1 616 ? -23.297 -15.562 -12.086 1 56.12 616 GLU A CA 1
ATOM 4886 C C . GLU A 1 616 ? -22.438 -14.32 -11.852 1 56.12 616 GLU A C 1
ATOM 4888 O O . GLU A 1 616 ? -21.219 -14.422 -11.734 1 56.12 616 GLU A O 1
ATOM 4893 N N . GLU A 1 617 ? -23.016 -13.039 -11.844 1 57.72 617 GLU A N 1
ATOM 4894 C CA . GLU A 1 617 ? -22.688 -11.75 -11.234 1 57.72 617 GLU A CA 1
ATOM 4895 C C . GLU A 1 617 ? -21.391 -11.18 -11.82 1 57.72 617 GLU A C 1
ATOM 4897 O O . GLU A 1 617 ? -20.5 -10.766 -11.078 1 57.72 617 GLU A O 1
ATOM 4902 N N . ILE A 1 618 ? -21.062 -11.391 -13.023 1 61.38 618 ILE A N 1
ATOM 4903 C CA . ILE A 1 618 ? -19.938 -10.641 -13.586 1 61.38 618 ILE A CA 1
ATOM 4904 C C . ILE A 1 618 ? -20.469 -9.508 -14.461 1 61.38 618 ILE A C 1
ATOM 4906 O O . ILE A 1 618 ? -21.422 -9.695 -15.227 1 61.38 618 ILE A O 1
ATOM 4910 N N . PRO A 1 619 ? -19.922 -8.406 -14.172 1 76.25 619 PRO A N 1
ATOM 4911 C CA . PRO A 1 619 ? -18.719 -7.977 -13.477 1 76.25 619 PRO A CA 1
ATOM 4912 C C . PRO A 1 619 ? -18.922 -7.77 -11.984 1 76.25 619 PRO A C 1
ATOM 4914 O O . PRO A 1 619 ? -20.047 -7.512 -11.547 1 76.25 619 PRO A O 1
ATOM 4917 N N . LYS A 1 620 ? -17.828 -8.039 -11.258 1 79.19 620 LYS A N 1
ATOM 4918 C CA . LYS A 1 620 ? -17.828 -7.832 -9.812 1 79.19 620 LYS A CA 1
ATOM 4919 C C . LYS A 1 620 ? -16.922 -6.656 -9.43 1 79.19 620 LYS A C 1
ATOM 4921 O O . LYS A 1 620 ? -15.703 -6.75 -9.523 1 79.19 620 LYS A O 1
ATOM 4926 N N . TYR A 1 621 ? -17.594 -5.578 -9.031 1 82.75 621 TYR A N 1
ATOM 4927 C CA . TYR A 1 621 ? -16.859 -4.387 -8.617 1 82.75 621 TYR A CA 1
ATOM 4928 C C . TYR A 1 621 ? -16.828 -4.27 -7.094 1 82.75 621 TYR A C 1
ATOM 4930 O O . TYR A 1 621 ? -17.688 -4.82 -6.402 1 82.75 621 TYR A O 1
ATOM 4938 N N . ARG A 1 622 ? -15.922 -3.527 -6.57 1 80.31 622 ARG A N 1
ATOM 4939 C CA . ARG A 1 622 ? -15.758 -3.299 -5.141 1 80.31 622 ARG A CA 1
ATOM 4940 C C . ARG A 1 622 ? -16.875 -2.396 -4.605 1 80.31 622 ARG A C 1
ATOM 4942 O O . ARG A 1 622 ? -17.359 -2.602 -3.49 1 80.31 622 ARG A O 1
ATOM 4949 N N . GLU A 1 623 ? -17.156 -1.376 -5.367 1 79.06 623 GLU A N 1
ATOM 4950 C CA . GLU A 1 623 ? -18.234 -0.472 -4.973 1 79.06 623 GLU A CA 1
ATOM 4951 C C . GLU A 1 623 ? -19.609 -1.038 -5.352 1 79.06 623 GLU A C 1
ATOM 4953 O O . GLU A 1 623 ? -19.844 -1.35 -6.52 1 79.06 623 GLU A O 1
ATOM 4958 N N . SER A 1 624 ? -20.422 -1.056 -4.441 1 78.12 624 SER A N 1
ATOM 4959 C CA . SER A 1 624 ? -21.734 -1.656 -4.652 1 78.12 624 SER A CA 1
ATOM 4960 C C . SER A 1 624 ? -22.5 -0.932 -5.758 1 78.12 624 SER A C 1
ATOM 4962 O O . SER A 1 624 ? -23.219 -1.56 -6.527 1 78.12 624 SER A O 1
ATOM 4964 N N . LYS A 1 625 ? -22.344 0.345 -5.867 1 79.06 625 LYS A N 1
ATOM 4965 C CA . LYS A 1 625 ? -23.078 1.157 -6.836 1 79.06 625 LYS A CA 1
ATOM 4966 C C . LYS A 1 625 ? -22.75 0.745 -8.266 1 79.06 625 LYS A C 1
ATOM 4968 O O . LYS A 1 625 ? -23.562 0.936 -9.172 1 79.06 625 LYS A O 1
ATOM 4973 N N . LEU A 1 626 ? -21.625 0.169 -8.43 1 81.88 626 LEU A N 1
ATOM 4974 C CA . LEU A 1 626 ? -21.188 -0.184 -9.773 1 81.88 626 LEU A CA 1
ATOM 4975 C C . LEU A 1 626 ? -21.75 -1.537 -10.195 1 81.88 626 LEU A C 1
ATOM 4977 O O . LEU A 1 626 ? -21.688 -1.902 -11.375 1 81.88 626 LEU A O 1
ATOM 4981 N N . ASN A 1 627 ? -22.344 -2.254 -9.281 1 78.12 627 ASN A N 1
ATOM 4982 C CA . ASN A 1 627 ? -22.812 -3.6 -9.578 1 78.12 627 ASN A CA 1
ATOM 4983 C C . ASN A 1 627 ? -24.297 -3.592 -9.977 1 78.12 627 ASN A C 1
ATOM 4985 O O . ASN A 1 627 ? -24.844 -4.625 -10.359 1 78.12 627 ASN A O 1
ATOM 4989 N N . PHE A 1 628 ? -25.109 -2.553 -9.867 1 66.12 628 PHE A N 1
ATOM 4990 C CA . PHE A 1 628 ? -26.547 -2.523 -10.078 1 66.12 628 PHE A CA 1
ATOM 4991 C C . PHE A 1 628 ? -26.875 -2.762 -11.547 1 66.12 628 PHE A C 1
ATOM 4993 O O . PHE A 1 628 ? -27.906 -3.361 -11.859 1 66.12 628 PHE A O 1
ATOM 5000 N N . HIS A 1 629 ? -26.312 -2.168 -12.422 1 54.59 629 HIS A N 1
ATOM 5001 C CA . HIS A 1 629 ? -26.766 -2.244 -13.805 1 54.59 629 HIS A CA 1
ATOM 5002 C C . HIS A 1 629 ? -26.594 -3.648 -14.367 1 54.59 629 HIS A C 1
ATOM 5004 O O . HIS A 1 629 ? -27.156 -3.98 -15.414 1 54.59 629 HIS A O 1
ATOM 5010 N N . ASN A 1 630 ? -25.781 -4.371 -13.766 1 49.75 630 ASN A N 1
ATOM 5011 C CA . ASN A 1 630 ? -25.406 -5.613 -14.43 1 49.75 630 ASN A CA 1
ATOM 5012 C C . ASN A 1 630 ? -26.281 -6.773 -13.992 1 49.75 630 ASN A C 1
ATOM 5014 O O . ASN A 1 630 ? -25.922 -7.938 -14.156 1 49.75 630 ASN A O 1
ATOM 5018 N N . GLN A 1 631 ? -27.375 -6.387 -13.367 1 45.56 631 GLN A N 1
ATOM 5019 C CA . GLN A 1 631 ? -28.203 -7.445 -12.789 1 45.56 631 GLN A CA 1
ATOM 5020 C C . GLN A 1 631 ? -28.812 -8.32 -13.883 1 45.56 631 GLN A C 1
ATOM 5022 O O . GLN A 1 631 ? -29.859 -8.922 -13.688 1 45.56 631 GLN A O 1
ATOM 5027 N N . THR A 1 632 ? -28.375 -8.031 -15.07 1 39.97 632 THR A N 1
ATOM 5028 C CA . THR A 1 632 ? -29.188 -8.828 -15.984 1 39.97 632 THR A CA 1
ATOM 5029 C C . THR A 1 632 ? -29.141 -10.297 -15.594 1 39.97 632 THR A C 1
ATOM 5031 O O . THR A 1 632 ? -30.016 -11.078 -15.992 1 39.97 632 THR A O 1
ATOM 5034 N N . PHE A 1 633 ? -28.031 -10.75 -15.422 1 42.09 633 PHE A N 1
ATOM 5035 C CA . PHE A 1 633 ? -28.047 -12.172 -15.758 1 42.09 633 PHE A CA 1
ATOM 5036 C C . PHE A 1 633 ? -28.688 -12.984 -14.633 1 42.09 633 PHE A C 1
ATOM 5038 O O . PHE A 1 633 ? -29.484 -13.891 -14.898 1 42.09 633 PHE A O 1
ATOM 5045 N N . LEU A 1 634 ? -27.906 -13.297 -13.523 1 41.5 634 LEU A N 1
ATOM 5046 C CA . LEU A 1 634 ? -28.188 -14.656 -13.078 1 41.5 634 LEU A CA 1
ATOM 5047 C C . LEU A 1 634 ? -29.531 -14.719 -12.359 1 41.5 634 LEU A C 1
ATOM 5049 O O . LEU A 1 634 ? -29.75 -13.992 -11.383 1 41.5 634 LEU A O 1
ATOM 5053 N N . PRO A 1 635 ? -30.469 -15.188 -13.07 1 39.62 635 PRO A N 1
ATOM 5054 C CA . PRO A 1 635 ? -31.578 -15.781 -12.32 1 39.62 635 PRO A CA 1
ATOM 5055 C C . PRO A 1 635 ? -31.125 -16.5 -11.055 1 39.62 635 PRO A C 1
ATOM 5057 O O . PRO A 1 635 ? -29.969 -16.906 -10.953 1 39.62 635 PRO A O 1
ATOM 5060 N N . ILE A 1 636 ? -31.922 -16.422 -10.031 1 40.12 636 ILE A N 1
ATOM 5061 C CA . ILE A 1 636 ? -31.844 -17.234 -8.82 1 40.12 636 ILE A CA 1
ATOM 5062 C C . ILE A 1 636 ? -31.312 -18.625 -9.172 1 40.12 636 ILE A C 1
ATOM 5064 O O . ILE A 1 636 ? -31.953 -19.359 -9.922 1 40.12 636 ILE A O 1
ATOM 5068 N N . ARG A 1 637 ? -29.984 -18.797 -9.242 1 44.34 637 ARG A N 1
ATOM 5069 C CA . ARG A 1 637 ? -29.516 -20.172 -9.289 1 44.34 637 ARG A CA 1
ATOM 5070 C C . ARG A 1 637 ? -30.438 -21.094 -8.492 1 44.34 637 ARG A C 1
ATOM 5072 O O . ARG A 1 637 ? -30.734 -20.828 -7.324 1 44.34 637 ARG A O 1
ATOM 5079 N N . THR A 1 638 ? -31.281 -21.734 -9.211 1 41.44 638 THR A N 1
ATOM 5080 C CA . THR A 1 638 ? -32.094 -22.781 -8.594 1 41.44 638 THR A CA 1
ATOM 5081 C C . THR A 1 638 ? -31.203 -23.875 -7.996 1 41.44 638 THR A C 1
ATOM 5083 O O . THR A 1 638 ? -31.656 -24.688 -7.195 1 41.44 638 THR A O 1
ATOM 5086 N N . ASN A 1 639 ? -29.922 -24 -8.562 1 44.25 639 ASN A N 1
ATOM 5087 C CA . ASN A 1 639 ? -29.062 -25.016 -7.984 1 44.25 639 ASN A CA 1
ATOM 5088 C C . ASN A 1 639 ? -28.359 -24.5 -6.73 1 44.25 639 ASN A C 1
ATOM 5090 O O . ASN A 1 639 ? -27.562 -23.562 -6.801 1 44.25 639 ASN A O 1
ATOM 5094 N N . PRO A 1 640 ? -28.875 -25.047 -5.652 1 45.66 640 PRO A N 1
ATOM 5095 C CA . PRO A 1 640 ? -28.344 -24.547 -4.387 1 45.66 640 PRO A CA 1
ATOM 5096 C C . PRO A 1 640 ? -26.844 -24.766 -4.242 1 45.66 640 PRO A C 1
ATOM 5098 O O . PRO A 1 640 ? -26.203 -24.156 -3.385 1 45.66 640 PRO A O 1
ATOM 5101 N N . LEU A 1 641 ? -26.344 -25.844 -5.113 1 47.84 641 LEU A N 1
ATOM 5102 C CA . LEU A 1 641 ? -24.922 -26.109 -4.879 1 47.84 641 LEU A CA 1
ATOM 5103 C C . LEU A 1 641 ? -24.062 -25.312 -5.848 1 47.84 641 LEU A C 1
ATOM 5105 O O . LEU A 1 641 ? -24.297 -25.328 -7.059 1 47.84 641 LEU A O 1
ATOM 5109 N N . PHE A 1 642 ? -23.109 -24.625 -5.328 1 64.44 642 PHE A N 1
ATOM 5110 C CA . PHE A 1 642 ? -22.078 -23.984 -6.141 1 64.44 642 PHE A CA 1
ATOM 5111 C C . PHE A 1 642 ? -21.25 -25.031 -6.887 1 64.44 642 PHE A C 1
ATOM 5113 O O . PHE A 1 642 ? -20.953 -26.109 -6.352 1 64.44 642 PHE A O 1
ATOM 5120 N N . PRO A 1 643 ? -21 -24.922 -8.18 1 71.88 643 PRO A N 1
ATOM 5121 C CA . PRO A 1 643 ? -20.312 -25.906 -9.016 1 71.88 643 PRO A CA 1
ATOM 5122 C C . PRO A 1 643 ? -19.016 -26.422 -8.383 1 71.88 643 PRO A C 1
ATOM 5124 O O . PRO A 1 643 ? -18.531 -27.5 -8.742 1 71.88 643 PRO A O 1
ATOM 5127 N N . SER A 1 644 ? -18.594 -25.719 -7.406 1 78.5 644 SER A N 1
ATOM 5128 C CA . SER A 1 644 ? -17.297 -26.078 -6.844 1 78.5 644 SER A CA 1
ATOM 5129 C C . SER A 1 644 ? -17.453 -27.031 -5.66 1 78.5 644 SER A C 1
ATOM 5131 O O . SER A 1 644 ? -16.531 -27.781 -5.332 1 78.5 644 SER A O 1
ATOM 5133 N N . LEU A 1 645 ? -18.547 -27.125 -5.086 1 86.5 645 LEU A N 1
ATOM 5134 C CA . LEU A 1 645 ? -18.688 -27.75 -3.771 1 86.5 645 LEU A CA 1
ATOM 5135 C C . LEU A 1 645 ? -18.672 -29.266 -3.889 1 86.5 645 LEU A C 1
ATOM 5137 O O . LEU A 1 645 ? -18.109 -29.953 -3.039 1 86.5 645 LEU A O 1
ATOM 5141 N N . PRO A 1 646 ? -19.266 -29.891 -4.938 1 89.19 646 PRO A N 1
ATOM 5142 C CA . PRO A 1 646 ? -19.234 -31.344 -5.039 1 89.19 646 PRO A CA 1
ATOM 5143 C C . PRO A 1 646 ? -17.828 -31.906 -5.008 1 89.19 646 PRO A C 1
ATOM 5145 O O . PRO A 1 646 ? -17.562 -32.906 -4.328 1 89.19 646 PRO A O 1
ATOM 5148 N N . ALA A 1 647 ? -16.953 -31.281 -5.703 1 94.5 647 ALA A N 1
ATOM 5149 C CA . ALA A 1 647 ? -15.578 -31.766 -5.727 1 94.5 647 ALA A CA 1
ATOM 5150 C C . ALA A 1 647 ? -14.922 -31.594 -4.359 1 94.5 647 ALA A C 1
ATOM 5152 O O . ALA A 1 647 ? -14.109 -32.438 -3.949 1 94.5 647 ALA A O 1
ATOM 5153 N N . SER A 1 648 ? -15.242 -30.516 -3.699 1 94.19 648 SER A N 1
ATOM 5154 C CA . SER A 1 648 ? -14.688 -30.281 -2.367 1 94.19 648 SER A CA 1
ATOM 5155 C C . SER A 1 648 ? -15.18 -31.328 -1.375 1 94.19 648 SER A C 1
ATOM 5157 O O . SER A 1 648 ? -14.391 -31.875 -0.598 1 94.19 648 SER A O 1
ATOM 5159 N N . ILE A 1 649 ? -16.406 -31.641 -1.429 1 93.25 649 ILE A N 1
ATOM 5160 C CA . ILE A 1 649 ? -17.016 -32.562 -0.486 1 93.25 649 ILE A CA 1
ATOM 5161 C C . ILE A 1 649 ? -16.547 -34 -0.789 1 93.25 649 ILE A C 1
ATOM 5163 O O . ILE A 1 649 ? -16.266 -34.781 0.127 1 93.25 649 ILE A O 1
ATOM 5167 N N . SER A 1 650 ? -16.469 -34.344 -2.031 1 94.44 650 SER A N 1
ATOM 5168 C CA . SER A 1 650 ? -16.172 -35.719 -2.422 1 94.44 650 SER A CA 1
ATOM 5169 C C . SER A 1 650 ? -14.672 -36 -2.445 1 94.44 650 SER A C 1
ATOM 5171 O O . SER A 1 650 ? -14.242 -37.125 -2.492 1 94.44 650 SER A O 1
ATOM 5173 N N . GLY A 1 651 ? -13.852 -34.938 -2.518 1 95.81 651 GLY A N 1
ATOM 5174 C CA . GLY A 1 651 ? -12.406 -35.094 -2.607 1 95.81 651 GLY A CA 1
ATOM 5175 C C . GLY A 1 651 ? -11.93 -35.375 -4.016 1 95.81 651 GLY A C 1
ATOM 5176 O O . GLY A 1 651 ? -10.797 -35.844 -4.211 1 95.81 651 GLY A O 1
ATOM 5177 N N . ALA A 1 652 ? -12.719 -35.094 -5.008 1 96.81 652 ALA A N 1
ATOM 5178 C CA . ALA A 1 652 ? -12.43 -35.406 -6.406 1 96.81 652 ALA A CA 1
ATOM 5179 C C . ALA A 1 652 ? -11.578 -34.312 -7.043 1 96.81 652 ALA A C 1
ATOM 5181 O O . ALA A 1 652 ? -11.57 -33.188 -6.582 1 96.81 652 ALA A O 1
ATOM 5182 N N . PRO A 1 653 ? -10.758 -34.75 -8.062 1 97.25 653 PRO A N 1
ATOM 5183 C CA . PRO A 1 653 ? -10.078 -33.719 -8.836 1 97.25 653 PRO A CA 1
ATOM 5184 C C . PRO A 1 653 ? -11.039 -32.875 -9.68 1 97.25 653 PRO A C 1
ATOM 5186 O O . PRO A 1 653 ? -12.016 -33.406 -10.219 1 97.25 653 PRO A O 1
ATOM 5189 N N . HIS A 1 654 ? -10.836 -31.625 -9.734 1 97.62 654 HIS A N 1
ATOM 5190 C CA . HIS A 1 654 ? -11.688 -30.656 -10.406 1 97.62 654 HIS A CA 1
ATOM 5191 C C . HIS A 1 654 ? -10.852 -29.547 -11.047 1 97.62 654 HIS A C 1
ATOM 5193 O O . HIS A 1 654 ? -10.07 -28.891 -10.367 1 97.62 654 HIS A O 1
ATOM 5199 N N . TYR A 1 655 ? -10.969 -29.406 -12.375 1 98.06 655 TYR A N 1
ATOM 5200 C CA . TYR A 1 655 ? -10.234 -28.391 -13.133 1 98.06 655 TYR A CA 1
ATOM 5201 C C . TYR A 1 655 ? -11.18 -27.359 -13.742 1 98.06 655 TYR A C 1
ATOM 5203 O O . TYR A 1 655 ? -12.32 -27.688 -14.07 1 98.06 655 TYR A O 1
ATOM 5211 N N . VAL A 1 656 ? -10.688 -26.172 -13.828 1 97.44 656 VAL A N 1
ATOM 5212 C CA . VAL A 1 656 ? -11.367 -25.125 -14.578 1 97.44 656 VAL A CA 1
ATOM 5213 C C . VAL A 1 656 ? -10.578 -24.781 -15.836 1 97.44 656 VAL A C 1
ATOM 5215 O O . VAL A 1 656 ? -9.352 -24.672 -15.797 1 97.44 656 VAL A O 1
ATOM 5218 N N . VAL A 1 657 ? -11.273 -24.656 -16.984 1 98.44 657 VAL A N 1
ATOM 5219 C CA . VAL A 1 657 ? -10.633 -24.359 -18.266 1 98.44 657 VAL A CA 1
ATOM 5220 C C . VAL A 1 657 ? -11.375 -23.219 -18.953 1 98.44 657 VAL A C 1
ATOM 5222 O O . VAL A 1 657 ? -12.594 -23.266 -19.109 1 98.44 657 VAL A O 1
ATOM 5225 N N . PRO A 1 658 ? -10.688 -22.188 -19.344 1 98 658 PRO A N 1
ATOM 5226 C CA . PRO A 1 658 ? -11.336 -21.125 -20.109 1 98 658 PRO A CA 1
ATOM 5227 C C . PRO A 1 658 ? -11.688 -21.547 -21.531 1 98 658 PRO A C 1
ATOM 5229 O O . PRO A 1 658 ? -10.867 -22.172 -22.203 1 98 658 PRO A O 1
ATOM 5232 N N . ILE A 1 659 ? -12.875 -21.156 -22.016 1 97.75 659 ILE A N 1
ATOM 5233 C CA . ILE A 1 659 ? -13.289 -21.656 -23.328 1 97.75 659 ILE A CA 1
ATOM 5234 C C . ILE A 1 659 ? -13.57 -20.484 -24.266 1 97.75 659 ILE A C 1
ATOM 5236 O O . ILE A 1 659 ? -13.781 -20.688 -25.453 1 97.75 659 ILE A O 1
ATOM 5240 N N . GLY A 1 660 ? -13.641 -19.312 -23.734 1 96.5 660 GLY A N 1
ATOM 5241 C CA . GLY A 1 660 ? -13.883 -18.141 -24.562 1 96.5 660 GLY A CA 1
ATOM 5242 C C . GLY A 1 660 ? -14.234 -16.906 -23.75 1 96.5 660 GLY A C 1
ATOM 5243 O O . GLY A 1 660 ? -13.906 -16.812 -22.562 1 96.5 660 GLY A O 1
ATOM 5244 N N . GLN A 1 661 ? -14.742 -15.906 -24.469 1 94.94 661 GLN A N 1
ATOM 5245 C CA . GLN A 1 661 ? -15.156 -14.672 -23.812 1 94.94 661 GLN A CA 1
ATOM 5246 C C . GLN A 1 661 ? -16.328 -14.031 -24.547 1 94.94 661 GLN A C 1
ATOM 5248 O O . GLN A 1 661 ? -16.516 -14.258 -25.75 1 94.94 661 GLN A O 1
ATOM 5253 N N . VAL A 1 662 ? -17.141 -13.305 -23.812 1 92.75 662 VAL A N 1
ATOM 5254 C CA . VAL A 1 662 ? -18.312 -12.633 -24.359 1 92.75 662 VAL A CA 1
ATOM 5255 C C . VAL A 1 662 ? -18.266 -11.156 -23.984 1 92.75 662 VAL A C 1
ATOM 5257 O O . VAL A 1 662 ? -17.656 -10.773 -22.984 1 92.75 662 VAL A O 1
ATOM 5260 N N . PRO A 1 663 ? -18.938 -10.305 -24.766 1 92.38 663 PRO A N 1
ATOM 5261 C CA . PRO A 1 663 ? -18.953 -8.867 -24.453 1 92.38 663 PRO A CA 1
ATOM 5262 C C . PRO A 1 663 ? -19.906 -8.523 -23.312 1 92.38 663 PRO A C 1
ATOM 5264 O O . PRO A 1 663 ? -20.875 -9.242 -23.062 1 92.38 663 PRO A O 1
ATOM 5267 N N . PHE A 1 664 ? -19.594 -7.461 -22.578 1 89 664 PHE A N 1
ATOM 5268 C CA . PHE A 1 664 ? -20.469 -6.836 -21.594 1 89 664 PHE A CA 1
ATOM 5269 C C . PHE A 1 664 ? -20.25 -5.328 -21.547 1 89 664 PHE A C 1
ATOM 5271 O O . PHE A 1 664 ? -19.203 -4.84 -21.969 1 89 664 PHE A O 1
ATOM 5278 N N . HIS A 1 665 ? -21.203 -4.59 -21.125 1 91.69 665 HIS A N 1
ATOM 5279 C CA . HIS A 1 665 ? -21.047 -3.152 -20.953 1 91.69 665 HIS A CA 1
ATOM 5280 C C . HIS A 1 665 ? -20.453 -2.82 -19.594 1 91.69 665 HIS A C 1
ATOM 5282 O O . HIS A 1 665 ? -21.016 -3.168 -18.547 1 91.69 665 HIS A O 1
ATOM 5288 N N . SER A 1 666 ? -19.375 -2.172 -19.578 1 93.25 666 SER A N 1
ATOM 5289 C CA . SER A 1 666 ? -18.656 -1.863 -18.344 1 93.25 666 SER A CA 1
ATOM 5290 C C . SER A 1 666 ? -19.234 -0.627 -17.672 1 93.25 666 SER A C 1
ATOM 5292 O O . SER A 1 666 ? -19.438 0.405 -18.312 1 93.25 666 SER A O 1
ATOM 5294 N N . SER A 1 667 ? -19.375 -0.714 -16.328 1 90.81 667 SER A N 1
ATOM 5295 C CA . SER A 1 667 ? -19.844 0.417 -15.523 1 90.81 667 SER A CA 1
ATOM 5296 C C . SER A 1 667 ? -18.688 1.383 -15.234 1 90.81 667 SER A C 1
ATOM 5298 O O . SER A 1 667 ? -18.922 2.494 -14.75 1 90.81 667 SER A O 1
ATOM 5300 N N . VAL A 1 668 ? -17.562 1.014 -15.594 1 92.69 668 VAL A N 1
ATOM 5301 C CA . VAL A 1 668 ? -16.391 1.838 -15.297 1 92.69 668 VAL A CA 1
ATOM 5302 C C . VAL A 1 668 ? -15.906 2.529 -16.562 1 92.69 668 VAL A C 1
ATOM 5304 O O . VAL A 1 668 ? -15.789 3.756 -16.609 1 92.69 668 VAL A O 1
ATOM 5307 N N . SER A 1 669 ? -15.758 1.803 -17.625 1 95.19 669 SER A N 1
ATOM 5308 C CA . SER A 1 669 ? -15.219 2.371 -18.859 1 95.19 669 SER A CA 1
ATOM 5309 C C . SER A 1 669 ? -16.328 2.941 -19.734 1 95.19 669 SER A C 1
ATOM 5311 O O . SER A 1 669 ? -16.062 3.676 -20.688 1 95.19 669 SER A O 1
ATOM 5313 N N . ASP A 1 670 ? -17.531 2.59 -19.453 1 93.44 670 ASP A N 1
ATOM 5314 C CA . ASP A 1 670 ? -18.703 2.986 -20.234 1 93.44 670 ASP A CA 1
ATOM 5315 C C . ASP A 1 670 ? -18.594 2.504 -21.688 1 93.44 670 ASP A C 1
ATOM 5317 O O . ASP A 1 670 ? -19.062 3.176 -22.609 1 93.44 670 ASP A O 1
ATOM 5321 N N . LYS A 1 671 ? -17.875 1.404 -21.844 1 95 671 LYS A N 1
ATOM 5322 C CA . LYS A 1 671 ? -17.703 0.749 -23.141 1 95 671 LYS A CA 1
ATOM 5323 C C . LYS A 1 671 ? -17.938 -0.753 -23.031 1 95 671 LYS A C 1
ATOM 5325 O O . LYS A 1 671 ? -18.094 -1.288 -21.938 1 95 671 LYS A O 1
ATOM 5330 N N . GLU A 1 672 ? -18.078 -1.271 -24.188 1 94.31 672 GLU A N 1
ATOM 5331 C CA . GLU A 1 672 ? -18.109 -2.73 -24.234 1 94.31 672 GLU A CA 1
ATOM 5332 C C . GLU A 1 672 ? -16.75 -3.326 -23.938 1 94.31 672 GLU A C 1
ATOM 5334 O O . GLU A 1 672 ? -15.742 -2.916 -24.516 1 94.31 672 GLU A O 1
ATOM 5339 N N . GLU A 1 673 ? -16.703 -4.199 -22.969 1 94.94 673 GLU A N 1
ATOM 5340 C CA . GLU A 1 673 ? -15.523 -4.98 -22.609 1 94.94 673 GLU A CA 1
ATOM 5341 C C . GLU A 1 673 ? -15.805 -6.477 -22.719 1 94.94 673 GLU A C 1
ATOM 5343 O O . GLU A 1 673 ? -16.922 -6.887 -23 1 94.94 673 GLU A O 1
ATOM 5348 N N . MET A 1 674 ? -14.742 -7.277 -22.516 1 94.06 674 MET A N 1
ATOM 5349 C CA . MET A 1 674 ? -14.914 -8.719 -22.656 1 94.06 674 MET A CA 1
ATOM 5350 C C . MET A 1 674 ? -14.828 -9.406 -21.297 1 94.06 674 MET A C 1
ATOM 5352 O O . MET A 1 674 ? -14.016 -9.023 -20.453 1 94.06 674 MET A O 1
ATOM 5356 N N . GLN A 1 675 ? -15.641 -10.375 -21.141 1 91.31 675 GLN A N 1
ATOM 5357 C CA . GLN A 1 675 ? -15.602 -11.25 -19.969 1 91.31 675 GLN A CA 1
ATOM 5358 C C . GLN A 1 675 ? -15.328 -12.695 -20.375 1 91.31 675 GLN A C 1
ATOM 5360 O O . GLN A 1 675 ? -15.852 -13.172 -21.391 1 91.31 675 GLN A O 1
ATOM 5365 N N . THR A 1 676 ? -14.602 -13.375 -19.562 1 93.56 676 THR A N 1
ATOM 5366 C CA . THR A 1 676 ? -14.211 -14.734 -19.906 1 93.56 676 THR A CA 1
ATOM 5367 C C . THR A 1 676 ? -15.281 -15.727 -19.453 1 93.56 676 THR A C 1
ATOM 5369 O O . THR A 1 676 ? -15.992 -15.484 -18.469 1 93.56 676 THR A O 1
ATOM 5372 N N . ILE A 1 677 ? -15.398 -16.812 -20.156 1 94.25 677 ILE A N 1
ATOM 5373 C CA . ILE A 1 677 ? -16.266 -17.938 -19.828 1 94.25 677 ILE A CA 1
ATOM 5374 C C . ILE A 1 677 ? -15.445 -19.219 -19.688 1 94.25 677 ILE A C 1
ATOM 5376 O O . ILE A 1 677 ? -14.578 -19.5 -20.516 1 94.25 677 ILE A O 1
ATOM 5380 N N . SER A 1 678 ? -15.781 -19.953 -18.578 1 95.5 678 SER A N 1
ATOM 5381 C CA . SER A 1 678 ? -15.008 -21.156 -18.312 1 95.5 678 SER A CA 1
ATOM 5382 C C . SER A 1 678 ? -15.914 -22.359 -18.047 1 95.5 678 SER A C 1
ATOM 5384 O O . SER A 1 678 ? -17.078 -22.203 -17.672 1 95.5 678 SER A O 1
ATOM 5386 N N . MET A 1 679 ? -15.367 -23.484 -18.297 1 95.5 679 MET A N 1
ATOM 5387 C CA . MET A 1 679 ? -15.984 -24.75 -17.922 1 95.5 679 MET A CA 1
ATOM 5388 C C . MET A 1 679 ? -15.219 -25.406 -16.781 1 95.5 679 MET A C 1
ATOM 5390 O O . MET A 1 679 ? -14.008 -25.188 -16.641 1 95.5 679 MET A O 1
ATOM 5394 N N . SER A 1 680 ? -15.906 -26.125 -15.984 1 95.38 680 SER A N 1
ATOM 5395 C CA . SER A 1 680 ? -15.25 -26.953 -14.992 1 95.38 680 SER A CA 1
ATOM 5396 C C . SER A 1 680 ? -15.359 -28.438 -15.352 1 95.38 680 SER A C 1
ATOM 5398 O O . SER A 1 680 ? -16.359 -28.859 -15.938 1 95.38 680 SER A O 1
ATOM 5400 N N . LEU A 1 681 ? -14.344 -29.188 -15.039 1 97.31 681 LEU A N 1
ATOM 5401 C CA . LEU A 1 681 ? -14.242 -30.609 -15.328 1 97.31 681 LEU A CA 1
ATOM 5402 C C . LEU A 1 681 ? -13.859 -31.391 -14.07 1 97.31 681 LEU A C 1
ATOM 5404 O O . LEU A 1 681 ? -12.836 -31.109 -13.445 1 97.31 681 LEU A O 1
ATOM 5408 N N . MET A 1 682 ? -14.711 -32.344 -13.719 1 96.94 682 MET A N 1
ATOM 5409 C CA . MET A 1 682 ? -14.484 -33.156 -12.523 1 96.94 682 MET A CA 1
ATOM 5410 C C . MET A 1 682 ? -14.43 -34.656 -12.875 1 96.94 682 MET A C 1
ATOM 5412 O O . MET A 1 682 ? -15.156 -35.125 -13.758 1 96.94 682 MET A O 1
ATOM 5416 N N . ALA A 1 683 ? -13.586 -35.406 -12.266 1 97.5 683 ALA A N 1
ATOM 5417 C CA . ALA A 1 683 ? -13.461 -36.844 -12.422 1 97.5 683 ALA A CA 1
ATOM 5418 C C . ALA A 1 683 ? -13.461 -37.562 -11.07 1 97.5 683 ALA A C 1
ATOM 5420 O O . ALA A 1 683 ? -13.609 -36.906 -10.031 1 97.5 683 ALA A O 1
ATOM 5421 N N . TYR A 1 684 ? -13.43 -38.906 -11.164 1 96.81 684 TYR A N 1
ATOM 5422 C CA . TYR A 1 684 ? -13.414 -39.719 -9.953 1 96.81 684 TYR A CA 1
ATOM 5423 C C . TYR A 1 684 ? -12.156 -39.438 -9.133 1 96.81 684 TYR A C 1
ATOM 5425 O O . TYR A 1 684 ? -11.094 -39.156 -9.688 1 96.81 684 TYR A O 1
ATOM 5433 N N . PRO A 1 685 ? -12.258 -39.531 -7.734 1 96.44 685 PRO A N 1
ATOM 5434 C CA . PRO A 1 685 ? -11.07 -39.281 -6.906 1 96.44 685 PRO A CA 1
ATOM 5435 C C . PRO A 1 685 ? -9.883 -40.156 -7.324 1 96.44 685 PRO A C 1
ATOM 5437 O O . PRO A 1 685 ? -10.047 -41.344 -7.598 1 96.44 685 PRO A O 1
ATOM 5440 N N . GLY A 1 686 ? -8.695 -39.5 -7.445 1 95.81 686 GLY A N 1
ATOM 5441 C CA . GLY A 1 686 ? -7.488 -40.219 -7.824 1 95.81 686 GLY A CA 1
ATOM 5442 C C . GLY A 1 686 ? -7.223 -40.188 -9.32 1 95.81 686 GLY A C 1
ATOM 5443 O O . GLY A 1 686 ? -6.184 -40.656 -9.773 1 95.81 686 GLY A O 1
ATOM 5444 N N . CYS A 1 687 ? -8.094 -39.625 -10.07 1 97 687 CYS A N 1
ATOM 5445 C CA . CYS A 1 687 ? -7.949 -39.594 -11.523 1 97 687 CYS A CA 1
ATOM 5446 C C . CYS A 1 687 ? -7.402 -38.25 -11.992 1 97 687 CYS A C 1
ATOM 5448 O O . CYS A 1 687 ? -7.785 -37.781 -13.062 1 97 687 CYS A O 1
ATOM 5450 N N . ASP A 1 688 ? -6.559 -37.656 -11.195 1 96.75 688 ASP A N 1
ATOM 5451 C CA . ASP A 1 688 ? -6.023 -36.344 -11.461 1 96.75 688 ASP A CA 1
ATOM 5452 C C . ASP A 1 688 ? -5.266 -36.281 -12.789 1 96.75 688 ASP A C 1
ATOM 5454 O O . ASP A 1 688 ? -5.496 -35.406 -13.617 1 96.75 688 ASP A O 1
ATOM 5458 N N . PHE A 1 689 ? -4.383 -37.219 -13.031 1 96.81 689 PHE A N 1
ATOM 5459 C CA . PHE A 1 689 ? -3.541 -37.188 -14.219 1 96.81 689 PHE A CA 1
ATOM 5460 C C . PHE A 1 689 ? -4.34 -37.625 -15.453 1 96.81 689 PHE A C 1
ATOM 5462 O O . PHE A 1 689 ? -4.082 -37.125 -16.562 1 96.81 689 PHE A O 1
ATOM 5469 N N . MET A 1 690 ? -5.312 -38.5 -15.234 1 96.56 690 MET A N 1
ATOM 5470 C CA . MET A 1 690 ? -6.207 -38.844 -16.344 1 96.56 690 MET A CA 1
ATOM 5471 C C . MET A 1 690 ? -6.938 -37.594 -16.828 1 96.56 690 MET A C 1
ATOM 5473 O O . MET A 1 690 ? -7 -37.312 -18.031 1 96.56 690 MET A O 1
ATOM 5477 N N . LEU A 1 691 ? -7.504 -36.844 -15.914 1 97.31 691 LEU A N 1
ATOM 5478 C CA . LEU A 1 691 ? -8.219 -35.625 -16.25 1 97.31 691 LEU A CA 1
ATOM 5479 C C . LEU A 1 691 ? -7.281 -34.594 -16.859 1 97.31 691 LEU A C 1
ATOM 5481 O O . LEU A 1 691 ? -7.668 -33.844 -17.781 1 97.31 691 LEU A O 1
ATOM 5485 N N . LEU A 1 692 ? -6.082 -34.531 -16.344 1 97.19 692 LEU A N 1
ATOM 5486 C CA . LEU A 1 692 ? -5.047 -33.656 -16.906 1 97.19 692 LEU A CA 1
ATOM 5487 C C . LEU A 1 692 ? -4.754 -34.031 -18.344 1 97.19 692 LEU A C 1
ATOM 5489 O O . LEU A 1 692 ? -4.617 -33.156 -19.203 1 97.19 692 LEU A O 1
ATOM 5493 N N . ASP A 1 693 ? -4.598 -35.281 -18.625 1 96.56 693 ASP A N 1
ATOM 5494 C CA . ASP A 1 693 ? -4.348 -35.719 -20 1 96.56 693 ASP A CA 1
ATOM 5495 C C . ASP A 1 693 ? -5.508 -35.375 -20.922 1 96.56 693 ASP A C 1
ATOM 5497 O O . ASP A 1 693 ? -5.293 -35 -22.078 1 96.56 693 ASP A O 1
ATOM 5501 N N . PHE A 1 694 ? -6.676 -35.562 -20.438 1 97.31 694 PHE A N 1
ATOM 5502 C CA . PHE A 1 694 ? -7.859 -35.156 -21.188 1 97.31 694 PHE A CA 1
ATOM 5503 C C . PHE A 1 694 ? -7.777 -33.688 -21.578 1 97.31 694 PHE A C 1
ATOM 5505 O O . PHE A 1 694 ? -7.953 -33.344 -22.75 1 97.31 694 PHE A O 1
ATOM 5512 N N . ILE A 1 695 ? -7.465 -32.781 -20.641 1 98.31 695 ILE A N 1
ATOM 5513 C CA . ILE A 1 695 ? -7.371 -31.344 -20.844 1 98.31 695 ILE A CA 1
ATOM 5514 C C . ILE A 1 695 ? -6.254 -31.031 -21.828 1 98.31 695 ILE A C 1
ATOM 5516 O O . ILE A 1 695 ? -6.426 -30.219 -22.734 1 98.31 695 ILE A O 1
ATOM 5520 N N . ASN A 1 696 ? -5.145 -31.688 -21.672 1 97.44 696 ASN A N 1
ATOM 5521 C CA . ASN A 1 696 ? -4.02 -31.453 -22.578 1 97.44 696 ASN A CA 1
ATOM 5522 C C . ASN A 1 696 ? -4.34 -31.891 -24 1 97.44 696 ASN A C 1
ATOM 5524 O O . ASN A 1 696 ? -3.873 -31.281 -24.969 1 97.44 696 ASN A O 1
ATOM 5528 N N . LYS A 1 697 ? -5.074 -32.969 -24.156 1 97.25 697 LYS A N 1
ATOM 5529 C CA . LYS A 1 697 ? -5.508 -33.406 -25.484 1 97.25 697 LYS A CA 1
ATOM 5530 C C . LYS A 1 697 ? -6.391 -32.344 -26.141 1 97.25 697 LYS A C 1
ATOM 5532 O O . LYS A 1 697 ? -6.258 -32.062 -27.328 1 97.25 697 LYS A O 1
ATOM 5537 N N . LEU A 1 698 ? -7.309 -31.812 -25.344 1 98.31 698 LEU A N 1
ATOM 5538 C CA . LEU A 1 698 ? -8.141 -30.75 -25.875 1 98.31 698 LEU A CA 1
ATOM 5539 C C . LEU A 1 698 ? -7.293 -29.562 -26.312 1 98.31 698 LEU A C 1
ATOM 5541 O O . LEU A 1 698 ? -7.629 -28.875 -27.281 1 98.31 698 LEU A O 1
ATOM 5545 N N . GLY A 1 699 ? -6.254 -29.281 -25.594 1 98.31 699 GLY A N 1
ATOM 5546 C CA . GLY A 1 699 ? -5.309 -28.25 -26.016 1 98.31 699 GLY A CA 1
ATOM 5547 C C . GLY A 1 699 ? -4.609 -28.578 -27.312 1 98.31 699 GLY A C 1
ATOM 5548 O O . GLY A 1 699 ? -4.477 -27.719 -28.188 1 98.31 699 GLY A O 1
ATOM 5549 N N . GLN A 1 700 ? -4.207 -29.734 -27.5 1 97.31 700 GLN A N 1
ATOM 5550 C CA . GLN A 1 700 ? -3.461 -30.188 -28.672 1 97.31 700 GLN A CA 1
ATOM 5551 C C . GLN A 1 700 ? -4.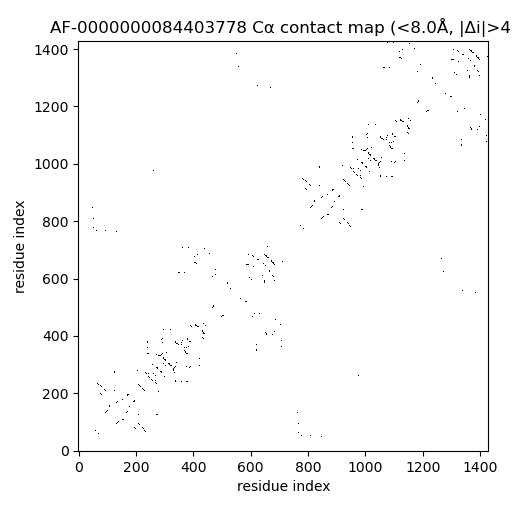312 -30.094 -29.938 1 97.31 700 GLN A C 1
ATOM 5553 O O . GLN A 1 700 ? -3.799 -29.812 -31.016 1 97.31 700 GLN A O 1
ATOM 5558 N N . VAL A 1 701 ? -5.574 -30.344 -29.781 1 97.19 701 VAL A N 1
ATOM 5559 C CA . VAL A 1 701 ? -6.434 -30.328 -30.969 1 97.19 701 VAL A CA 1
ATOM 5560 C C . VAL A 1 701 ? -7.004 -28.938 -31.172 1 97.19 701 VAL A C 1
ATOM 5562 O O . VAL A 1 701 ? -7.828 -28.719 -32.062 1 97.19 701 VAL A O 1
ATOM 5565 N N . GLY A 1 702 ? -6.707 -27.984 -30.328 1 96.81 702 GLY A N 1
ATOM 5566 C CA . GLY A 1 702 ? -7 -26.578 -30.562 1 96.81 702 GLY A CA 1
ATOM 5567 C C . GLY A 1 702 ? -8.32 -26.125 -29.969 1 96.81 702 GLY A C 1
ATOM 5568 O O . GLY A 1 702 ? -8.781 -25.016 -30.203 1 96.81 702 GLY A O 1
ATOM 5569 N N . ILE A 1 703 ? -8.969 -27 -29.219 1 98.06 703 ILE A N 1
ATOM 5570 C CA . ILE A 1 703 ? -10.227 -26.625 -28.562 1 98.06 703 ILE A CA 1
ATOM 5571 C C . ILE A 1 703 ? -9.945 -25.703 -27.391 1 98.06 703 ILE A C 1
ATOM 5573 O O . ILE A 1 703 ? -10.648 -24.719 -27.188 1 98.06 703 ILE A O 1
ATOM 5577 N N . LEU A 1 704 ? -8.938 -26.094 -26.578 1 98.56 704 LEU A N 1
ATOM 5578 C CA . LEU A 1 704 ? -8.445 -25.219 -25.516 1 98.56 704 LEU A CA 1
ATOM 5579 C C . LEU A 1 704 ? -7.188 -24.484 -25.953 1 98.56 704 LEU A C 1
ATOM 5581 O O . LEU A 1 704 ? -6.344 -25.047 -26.656 1 98.56 704 LEU A O 1
ATOM 5585 N N . LYS A 1 705 ? -7.086 -23.203 -25.562 1 97.94 705 LYS A N 1
ATOM 5586 C CA . LYS A 1 705 ? -5.988 -22.359 -26.016 1 97.94 705 LYS A CA 1
ATOM 5587 C C . LYS A 1 705 ? -5.305 -21.672 -24.828 1 97.94 705 LYS A C 1
ATOM 5589 O O . LYS A 1 705 ? -5.875 -21.578 -23.734 1 97.94 705 LYS A O 1
ATOM 5594 N N . GLU A 1 706 ? -4.086 -21.266 -25.094 1 98.19 706 GLU A N 1
ATOM 5595 C CA . GLU A 1 706 ? -3.42 -20.391 -24.141 1 98.19 706 GLU A CA 1
ATOM 5596 C C . GLU A 1 706 ? -4.141 -19.047 -24.031 1 98.19 706 GLU A C 1
ATOM 5598 O O . GLU A 1 706 ? -4.605 -18.5 -25.047 1 98.19 706 GLU A O 1
ATOM 5603 N N . VAL A 1 707 ? -4.238 -18.578 -22.828 1 98.56 707 VAL A N 1
ATOM 5604 C CA . VAL A 1 707 ? -4.875 -17.281 -22.609 1 98.56 707 VAL A CA 1
ATOM 5605 C C . VAL A 1 707 ? -3.807 -16.203 -22.438 1 98.56 707 VAL A C 1
ATOM 5607 O O . VAL A 1 707 ? -2.744 -16.453 -21.859 1 98.56 707 VAL A O 1
ATOM 5610 N N . LYS A 1 708 ? -4.078 -14.977 -22.891 1 98.19 708 LYS A N 1
ATOM 5611 C CA . LYS A 1 708 ? -3.17 -13.836 -22.781 1 98.19 708 LYS A CA 1
ATOM 5612 C C . LYS A 1 708 ? -3.279 -13.172 -21.406 1 98.19 708 LYS A C 1
ATOM 5614 O O . LYS A 1 708 ? -4.25 -13.398 -20.688 1 98.19 708 LYS A O 1
ATOM 5619 N N . THR A 1 709 ? -2.24 -12.445 -21.094 1 98.12 709 THR A N 1
ATOM 5620 C CA . THR A 1 709 ? -2.346 -11.516 -19.969 1 98.12 709 THR A CA 1
ATOM 5621 C C . THR A 1 709 ? -3 -10.211 -20.406 1 98.12 709 THR A C 1
ATOM 5623 O O . THR A 1 709 ? -3.109 -9.93 -21.609 1 98.12 709 THR A O 1
ATOM 5626 N N . GLY A 1 710 ? -3.492 -9.469 -19.422 1 97.19 710 GLY A N 1
ATOM 5627 C CA . GLY A 1 710 ? -4.008 -8.141 -19.719 1 97.19 710 GLY A CA 1
ATOM 5628 C C . GLY A 1 710 ? -5.504 -8.117 -19.953 1 97.19 710 GLY A C 1
ATOM 5629 O O . GLY A 1 710 ? -6.23 -8.977 -19.453 1 97.19 710 GLY A O 1
ATOM 5630 N N . ARG A 1 711 ? -6.016 -7.227 -20.656 1 95.94 711 ARG A N 1
ATOM 5631 C CA . ARG A 1 711 ? -7.418 -6.836 -20.766 1 95.94 711 ARG A CA 1
ATOM 5632 C C . ARG A 1 711 ? -8.25 -7.934 -21.406 1 95.94 711 ARG A C 1
ATOM 5634 O O . ARG A 1 711 ? -9.383 -8.18 -21.016 1 95.94 711 ARG A O 1
ATOM 5641 N N . THR A 1 712 ? -7.598 -8.523 -22.438 1 96.06 712 THR A N 1
ATOM 5642 C CA . THR A 1 712 ? -8.32 -9.547 -23.188 1 96.06 712 THR A CA 1
ATOM 5643 C C . THR A 1 712 ? -7.594 -10.883 -23.109 1 96.06 712 THR A C 1
ATOM 5645 O O . THR A 1 712 ? -6.422 -10.977 -23.469 1 96.06 712 THR A O 1
ATOM 5648 N N . ALA A 1 713 ? -8.375 -11.867 -22.766 1 97 713 ALA A N 1
ATOM 5649 C CA . ALA A 1 713 ? -7.77 -13.188 -22.578 1 97 713 ALA A CA 1
ATOM 5650 C C . ALA A 1 713 ? -7.547 -13.883 -23.922 1 97 713 ALA A C 1
ATOM 5652 O O . ALA A 1 713 ? -6.633 -14.695 -24.047 1 97 713 ALA A O 1
ATOM 5653 N N . PHE A 1 714 ? -8.484 -13.656 -24.844 1 96.88 714 PHE A N 1
ATOM 5654 C CA . PHE A 1 714 ? -8.406 -14.305 -26.141 1 96.88 714 PHE A CA 1
ATOM 5655 C C . PHE A 1 714 ? -8.289 -13.273 -27.266 1 96.88 714 PHE A C 1
ATOM 5657 O O . PHE A 1 714 ? -8.875 -12.195 -27.188 1 96.88 714 PHE A O 1
ATOM 5664 N N . MET B 1 1 ? -30.125 17.953 -43.25 1 16.19 1 MET B N 1
ATOM 5665 C CA . MET B 1 1 ? -29.297 17.312 -44.281 1 16.19 1 MET B CA 1
ATOM 5666 C C . MET B 1 1 ? -28.141 16.547 -43.656 1 16.19 1 MET B C 1
ATOM 5668 O O . MET B 1 1 ? -27.828 16.75 -42.469 1 16.19 1 MET B O 1
ATOM 5672 N N . LEU B 1 2 ? -27.047 16.141 -44.438 1 16.72 2 LEU B N 1
ATOM 5673 C CA . LEU B 1 2 ? -26.344 14.922 -44.781 1 16.72 2 LEU B CA 1
ATOM 5674 C C . LEU B 1 2 ? -25.109 14.719 -43.906 1 16.72 2 LEU B C 1
ATOM 5676 O O . LEU B 1 2 ? -24.031 15.227 -44.219 1 16.72 2 LEU B O 1
ATOM 5680 N N . LYS B 1 3 ? -25.281 15.125 -42.656 1 18.48 3 LYS B N 1
ATOM 5681 C CA . LYS B 1 3 ? -24.172 15.602 -41.844 1 18.48 3 LYS B CA 1
ATOM 5682 C C . LYS B 1 3 ? -23.203 14.469 -41.5 1 18.48 3 LYS B C 1
ATOM 5684 O O . LYS B 1 3 ? -22.344 14.617 -40.625 1 18.48 3 LYS B O 1
ATOM 5689 N N . LYS B 1 4 ? -23.484 13.18 -41.875 1 17.23 4 LYS B N 1
ATOM 5690 C CA . LYS B 1 4 ? -23.391 12 -41.031 1 17.23 4 LYS B CA 1
ATOM 5691 C C . LYS B 1 4 ? -21.953 11.516 -40.938 1 17.23 4 LYS B C 1
ATOM 5693 O O . LYS B 1 4 ? -21.531 11.023 -39.875 1 17.23 4 LYS B O 1
ATOM 5698 N N . THR B 1 5 ? -21.156 11.516 -41.938 1 16.33 5 THR B N 1
ATOM 5699 C CA . THR B 1 5 ? -20.703 10.164 -42.25 1 16.33 5 THR B CA 1
ATOM 5700 C C . THR B 1 5 ? -19.422 9.844 -41.5 1 16.33 5 THR B C 1
ATOM 5702 O O . THR B 1 5 ? -19.266 8.75 -40.938 1 16.33 5 THR B O 1
ATOM 5705 N N . LEU B 1 6 ? -18.297 10.688 -41.562 1 17.53 6 LEU B N 1
ATOM 5706 C CA . LEU B 1 6 ? -17.125 9.969 -42.031 1 17.53 6 LEU B CA 1
ATOM 5707 C C . LEU B 1 6 ? -16.422 9.234 -40.906 1 17.53 6 LEU B C 1
ATOM 5709 O O . LEU B 1 6 ? -16.453 9.688 -39.75 1 17.53 6 LEU B O 1
ATOM 5713 N N . THR B 1 7 ? -15.633 8.07 -41.031 1 17.53 7 THR B N 1
ATOM 5714 C CA . THR B 1 7 ? -15.266 6.695 -40.688 1 17.53 7 THR B CA 1
ATOM 5715 C C . THR B 1 7 ? -14 6.66 -39.844 1 17.53 7 THR B C 1
ATOM 5717 O O . THR B 1 7 ? -13.555 5.586 -39.406 1 17.53 7 THR B O 1
ATOM 5720 N N . ILE B 1 8 ? -13.477 7.836 -39.281 1 18.27 8 ILE B N 1
ATOM 5721 C CA . ILE B 1 8 ? -12.023 7.688 -39.25 1 18.27 8 ILE B CA 1
ATOM 5722 C C . ILE B 1 8 ? -11.633 6.645 -38.188 1 18.27 8 ILE B C 1
ATOM 5724 O O . ILE B 1 8 ? -12.133 6.668 -37.062 1 18.27 8 ILE B O 1
ATOM 5728 N N . GLN B 1 9 ? -10.836 5.625 -38.469 1 16.81 9 GLN B N 1
ATOM 5729 C CA . GLN B 1 9 ? -10.391 4.266 -38.188 1 16.81 9 GLN B CA 1
ATOM 5730 C C . GLN B 1 9 ? -9.703 4.18 -36.812 1 16.81 9 GLN B C 1
ATOM 5732 O O . GLN B 1 9 ? -10.07 3.359 -36 1 16.81 9 GLN B O 1
ATOM 5737 N N . GLY B 1 10 ? -8.328 4.102 -36.688 1 18.11 10 GLY B N 1
ATOM 5738 C CA . GLY B 1 10 ? -7.48 3.018 -36.219 1 18.11 10 GLY B CA 1
ATOM 5739 C C . GLY B 1 10 ? -7.051 3.184 -34.75 1 18.11 10 GLY B C 1
ATOM 5740 O O . GLY B 1 10 ? -6.648 4.273 -34.344 1 18.11 10 GLY B O 1
ATOM 5741 N N . VAL B 1 11 ? -7.57 2.49 -33.719 1 18.44 11 VAL B N 1
ATOM 5742 C CA . VAL B 1 11 ? -7.73 2.381 -32.25 1 18.44 11 VAL B CA 1
ATOM 5743 C C . VAL B 1 11 ? -6.387 2.066 -31.609 1 18.44 11 VAL B C 1
ATOM 5745 O O . VAL B 1 11 ? -5.789 1.021 -31.875 1 18.44 11 VAL B O 1
ATOM 5748 N N . LEU B 1 12 ? -5.484 2.988 -31.203 1 18.7 12 LEU B N 1
ATOM 5749 C CA . LEU B 1 12 ? -4.113 2.883 -30.719 1 18.7 12 LEU B CA 1
ATOM 5750 C C . LEU B 1 12 ? -4.047 1.979 -29.484 1 18.7 12 LEU B C 1
ATOM 5752 O O . LEU B 1 12 ? -4.785 2.18 -28.516 1 18.7 12 LEU B O 1
ATOM 5756 N N . ALA B 1 13 ? -3.652 0.67 -29.531 1 21.22 13 ALA B N 1
ATOM 5757 C CA . ALA B 1 13 ? -3.291 -0.478 -28.703 1 21.22 13 ALA B CA 1
ATOM 5758 C C . ALA B 1 13 ? -2.426 -0.052 -27.516 1 21.22 13 ALA B C 1
ATOM 5760 O O . ALA B 1 13 ? -1.672 0.919 -27.609 1 21.22 13 ALA B O 1
ATOM 5761 N N . LEU B 1 14 ? -2.781 -0.374 -26.391 1 21.78 14 LEU B N 1
ATOM 5762 C CA . LEU B 1 14 ? -2.264 -0.214 -25.031 1 21.78 14 LEU B CA 1
ATOM 5763 C C . LEU B 1 14 ? -0.756 -0.439 -25 1 21.78 14 LEU B C 1
ATOM 5765 O O . LEU B 1 14 ? -0.282 -1.543 -25.281 1 21.78 14 LEU B O 1
ATOM 5769 N N . VAL B 1 15 ? 0.078 0.648 -25.266 1 21.86 15 VAL B N 1
ATOM 5770 C CA . VAL B 1 15 ? 1.475 0.841 -25.641 1 21.86 15 VAL B CA 1
ATOM 5771 C C . VAL B 1 15 ? 2.387 0.261 -24.562 1 21.86 15 VAL B C 1
ATOM 5773 O O . VAL B 1 15 ? 2.193 0.519 -23.375 1 21.86 15 VAL B O 1
ATOM 5776 N N . HIS B 1 16 ? 2.957 -0.928 -24.828 1 21.56 16 HIS B N 1
ATOM 5777 C CA . HIS B 1 16 ? 4.109 -1.521 -24.172 1 21.56 16 HIS B CA 1
ATOM 5778 C C . HIS B 1 16 ? 5.211 -0.49 -23.953 1 21.56 16 HIS B C 1
ATOM 5780 O O . HIS B 1 16 ? 5.516 0.298 -24.844 1 21.56 16 HIS B O 1
ATOM 5786 N N . PRO B 1 17 ? 5.566 -0.049 -22.828 1 22.44 17 PRO B N 1
ATOM 5787 C CA . PRO B 1 17 ? 6.625 0.955 -22.703 1 22.44 17 PRO B CA 1
ATOM 5788 C C . PRO B 1 17 ? 7.895 0.57 -23.453 1 22.44 17 PRO B C 1
ATOM 5790 O O . PRO B 1 17 ? 8.734 -0.158 -22.922 1 22.44 17 PRO B O 1
ATOM 5793 N N . ALA B 1 18 ? 7.871 0.136 -24.812 1 21.55 18 ALA B N 1
ATOM 5794 C CA . ALA B 1 18 ? 9.172 0.032 -25.469 1 21.55 18 ALA B CA 1
ATOM 5795 C C . ALA B 1 18 ? 9.922 1.356 -25.406 1 21.55 18 ALA B C 1
ATOM 5797 O O . ALA B 1 18 ? 10.977 1.449 -24.781 1 21.55 18 ALA B O 1
ATOM 5798 N N . SER B 1 19 ? 10.57 1.912 -26.656 1 18.67 19 SER B N 1
ATOM 5799 C CA . SER B 1 19 ? 11.578 2.92 -26.969 1 18.67 19 SER B CA 1
ATOM 5800 C C . SER B 1 19 ? 11.07 4.324 -26.656 1 18.67 19 SER B C 1
ATOM 5802 O O . SER B 1 19 ? 9.859 4.547 -26.578 1 18.67 19 SER B O 1
ATOM 5804 N N . ALA B 1 20 ? 12.078 5.418 -26.469 1 20.83 20 ALA B N 1
ATOM 5805 C CA . ALA B 1 20 ? 12.117 6.867 -26.297 1 20.83 20 ALA B CA 1
ATOM 5806 C C . ALA B 1 20 ? 11.227 7.57 -27.312 1 20.83 20 ALA B C 1
ATOM 5808 O O . ALA B 1 20 ? 11.703 7.984 -28.375 1 20.83 20 ALA B O 1
ATOM 5809 N N . ALA B 1 21 ? 10.062 7.188 -27.688 1 21.98 21 ALA B N 1
ATOM 5810 C CA . ALA B 1 21 ? 9.539 7.926 -28.844 1 21.98 21 ALA B CA 1
ATOM 5811 C C . ALA B 1 21 ? 9.258 9.383 -28.469 1 21.98 21 ALA B C 1
ATOM 5813 O O . ALA B 1 21 ? 8.641 9.656 -27.438 1 21.98 21 ALA B O 1
ATOM 5814 N N . THR B 1 22 ? 10.039 10.414 -29.156 1 20.8 22 THR B N 1
ATOM 5815 C CA . THR B 1 22 ? 10.102 11.867 -29.234 1 20.8 22 THR B CA 1
ATOM 5816 C C . THR B 1 22 ? 8.703 12.469 -29.391 1 20.8 22 THR B C 1
ATOM 5818 O O . THR B 1 22 ? 7.906 11.992 -30.188 1 20.8 22 THR B O 1
ATOM 5821 N N . LEU B 1 23 ? 8.195 13.094 -28.344 1 20.38 23 LEU B N 1
ATOM 5822 C CA . LEU B 1 23 ? 6.941 13.836 -28.328 1 20.38 23 LEU B CA 1
ATOM 5823 C C . LEU B 1 23 ? 6.844 14.766 -29.531 1 20.38 23 LEU B C 1
ATOM 5825 O O . LEU B 1 23 ? 7.82 15.422 -29.906 1 20.38 23 LEU B O 1
ATOM 5829 N N . PRO B 1 24 ? 5.793 14.711 -30.406 1 21.14 24 PRO B N 1
ATOM 5830 C CA . PRO B 1 24 ? 5.621 15.523 -31.609 1 21.14 24 PRO B CA 1
ATOM 5831 C C . PRO B 1 24 ? 5.594 17.016 -31.312 1 21.14 24 PRO B C 1
ATOM 5833 O O . PRO B 1 24 ? 5.195 17.438 -30.219 1 21.14 24 PRO B O 1
ATOM 5836 N N . LYS B 1 25 ? 6.23 17.984 -32.156 1 22.3 25 LYS B N 1
ATOM 5837 C CA . LYS B 1 25 ? 6.465 19.391 -32.438 1 22.3 25 LYS B CA 1
ATOM 5838 C C . LYS B 1 25 ? 5.148 20.156 -32.531 1 22.3 25 LYS B C 1
ATOM 5840 O O . LYS B 1 25 ? 5.129 21.328 -32.938 1 22.3 25 LYS B O 1
ATOM 5845 N N . ALA B 1 26 ? 4.004 19.766 -32.156 1 20.69 26 ALA B N 1
ATOM 5846 C CA . ALA B 1 26 ? 2.898 20.516 -32.75 1 20.69 26 ALA B CA 1
ATOM 5847 C C . ALA B 1 26 ? 2.898 21.953 -32.25 1 20.69 26 ALA B C 1
ATOM 5849 O O . ALA B 1 26 ? 2.197 22.812 -32.781 1 20.69 26 ALA B O 1
ATOM 5850 N N . GLN B 1 27 ? 3.404 22.406 -31.141 1 19.92 27 GLN B N 1
ATOM 5851 C CA . GLN B 1 27 ? 3.111 23.812 -30.906 1 19.92 27 GLN B CA 1
ATOM 5852 C C . GLN B 1 27 ? 3.998 24.703 -31.766 1 19.92 27 GLN B C 1
ATOM 5854 O O . GLN B 1 27 ? 3.896 25.938 -31.703 1 19.92 27 GLN B O 1
ATOM 5859 N N . GLN B 1 28 ? 5.156 24.219 -32.375 1 20.38 28 GLN B N 1
ATOM 5860 C CA . GLN B 1 28 ? 5.895 25.281 -33.062 1 20.38 28 GLN B CA 1
ATOM 5861 C C . GLN B 1 28 ? 5.18 25.703 -34.344 1 20.38 28 GLN B C 1
ATOM 5863 O O . GLN B 1 28 ? 5.816 25.859 -35.375 1 20.38 28 GLN B O 1
ATOM 5868 N N . ALA B 1 29 ? 4.07 25.297 -34.656 1 21.72 29 ALA B N 1
ATOM 5869 C CA . ALA B 1 29 ? 3.688 25.516 -36.062 1 21.72 29 ALA B CA 1
ATOM 5870 C C . ALA B 1 29 ? 3.514 27 -36.344 1 21.72 29 ALA B C 1
ATOM 5872 O O . ALA B 1 29 ? 3.098 27.375 -37.438 1 21.72 29 ALA B O 1
ATOM 5873 N N . LEU B 1 30 ? 3.336 27.891 -35.375 1 20.02 30 LEU B N 1
ATOM 5874 C CA . LEU B 1 30 ? 2.738 29.062 -36.031 1 20.02 30 LEU B CA 1
ATOM 5875 C C . LEU B 1 30 ? 3.764 29.797 -36.875 1 20.02 30 LEU B C 1
ATOM 5877 O O . LEU B 1 30 ? 3.434 30.797 -37.531 1 20.02 30 LEU B O 1
ATOM 5881 N N . MET B 1 31 ? 5.074 29.75 -36.469 1 19.06 31 MET B N 1
ATOM 5882 C CA . MET B 1 31 ? 5.723 30.938 -37.031 1 19.06 31 MET B CA 1
ATOM 5883 C C . MET B 1 31 ? 5.762 30.859 -38.562 1 19.06 31 MET B C 1
ATOM 5885 O O . MET B 1 31 ? 5.457 29.812 -39.125 1 19.06 31 MET B O 1
ATOM 5889 N N . THR B 1 32 ? 7.008 30.984 -39.219 1 19.61 32 THR B N 1
ATOM 5890 C CA . THR B 1 32 ? 7.492 31.766 -40.344 1 19.61 32 THR B CA 1
ATOM 5891 C C . THR B 1 32 ? 7.07 31.125 -41.688 1 19.61 32 THR B C 1
ATOM 5893 O O . THR B 1 32 ? 6.777 29.922 -41.719 1 19.61 32 THR B O 1
ATOM 5896 N N . THR B 1 33 ? 7.055 31.969 -42.938 1 19.69 33 THR B N 1
ATOM 5897 C CA . THR B 1 33 ? 6.672 32.156 -44.344 1 19.69 33 THR B CA 1
ATOM 5898 C C . THR B 1 33 ? 7.223 31.047 -45.219 1 19.69 33 THR B C 1
ATOM 5900 O O . THR B 1 33 ? 6.508 30.5 -46.062 1 19.69 33 THR B O 1
ATOM 5903 N N . GLN B 1 34 ? 8.539 31.203 -45.594 1 19 34 GLN B N 1
ATOM 5904 C CA . GLN B 1 34 ? 9 31.062 -46.969 1 19 34 GLN B CA 1
ATOM 5905 C C . GLN B 1 34 ? 8.992 29.594 -47.406 1 19 34 GLN B C 1
ATOM 5907 O O . GLN B 1 34 ? 9 28.688 -46.562 1 19 34 GLN B O 1
ATOM 5912 N N . ASN B 1 35 ? 9.461 29.297 -48.781 1 19.97 35 ASN B N 1
ATOM 5913 C CA . ASN B 1 35 ? 9.273 28.406 -49.906 1 19.97 35 ASN B CA 1
ATOM 5914 C C . ASN B 1 35 ? 9.742 26.984 -49.594 1 19.97 35 ASN B C 1
ATOM 5916 O O . ASN B 1 35 ? 9.055 26.016 -49.906 1 19.97 35 ASN B O 1
ATOM 5920 N N . ASP B 1 36 ? 11.062 26.812 -49.531 1 20.91 36 ASP B N 1
ATOM 5921 C CA . ASP B 1 36 ? 11.781 25.766 -50.25 1 20.91 36 ASP B CA 1
ATOM 5922 C C . ASP B 1 36 ? 11.633 24.422 -49.562 1 20.91 36 ASP B C 1
ATOM 5924 O O . ASP B 1 36 ? 11.422 24.359 -48.344 1 20.91 36 ASP B O 1
ATOM 5928 N N . GLU B 1 37 ? 11.531 23.312 -50.312 1 21.31 37 GLU B N 1
ATOM 5929 C CA . GLU B 1 37 ? 11.156 21.906 -50.156 1 21.31 37 GLU B CA 1
ATOM 5930 C C . GLU B 1 37 ? 11.984 21.234 -49.062 1 21.31 37 GLU B C 1
ATOM 5932 O O . GLU B 1 37 ? 11.852 20.047 -48.812 1 21.31 37 GLU B O 1
ATOM 5937 N N . PRO B 1 38 ? 12.445 22.078 -48 1 22.95 38 PRO B N 1
ATOM 5938 C CA . PRO B 1 38 ? 13.648 21.344 -47.594 1 22.95 38 PRO B CA 1
ATOM 5939 C C . PRO B 1 38 ? 13.352 19.938 -47.094 1 22.95 38 PRO B C 1
ATOM 5941 O O . PRO B 1 38 ? 12.25 19.672 -46.625 1 22.95 38 PRO B O 1
ATOM 5944 N N . GLU B 1 39 ? 14.188 18.938 -47.5 1 22.28 39 GLU B N 1
ATOM 5945 C CA . GLU B 1 39 ? 14.391 17.516 -47.312 1 22.28 39 GLU B CA 1
ATOM 5946 C C . GLU B 1 39 ? 14.289 17.125 -45.812 1 22.28 39 GLU B C 1
ATOM 5948 O O . GLU B 1 39 ? 14.797 17.844 -44.969 1 22.28 39 GLU B O 1
ATOM 5953 N N . GLU B 1 40 ? 13.273 16.453 -45.531 1 21.89 40 GLU B N 1
ATOM 5954 C CA . GLU B 1 40 ? 12.742 16 -44.25 1 21.89 40 GLU B CA 1
ATOM 5955 C C . GLU B 1 40 ? 13.852 15.414 -43.375 1 21.89 40 GLU B C 1
ATOM 5957 O O . GLU B 1 40 ? 14.516 14.461 -43.781 1 21.89 40 GLU B O 1
ATOM 5962 N N . PRO B 1 41 ? 14.617 16.281 -42.625 1 22.98 41 PRO B N 1
ATOM 5963 C CA . PRO B 1 41 ? 15.742 15.641 -41.938 1 22.98 41 PRO B CA 1
ATOM 5964 C C . PRO B 1 41 ? 15.32 14.461 -41.062 1 22.98 41 PRO B C 1
ATOM 5966 O O . PRO B 1 41 ? 14.32 14.555 -40.344 1 22.98 41 PRO B O 1
ATOM 5969 N N . HIS B 1 42 ? 15.461 13.18 -41.531 1 21.91 42 HIS B N 1
ATOM 5970 C CA . HIS B 1 42 ? 15.445 11.844 -40.938 1 21.91 42 HIS B CA 1
ATOM 5971 C C . HIS B 1 42 ? 16.078 11.852 -39.562 1 21.91 42 HIS B C 1
ATOM 5973 O O . HIS B 1 42 ? 17.297 12.031 -39.406 1 21.91 42 HIS B O 1
ATOM 5979 N N . ASN B 1 43 ? 15.461 12.5 -38.625 1 21.66 43 ASN B N 1
ATOM 5980 C CA . ASN B 1 43 ? 16.094 12.664 -37.312 1 21.66 43 ASN B CA 1
ATOM 5981 C C . ASN B 1 43 ? 16.594 11.336 -36.781 1 21.66 43 ASN B C 1
ATOM 5983 O O . ASN B 1 43 ? 15.797 10.406 -36.594 1 21.66 43 ASN B O 1
ATOM 5987 N N . LEU B 1 44 ? 17.891 10.93 -36.875 1 21.25 44 LEU B N 1
ATOM 5988 C CA . LEU B 1 44 ? 18.859 9.914 -36.469 1 21.25 44 LEU B CA 1
ATOM 5989 C C . LEU B 1 44 ? 18.781 9.672 -34.969 1 21.25 44 LEU B C 1
ATOM 5991 O O . LEU B 1 44 ? 19.781 9.852 -34.25 1 21.25 44 LEU B O 1
ATOM 5995 N N . ALA B 1 45 ? 17.938 10.094 -34.25 1 25.09 45 ALA B N 1
ATOM 5996 C CA . ALA B 1 45 ? 18.047 9.82 -32.844 1 25.09 45 ALA B CA 1
ATOM 5997 C C . ALA B 1 45 ? 18.062 8.32 -32.562 1 25.09 45 ALA B C 1
ATOM 5999 O O . ALA B 1 45 ? 17.672 7.875 -31.469 1 25.09 45 ALA B O 1
ATOM 6000 N N . ALA B 1 46 ? 17.953 7.344 -33.562 1 26.91 46 ALA B N 1
ATOM 6001 C CA . ALA B 1 46 ? 18.141 5.898 -33.469 1 26.91 46 ALA B CA 1
ATOM 6002 C C . ALA B 1 46 ? 19.422 5.562 -32.719 1 26.91 46 ALA B C 1
ATOM 6004 O O . ALA B 1 46 ? 19.422 4.648 -31.891 1 26.91 46 ALA B O 1
ATOM 6005 N N . LEU B 1 47 ? 20.656 5.762 -33.312 1 24.95 47 LEU B N 1
ATOM 6006 C CA . LEU B 1 47 ? 21.891 4.98 -33.344 1 24.95 47 LEU B CA 1
ATOM 6007 C C . LEU B 1 47 ? 22.719 5.223 -32.062 1 24.95 47 LEU B C 1
ATOM 6009 O O . LEU B 1 47 ? 23.875 4.832 -32 1 24.95 47 LEU B O 1
ATOM 6013 N N . ILE B 1 48 ? 22.484 6.242 -31.406 1 28.23 48 ILE B N 1
ATOM 6014 C CA . ILE B 1 48 ? 23.609 6.332 -30.484 1 28.23 48 ILE B CA 1
ATOM 6015 C C . ILE B 1 48 ? 23.562 5.172 -29.5 1 28.23 48 ILE B C 1
ATOM 6017 O O . ILE B 1 48 ? 22.703 5.148 -28.609 1 28.23 48 ILE B O 1
ATOM 6021 N N . HIS B 1 49 ? 23.812 3.906 -29.906 1 35.69 49 HIS B N 1
ATOM 6022 C CA . HIS B 1 49 ? 24.172 2.615 -29.344 1 35.69 49 HIS B CA 1
ATOM 6023 C C . HIS B 1 49 ? 25.219 2.777 -28.234 1 35.69 49 HIS B C 1
ATOM 6025 O O . HIS B 1 49 ? 26.406 2.508 -28.438 1 35.69 49 HIS B O 1
ATOM 6031 N N . GLY B 1 50 ? 25.297 3.885 -27.578 1 36.03 50 GLY B N 1
ATOM 6032 C CA . GLY B 1 50 ? 26.344 3.836 -26.562 1 36.03 50 GLY B CA 1
ATOM 6033 C C . GLY B 1 50 ? 26.094 2.779 -25.516 1 36.03 50 GLY B C 1
ATOM 6034 O O . GLY B 1 50 ? 24.984 2.27 -25.391 1 36.03 50 GLY B O 1
ATOM 6035 N N . PRO B 1 51 ? 27.156 2.236 -24.938 1 46.41 51 PRO B N 1
ATOM 6036 C CA . PRO B 1 51 ? 27.047 1.245 -23.859 1 46.41 51 PRO B CA 1
ATOM 6037 C C . PRO B 1 51 ? 26.016 1.633 -22.812 1 46.41 51 PRO B C 1
ATOM 6039 O O . PRO B 1 51 ? 25.922 2.807 -22.438 1 46.41 51 PRO B O 1
ATOM 6042 N N . GLN B 1 52 ? 24.938 0.952 -22.781 1 55.97 52 GLN B N 1
ATOM 6043 C CA . GLN B 1 52 ? 24.031 1.191 -21.656 1 55.97 52 GLN B CA 1
ATOM 6044 C C . GLN B 1 52 ? 24.781 1.227 -20.344 1 55.97 52 GLN B C 1
ATOM 6046 O O . GLN B 1 52 ? 25.469 0.26 -19.969 1 55.97 52 GLN B O 1
ATOM 6051 N N . GLU B 1 53 ? 25.062 2.369 -19.859 1 61.53 53 GLU B N 1
ATOM 6052 C CA . GLU B 1 53 ? 25.797 2.613 -18.625 1 61.53 53 GLU B CA 1
ATOM 6053 C C . GLU B 1 53 ? 25.031 2.076 -17.422 1 61.53 53 GLU B C 1
ATOM 6055 O O . GLU B 1 53 ? 23.797 2.174 -17.359 1 61.53 53 GLU B O 1
ATOM 6060 N N . VAL B 1 54 ? 25.688 1.161 -16.781 1 64.69 54 VAL B N 1
ATOM 6061 C CA . VAL B 1 54 ? 25.188 0.77 -15.469 1 64.69 54 VAL B CA 1
ATOM 6062 C C . VAL B 1 54 ? 25.266 1.956 -14.508 1 64.69 54 VAL B C 1
ATOM 6064 O O . VAL B 1 54 ? 26.328 2.539 -14.312 1 64.69 54 VAL B O 1
ATOM 6067 N N . LEU B 1 55 ? 24.125 2.42 -14.266 1 62.34 55 LEU B N 1
ATOM 6068 C CA . LEU B 1 55 ? 24.078 3.498 -13.281 1 62.34 55 LEU B CA 1
ATOM 6069 C C . LEU B 1 55 ? 23.609 2.977 -11.93 1 62.34 55 LEU B C 1
ATOM 6071 O O . LEU B 1 55 ? 22.469 2.512 -11.797 1 62.34 55 LEU B O 1
ATOM 6075 N N . PHE B 1 56 ? 24.562 2.832 -11.227 1 54.22 56 PHE B N 1
ATOM 6076 C CA . PHE B 1 56 ? 24.188 2.438 -9.867 1 54.22 56 PHE B CA 1
ATOM 6077 C C . PHE B 1 56 ? 23.484 3.576 -9.148 1 54.22 56 PHE B C 1
ATOM 6079 O O . PHE B 1 56 ? 23.953 4.715 -9.164 1 54.22 56 PHE B O 1
ATOM 6086 N N . GLN B 1 57 ? 22.141 3.525 -9.328 1 52.38 57 GLN B N 1
ATOM 6087 C CA . GLN B 1 57 ? 21.266 4.586 -8.852 1 52.38 57 GLN B CA 1
ATOM 6088 C C . GLN B 1 57 ? 21.641 5.035 -7.449 1 52.38 57 GLN B C 1
ATOM 6090 O O . GLN B 1 57 ? 21.812 6.23 -7.199 1 52.38 57 GLN B O 1
ATOM 6095 N N . ASP B 1 58 ? 21.078 4.309 -6.344 1 53.44 58 ASP B N 1
ATOM 6096 C CA . ASP B 1 58 ? 20.703 4.953 -5.09 1 53.44 58 ASP B CA 1
ATOM 6097 C C . ASP B 1 58 ? 21.906 5.094 -4.16 1 53.44 58 ASP B C 1
ATOM 6099 O O . ASP B 1 58 ? 22.297 4.133 -3.496 1 53.44 58 ASP B O 1
ATOM 6103 N N . GLN B 1 59 ? 22.578 6.168 -4.5 1 62 59 GLN B N 1
ATOM 6104 C CA . GLN B 1 59 ? 23.547 6.727 -3.561 1 62 59 GLN B CA 1
ATOM 6105 C C . GLN B 1 59 ? 22.875 7.066 -2.229 1 62 59 GLN B C 1
ATOM 6107 O O . GLN B 1 59 ? 23.344 7.965 -1.514 1 62 59 GLN B O 1
ATOM 6112 N N . SER B 1 60 ? 21.719 6.438 -1.943 1 75.75 60 SER B N 1
ATOM 6113 C CA . SER B 1 60 ? 21.141 6.613 -0.616 1 75.75 60 SER B CA 1
ATOM 6114 C C . SER B 1 60 ? 21.547 5.477 0.319 1 75.75 60 SER B C 1
ATOM 6116 O O . SER B 1 60 ? 21.797 4.355 -0.128 1 75.75 60 SER B O 1
ATOM 6118 N N . LEU B 1 61 ? 21.828 5.871 1.508 1 86.12 61 LEU B N 1
ATOM 6119 C CA . LEU B 1 61 ? 22.312 4.957 2.533 1 86.12 61 LEU B CA 1
ATOM 6120 C C . LEU B 1 61 ? 21.203 4.598 3.518 1 86.12 61 LEU B C 1
ATOM 6122 O O . LEU B 1 61 ? 20.594 5.488 4.109 1 86.12 61 LEU B O 1
ATOM 6126 N N . PHE B 1 62 ? 20.859 3.312 3.553 1 89.75 62 PHE B N 1
ATOM 6127 C CA . PHE B 1 62 ? 20 2.793 4.605 1 89.75 62 PHE B CA 1
ATOM 6128 C C . PHE B 1 62 ? 20.812 2.041 5.652 1 89.75 62 PHE B C 1
ATOM 6130 O O . PHE B 1 62 ? 21.672 1.223 5.309 1 89.75 62 PHE B O 1
ATOM 6137 N N . TYR B 1 63 ? 20.625 2.35 6.906 1 90.19 63 TYR B N 1
ATOM 6138 C CA . TYR B 1 63 ? 21.422 1.74 7.957 1 90.19 63 TYR B CA 1
ATOM 6139 C C . TYR B 1 63 ? 20.672 1.721 9.281 1 90.19 63 TYR B C 1
ATOM 6141 O O . TYR B 1 63 ? 19.578 2.285 9.391 1 90.19 63 TYR B O 1
ATOM 6149 N N . THR B 1 64 ? 21.219 0.957 10.234 1 91.56 64 THR B N 1
ATOM 6150 C CA . THR B 1 64 ? 20.641 0.898 11.57 1 91.56 64 THR B CA 1
ATOM 6151 C C . THR B 1 64 ? 21.641 1.331 12.625 1 91.56 64 THR B C 1
ATOM 6153 O O . THR B 1 64 ? 22.844 1.098 12.469 1 91.56 64 THR B O 1
ATOM 6156 N N . ILE B 1 65 ? 21.25 2.01 13.508 1 91.38 65 ILE B N 1
ATOM 6157 C CA . ILE B 1 65 ? 21.969 2.254 14.758 1 91.38 65 ILE B CA 1
ATOM 6158 C C . ILE B 1 65 ? 21.172 1.671 15.922 1 91.38 65 ILE B C 1
ATOM 6160 O O . ILE B 1 65 ? 20.078 2.158 16.25 1 91.38 65 ILE B O 1
ATOM 6164 N N . GLY B 1 66 ? 21.734 0.644 16.453 1 87.06 66 GLY B N 1
ATOM 6165 C CA . GLY B 1 66 ? 20.891 -0.151 17.328 1 87.06 66 GLY B CA 1
ATOM 6166 C C . GLY B 1 66 ? 19.734 -0.822 16.609 1 87.06 66 GLY B C 1
ATOM 6167 O O . GLY B 1 66 ? 19.938 -1.511 15.609 1 87.06 66 GLY B O 1
ATOM 6168 N N . ASN B 1 67 ? 18.531 -0.606 17.062 1 87.88 67 ASN B N 1
ATOM 6169 C CA . ASN B 1 67 ? 17.359 -1.211 16.453 1 87.88 67 ASN B CA 1
ATOM 6170 C C . ASN B 1 67 ? 16.547 -0.188 15.664 1 87.88 67 ASN B C 1
ATOM 6172 O O . ASN B 1 67 ? 15.406 -0.458 15.273 1 87.88 67 ASN B O 1
ATOM 6176 N N . ILE B 1 68 ? 17.203 0.958 15.484 1 94.12 68 ILE B N 1
ATOM 6177 C CA . ILE B 1 68 ? 16.484 2.025 14.797 1 94.12 68 ILE B CA 1
ATOM 6178 C C . ILE B 1 68 ? 16.984 2.131 13.352 1 94.12 68 ILE B C 1
ATOM 6180 O O . ILE B 1 68 ? 18.188 2.119 13.102 1 94.12 68 ILE B O 1
ATOM 6184 N N . GLN B 1 69 ? 16.078 2.209 12.391 1 94.31 69 GLN B N 1
ATOM 6185 C CA . GLN B 1 69 ? 16.406 2.322 10.977 1 94.31 69 GLN B CA 1
ATOM 6186 C C . GLN B 1 69 ? 16.562 3.781 10.562 1 94.31 69 GLN B C 1
ATOM 6188 O O . GLN B 1 69 ? 15.766 4.637 10.945 1 94.31 69 GLN B O 1
ATOM 6193 N N . TYR B 1 70 ? 17.609 4.047 9.797 1 95.75 70 TYR B N 1
ATOM 6194 C CA . TYR B 1 70 ? 17.922 5.395 9.336 1 95.75 70 TYR B CA 1
ATOM 6195 C C . TYR B 1 70 ? 18.141 5.426 7.828 1 95.75 70 TYR B C 1
ATOM 6197 O O . TYR B 1 70 ? 18.344 4.383 7.203 1 95.75 70 TYR B O 1
ATOM 6205 N N . PHE B 1 71 ? 18 6.578 7.262 1 94.38 71 PHE B N 1
ATOM 6206 C CA . PHE B 1 71 ? 18.234 6.887 5.859 1 94.38 71 PHE B CA 1
ATOM 6207 C C . PHE B 1 71 ? 19.047 8.172 5.719 1 94.38 71 PHE B C 1
ATOM 6209 O O . PHE B 1 71 ? 18.828 9.133 6.457 1 94.38 71 PHE B O 1
ATOM 6216 N N . THR B 1 72 ? 20.031 8.164 4.82 1 93 72 THR B N 1
ATOM 6217 C CA . THR B 1 72 ? 20.812 9.352 4.484 1 93 72 THR B CA 1
ATOM 6218 C C . THR B 1 72 ? 20.938 9.508 2.973 1 93 72 THR B C 1
ATOM 6220 O O . THR B 1 72 ? 21.469 8.625 2.295 1 93 72 THR B O 1
ATOM 6223 N N . PRO B 1 73 ? 20.328 10.633 2.471 1 91.25 73 PRO B N 1
ATOM 6224 C CA . PRO B 1 73 ? 20.672 10.938 1.08 1 91.25 73 PRO B CA 1
ATOM 6225 C C . PRO B 1 73 ? 22.125 11.352 0.909 1 91.25 73 PRO B C 1
ATOM 6227 O O . PRO B 1 73 ? 22.531 12.414 1.392 1 91.25 73 PRO B O 1
ATOM 6230 N N . SER B 1 74 ? 22.859 10.586 0.184 1 86.06 74 SER B N 1
ATOM 6231 C CA . SER B 1 74 ? 24.312 10.805 0.164 1 86.06 74 SER B CA 1
ATOM 6232 C C . SER B 1 74 ? 24.75 11.43 -1.15 1 86.06 74 SER B C 1
ATOM 6234 O O . SER B 1 74 ? 25.953 11.453 -1.463 1 86.06 74 SER B O 1
ATOM 6236 N N . HIS B 1 75 ? 23.828 11.969 -1.897 1 82.56 75 HIS B N 1
ATOM 6237 C CA . HIS B 1 75 ? 24.188 12.555 -3.184 1 82.56 75 HIS B CA 1
ATOM 6238 C C . HIS B 1 75 ? 24.922 13.883 -2.996 1 82.56 75 HIS B C 1
ATOM 6240 O O . HIS B 1 75 ? 25.891 14.164 -3.701 1 82.56 75 HIS B O 1
ATOM 6246 N N . HIS B 1 76 ? 24.375 14.68 -2.08 1 85.88 76 HIS B N 1
ATOM 6247 C CA . HIS B 1 76 ? 24.938 16 -1.817 1 85.88 76 HIS B CA 1
ATOM 6248 C C . HIS B 1 76 ? 25.125 16.234 -0.321 1 85.88 76 HIS B C 1
ATOM 6250 O O . HIS B 1 76 ? 24.172 16.094 0.453 1 85.88 76 HIS B O 1
ATOM 6256 N N . PRO B 1 77 ? 26.391 16.594 0.023 1 87.06 77 PRO B N 1
ATOM 6257 C CA . PRO B 1 77 ? 26.531 16.984 1.43 1 87.06 77 PRO B CA 1
ATOM 6258 C C . PRO B 1 77 ? 25.828 18.297 1.759 1 87.06 77 PRO B C 1
ATOM 6260 O O . PRO B 1 77 ? 25.625 19.125 0.876 1 87.06 77 PRO B O 1
ATOM 6263 N N . ILE B 1 78 ? 25.391 18.406 2.934 1 86.06 78 ILE B N 1
ATOM 6264 C CA . ILE B 1 78 ? 24.734 19.656 3.35 1 86.06 78 ILE B CA 1
ATOM 6265 C C . ILE B 1 78 ? 25.797 20.703 3.682 1 86.06 78 ILE B C 1
ATOM 6267 O O . ILE B 1 78 ? 25.531 21.906 3.582 1 86.06 78 ILE B O 1
ATOM 6271 N N . ASN B 1 79 ? 26.953 20.203 4.148 1 83.44 79 ASN B N 1
ATOM 6272 C CA . ASN B 1 79 ? 28.078 21.078 4.473 1 83.44 79 ASN B CA 1
ATOM 6273 C C . ASN B 1 79 ? 29.406 20.344 4.336 1 83.44 79 ASN B C 1
ATOM 6275 O O . ASN B 1 79 ? 29.453 19.109 4.383 1 83.44 79 ASN B O 1
ATOM 6279 N N . THR B 1 80 ? 30.422 21.109 4.066 1 84.88 80 THR B N 1
ATOM 6280 C CA . THR B 1 80 ? 31.781 20.594 4.02 1 84.88 80 THR B CA 1
ATOM 6281 C C . THR B 1 80 ? 32.719 21.422 4.926 1 84.88 80 THR B C 1
ATOM 6283 O O . THR B 1 80 ? 32.688 22.641 4.879 1 84.88 80 THR B O 1
ATOM 6286 N N . LEU B 1 81 ? 33.438 20.703 5.758 1 80.44 81 LEU B N 1
ATOM 6287 C CA . LEU B 1 81 ? 34.344 21.359 6.691 1 80.44 81 LEU B CA 1
ATOM 6288 C C . LEU B 1 81 ? 35.781 20.922 6.449 1 80.44 81 LEU B C 1
ATOM 6290 O O . LEU B 1 81 ? 36.062 19.734 6.352 1 80.44 81 LEU B O 1
ATOM 6294 N N . PRO B 1 82 ? 36.688 21.891 6.367 1 78.38 82 PRO B N 1
ATOM 6295 C CA . PRO B 1 82 ? 38.094 21.5 6.285 1 78.38 82 PRO B CA 1
ATOM 6296 C C . PRO B 1 82 ? 38.594 20.875 7.582 1 78.38 82 PRO B C 1
ATOM 6298 O O . PRO B 1 82 ? 38.219 21.328 8.672 1 78.38 82 PRO B O 1
ATOM 6301 N N . LEU B 1 83 ? 39.25 19.781 7.438 1 75.12 83 LEU B N 1
ATOM 6302 C CA . LEU B 1 83 ? 39.812 19.109 8.609 1 75.12 83 LEU B CA 1
ATOM 6303 C C . LEU B 1 83 ? 41.312 19.016 8.516 1 75.12 83 LEU B C 1
ATOM 6305 O O . LEU B 1 83 ? 41.875 18.594 7.488 1 75.12 83 LEU B O 1
ATOM 6309 N N . GLU B 1 84 ? 41.969 19.578 9.406 1 63.94 84 GLU B N 1
ATOM 6310 C CA . GLU B 1 84 ? 43.438 19.391 9.531 1 63.94 84 GLU B CA 1
ATOM 6311 C C . GLU B 1 84 ? 43.75 18.078 10.25 1 63.94 84 GLU B C 1
ATOM 6313 O O . GLU B 1 84 ? 43.219 17.812 11.336 1 63.94 84 GLU B O 1
ATOM 6318 N N . GLN B 1 85 ? 43.969 16.922 9.383 1 55.56 85 GLN B N 1
ATOM 6319 C CA . GLN B 1 85 ? 44.094 15.539 9.82 1 55.56 85 GLN B CA 1
ATOM 6320 C C . GLN B 1 85 ? 45.281 15.344 10.758 1 55.56 85 GLN B C 1
ATOM 6322 O O . GLN B 1 85 ? 46.406 15.656 10.391 1 55.56 85 GLN B O 1
ATOM 6327 N N . THR B 1 86 ? 45.062 15.297 12.039 1 50.56 86 THR B N 1
ATOM 6328 C CA . THR B 1 86 ? 46.219 14.852 12.812 1 50.56 86 THR B CA 1
ATOM 6329 C C . THR B 1 86 ? 46.281 13.328 12.852 1 50.56 86 THR B C 1
ATOM 6331 O O . THR B 1 86 ? 47.312 12.758 13.18 1 50.56 86 THR B O 1
ATOM 6334 N N . SER B 1 87 ? 45.188 12.578 12.953 1 49.66 87 SER B N 1
ATOM 6335 C CA . SER B 1 87 ? 45.281 11.133 13.125 1 49.66 87 SER B CA 1
ATOM 6336 C C . SER B 1 87 ? 44.406 10.398 12.094 1 49.66 87 SER B C 1
ATOM 6338 O O . SER B 1 87 ? 43.625 11.016 11.391 1 49.66 87 SER B O 1
ATOM 6340 N N . GLU B 1 88 ? 44.75 9.125 11.914 1 49.28 88 GLU B N 1
ATOM 6341 C CA . GLU B 1 88 ? 44.156 8.188 10.969 1 49.28 88 GLU B CA 1
ATOM 6342 C C . GLU B 1 88 ? 42.625 8.141 11.109 1 49.28 88 GLU B C 1
ATOM 6344 O O . GLU B 1 88 ? 42.125 7.688 12.133 1 49.28 88 GLU B O 1
ATOM 6349 N N . TYR B 1 89 ? 41.969 9.195 10.805 1 50.91 89 TYR B N 1
ATOM 6350 C CA . TYR B 1 89 ? 40.5 9.07 10.758 1 50.91 89 TYR B CA 1
ATOM 6351 C C . TYR B 1 89 ? 40.094 8.039 9.727 1 50.91 89 TYR B C 1
ATOM 6353 O O . TYR B 1 89 ? 40.719 7.891 8.688 1 50.91 89 TYR B O 1
ATOM 6361 N N . GLY B 1 90 ? 39.531 6.828 10.164 1 51.84 90 GLY B N 1
ATOM 6362 C CA . GLY B 1 90 ? 39 5.832 9.242 1 51.84 90 GLY B CA 1
ATOM 6363 C C . GLY B 1 90 ? 38.438 6.438 7.984 1 51.84 90 GLY B C 1
ATOM 6364 O O . GLY B 1 90 ? 37.312 6.965 8 1 51.84 90 GLY B O 1
ATOM 6365 N N . MET B 1 91 ? 39.188 6.516 6.902 1 57.91 91 MET B N 1
ATOM 6366 C CA . MET B 1 91 ? 39 7.16 5.602 1 57.91 91 MET B CA 1
ATOM 6367 C C . MET B 1 91 ? 37.906 6.473 4.793 1 57.91 91 MET B C 1
ATOM 6369 O O . MET B 1 91 ? 37.719 5.262 4.914 1 57.91 91 MET B O 1
ATOM 6373 N N . ASP B 1 92 ? 36.906 7.207 4.195 1 63.19 92 ASP B N 1
ATOM 6374 C CA . ASP B 1 92 ? 36 6.91 3.076 1 63.19 92 ASP B CA 1
ATOM 6375 C C . ASP B 1 92 ? 34.812 6.09 3.533 1 63.19 92 ASP B C 1
ATOM 6377 O O . ASP B 1 92 ? 34.188 5.402 2.727 1 63.19 92 ASP B O 1
ATOM 6381 N N . GLN B 1 93 ? 34.75 6.117 4.941 1 77.62 93 GLN B N 1
ATOM 6382 C CA . GLN B 1 93 ? 33.531 5.453 5.426 1 77.62 93 GLN B CA 1
ATOM 6383 C C . GLN B 1 93 ? 32.594 6.441 6.113 1 77.62 93 GLN B C 1
ATOM 6385 O O . GLN B 1 93 ? 33.062 7.41 6.727 1 77.62 93 GLN B O 1
ATOM 6390 N N . PHE B 1 94 ? 31.422 6.242 5.953 1 87.62 94 PHE B N 1
ATOM 6391 C CA . PHE B 1 94 ? 30.422 7.047 6.656 1 87.62 94 PHE B CA 1
ATOM 6392 C C . PHE B 1 94 ? 30.406 6.711 8.141 1 87.62 94 PHE B C 1
ATOM 6394 O O . PHE B 1 94 ? 30.453 5.539 8.523 1 87.62 94 PHE B O 1
ATOM 6401 N N . GLN B 1 95 ? 30.453 7.754 8.984 1 88.19 95 GLN B N 1
ATOM 6402 C CA . GLN B 1 95 ? 30.375 7.594 10.43 1 88.19 95 GLN B CA 1
ATOM 6403 C C . GLN B 1 95 ? 29.359 8.555 11.039 1 88.19 95 GLN B C 1
ATOM 6405 O O . GLN B 1 95 ? 29.172 9.672 10.547 1 88.19 95 GLN B O 1
ATOM 6410 N N . PRO B 1 96 ? 28.734 8.078 12.125 1 93.31 96 PRO B N 1
ATOM 6411 C CA . PRO B 1 96 ? 27.844 9.008 12.812 1 93.31 96 PRO B CA 1
ATOM 6412 C C . PRO B 1 96 ? 28.594 10.102 13.578 1 93.31 96 PRO B C 1
ATOM 6414 O O . PRO B 1 96 ? 29.688 9.852 14.094 1 93.31 96 PRO B O 1
ATOM 6417 N N . ILE B 1 97 ? 28.031 11.258 13.68 1 92.44 97 ILE B N 1
ATOM 6418 C CA . ILE B 1 97 ? 28.625 12.375 14.414 1 92.44 97 ILE B CA 1
ATOM 6419 C C . ILE B 1 97 ? 27.516 13.258 15 1 92.44 97 ILE B C 1
ATOM 6421 O O . ILE B 1 97 ? 26.438 13.383 14.414 1 92.44 97 ILE B O 1
ATOM 6425 N N . VAL B 1 98 ? 27.766 13.828 16.141 1 94.88 98 VAL B N 1
ATOM 6426 C CA . VAL B 1 98 ? 26.906 14.867 16.703 1 94.88 98 VAL B CA 1
ATOM 6427 C C . VAL B 1 98 ? 27.656 16.203 16.719 1 94.88 98 VAL B C 1
ATOM 6429 O O . VAL B 1 98 ? 28.812 16.266 17.156 1 94.88 98 VAL B O 1
ATOM 6432 N N . ILE B 1 99 ? 27 17.141 16.25 1 92.38 99 ILE B N 1
ATOM 6433 C CA . ILE B 1 99 ? 27.547 18.5 16.297 1 92.38 99 ILE B CA 1
ATOM 6434 C C . ILE B 1 99 ? 26.875 19.297 17.406 1 92.38 99 ILE B C 1
ATOM 6436 O O . ILE B 1 99 ? 25.641 19.422 17.438 1 92.38 99 ILE B O 1
ATOM 6440 N N . ILE B 1 100 ? 27.703 19.922 18.281 1 92.5 100 ILE B N 1
ATOM 6441 C CA . ILE B 1 100 ? 27.188 20.609 19.453 1 92.5 100 ILE B CA 1
ATOM 6442 C C . ILE B 1 100 ? 27.766 22.016 19.531 1 92.5 100 ILE B C 1
ATOM 6444 O O . ILE B 1 100 ? 28.953 22.188 19.781 1 92.5 100 ILE B O 1
ATOM 6448 N N . PRO B 1 101 ? 26.906 22.953 19.375 1 88.69 101 PRO B N 1
ATOM 6449 C CA . PRO B 1 101 ? 27.344 24.312 19.656 1 88.69 101 PRO B CA 1
ATOM 6450 C C . PRO B 1 101 ? 27.406 24.625 21.156 1 88.69 101 PRO B C 1
ATOM 6452 O O . PRO B 1 101 ? 26.469 24.281 21.906 1 88.69 101 PRO B O 1
ATOM 6455 N N . ILE B 1 102 ? 28.422 25.234 21.594 1 85.25 102 ILE B N 1
ATOM 6456 C CA . ILE B 1 102 ? 28.594 25.562 23 1 85.25 102 ILE B CA 1
ATOM 6457 C C . ILE B 1 102 ? 28.844 27.062 23.172 1 85.25 102 ILE B C 1
ATOM 6459 O O . ILE B 1 102 ? 29.562 27.672 22.359 1 85.25 102 ILE B O 1
ATOM 6463 N N . THR B 1 103 ? 28.125 27.562 24.109 1 82.69 103 THR B N 1
ATOM 6464 C CA . THR B 1 103 ? 28.375 28.969 24.453 1 82.69 103 THR B CA 1
ATOM 6465 C C . THR B 1 103 ? 29.688 29.094 25.234 1 82.69 103 THR B C 1
ATOM 6467 O O . THR B 1 103 ? 29.969 28.281 26.109 1 82.69 103 THR B O 1
ATOM 6470 N N . LYS B 1 104 ? 30.453 30.109 24.906 1 78.06 104 LYS B N 1
ATOM 6471 C CA . LYS B 1 104 ? 31.672 30.344 25.672 1 78.06 104 LYS B CA 1
ATOM 6472 C C . LYS B 1 104 ? 31.375 30.609 27.141 1 78.06 104 LYS B C 1
ATOM 6474 O O . LYS B 1 104 ? 30.578 31.5 27.469 1 78.06 104 LYS B O 1
ATOM 6479 N N . PRO B 1 105 ? 32 29.75 27.953 1 78.31 105 PRO B N 1
ATOM 6480 C CA . PRO B 1 105 ? 31.734 29.969 29.375 1 78.31 105 PRO B CA 1
ATOM 6481 C C . PRO B 1 105 ? 32.438 31.219 29.922 1 78.31 105 PRO B C 1
ATOM 6483 O O . PRO B 1 105 ? 33.469 31.641 29.375 1 78.31 105 PRO B O 1
ATOM 6486 N N . ASP B 1 106 ? 31.875 31.781 30.984 1 73.62 106 ASP B N 1
ATOM 6487 C CA . ASP B 1 106 ? 32.438 32.969 31.641 1 73.62 106 ASP B CA 1
ATOM 6488 C C . ASP B 1 106 ? 33.844 32.656 32.188 1 73.62 106 ASP B C 1
ATOM 6490 O O . ASP B 1 106 ? 34.75 33.5 32.125 1 73.62 106 ASP B O 1
ATOM 6494 N N . GLU B 1 107 ? 34 31.516 32.781 1 69.38 107 GLU B N 1
ATOM 6495 C CA . GLU B 1 107 ? 35.25 31.141 33.438 1 69.38 107 GLU B CA 1
ATOM 6496 C C . GLU B 1 107 ? 36.312 30.766 32.438 1 69.38 107 GLU B C 1
ATOM 6498 O O . GLU B 1 107 ? 37.469 30.5 32.812 1 69.38 107 GLU B O 1
ATOM 6503 N N . GLY B 1 108 ? 36.031 30.734 31.172 1 74.06 108 GLY B N 1
ATOM 6504 C CA . GLY B 1 108 ? 36.969 30.516 30.078 1 74.06 108 GLY B CA 1
ATOM 6505 C C . GLY B 1 108 ? 37.25 29.062 29.781 1 74.06 108 GLY B C 1
ATOM 6506 O O . GLY B 1 108 ? 37.781 28.719 28.734 1 74.06 108 GLY B O 1
ATOM 6507 N N . VAL B 1 109 ? 36.969 28.062 30.75 1 80.69 109 VAL B N 1
ATOM 6508 C CA . VAL B 1 109 ? 37.219 26.656 30.516 1 80.69 109 VAL B CA 1
ATOM 6509 C C . VAL B 1 109 ? 35.906 25.906 30.297 1 80.69 109 VAL B C 1
ATOM 6511 O O . VAL B 1 109 ? 34.969 26.062 31.062 1 80.69 109 VAL B O 1
ATOM 6514 N N . LEU B 1 110 ? 35.781 25.109 29.25 1 86.88 110 LEU B N 1
ATOM 6515 C CA . LEU B 1 110 ? 34.594 24.281 28.953 1 86.88 110 LEU B CA 1
ATOM 6516 C C . LEU B 1 110 ? 34.656 22.969 29.734 1 86.88 110 LEU B C 1
ATOM 6518 O O . LEU B 1 110 ? 35.625 22.219 29.609 1 86.88 110 LEU B O 1
ATOM 6522 N N . THR B 1 111 ? 33.719 22.688 30.547 1 87.56 111 THR B N 1
ATOM 6523 C CA . THR B 1 111 ? 33.656 21.469 31.344 1 87.56 111 THR B CA 1
ATOM 6524 C C . THR B 1 111 ? 32.406 20.656 31 1 87.56 111 THR B C 1
ATOM 6526 O O . THR B 1 111 ? 31.594 21.078 30.156 1 87.56 111 THR B O 1
ATOM 6529 N N . VAL B 1 112 ? 32.219 19.516 31.656 1 91.19 112 VAL B N 1
ATOM 6530 C CA . VAL B 1 112 ? 31.094 18.625 31.438 1 91.19 112 VAL B CA 1
ATOM 6531 C C . VAL B 1 112 ? 29.797 19.297 31.875 1 91.19 112 VAL B C 1
ATOM 6533 O O . VAL B 1 112 ? 28.719 19.016 31.344 1 91.19 112 VAL B O 1
ATOM 6536 N N . GLN B 1 113 ? 29.906 20.234 32.781 1 91.62 113 GLN B N 1
ATOM 6537 C CA . GLN B 1 113 ? 28.734 20.938 33.281 1 91.62 113 GLN B CA 1
ATOM 6538 C C . GLN B 1 113 ? 28.094 21.797 32.188 1 91.62 113 GLN B C 1
ATOM 6540 O O . GLN B 1 113 ? 26.906 22.094 32.25 1 91.62 113 GLN B O 1
ATOM 6545 N N . HIS B 1 114 ? 28.938 22.141 31.266 1 91.38 114 HIS B N 1
ATOM 6546 C CA . HIS B 1 114 ? 28.438 22.938 30.156 1 91.38 114 HIS B CA 1
ATOM 6547 C C . HIS B 1 114 ? 27.859 22.062 29.062 1 91.38 114 HIS B C 1
ATOM 6549 O O . HIS B 1 114 ? 26.969 22.484 28.312 1 91.38 114 HIS B O 1
ATOM 6555 N N . LEU B 1 115 ? 28.312 20.906 28.906 1 92.94 115 LEU B N 1
ATOM 6556 C CA . LEU B 1 115 ? 27.953 20.016 27.812 1 92.94 115 LEU B CA 1
ATOM 6557 C C . LEU B 1 115 ? 26.75 19.141 28.188 1 92.94 115 LEU B C 1
ATOM 6559 O O . LEU B 1 115 ? 25.859 18.938 27.375 1 92.94 115 LEU B O 1
ATOM 6563 N N . ARG B 1 116 ? 26.672 18.656 29.344 1 95.06 116 ARG B N 1
ATOM 6564 C CA . ARG B 1 116 ? 25.703 17.656 29.797 1 95.06 116 ARG B CA 1
ATOM 6565 C C . ARG B 1 116 ? 24.281 18.172 29.609 1 95.06 116 ARG B C 1
ATOM 6567 O O . ARG B 1 116 ? 23.422 17.453 29.078 1 95.06 116 ARG B O 1
ATOM 6574 N N . PRO B 1 117 ? 24 19.422 30.031 1 95.31 117 PRO B N 1
ATOM 6575 C CA . PRO B 1 117 ? 22.641 19.906 29.828 1 95.31 117 PRO B CA 1
ATOM 6576 C C . PRO B 1 117 ? 22.234 19.969 28.359 1 95.31 117 PRO B C 1
ATOM 6578 O O . PRO B 1 117 ? 21.062 19.766 28.031 1 95.31 117 PRO B O 1
ATOM 6581 N N . ILE B 1 118 ? 23.125 20.297 27.516 1 95 118 ILE B N 1
ATOM 6582 C CA . ILE B 1 118 ? 22.859 20.359 26.078 1 95 118 ILE B CA 1
ATOM 6583 C C . ILE B 1 118 ? 22.516 18.969 25.562 1 95 118 ILE B C 1
ATOM 6585 O O . ILE B 1 118 ? 21.531 18.781 24.828 1 95 118 ILE B O 1
ATOM 6589 N N . VAL B 1 119 ? 23.281 18.016 25.953 1 96.44 119 VAL B N 1
ATOM 6590 C CA . VAL B 1 119 ? 23.078 16.641 25.531 1 96.44 119 VAL B CA 1
ATOM 6591 C C . VAL B 1 119 ? 21.734 16.125 26.031 1 96.44 119 VAL B C 1
ATOM 6593 O O . VAL B 1 119 ? 20.984 15.492 25.281 1 96.44 119 VAL B O 1
ATOM 6596 N N . GLU B 1 120 ? 21.422 16.438 27.234 1 96.62 120 GLU B N 1
ATOM 6597 C CA . GLU B 1 120 ? 20.141 16.031 27.797 1 96.62 120 GLU B CA 1
ATOM 6598 C C . GLU B 1 120 ? 18.984 16.688 27.047 1 96.62 120 GLU B C 1
ATOM 6600 O O . GLU B 1 120 ? 17.953 16.047 26.812 1 96.62 120 GLU B O 1
ATOM 6605 N N . ASP B 1 121 ? 19.172 17.859 26.734 1 95.81 121 ASP B N 1
ATOM 6606 C CA . ASP B 1 121 ? 18.156 18.578 25.969 1 95.81 121 ASP B CA 1
ATOM 6607 C C . ASP B 1 121 ? 17.953 17.938 24.594 1 95.81 121 ASP B C 1
ATOM 6609 O O . ASP B 1 121 ? 16.828 17.859 24.094 1 95.81 121 ASP B O 1
ATOM 6613 N N . TYR B 1 122 ? 19.031 17.531 23.969 1 96.19 122 TYR B N 1
ATOM 6614 C CA . TYR B 1 122 ? 18.953 16.859 22.672 1 96.19 122 TYR B CA 1
ATOM 6615 C C . TYR B 1 122 ? 18.078 15.609 22.766 1 96.19 122 TYR B C 1
ATOM 6617 O O . TYR B 1 122 ? 17.172 15.414 21.953 1 96.19 122 TYR B O 1
ATOM 6625 N N . PHE B 1 123 ? 18.312 14.805 23.781 1 95.81 123 PHE B N 1
ATOM 6626 C CA . PHE B 1 123 ? 17.578 13.547 23.922 1 95.81 123 PHE B CA 1
ATOM 6627 C C . PHE B 1 123 ? 16.125 13.805 24.266 1 95.81 123 PHE B C 1
ATOM 6629 O O . PHE B 1 123 ? 15.242 13.023 23.906 1 95.81 123 PHE B O 1
ATOM 6636 N N . ALA B 1 124 ? 15.875 14.906 24.906 1 95 124 ALA B N 1
ATOM 6637 C CA . ALA B 1 124 ? 14.508 15.242 25.297 1 95 124 ALA B CA 1
ATOM 6638 C C . ALA B 1 124 ? 13.703 15.75 24.109 1 95 124 ALA B C 1
ATOM 6640 O O . ALA B 1 124 ? 12.492 15.516 24.016 1 95 124 ALA B O 1
ATOM 6641 N N . LYS B 1 125 ? 14.344 16.391 23.203 1 93.5 125 LYS B N 1
ATOM 6642 C CA . LYS B 1 125 ? 13.633 17.125 22.156 1 93.5 125 LYS B CA 1
ATOM 6643 C C . LYS B 1 125 ? 13.617 16.328 20.859 1 93.5 125 LYS B C 1
ATOM 6645 O O . LYS B 1 125 ? 12.758 16.547 20 1 93.5 125 LYS B O 1
ATOM 6650 N N . ASP B 1 126 ? 14.578 15.477 20.672 1 96.5 126 ASP B N 1
ATOM 6651 C CA . ASP B 1 126 ? 14.789 14.891 19.359 1 96.5 126 ASP B CA 1
ATOM 6652 C C . ASP B 1 126 ? 14.734 13.367 19.406 1 96.5 126 ASP B C 1
ATOM 6654 O O . ASP B 1 126 ? 15.414 12.742 20.234 1 96.5 126 ASP B O 1
ATOM 6658 N N . ASP B 1 127 ? 13.906 12.812 18.594 1 96.62 127 ASP B N 1
ATOM 6659 C CA . ASP B 1 127 ? 13.75 11.359 18.547 1 96.62 127 ASP B CA 1
ATOM 6660 C C . ASP B 1 127 ? 14.656 10.734 17.5 1 96.62 127 ASP B C 1
ATOM 6662 O O . ASP B 1 127 ? 14.656 9.516 17.312 1 96.62 127 ASP B O 1
ATOM 6666 N N . VAL B 1 128 ? 15.414 11.5 16.766 1 97.25 128 VAL B N 1
ATOM 6667 C CA . VAL B 1 128 ? 16.312 11 15.734 1 97.25 128 VAL B CA 1
ATOM 6668 C C . VAL B 1 128 ? 17.703 10.727 16.344 1 97.25 128 VAL B C 1
ATOM 6670 O O . VAL B 1 128 ? 18.328 9.711 16.031 1 97.25 128 VAL B O 1
ATOM 6673 N N . ILE B 1 129 ? 18.125 11.555 17.219 1 96.38 129 ILE B N 1
ATOM 6674 C CA . ILE B 1 129 ? 19.453 11.43 17.828 1 96.38 129 ILE B CA 1
ATOM 6675 C C . ILE B 1 129 ? 19.438 10.289 18.859 1 96.38 129 ILE B C 1
ATOM 6677 O O . ILE B 1 129 ? 18.5 10.172 19.641 1 96.38 129 ILE B O 1
ATOM 6681 N N . THR B 1 130 ? 20.375 9.391 18.734 1 95.19 130 THR B N 1
ATOM 6682 C CA . THR B 1 130 ? 20.609 8.328 19.703 1 95.19 130 THR B CA 1
ATOM 6683 C C . THR B 1 130 ? 22.047 8.336 20.188 1 95.19 130 THR B C 1
ATOM 6685 O O . THR B 1 130 ? 22.891 9.086 19.656 1 95.19 130 THR B O 1
ATOM 6688 N N . LYS B 1 131 ? 22.328 7.508 21.188 1 94.44 131 LYS B N 1
ATOM 6689 C CA . LYS B 1 131 ? 23.672 7.457 21.75 1 94.44 131 LYS B CA 1
ATOM 6690 C C . LYS B 1 131 ? 24.703 7.086 20.688 1 94.44 131 LYS B C 1
ATOM 6692 O O . LYS B 1 131 ? 25.844 7.52 20.75 1 94.44 131 LYS B O 1
ATOM 6697 N N . GLY B 1 132 ? 24.203 6.371 19.719 1 93.5 132 GLY B N 1
ATOM 6698 C CA . GLY B 1 132 ? 25.109 5.898 18.672 1 93.5 132 GLY B CA 1
ATOM 6699 C C . GLY B 1 132 ? 25.703 7.023 17.859 1 93.5 132 GLY B C 1
ATOM 6700 O O . GLY B 1 132 ? 26.781 6.863 17.266 1 93.5 132 GLY B O 1
ATOM 6701 N N . TYR B 1 133 ? 25.141 8.164 17.812 1 94.56 133 TYR B N 1
ATOM 6702 C CA . TYR B 1 133 ? 25.656 9.281 17.031 1 94.56 133 TYR B CA 1
ATOM 6703 C C . TYR B 1 133 ? 26.828 9.961 17.734 1 94.56 133 TYR B C 1
ATOM 6705 O O . TYR B 1 133 ? 27.562 10.742 17.125 1 94.56 133 TYR B O 1
ATOM 6713 N N . PHE B 1 134 ? 27.047 9.695 18.938 1 93.88 134 PHE B N 1
ATOM 6714 C CA . PHE B 1 134 ? 28.109 10.328 19.703 1 93.88 134 PHE B CA 1
ATOM 6715 C C . PHE B 1 134 ? 29.438 9.594 19.5 1 93.88 134 PHE B C 1
ATOM 6717 O O . PHE B 1 134 ? 30.406 9.852 20.219 1 93.88 134 PHE B O 1
ATOM 6724 N N . LYS B 1 135 ? 29.391 8.68 18.594 1 91.31 135 LYS B N 1
ATOM 6725 C CA . LYS B 1 135 ? 30.672 8.055 18.219 1 91.31 135 LYS B CA 1
ATOM 6726 C C . LYS B 1 135 ? 31.719 9.109 17.891 1 91.31 135 LYS B C 1
ATOM 6728 O O . LYS B 1 135 ? 32.906 8.938 18.219 1 91.31 135 LYS B O 1
ATOM 6733 N N . ASN B 1 136 ? 31.312 10.055 17.203 1 89.56 136 ASN B N 1
ATOM 6734 C CA . ASN B 1 136 ? 32.094 11.266 16.969 1 89.56 136 ASN B CA 1
ATOM 6735 C C . ASN B 1 136 ? 31.359 12.516 17.422 1 89.56 136 ASN B C 1
ATOM 6737 O O . ASN B 1 136 ? 30.141 12.617 17.266 1 89.56 136 ASN B O 1
ATOM 6741 N N . VAL B 1 137 ? 32.156 13.469 17.984 1 92.62 137 VAL B N 1
ATOM 6742 C CA . VAL B 1 137 ? 31.547 14.695 18.484 1 92.62 137 VAL B CA 1
ATOM 6743 C C . VAL B 1 137 ? 32.312 15.906 17.969 1 92.62 137 VAL B C 1
ATOM 6745 O O . VAL B 1 137 ? 33.562 15.961 18.062 1 92.62 137 VAL B O 1
ATOM 6748 N N . LEU B 1 138 ? 31.594 16.734 17.391 1 90.62 138 LEU B N 1
ATOM 6749 C CA . LEU B 1 138 ? 32.188 18.016 16.984 1 90.62 138 LEU B CA 1
ATOM 6750 C C . LEU B 1 138 ? 31.656 19.156 17.875 1 90.62 138 LEU B C 1
ATOM 6752 O O . LEU B 1 138 ? 30.453 19.359 17.984 1 90.62 138 LEU B O 1
ATOM 6756 N N . LEU B 1 139 ? 32.531 19.875 18.516 1 89.06 139 LEU B N 1
ATOM 6757 C CA . LEU B 1 139 ? 32.219 21.016 19.375 1 89.06 139 LEU B CA 1
ATOM 6758 C C . LEU B 1 139 ? 32.688 22.328 18.75 1 89.06 139 LEU B C 1
ATOM 6760 O O . LEU B 1 139 ? 33.781 22.391 18.172 1 89.06 139 LEU B O 1
ATOM 6764 N N . TYR B 1 140 ? 31.828 23.266 18.828 1 82.81 140 TYR B N 1
ATOM 6765 C CA . TYR B 1 140 ? 32.25 24.594 18.375 1 82.81 140 TYR B CA 1
ATOM 6766 C C . TYR B 1 140 ? 31.531 25.688 19.172 1 82.81 140 TYR B C 1
ATOM 6768 O O . TYR B 1 140 ? 30.5 25.438 19.797 1 82.81 140 TYR B O 1
ATOM 6776 N N . HIS B 1 141 ? 32.094 26.891 19.188 1 78.81 141 HIS B N 1
ATOM 6777 C CA . HIS B 1 141 ? 31.484 28.031 19.859 1 78.81 141 HIS B CA 1
ATOM 6778 C C . HIS B 1 141 ? 30.469 28.719 18.938 1 78.81 141 HIS B C 1
ATOM 6780 O O . HIS B 1 141 ? 30.75 28.953 17.766 1 78.81 141 HIS B O 1
ATOM 6786 N N . ILE B 1 142 ? 29.281 29.016 19.469 1 72.56 142 ILE B N 1
ATOM 6787 C CA . ILE B 1 142 ? 28.219 29.641 18.688 1 72.56 142 ILE B CA 1
ATOM 6788 C C . ILE B 1 142 ? 28.688 31.031 18.234 1 72.56 142 ILE B C 1
ATOM 6790 O O . ILE B 1 142 ? 28.359 31.453 17.109 1 72.56 142 ILE B O 1
ATOM 6794 N N . ASP B 1 143 ? 29.281 31.969 19.125 1 61.19 143 ASP B N 1
ATOM 6795 C CA . ASP B 1 143 ? 29.609 33.375 18.844 1 61.19 143 ASP B CA 1
ATOM 6796 C C . ASP B 1 143 ? 30.953 33.5 18.141 1 61.19 143 ASP B C 1
ATOM 6798 O O . ASP B 1 143 ? 31.609 34.531 18.203 1 61.19 143 ASP B O 1
ATOM 6802 N N . GLU B 1 144 ? 31.469 32.438 17.484 1 55.91 144 GLU B N 1
ATOM 6803 C CA . GLU B 1 144 ? 32.812 32.594 16.953 1 55.91 144 GLU B CA 1
ATOM 6804 C C . GLU B 1 144 ? 32.875 33.656 15.867 1 55.91 144 GLU B C 1
ATOM 6806 O O . GLU B 1 144 ? 32.188 33.562 14.836 1 55.91 144 GLU B O 1
ATOM 6811 N N . HIS B 1 145 ? 32.906 34.969 16.297 1 50.38 145 HIS B N 1
ATOM 6812 C CA . HIS B 1 145 ? 33.375 36 15.375 1 50.38 145 HIS B CA 1
ATOM 6813 C C . HIS B 1 145 ? 34.844 35.781 15.023 1 50.38 145 HIS B C 1
ATOM 6815 O O . HIS B 1 145 ? 35.625 35.312 15.836 1 50.38 145 HIS B O 1
ATOM 6821 N N . GLU B 1 146 ? 35.031 35.469 13.789 1 46.44 146 GLU B N 1
ATOM 6822 C CA . GLU B 1 146 ? 36.344 35.25 13.242 1 46.44 146 GLU B CA 1
ATOM 6823 C C . GLU B 1 146 ? 37.375 36.188 13.867 1 46.44 146 GLU B C 1
ATOM 6825 O O . GLU B 1 146 ? 38.5 36.281 13.383 1 46.44 146 GLU B O 1
ATOM 6830 N N . ASP B 1 147 ? 37.094 37 14.805 1 46 147 ASP B N 1
ATOM 6831 C CA . ASP B 1 147 ? 38.188 37.906 15.117 1 46 147 ASP B CA 1
ATOM 6832 C C . ASP B 1 147 ? 39.344 37.156 15.727 1 46 147 ASP B C 1
ATOM 6834 O O . ASP B 1 147 ? 39.188 36.406 16.688 1 46 147 ASP B O 1
ATOM 6838 N N . GLU B 1 148 ? 40.5 37.062 15.078 1 50.62 148 GLU B N 1
ATOM 6839 C CA . GLU B 1 148 ? 41.844 36.469 15.195 1 50.62 148 GLU B CA 1
ATOM 6840 C C . GLU B 1 148 ? 42.375 36.594 16.609 1 50.62 148 GLU B C 1
ATOM 6842 O O . GLU B 1 148 ? 43.219 35.812 17.047 1 50.62 148 GLU B O 1
ATOM 6847 N N . ASP B 1 149 ? 41.938 37.656 17.328 1 49.06 149 ASP B N 1
ATOM 6848 C CA . ASP B 1 149 ? 42.75 38 18.484 1 49.06 149 ASP B CA 1
ATOM 6849 C C . ASP B 1 149 ? 42.219 37.344 19.75 1 49.06 149 ASP B C 1
ATOM 6851 O O . ASP B 1 149 ? 42.656 37.625 20.859 1 49.06 149 ASP B O 1
ATOM 6855 N N . GLU B 1 150 ? 41.219 36.531 19.609 1 55.44 150 GLU B N 1
ATOM 6856 C CA . GLU B 1 150 ? 40.656 36.125 20.906 1 55.44 150 GLU B CA 1
ATOM 6857 C C . GLU B 1 150 ? 41.312 34.844 21.391 1 55.44 150 GLU B C 1
ATOM 6859 O O . GLU B 1 150 ? 41.812 34.031 20.594 1 55.44 150 GLU B O 1
ATOM 6864 N N . GLU B 1 151 ? 41.531 34.719 22.734 1 60.38 151 GLU B N 1
ATOM 6865 C CA . GLU B 1 151 ? 42.188 33.656 23.5 1 60.38 151 GLU B CA 1
ATOM 6866 C C . GLU B 1 151 ? 41.469 32.312 23.312 1 60.38 151 GLU B C 1
ATOM 6868 O O . GLU B 1 151 ? 40.25 32.25 23.125 1 60.38 151 GLU B O 1
ATOM 6873 N N . GLU B 1 152 ? 42.219 31.266 23.125 1 68.88 152 GLU B N 1
ATOM 6874 C CA . GLU B 1 152 ? 41.75 29.875 23.031 1 68.88 152 GLU B CA 1
ATOM 6875 C C . GLU B 1 152 ? 40.969 29.469 24.281 1 68.88 152 GLU B C 1
ATOM 6877 O O . GLU B 1 152 ? 41.25 29.953 25.375 1 68.88 152 GLU B O 1
ATOM 6882 N N . SER B 1 153 ? 39.812 28.875 24.125 1 75.25 153 SER B N 1
ATOM 6883 C CA . SER B 1 153 ? 39.031 28.281 25.203 1 75.25 153 SER B CA 1
ATOM 6884 C C . SER B 1 153 ? 39.375 26.812 25.406 1 75.25 153 SER B C 1
ATOM 6886 O O . SER B 1 153 ? 38.938 25.969 24.609 1 75.25 153 SER B O 1
ATOM 6888 N N . PRO B 1 154 ? 40.156 26.516 26.484 1 79.62 154 PRO B N 1
ATOM 6889 C CA . PRO B 1 154 ? 40.5 25.125 26.688 1 79.62 154 PRO B CA 1
ATOM 6890 C C . PRO B 1 154 ? 39.344 24.266 27.172 1 79.62 154 PRO B C 1
ATOM 6892 O O . PRO B 1 154 ? 38.438 24.766 27.859 1 79.62 154 PRO B O 1
ATOM 6895 N N . ILE B 1 155 ? 39.312 23.047 26.812 1 84.38 155 ILE B N 1
ATOM 6896 C CA . ILE B 1 155 ? 38.344 22.078 27.297 1 84.38 155 ILE B CA 1
ATOM 6897 C C . ILE B 1 155 ? 38.906 21.312 28.484 1 84.38 155 ILE B C 1
ATOM 6899 O O . ILE B 1 155 ? 40.094 20.953 28.484 1 84.38 155 ILE B O 1
ATOM 6903 N N . ASP B 1 156 ? 38.062 21.188 29.484 1 83.38 156 ASP B N 1
ATOM 6904 C CA . ASP B 1 156 ? 38.469 20.422 30.672 1 83.38 156 ASP B CA 1
ATOM 6905 C C . ASP B 1 156 ? 38.406 18.922 30.406 1 83.38 156 ASP B C 1
ATOM 6907 O O . ASP B 1 156 ? 37.562 18.453 29.609 1 83.38 156 ASP B O 1
ATOM 6911 N N . ILE B 1 157 ? 39.156 18.141 31.094 1 83 157 ILE B N 1
ATOM 6912 C CA . ILE B 1 157 ? 39.25 16.688 30.922 1 83 157 ILE B CA 1
ATOM 6913 C C . ILE B 1 157 ? 37.906 16.031 31.25 1 83 157 ILE B C 1
ATOM 6915 O O . ILE B 1 157 ? 37.656 14.914 30.797 1 83 157 ILE B O 1
ATOM 6919 N N . SER B 1 158 ? 37.156 16.672 32.031 1 85.12 158 SER B N 1
ATOM 6920 C CA . SER B 1 158 ? 35.844 16.125 32.406 1 85.12 158 SER B CA 1
ATOM 6921 C C . SER B 1 158 ? 34.969 15.883 31.172 1 85.12 158 SER B C 1
ATOM 6923 O O . SER B 1 158 ? 34.125 14.992 31.172 1 85.12 158 SER B O 1
ATOM 6925 N N . LEU B 1 159 ? 35.219 16.625 30.172 1 87.69 159 LEU B N 1
ATOM 6926 C CA . LEU B 1 159 ? 34.406 16.547 28.969 1 87.69 159 LEU B CA 1
ATOM 6927 C C . LEU B 1 159 ? 34.719 15.289 28.172 1 87.69 159 LEU B C 1
ATOM 6929 O O . LEU B 1 159 ? 33.844 14.461 27.938 1 87.69 159 LEU B O 1
ATOM 6933 N N . PRO B 1 160 ? 35.938 15.047 27.766 1 85.94 160 PRO B N 1
ATOM 6934 C CA . PRO B 1 160 ? 36.219 13.789 27.062 1 85.94 160 PRO B CA 1
ATOM 6935 C C . PRO B 1 160 ? 35.906 12.562 27.922 1 85.94 160 PRO B C 1
ATOM 6937 O O . PRO B 1 160 ? 35.5 11.531 27.391 1 85.94 160 PRO B O 1
ATOM 6940 N N . VAL B 1 161 ? 36.125 12.641 29.203 1 84.31 161 VAL B N 1
ATOM 6941 C CA . VAL B 1 161 ? 35.844 11.516 30.078 1 84.31 161 VAL B CA 1
ATOM 6942 C C . VAL B 1 161 ? 34.344 11.203 30.047 1 84.31 161 VAL B C 1
ATOM 6944 O O . VAL B 1 161 ? 33.938 10.039 29.953 1 84.31 161 VAL B O 1
ATOM 6947 N N . TYR B 1 162 ? 33.562 12.203 30.125 1 89.94 162 TYR B N 1
ATOM 6948 C CA . TYR B 1 162 ? 32.125 12.047 30.062 1 89.94 162 TYR B CA 1
ATOM 6949 C C . TYR B 1 162 ? 31.688 11.422 28.734 1 89.94 162 TYR B C 1
ATOM 6951 O O . TYR B 1 162 ? 30.922 10.469 28.719 1 89.94 162 TYR B O 1
ATOM 6959 N N . LEU B 1 163 ? 32.219 11.867 27.672 1 91.62 163 LEU B N 1
ATOM 6960 C CA . LEU B 1 163 ? 31.828 11.414 26.344 1 91.62 163 LEU B CA 1
ATOM 6961 C C . LEU B 1 163 ? 32.219 9.953 26.141 1 91.62 163 LEU B C 1
ATOM 6963 O O . LEU B 1 163 ? 31.453 9.164 25.594 1 91.62 163 LEU B O 1
ATOM 6967 N N . VAL B 1 164 ? 33.375 9.617 26.562 1 87.31 164 VAL B N 1
ATOM 6968 C CA . VAL B 1 164 ? 33.844 8.242 26.406 1 87.31 164 VAL B CA 1
ATOM 6969 C C . VAL B 1 164 ? 33.031 7.312 27.312 1 87.31 164 VAL B C 1
ATOM 6971 O O . VAL B 1 164 ? 32.594 6.238 26.891 1 87.31 164 VAL B O 1
ATOM 6974 N N . LYS B 1 165 ? 32.875 7.707 28.469 1 87.44 165 LYS B N 1
ATOM 6975 C CA . LYS B 1 165 ? 32.219 6.855 29.438 1 87.44 165 LYS B CA 1
ATOM 6976 C C . LYS B 1 165 ? 30.734 6.652 29.078 1 87.44 165 LYS B C 1
ATOM 6978 O O . LYS B 1 165 ? 30.219 5.535 29.156 1 87.44 165 LYS B O 1
ATOM 6983 N N . GLU B 1 166 ? 30.109 7.684 28.672 1 91.19 166 GLU B N 1
ATOM 6984 C CA . GLU B 1 166 ? 28.656 7.637 28.453 1 91.19 166 GLU B CA 1
ATOM 6985 C C . GLU B 1 166 ? 28.328 7.121 27.062 1 91.19 166 GLU B C 1
ATOM 6987 O O . GLU B 1 166 ? 27.312 6.449 26.859 1 91.19 166 GLU B O 1
ATOM 6992 N N . PHE B 1 167 ? 29.203 7.461 26.109 1 92.81 167 PHE B N 1
ATOM 6993 C CA . PHE B 1 167 ? 28.781 7.234 24.734 1 92.81 167 PHE B CA 1
ATOM 6994 C C . PHE B 1 167 ? 29.828 6.43 23.969 1 92.81 167 PHE B C 1
ATOM 6996 O O . PHE B 1 167 ? 29.656 6.113 22.797 1 92.81 167 PHE B O 1
ATOM 7003 N N . GLN B 1 168 ? 30.938 6.125 24.562 1 88.06 168 GLN B N 1
ATOM 7004 C CA . GLN B 1 168 ? 32.031 5.445 23.891 1 88.06 168 GLN B CA 1
ATOM 7005 C C . GLN B 1 168 ? 32.531 6.246 22.688 1 88.06 168 GLN B C 1
ATOM 7007 O O . GLN B 1 168 ? 32.75 5.688 21.609 1 88.06 168 GLN B O 1
ATOM 7012 N N . THR B 1 169 ? 32.594 7.473 22.844 1 90.19 169 THR B N 1
ATOM 7013 C CA . THR B 1 169 ? 33.031 8.383 21.797 1 90.19 169 THR B CA 1
ATOM 7014 C C . THR B 1 169 ? 34.438 8.008 21.328 1 90.19 169 THR B C 1
ATOM 7016 O O . THR B 1 169 ? 35.312 7.707 22.125 1 90.19 169 THR B O 1
ATOM 7019 N N . GLU B 1 170 ? 34.594 8.062 20.078 1 85.38 170 GLU B N 1
ATOM 7020 C CA . GLU B 1 170 ? 35.844 7.633 19.484 1 85.38 170 GLU B CA 1
ATOM 7021 C C . GLU B 1 170 ? 36.688 8.828 19.047 1 85.38 170 GLU B C 1
ATOM 7023 O O . GLU B 1 170 ? 37.906 8.719 18.922 1 85.38 170 GLU B O 1
ATOM 7028 N N . SER B 1 171 ? 36 9.891 18.766 1 86.12 171 SER B N 1
ATOM 7029 C CA . SER B 1 171 ? 36.75 11.062 18.344 1 86.12 171 SER B CA 1
ATOM 7030 C C . SER B 1 171 ? 36 12.352 18.719 1 86.12 171 SER B C 1
ATOM 7032 O O . SER B 1 171 ? 34.781 12.375 18.766 1 86.12 171 SER B O 1
ATOM 7034 N N . ILE B 1 172 ? 36.812 13.359 19 1 87.5 172 ILE B N 1
ATOM 7035 C CA . ILE B 1 172 ? 36.281 14.695 19.266 1 87.5 172 ILE B CA 1
ATOM 7036 C C . ILE B 1 172 ? 36.938 15.695 18.297 1 87.5 172 ILE B C 1
ATOM 7038 O O . ILE B 1 172 ? 38.156 15.703 18.125 1 87.5 172 ILE B O 1
ATOM 7042 N N . ILE B 1 173 ? 36.094 16.375 17.703 1 85.12 173 ILE B N 1
ATOM 7043 C CA . ILE B 1 173 ? 36.562 17.422 16.797 1 85.12 173 ILE B CA 1
ATOM 7044 C C . ILE B 1 173 ? 36.281 18.797 17.391 1 85.12 173 ILE B C 1
ATOM 7046 O O . ILE B 1 173 ? 35.125 19.094 17.719 1 85.12 173 ILE B O 1
ATOM 7050 N N . LEU B 1 174 ? 37.312 19.516 17.516 1 82.62 174 LEU B N 1
ATOM 7051 C CA . LEU B 1 174 ? 37.188 20.859 18.047 1 82.62 174 LEU B CA 1
ATOM 7052 C C . LEU B 1 174 ? 37.281 21.906 16.922 1 82.62 174 LEU B C 1
ATOM 7054 O O . LEU B 1 174 ? 38.219 21.859 16.141 1 82.62 174 LEU B O 1
ATOM 7058 N N . LYS B 1 175 ? 36.375 22.609 16.922 1 78.25 175 LYS B N 1
ATOM 7059 C CA . LYS B 1 175 ? 36.375 23.656 15.906 1 78.25 175 LYS B CA 1
ATOM 7060 C C . LYS B 1 175 ? 36.625 25.031 16.531 1 78.25 175 LYS B C 1
ATOM 7062 O O . LYS B 1 175 ? 36.219 25.297 17.672 1 78.25 175 LYS B O 1
ATOM 7067 N N . GLY B 1 176 ? 37.312 25.781 15.727 1 72 176 GLY B N 1
ATOM 7068 C CA . GLY B 1 176 ? 37.594 27.156 16.109 1 72 176 GLY B CA 1
ATOM 7069 C C . GLY B 1 176 ? 38.656 27.281 17.203 1 72 176 GLY B C 1
ATOM 7070 O O . GLY B 1 176 ? 39.75 26.734 17.062 1 72 176 GLY B O 1
ATOM 7071 N N . ARG B 1 177 ? 38.219 27.875 18.453 1 70 177 ARG B N 1
ATOM 7072 C CA . ARG B 1 177 ? 39.219 28.25 19.469 1 70 177 ARG B CA 1
ATOM 7073 C C . ARG B 1 177 ? 39.25 27.219 20.594 1 70 177 ARG B C 1
ATOM 7075 O O . ARG B 1 177 ? 39.906 27.438 21.625 1 70 177 ARG B O 1
ATOM 7082 N N . LEU B 1 178 ? 38.562 26.297 20.328 1 76.06 178 LEU B N 1
ATOM 7083 C CA . LEU B 1 178 ? 38.594 25.25 21.344 1 76.06 178 LEU B CA 1
ATOM 7084 C C . LEU B 1 178 ? 39.906 24.484 21.312 1 76.06 178 LEU B C 1
ATOM 7086 O O . LEU B 1 178 ? 40.406 24.156 20.234 1 76.06 178 LEU B O 1
ATOM 7090 N N . SER B 1 179 ? 40.531 24.5 22.484 1 70.75 179 SER B N 1
ATOM 7091 C CA . SER B 1 179 ? 41.812 23.797 22.578 1 70.75 179 SER B CA 1
ATOM 7092 C C . SER B 1 179 ? 41.812 22.797 23.734 1 70.75 179 SER B C 1
ATOM 7094 O O . SER B 1 179 ? 40.844 22.719 24.5 1 70.75 179 SER B O 1
ATOM 7096 N N . VAL B 1 180 ? 42.719 21.859 23.625 1 68.12 180 VAL B N 1
ATOM 7097 C CA . VAL B 1 180 ? 42.844 20.875 24.703 1 68.12 180 VAL B CA 1
ATOM 7098 C C . VAL B 1 180 ? 44.062 21.219 25.562 1 68.12 180 VAL B C 1
ATOM 7100 O O . VAL B 1 180 ? 45.156 21.453 25.031 1 68.12 180 VAL B O 1
ATOM 7103 N N . ASN B 1 181 ? 43.812 21.75 26.766 1 56.03 181 ASN B N 1
ATOM 7104 C CA . ASN B 1 181 ? 44.938 21.797 27.688 1 56.03 181 ASN B CA 1
ATOM 7105 C C . ASN B 1 181 ? 45.156 20.453 28.406 1 56.03 181 ASN B C 1
ATOM 7107 O O . ASN B 1 181 ? 44.562 20.219 29.469 1 56.03 181 ASN B O 1
ATOM 7111 N N . LEU B 1 182 ? 45.25 19.375 27.656 1 52.38 182 LEU B N 1
ATOM 7112 C CA . LEU B 1 182 ? 45.406 18.109 28.344 1 52.38 182 LEU B CA 1
ATOM 7113 C C . LEU B 1 182 ? 46.719 18.031 29.094 1 52.38 182 LEU B C 1
ATOM 7115 O O . LEU B 1 182 ? 47.75 18.438 28.562 1 52.38 182 LEU B O 1
ATOM 7119 N N . PRO B 1 183 ? 46.719 17.844 30.469 1 47.47 183 PRO B N 1
ATOM 7120 C CA . PRO B 1 183 ? 48 17.594 31.094 1 47.47 183 PRO B CA 1
ATOM 7121 C C . PRO B 1 183 ? 48.812 16.5 30.391 1 47.47 183 PRO B C 1
ATOM 7123 O O . PRO B 1 183 ? 48.25 15.695 29.641 1 47.47 183 PRO B O 1
ATOM 7126 N N . ALA B 1 184 ? 50.188 16.281 30.625 1 41.91 184 ALA B N 1
ATOM 7127 C CA . ALA B 1 184 ? 51.125 15.312 30.109 1 41.91 184 ALA B CA 1
ATOM 7128 C C . ALA B 1 184 ? 50.531 13.914 30.062 1 41.91 184 ALA B C 1
ATOM 7130 O O . ALA B 1 184 ? 49.625 13.586 30.844 1 41.91 184 ALA B O 1
ATOM 7131 N N . PRO B 1 185 ? 50.875 12.969 29.047 1 42.22 185 PRO B N 1
ATOM 7132 C CA . PRO B 1 185 ? 50.344 11.656 28.688 1 42.22 185 PRO B CA 1
ATOM 7133 C C . PRO B 1 185 ? 50.062 10.789 29.922 1 42.22 185 PRO B C 1
ATOM 7135 O O . PRO B 1 185 ? 49.469 9.711 29.797 1 42.22 185 PRO B O 1
ATOM 7138 N N . GLY B 1 186 ? 50.562 11.008 31.062 1 37.69 186 GLY B N 1
ATOM 7139 C CA . GLY B 1 186 ? 50.531 10.055 32.156 1 37.69 186 GLY B CA 1
ATOM 7140 C C . GLY B 1 186 ? 49.125 9.727 32.625 1 37.69 186 GLY B C 1
ATOM 7141 O O . GLY B 1 186 ? 48.938 8.891 33.5 1 37.69 186 GLY B O 1
ATOM 7142 N N . ILE B 1 187 ? 48.219 10.641 32.656 1 38 187 ILE B N 1
ATOM 7143 C CA . ILE B 1 187 ? 46.969 10.32 33.281 1 38 187 ILE B CA 1
ATOM 7144 C C . ILE B 1 187 ? 46.094 9.508 32.312 1 38 187 ILE B C 1
ATOM 7146 O O . ILE B 1 187 ? 46.156 9.703 31.109 1 38 187 ILE B O 1
ATOM 7150 N N . GLY B 1 188 ? 45.406 8.383 32.719 1 39.94 188 GLY B N 1
ATOM 7151 C CA . GLY B 1 188 ? 44.469 7.375 32.219 1 39.94 188 GLY B CA 1
ATOM 7152 C C . GLY B 1 188 ? 43.469 7.922 31.219 1 39.94 188 GLY B C 1
ATOM 7153 O O . GLY B 1 188 ? 42.281 7.562 31.25 1 39.94 188 GLY B O 1
ATOM 7154 N N . LEU B 1 189 ? 43.625 8.992 30.688 1 47.03 189 LEU B N 1
ATOM 7155 C CA . LEU B 1 189 ? 42.594 9.461 29.781 1 47.03 189 LEU B CA 1
ATOM 7156 C C . LEU B 1 189 ? 42.375 8.477 28.641 1 47.03 189 LEU B C 1
ATOM 7158 O O . LEU B 1 189 ? 43.344 7.91 28.125 1 47.03 189 LEU B O 1
ATOM 7162 N N . PRO B 1 190 ? 41.188 7.922 28.484 1 49.62 190 PRO B N 1
ATOM 7163 C CA . PRO B 1 190 ? 40.969 7.168 27.25 1 49.62 190 PRO B CA 1
ATOM 7164 C C . PRO B 1 190 ? 41.469 7.895 26 1 49.62 190 PRO B C 1
ATOM 7166 O O . PRO B 1 190 ? 41.375 9.125 25.922 1 49.62 190 PRO B O 1
ATOM 7169 N N . SER B 1 191 ? 42.625 7.566 25.438 1 55.47 191 SER B N 1
ATOM 7170 C CA . SER B 1 191 ? 43.281 8.047 24.234 1 55.47 191 SER B CA 1
ATOM 7171 C C . SER B 1 191 ? 42.281 8.305 23.109 1 55.47 191 SER B C 1
ATOM 7173 O O . SER B 1 191 ? 42.062 7.453 22.25 1 55.47 191 SER B O 1
ATOM 7175 N N . ILE B 1 192 ? 41.312 9.188 23.391 1 60.81 192 ILE B N 1
ATOM 7176 C CA . ILE B 1 192 ? 40.438 9.469 22.266 1 60.81 192 ILE B CA 1
ATOM 7177 C C . ILE B 1 192 ? 41.062 10.539 21.359 1 60.81 192 ILE B C 1
ATOM 7179 O O . ILE B 1 192 ? 41.594 11.531 21.859 1 60.81 192 ILE B O 1
ATOM 7183 N N . PRO B 1 193 ? 41.219 10.219 20.094 1 64.19 193 PRO B N 1
ATOM 7184 C CA . PRO B 1 193 ? 41.75 11.219 19.156 1 64.19 193 PRO B CA 1
ATOM 7185 C C . PRO B 1 193 ? 40.938 12.516 19.172 1 64.19 193 PRO B C 1
ATOM 7187 O O . PRO B 1 193 ? 39.688 12.477 19.219 1 64.19 193 PRO B O 1
ATOM 7190 N N . ILE B 1 194 ? 41.625 13.602 19.391 1 60.75 194 ILE B N 1
ATOM 7191 C CA . ILE B 1 194 ? 41.031 14.93 19.297 1 60.75 194 ILE B CA 1
ATOM 7192 C C . ILE B 1 194 ? 41.531 15.625 18.031 1 60.75 194 ILE B C 1
ATOM 7194 O O . ILE B 1 194 ? 42.719 15.742 17.797 1 60.75 194 ILE B O 1
ATOM 7198 N N . HIS B 1 195 ? 40.594 15.906 17.203 1 64.25 195 HIS B N 1
ATOM 7199 C CA . HIS B 1 195 ? 40.906 16.594 15.945 1 64.25 195 HIS B CA 1
ATOM 7200 C C . HIS B 1 195 ? 40.5 18.047 15.992 1 64.25 195 HIS B C 1
ATOM 7202 O O . HIS B 1 195 ? 39.75 18.453 16.875 1 64.25 195 HIS B O 1
ATOM 7208 N N . ARG B 1 196 ? 41.219 18.844 15.156 1 61.62 196 ARG B N 1
ATOM 7209 C CA . ARG B 1 196 ? 40.875 20.25 15.078 1 61.62 196 ARG B CA 1
ATOM 7210 C C . ARG B 1 196 ? 40.438 20.641 13.664 1 61.62 196 ARG B C 1
ATOM 7212 O O . ARG B 1 196 ? 40.938 20.094 12.688 1 61.62 196 ARG B O 1
ATOM 7219 N N . THR B 1 197 ? 39.469 21.281 13.523 1 56.66 197 THR B N 1
ATOM 7220 C CA . THR B 1 197 ? 39.031 21.812 12.234 1 56.66 197 THR B CA 1
ATOM 7221 C C . THR B 1 197 ? 38.906 23.328 12.289 1 56.66 197 THR B C 1
ATOM 7223 O O . THR B 1 197 ? 38.531 23.891 13.32 1 56.66 197 THR B O 1
ATOM 7226 N N . LYS B 1 198 ? 39.688 23.938 11.242 1 55.19 198 LYS B N 1
ATOM 7227 C CA . LYS B 1 198 ? 39.594 25.375 11 1 55.19 198 LYS B CA 1
ATOM 7228 C C . LYS B 1 198 ? 38.688 25.672 9.805 1 55.19 198 LYS B C 1
ATOM 7230 O O . LYS B 1 198 ? 38.375 24.781 9.023 1 55.19 198 LYS B O 1
ATOM 7235 N N . GLY B 1 199 ? 37.625 26.5 9.891 1 52.12 199 GLY B N 1
ATOM 7236 C CA . GLY B 1 199 ? 36.812 26.938 8.773 1 52.12 199 GLY B CA 1
ATOM 7237 C C . GLY B 1 199 ? 35.375 27.281 9.172 1 52.12 199 GLY B C 1
ATOM 7238 O O . GLY B 1 199 ? 34.906 26.859 10.234 1 52.12 199 GLY B O 1
ATOM 7239 N N . SER B 1 200 ? 35.031 28.375 8.406 1 47.47 200 SER B N 1
ATOM 7240 C CA . SER B 1 200 ? 33.656 28.828 8.617 1 47.47 200 SER B CA 1
ATOM 7241 C C . SER B 1 200 ? 32.656 27.875 7.961 1 47.47 200 SER B C 1
ATOM 7243 O O . SER B 1 200 ? 32.969 27.234 6.949 1 47.47 200 SER B O 1
ATOM 7245 N N . PHE B 1 201 ? 31.781 27.266 8.82 1 52.19 201 PHE B N 1
ATOM 7246 C CA . PHE B 1 201 ? 30.641 26.641 8.148 1 52.19 201 PHE B CA 1
ATOM 7247 C C . PHE B 1 201 ? 30.203 27.469 6.949 1 52.19 201 PHE B C 1
ATOM 7249 O O . PHE B 1 201 ? 30.297 28.703 6.973 1 52.19 201 PHE B O 1
ATOM 7256 N N . SER B 1 202 ? 30.234 27.031 5.746 1 47.97 202 SER B N 1
ATOM 7257 C CA . SER B 1 202 ? 29.812 27.812 4.59 1 47.97 202 SER B CA 1
ATOM 7258 C C . SER B 1 202 ? 28.719 28.797 4.973 1 47.97 202 SER B C 1
ATOM 7260 O O . SER B 1 202 ? 27.969 28.578 5.934 1 47.97 202 SER B O 1
ATOM 7262 N N . GLU B 1 203 ? 28.828 30.125 4.523 1 43.41 203 GLU B N 1
ATOM 7263 C CA . GLU B 1 203 ? 28.047 31.344 4.773 1 43.41 203 GLU B CA 1
ATOM 7264 C C . GLU B 1 203 ? 26.578 31.031 4.973 1 43.41 203 GLU B C 1
ATOM 7266 O O . GLU B 1 203 ? 25.891 31.719 5.727 1 43.41 203 GLU B O 1
ATOM 7271 N N . THR B 1 204 ? 26 30.359 4.078 1 45.75 204 THR B N 1
ATOM 7272 C CA . THR B 1 204 ? 24.547 30.422 4.059 1 45.75 204 THR B CA 1
ATOM 7273 C C . THR B 1 204 ? 23.953 29.516 5.137 1 45.75 204 THR B C 1
ATOM 7275 O O . THR B 1 204 ? 22.734 29.5 5.352 1 45.75 204 THR B O 1
ATOM 7278 N N . ARG B 1 205 ? 24.75 28.625 5.738 1 52.56 205 ARG B N 1
ATOM 7279 C CA . ARG B 1 205 ? 24.125 27.641 6.609 1 52.56 205 ARG B CA 1
ATOM 7280 C C . ARG B 1 205 ? 24.719 27.688 8.016 1 52.56 205 ARG B C 1
ATOM 7282 O O . ARG B 1 205 ? 25.75 27.062 8.281 1 52.56 205 ARG B O 1
ATOM 7289 N N . GLU B 1 206 ? 24.578 28.672 8.766 1 53.72 206 GLU B N 1
ATOM 7290 C CA . GLU B 1 206 ? 25.297 29.094 9.969 1 53.72 206 GLU B CA 1
ATOM 7291 C C . GLU B 1 206 ? 25.359 27.969 10.992 1 53.72 206 GLU B C 1
ATOM 7293 O O . GLU B 1 206 ? 26.438 27.625 11.492 1 53.72 206 GLU B O 1
ATOM 7298 N N . ILE B 1 207 ? 24.078 27.734 11.617 1 58.09 207 ILE B N 1
ATOM 7299 C CA . ILE B 1 207 ? 24.219 26.922 12.82 1 58.09 207 ILE B CA 1
ATOM 7300 C C . ILE B 1 207 ? 23.75 25.484 12.539 1 58.09 207 ILE B C 1
ATOM 7302 O O . ILE B 1 207 ? 22.578 25.266 12.203 1 58.09 207 ILE B O 1
ATOM 7306 N N . ILE B 1 208 ? 24.75 24.578 12.422 1 76.75 208 ILE B N 1
ATOM 7307 C CA . ILE B 1 208 ? 24.422 23.156 12.266 1 76.75 208 ILE B CA 1
ATOM 7308 C C . ILE B 1 208 ? 24.547 22.453 13.609 1 76.75 208 ILE B C 1
ATOM 7310 O O . ILE B 1 208 ? 25.562 22.594 14.297 1 76.75 208 ILE B O 1
ATOM 7314 N N . GLU B 1 209 ? 23.531 21.984 14.18 1 89.38 209 GLU B N 1
ATOM 7315 C CA . GLU B 1 209 ? 23.578 21.141 15.359 1 89.38 209 GLU B CA 1
ATOM 7316 C C . GLU B 1 209 ? 22.812 19.828 15.133 1 89.38 209 GLU B C 1
ATOM 7318 O O . GLU B 1 209 ? 22.016 19.734 14.195 1 89.38 209 GLU B O 1
ATOM 7323 N N . GLY B 1 210 ? 23.109 18.906 15.992 1 93.31 210 GLY B N 1
ATOM 7324 C CA . GLY B 1 210 ? 22.375 17.656 15.961 1 93.31 210 GLY B CA 1
ATOM 7325 C C . GLY B 1 210 ? 23.125 16.531 15.289 1 93.31 210 GLY B C 1
ATOM 7326 O O . GLY B 1 210 ? 24.344 16.594 15.133 1 93.31 210 GLY B O 1
ATOM 7327 N N . PRO B 1 211 ? 22.438 15.461 14.992 1 95.31 211 PRO B N 1
ATOM 7328 C CA . PRO B 1 211 ? 23.062 14.273 14.406 1 95.31 211 PRO B CA 1
ATOM 7329 C C . PRO B 1 211 ? 23.266 14.398 12.898 1 95.31 211 PRO B C 1
ATOM 7331 O O . PRO B 1 211 ? 22.375 14.883 12.188 1 95.31 211 PRO B O 1
ATOM 7334 N N . TYR B 1 212 ? 24.406 13.898 12.445 1 93.25 212 TYR B N 1
ATOM 7335 C CA . TYR B 1 212 ? 24.766 13.828 11.031 1 93.25 212 TYR B CA 1
ATOM 7336 C C . TYR B 1 212 ? 25.562 12.562 10.734 1 93.25 212 TYR B C 1
ATOM 7338 O O . TYR B 1 212 ? 26 11.867 11.656 1 93.25 212 TYR B O 1
ATOM 7346 N N . LEU B 1 213 ? 25.625 12.227 9.469 1 92.25 213 LEU B N 1
ATOM 7347 C CA . LEU B 1 213 ? 26.672 11.336 8.984 1 92.25 213 LEU B CA 1
ATOM 7348 C C . LEU B 1 213 ? 27.828 12.125 8.367 1 92.25 213 LEU B C 1
ATOM 7350 O O . LEU B 1 213 ? 27.594 13.141 7.711 1 92.25 213 LEU B O 1
ATOM 7354 N N . VAL B 1 214 ? 28.969 11.602 8.609 1 89.31 214 VAL B N 1
ATOM 7355 C CA . VAL B 1 214 ? 30.141 12.312 8.086 1 89.31 214 VAL B CA 1
ATOM 7356 C C . VAL B 1 214 ? 31.016 11.352 7.277 1 89.31 214 VAL B C 1
ATOM 7358 O O . VAL B 1 214 ? 31.047 10.148 7.559 1 89.31 214 VAL B O 1
ATOM 7361 N N . LYS B 1 215 ? 31.516 11.859 6.266 1 86.88 215 LYS B N 1
ATOM 7362 C CA . LYS B 1 215 ? 32.531 11.164 5.465 1 86.88 215 LYS B CA 1
ATOM 7363 C C . LYS B 1 215 ? 33.781 12.008 5.32 1 86.88 215 LYS B C 1
ATOM 7365 O O . LYS B 1 215 ? 33.719 13.203 5.02 1 86.88 215 LYS B O 1
ATOM 7370 N N . TYR B 1 216 ? 34.906 11.336 5.637 1 82.25 216 TYR B N 1
ATOM 7371 C CA . TYR B 1 216 ? 36.188 12.031 5.543 1 82.25 216 TYR B CA 1
ATOM 7372 C C . TYR B 1 216 ? 36.844 11.758 4.203 1 82.25 216 TYR B C 1
ATOM 7374 O O . TYR B 1 216 ? 36.906 10.609 3.758 1 82.25 216 TYR B O 1
ATOM 7382 N N . HIS B 1 217 ? 37.156 12.812 3.547 1 77.69 217 HIS B N 1
ATOM 7383 C CA . HIS B 1 217 ? 37.938 12.711 2.322 1 77.69 217 HIS B CA 1
ATOM 7384 C C . HIS B 1 217 ? 39.344 13.305 2.512 1 77.69 217 HIS B C 1
ATOM 7386 O O . HIS B 1 217 ? 39.469 14.445 2.963 1 77.69 217 HIS B O 1
ATOM 7392 N N . GLN B 1 218 ? 40.312 12.469 2.213 1 73.44 218 GLN B N 1
ATOM 7393 C CA . GLN B 1 218 ? 41.688 12.953 2.314 1 73.44 218 GLN B CA 1
ATOM 7394 C C . GLN B 1 218 ? 42.094 13.766 1.08 1 73.44 218 GLN B C 1
ATOM 7396 O O . GLN B 1 218 ? 41.688 13.422 -0.04 1 73.44 218 GLN B O 1
ATOM 7401 N N . ASN B 1 219 ? 42.688 14.883 1.381 1 65.31 219 ASN B N 1
ATOM 7402 C CA . ASN B 1 219 ? 43.25 15.648 0.276 1 65.31 219 ASN B CA 1
ATOM 7403 C C . ASN B 1 219 ? 44.469 14.922 -0.337 1 65.31 219 ASN B C 1
ATOM 7405 O O . ASN B 1 219 ? 45.406 14.602 0.363 1 65.31 219 ASN B O 1
ATOM 7409 N N . ASN B 1 220 ? 44.344 14.555 -1.583 1 62.19 220 ASN B N 1
ATOM 7410 C CA . ASN B 1 220 ? 45.406 13.805 -2.273 1 62.19 220 ASN B CA 1
ATOM 7411 C C . ASN B 1 220 ? 46.719 14.562 -2.293 1 62.19 220 ASN B C 1
ATOM 7413 O O . ASN B 1 220 ? 47.781 13.961 -2.355 1 62.19 220 ASN B O 1
ATOM 7417 N N . GLN B 1 221 ? 46.75 15.891 -2.332 1 61.84 221 GLN B N 1
ATOM 7418 C CA . GLN B 1 221 ? 47.938 16.703 -2.471 1 61.84 221 GLN B CA 1
ATOM 7419 C C . GLN B 1 221 ? 48.625 16.906 -1.12 1 61.84 221 GLN B C 1
ATOM 7421 O O . GLN B 1 221 ? 49.875 17 -1.046 1 61.84 221 GLN B O 1
ATOM 7426 N N . ASN B 1 222 ? 47.906 17.094 -0.081 1 61.94 222 ASN B N 1
ATOM 7427 C CA . ASN B 1 222 ? 48.406 17.312 1.266 1 61.94 222 ASN B CA 1
ATOM 7428 C C . ASN B 1 222 ? 47.781 16.344 2.271 1 61.94 222 ASN B C 1
ATOM 7430 O O . ASN B 1 222 ? 46.688 16.594 2.768 1 61.94 222 ASN B O 1
ATOM 7434 N N . GLN B 1 223 ? 48.5 15.297 2.537 1 58.94 223 GLN B N 1
ATOM 7435 C CA . GLN B 1 223 ? 48 14.211 3.365 1 58.94 223 GLN B CA 1
ATOM 7436 C C . GLN B 1 223 ? 47.594 14.719 4.746 1 58.94 223 GLN B C 1
ATOM 7438 O O . GLN B 1 223 ? 46.844 14.047 5.461 1 58.94 223 GLN B O 1
ATOM 7443 N N . LYS B 1 224 ? 48 15.969 5.074 1 60.69 224 LYS B N 1
ATOM 7444 C CA . LYS B 1 224 ? 47.719 16.516 6.395 1 60.69 224 LYS B CA 1
ATOM 7445 C C . LYS B 1 224 ? 46.406 17.297 6.391 1 60.69 224 LYS B C 1
ATOM 7447 O O . LYS B 1 224 ? 45.969 17.781 7.438 1 60.69 224 LYS B O 1
ATOM 7452 N N . GLN B 1 225 ? 45.906 17.406 5.234 1 70.19 225 GLN B N 1
ATOM 7453 C CA . GLN B 1 225 ? 44.656 18.156 5.109 1 70.19 225 GLN B CA 1
ATOM 7454 C C . GLN B 1 225 ? 43.562 17.312 4.465 1 70.19 225 GLN B C 1
ATOM 7456 O O . GLN B 1 225 ? 43.844 16.469 3.615 1 70.19 225 GLN B O 1
ATOM 7461 N N . GLY B 1 226 ? 42.375 17.375 5.098 1 77.5 226 GLY B N 1
ATOM 7462 C CA . GLY B 1 226 ? 41.219 16.719 4.535 1 77.5 226 GLY B CA 1
ATOM 7463 C C . GLY B 1 226 ? 39.938 17.5 4.707 1 77.5 226 GLY B C 1
ATOM 7464 O O . GLY B 1 226 ? 39.969 18.703 5.004 1 77.5 226 GLY B O 1
ATOM 7465 N N . GLN B 1 227 ? 38.906 16.953 4.215 1 81.81 227 GLN B N 1
ATOM 7466 C CA . GLN B 1 227 ? 37.594 17.578 4.336 1 81.81 227 GLN B CA 1
ATOM 7467 C C . GLN B 1 227 ? 36.562 16.609 4.93 1 81.81 227 GLN B C 1
ATOM 7469 O O . GLN B 1 227 ? 36.625 15.406 4.664 1 81.81 227 GLN B O 1
ATOM 7474 N N . LEU B 1 228 ? 35.781 17.188 5.797 1 83.12 228 LEU B N 1
ATOM 7475 C CA . LEU B 1 228 ? 34.656 16.469 6.328 1 83.12 228 LEU B CA 1
ATOM 7476 C C . LEU B 1 228 ? 33.375 16.859 5.59 1 83.12 228 LEU B C 1
ATOM 7478 O O . LEU B 1 228 ? 33 18.031 5.531 1 83.12 228 LEU B O 1
ATOM 7482 N N . GLU B 1 229 ? 32.719 15.906 5.008 1 87.38 229 GLU B N 1
ATOM 7483 C CA . GLU B 1 229 ? 31.422 16.109 4.391 1 87.38 229 GLU B CA 1
ATOM 7484 C C . GLU B 1 229 ? 30.297 15.695 5.332 1 87.38 229 GLU B C 1
ATOM 7486 O O . GLU B 1 229 ? 30.281 14.57 5.844 1 87.38 229 GLU B O 1
ATOM 7491 N N . LEU B 1 230 ? 29.438 16.625 5.574 1 89.38 230 LEU B N 1
ATOM 7492 C CA . LEU B 1 230 ? 28.297 16.359 6.449 1 89.38 230 LEU B CA 1
ATOM 7493 C C . LEU B 1 230 ? 27.047 16.031 5.641 1 89.38 230 LEU B C 1
ATOM 7495 O O . LEU B 1 230 ? 26.719 16.734 4.684 1 89.38 230 LEU B O 1
ATOM 7499 N N . TYR B 1 231 ? 26.359 14.953 6.051 1 90.62 231 TYR B N 1
ATOM 7500 C CA . TYR B 1 231 ? 25.109 14.531 5.406 1 90.62 231 TYR B CA 1
ATOM 7501 C C . TYR B 1 231 ? 23.969 14.484 6.406 1 90.62 231 TYR B C 1
ATOM 7503 O O . TYR B 1 231 ? 24.156 14.117 7.566 1 90.62 231 TYR B O 1
ATOM 7511 N N . PRO B 1 232 ? 22.797 14.828 5.945 1 91.88 232 PRO B N 1
ATOM 7512 C CA . PRO B 1 232 ? 21.656 14.781 6.855 1 91.88 232 PRO B CA 1
ATOM 7513 C C . PRO B 1 232 ? 21.25 13.352 7.215 1 91.88 232 PRO B C 1
ATOM 7515 O O . PRO B 1 232 ? 21.594 12.406 6.504 1 91.88 232 PRO B O 1
ATOM 7518 N N . VAL B 1 233 ? 20.609 13.211 8.297 1 93.88 233 VAL B N 1
ATOM 7519 C CA . VAL B 1 233 ? 20.141 11.906 8.742 1 93.88 233 VAL B CA 1
ATOM 7520 C C . VAL B 1 233 ? 18.625 11.938 8.953 1 93.88 233 VAL B C 1
ATOM 7522 O O . VAL B 1 233 ? 18.078 12.938 9.438 1 93.88 233 VAL B O 1
ATOM 7525 N N . PHE B 1 234 ? 17.922 10.906 8.562 1 96.94 234 PHE B N 1
ATOM 7526 C CA . PHE B 1 234 ? 16.484 10.719 8.758 1 96.94 234 PHE B CA 1
ATOM 7527 C C . PHE B 1 234 ? 16.203 9.398 9.477 1 96.94 234 PHE B C 1
ATOM 7529 O O . PHE B 1 234 ? 16.734 8.352 9.086 1 96.94 234 PHE B O 1
ATOM 7536 N N . ARG B 1 235 ? 15.492 9.508 10.547 1 97.88 235 ARG B N 1
ATOM 7537 C CA . ARG B 1 235 ? 14.945 8.281 11.125 1 97.88 235 ARG B CA 1
ATOM 7538 C C . ARG B 1 235 ? 13.75 7.785 10.328 1 97.88 235 ARG B C 1
ATOM 7540 O O . ARG B 1 235 ? 12.922 8.578 9.875 1 97.88 235 ARG B O 1
ATOM 7547 N N . LEU B 1 236 ? 13.641 6.469 10.102 1 98.06 236 LEU B N 1
ATOM 7548 C CA . LEU B 1 236 ? 12.531 5.902 9.336 1 98.06 236 LEU B CA 1
ATOM 7549 C C . LEU B 1 236 ? 11.438 5.387 10.266 1 98.06 236 LEU B C 1
ATOM 7551 O O . LEU B 1 236 ? 11.703 4.551 11.133 1 98.06 236 LEU B O 1
ATOM 7555 N N . TYR B 1 237 ? 10.227 5.938 10.078 1 98.5 237 TYR B N 1
ATOM 7556 C CA . TYR B 1 237 ? 9.047 5.469 10.805 1 98.5 237 TYR B CA 1
ATOM 7557 C C . TYR B 1 237 ? 8.078 4.77 9.867 1 98.5 237 TYR B C 1
ATOM 7559 O O . TYR B 1 237 ? 7.855 5.219 8.742 1 98.5 237 TYR B O 1
ATOM 7567 N N . PRO B 1 238 ? 7.527 3.646 10.273 1 97.44 238 PRO B N 1
ATOM 7568 C CA . PRO B 1 238 ? 6.484 3.023 9.461 1 97.44 238 PRO B CA 1
ATOM 7569 C C . PRO B 1 238 ? 5.145 3.748 9.562 1 97.44 238 PRO B C 1
ATOM 7571 O O . PRO B 1 238 ? 4.762 4.199 10.641 1 97.44 238 PRO B O 1
ATOM 7574 N N . ASP B 1 239 ? 4.43 3.93 8.477 1 97.38 239 ASP B N 1
ATOM 7575 C CA . ASP B 1 239 ? 3.076 4.477 8.438 1 97.38 239 ASP B CA 1
ATOM 7576 C C . ASP B 1 239 ? 2.033 3.381 8.633 1 97.38 239 ASP B C 1
ATOM 7578 O O . ASP B 1 239 ? 1.344 2.996 7.688 1 97.38 239 ASP B O 1
ATOM 7582 N N . ILE B 1 240 ? 1.75 3 9.82 1 95.38 240 ILE B N 1
ATOM 7583 C CA . ILE B 1 240 ? 0.938 1.828 10.133 1 95.38 240 ILE B CA 1
ATOM 7584 C C . ILE B 1 240 ? -0.543 2.174 9.984 1 95.38 240 ILE B C 1
ATOM 7586 O O . ILE B 1 240 ? -1.388 1.28 9.883 1 95.38 240 ILE B O 1
ATOM 7590 N N . TYR B 1 241 ? -0.92 3.438 9.914 1 96.06 241 TYR B N 1
ATOM 7591 C CA . TYR B 1 241 ? -2.316 3.842 9.789 1 96.06 241 TYR B CA 1
ATOM 7592 C C . TYR B 1 241 ? -2.654 4.199 8.344 1 96.06 241 TYR B C 1
ATOM 7594 O O . TYR B 1 241 ? -3.75 4.688 8.062 1 96.06 241 TYR B O 1
ATOM 7602 N N . LYS B 1 242 ? -1.707 3.99 7.453 1 93.5 242 LYS B N 1
ATOM 7603 C CA . LYS B 1 242 ? -1.89 4.199 6.02 1 93.5 242 LYS B CA 1
ATOM 7604 C C . LYS B 1 242 ? -2.344 5.625 5.727 1 93.5 242 LYS B C 1
ATOM 7606 O O . LYS B 1 242 ? -3.314 5.836 4.996 1 93.5 242 LYS B O 1
ATOM 7611 N N . THR B 1 243 ? -1.638 6.574 6.293 1 97.06 243 THR B N 1
ATOM 7612 C CA . THR B 1 243 ? -2.037 7.973 6.168 1 97.06 243 THR B CA 1
ATOM 7613 C C . THR B 1 243 ? -1.297 8.641 5.016 1 97.06 243 THR B C 1
ATOM 7615 O O . THR B 1 243 ? -1.757 9.656 4.48 1 97.06 243 THR B O 1
ATOM 7618 N N . PHE B 1 244 ? -0.164 8.125 4.602 1 97.44 244 PHE B N 1
ATOM 7619 C CA . PHE B 1 244 ? 0.703 8.773 3.623 1 97.44 244 PHE B CA 1
ATOM 7620 C C . PHE B 1 244 ? 0.546 8.125 2.25 1 97.44 244 PHE B C 1
ATOM 7622 O O . PHE B 1 244 ? 0.249 6.938 2.146 1 97.44 244 PHE B O 1
ATOM 7629 N N . VAL B 1 245 ? 0.73 8.953 1.2 1 95.81 245 VAL B N 1
ATOM 7630 C CA . VAL B 1 245 ? 0.922 8.477 -0.166 1 95.81 245 VAL B CA 1
ATOM 7631 C C . VAL B 1 245 ? 2.398 8.172 -0.402 1 95.81 245 VAL B C 1
ATOM 7633 O O . VAL B 1 245 ? 2.734 7.199 -1.084 1 95.81 245 VAL B O 1
ATOM 7636 N N . ASN B 1 246 ? 3.238 9 0.159 1 95.81 246 ASN B N 1
ATOM 7637 C CA . ASN B 1 246 ? 4.684 8.82 0.065 1 95.81 246 ASN B CA 1
ATOM 7638 C C . ASN B 1 246 ? 5.41 9.531 1.206 1 95.81 246 ASN B C 1
ATOM 7640 O O . ASN B 1 246 ? 4.922 10.531 1.732 1 95.81 246 ASN B O 1
ATOM 7644 N N . GLY B 1 247 ? 6.52 8.867 1.628 1 98 247 GLY B N 1
ATOM 7645 C CA . GLY B 1 247 ? 7.539 9.602 2.359 1 98 247 GLY B CA 1
ATOM 7646 C C . GLY B 1 247 ? 8.539 10.297 1.454 1 98 247 GLY B C 1
ATOM 7647 O O . GLY B 1 247 ? 8.938 9.742 0.427 1 98 247 GLY B O 1
ATOM 7648 N N . ILE B 1 248 ? 8.898 11.562 1.832 1 97.75 248 ILE B N 1
ATOM 7649 C CA . ILE B 1 248 ? 9.766 12.312 0.929 1 97.75 248 ILE B CA 1
ATOM 7650 C C . ILE B 1 248 ? 10.898 12.969 1.721 1 97.75 248 ILE B C 1
ATOM 7652 O O . ILE B 1 248 ? 10.836 13.055 2.949 1 97.75 248 ILE B O 1
ATOM 7656 N N . TYR B 1 249 ? 11.93 13.375 1.057 1 95.25 249 TYR B N 1
ATOM 7657 C CA . TYR B 1 249 ? 13.078 14.07 1.634 1 95.25 249 TYR B CA 1
ATOM 7658 C C . TYR B 1 249 ? 13.656 15.078 0.65 1 95.25 249 TYR B C 1
ATOM 7660 O O . TYR B 1 249 ? 13.555 14.898 -0.566 1 95.25 249 TYR B O 1
ATOM 7668 N N . PRO B 1 250 ? 14.18 16.156 1.202 1 92.62 250 PRO B N 1
ATOM 7669 C CA . PRO B 1 250 ? 14.875 17.094 0.316 1 92.62 250 PRO B CA 1
ATOM 7670 C C . PRO B 1 250 ? 16.203 16.547 -0.198 1 92.62 250 PRO B C 1
ATOM 7672 O O . PRO B 1 250 ? 16.953 15.938 0.562 1 92.62 250 PRO B O 1
ATOM 7675 N N . ILE B 1 251 ? 16.578 16.75 -1.425 1 87.38 251 ILE B N 1
ATOM 7676 C CA . ILE B 1 251 ? 17.812 16.203 -1.984 1 87.38 251 ILE B CA 1
ATOM 7677 C C . ILE B 1 251 ? 18.953 17.188 -1.775 1 87.38 251 ILE B C 1
ATOM 7679 O O . ILE B 1 251 ? 20.125 16.859 -1.972 1 87.38 251 ILE B O 1
ATOM 7683 N N . ASN B 1 252 ? 18.75 18.359 -1.326 1 82.5 252 ASN B N 1
ATOM 7684 C CA . ASN B 1 252 ? 19.75 19.359 -1.001 1 82.5 252 ASN B CA 1
ATOM 7685 C C . ASN B 1 252 ? 20.578 19.734 -2.225 1 82.5 252 ASN B C 1
ATOM 7687 O O . ASN B 1 252 ? 21.812 19.844 -2.146 1 82.5 252 ASN B O 1
ATOM 7691 N N . ASP B 1 253 ? 19.938 19.828 -3.4 1 80.56 253 ASP B N 1
ATOM 7692 C CA . ASP B 1 253 ? 20.594 20.203 -4.641 1 80.56 253 ASP B CA 1
ATOM 7693 C C . ASP B 1 253 ? 20.594 21.719 -4.824 1 80.56 253 ASP B C 1
ATOM 7695 O O . ASP B 1 253 ? 21.094 22.234 -5.832 1 80.56 253 ASP B O 1
ATOM 7699 N N . GLY B 1 254 ? 20.062 22.406 -3.875 1 78.56 254 GLY B N 1
ATOM 7700 C CA . GLY B 1 254 ? 19.984 23.859 -3.969 1 78.56 254 GLY B CA 1
ATOM 7701 C C . GLY B 1 254 ? 18.703 24.344 -4.641 1 78.56 254 GLY B C 1
ATOM 7702 O O . GLY B 1 254 ? 18.469 25.547 -4.719 1 78.56 254 GLY B O 1
ATOM 7703 N N . PHE B 1 255 ? 17.797 23.469 -5.059 1 77.56 255 PHE B N 1
ATOM 7704 C CA . PHE B 1 255 ? 16.609 23.859 -5.801 1 77.56 255 PHE B CA 1
ATOM 7705 C C . PHE B 1 255 ? 15.336 23.453 -5.062 1 77.56 255 PHE B C 1
ATOM 7707 O O . PHE B 1 255 ? 14.266 23.359 -5.66 1 77.56 255 PHE B O 1
ATOM 7714 N N . ALA B 1 256 ? 15.461 23.156 -3.781 1 85.19 256 ALA B N 1
ATOM 7715 C CA . ALA B 1 256 ? 14.328 22.766 -2.936 1 85.19 256 ALA B CA 1
ATOM 7716 C C . ALA B 1 256 ? 13.547 21.625 -3.559 1 85.19 256 ALA B C 1
ATOM 7718 O O . ALA B 1 256 ? 12.312 21.609 -3.525 1 85.19 256 ALA B O 1
ATOM 7719 N N . THR B 1 257 ? 14.234 20.766 -4.258 1 91.88 257 THR B N 1
ATOM 7720 C CA . THR B 1 257 ? 13.633 19.594 -4.855 1 91.88 257 THR B CA 1
ATOM 7721 C C . THR B 1 257 ? 13.523 18.469 -3.83 1 91.88 257 THR B C 1
ATOM 7723 O O . THR B 1 257 ? 14.43 18.25 -3.025 1 91.88 257 THR B O 1
ATOM 7726 N N . TYR B 1 258 ? 12.352 17.875 -3.822 1 95.44 258 TYR B N 1
ATOM 7727 C CA . TYR B 1 258 ? 12.148 16.703 -2.98 1 95.44 258 TYR B CA 1
ATOM 7728 C C . TYR B 1 258 ? 12.141 15.43 -3.814 1 95.44 258 TYR B C 1
ATOM 7730 O O . TYR B 1 258 ? 11.969 15.477 -5.035 1 95.44 258 TYR B O 1
ATOM 7738 N N . LYS B 1 259 ? 12.43 14.328 -3.15 1 94.81 259 LYS B N 1
ATOM 7739 C CA . LYS B 1 259 ? 12.352 12.992 -3.746 1 94.81 259 LYS B CA 1
ATOM 7740 C C . LYS B 1 259 ? 11.594 12.031 -2.84 1 94.81 259 LYS B C 1
ATOM 7742 O O . LYS B 1 259 ? 11.617 12.172 -1.615 1 94.81 259 LYS B O 1
ATOM 7747 N N . THR B 1 260 ? 10.875 11.117 -3.455 1 96.19 260 THR B N 1
ATOM 7748 C CA . THR B 1 260 ? 10.203 10.07 -2.688 1 96.19 260 THR B CA 1
ATOM 7749 C C . THR B 1 260 ? 11.219 9.062 -2.154 1 96.19 260 THR B C 1
ATOM 7751 O O . THR B 1 260 ? 12.195 8.742 -2.83 1 96.19 260 THR B O 1
ATOM 7754 N N . LEU B 1 261 ? 10.961 8.547 -0.96 1 96.19 261 LEU B N 1
ATOM 7755 C CA . LEU B 1 261 ? 11.852 7.559 -0.363 1 96.19 261 LEU B CA 1
ATOM 7756 C C . LEU B 1 261 ? 11.703 6.211 -1.059 1 96.19 261 LEU B C 1
ATOM 7758 O O . LEU B 1 261 ? 12.68 5.473 -1.205 1 96.19 261 LEU B O 1
ATOM 7762 N N . ASN B 1 262 ? 10.5 5.773 -1.425 1 95.06 262 ASN B N 1
ATOM 7763 C CA . ASN B 1 262 ? 10.18 4.555 -2.158 1 95.06 262 ASN B CA 1
ATOM 7764 C C . ASN B 1 262 ? 10.539 3.307 -1.359 1 95.06 262 ASN B C 1
ATOM 7766 O O . ASN B 1 262 ? 11.125 2.365 -1.9 1 95.06 262 ASN B O 1
ATOM 7770 N N . LYS B 1 263 ? 10.219 3.264 -0.053 1 95.56 263 LYS B N 1
ATOM 7771 C CA . LYS B 1 263 ? 10.539 2.131 0.813 1 95.56 263 LYS B CA 1
ATOM 7772 C C . LYS B 1 263 ? 9.344 1.751 1.681 1 95.56 263 LYS B C 1
ATOM 7774 O O . LYS B 1 263 ? 8.594 2.619 2.127 1 95.56 263 LYS B O 1
ATOM 7779 N N . VAL B 1 264 ? 9.203 0.462 1.908 1 95.69 264 VAL B N 1
ATOM 7780 C CA . VAL B 1 264 ? 8.227 -0.092 2.834 1 95.69 264 VAL B CA 1
ATOM 7781 C C . VAL B 1 264 ? 8.914 -1.037 3.814 1 95.69 264 VAL B C 1
ATOM 7783 O O . VAL B 1 264 ? 10.039 -1.48 3.574 1 95.69 264 VAL B O 1
ATOM 7786 N N . ASP B 1 265 ? 8.328 -1.266 4.922 1 93.31 265 ASP B N 1
ATOM 7787 C CA . ASP B 1 265 ? 8.859 -2.283 5.824 1 93.31 265 ASP B CA 1
ATOM 7788 C C . ASP B 1 265 ? 8.383 -3.676 5.422 1 93.31 265 ASP B C 1
ATOM 7790 O O . ASP B 1 265 ? 7.723 -3.84 4.395 1 93.31 265 ASP B O 1
ATOM 7794 N N . GLN B 1 266 ? 8.766 -4.734 6.16 1 88.69 266 GLN B N 1
ATOM 7795 C CA . GLN B 1 266 ? 8.5 -6.121 5.797 1 88.69 266 GLN B CA 1
ATOM 7796 C C . GLN B 1 266 ? 7.008 -6.426 5.84 1 88.69 266 GLN B C 1
ATOM 7798 O O . GLN B 1 266 ? 6.562 -7.461 5.336 1 88.69 266 GLN B O 1
ATOM 7803 N N . TYR B 1 267 ? 6.234 -5.504 6.406 1 88.31 267 TYR B N 1
ATOM 7804 C CA . TYR B 1 267 ? 4.793 -5.703 6.523 1 88.31 267 TYR B CA 1
ATOM 7805 C C . TYR B 1 267 ? 4.043 -4.902 5.465 1 88.31 267 TYR B C 1
ATOM 7807 O O . TYR B 1 267 ? 2.812 -4.945 5.406 1 88.31 267 TYR B O 1
ATOM 7815 N N . GLY B 1 268 ? 4.773 -4.168 4.684 1 90.12 268 GLY B N 1
ATOM 7816 C CA . GLY B 1 268 ? 4.164 -3.424 3.594 1 90.12 268 GLY B CA 1
ATOM 7817 C C . GLY B 1 268 ? 3.795 -2.002 3.975 1 90.12 268 GLY B C 1
ATOM 7818 O O . GLY B 1 268 ? 3.156 -1.291 3.195 1 90.12 268 GLY B O 1
ATOM 7819 N N . ASN B 1 269 ? 4.148 -1.522 5.18 1 94.19 269 ASN B N 1
ATOM 7820 C CA . ASN B 1 269 ? 3.904 -0.137 5.566 1 94.19 269 ASN B CA 1
ATOM 7821 C C . ASN B 1 269 ? 4.938 0.807 4.961 1 94.19 269 ASN B C 1
ATOM 7823 O O . ASN B 1 269 ? 6.137 0.532 5.008 1 94.19 269 ASN B O 1
ATOM 7827 N N . LEU B 1 270 ? 4.48 1.868 4.41 1 96.5 270 LEU B N 1
ATOM 7828 C CA . LEU B 1 270 ? 5.414 2.871 3.912 1 96.5 270 LEU B CA 1
ATOM 7829 C C . LEU B 1 270 ? 6.324 3.373 5.027 1 96.5 270 LEU B C 1
ATOM 7831 O O . LEU B 1 270 ? 5.871 3.578 6.156 1 96.5 270 LEU B O 1
ATOM 7835 N N . LEU B 1 271 ? 7.57 3.557 4.715 1 98 271 LEU B N 1
ATOM 7836 C CA . LEU B 1 271 ? 8.492 4.199 5.645 1 98 271 LEU B CA 1
ATOM 7837 C C . LEU B 1 271 ? 8.578 5.699 5.379 1 98 271 LEU B C 1
ATOM 7839 O O . LEU B 1 271 ? 8.688 6.121 4.227 1 98 271 LEU B O 1
ATOM 7843 N N . ILE B 1 272 ? 8.5 6.492 6.41 1 98.75 272 ILE B N 1
ATOM 7844 C CA . ILE B 1 272 ? 8.547 7.949 6.332 1 98.75 272 ILE B CA 1
ATOM 7845 C C . ILE B 1 272 ? 9.875 8.453 6.887 1 98.75 272 ILE B C 1
ATOM 7847 O O . ILE B 1 272 ? 10.227 8.164 8.031 1 98.75 272 ILE B O 1
ATOM 7851 N N . PRO B 1 273 ? 10.656 9.156 6.074 1 98.25 273 PRO B N 1
ATOM 7852 C CA . PRO B 1 273 ? 11.914 9.719 6.57 1 98.25 273 PRO B CA 1
ATOM 7853 C C . PRO B 1 273 ? 11.711 10.977 7.402 1 98.25 273 PRO B C 1
ATOM 7855 O O . PRO B 1 273 ? 11.32 12.016 6.867 1 98.25 273 PRO B O 1
ATOM 7858 N N . VAL B 1 274 ? 12.031 10.906 8.617 1 98.12 274 VAL B N 1
ATOM 7859 C CA . VAL B 1 274 ? 11.812 11.992 9.562 1 98.12 274 VAL B CA 1
ATOM 7860 C C . VAL B 1 274 ? 13.148 12.609 9.969 1 98.12 274 VAL B C 1
ATOM 7862 O O . VAL B 1 274 ? 14.023 11.922 10.5 1 98.12 274 VAL B O 1
ATOM 7865 N N . PRO B 1 275 ? 13.32 13.914 9.742 1 96.31 275 PRO B N 1
ATOM 7866 C CA . PRO B 1 275 ? 14.586 14.562 10.102 1 96.31 275 PRO B CA 1
ATOM 7867 C C . PRO B 1 275 ? 14.672 14.906 11.586 1 96.31 275 PRO B C 1
ATOM 7869 O O . PRO B 1 275 ? 13.664 14.852 12.297 1 96.31 275 PRO B O 1
ATOM 7872 N N . SER B 1 276 ? 15.906 15.234 11.992 1 96 276 SER B N 1
ATOM 7873 C CA . SER B 1 276 ? 16.125 15.703 13.352 1 96 276 SER B CA 1
ATOM 7874 C C . SER B 1 276 ? 15.422 17.031 13.602 1 96 276 SER B C 1
ATOM 7876 O O . SER B 1 276 ? 15.406 17.906 12.734 1 96 276 SER B O 1
ATOM 7878 N N . ARG B 1 277 ? 14.875 17.188 14.789 1 95 277 ARG B N 1
ATOM 7879 C CA . ARG B 1 277 ? 14.266 18.453 15.195 1 95 277 ARG B CA 1
ATOM 7880 C C . ARG B 1 277 ? 15.336 19.516 15.477 1 95 277 ARG B C 1
ATOM 7882 O O . ARG B 1 277 ? 15.031 20.703 15.57 1 95 277 ARG B O 1
ATOM 7889 N N . LEU B 1 278 ? 16.516 19.094 15.57 1 92.94 278 LEU B N 1
ATOM 7890 C CA . LEU B 1 278 ? 17.625 19.984 15.906 1 92.94 278 LEU B CA 1
ATOM 7891 C C . LEU B 1 278 ? 18.156 20.672 14.656 1 92.94 278 LEU B C 1
ATOM 7893 O O . LEU B 1 278 ? 18.938 21.625 14.758 1 92.94 278 LEU B O 1
ATOM 7897 N N . ARG B 1 279 ? 17.688 20.219 13.594 1 84.38 279 ARG B N 1
ATOM 7898 C CA . ARG B 1 279 ? 18.172 20.734 12.32 1 84.38 279 ARG B CA 1
ATOM 7899 C C . ARG B 1 279 ? 17.922 22.234 12.203 1 84.38 279 ARG B C 1
ATOM 7901 O O . ARG B 1 279 ? 16.859 22.719 12.562 1 84.38 279 ARG B O 1
ATOM 7908 N N . ARG B 1 280 ? 18.938 22.969 11.781 1 79.94 280 ARG B N 1
ATOM 7909 C CA . ARG B 1 280 ? 18.844 24.406 11.57 1 79.94 280 ARG B CA 1
ATOM 7910 C C . ARG B 1 280 ? 19.469 24.812 10.234 1 79.94 280 ARG B C 1
ATOM 7912 O O . ARG B 1 280 ? 20.203 25.781 10.156 1 79.94 280 ARG B O 1
ATOM 7919 N N . GLU B 1 281 ? 19.219 24 9.227 1 70.06 281 GLU B N 1
ATOM 7920 C CA . GLU B 1 281 ? 19.844 24.219 7.93 1 70.06 281 GLU B CA 1
ATOM 7921 C C . GLU B 1 281 ? 19.422 25.547 7.328 1 70.06 281 GLU B C 1
ATOM 7923 O O . GLU B 1 281 ? 20.125 26.125 6.512 1 70.06 281 GLU B O 1
ATOM 7928 N N . LYS B 1 282 ? 18.25 26.031 7.777 1 70 282 LYS B N 1
ATOM 7929 C CA . LYS B 1 282 ? 17.781 27.328 7.297 1 70 282 LYS B CA 1
ATOM 7930 C C . LYS B 1 282 ? 17.828 28.375 8.406 1 70 282 LYS B C 1
ATOM 7932 O O . LYS B 1 282 ? 16.984 29.281 8.461 1 70 282 LYS B O 1
ATOM 7937 N N . GLY B 1 283 ? 18.656 28.156 9.266 1 72.38 283 GLY B N 1
ATOM 7938 C CA . GLY B 1 283 ? 18.828 29.109 10.359 1 72.38 283 GLY B CA 1
ATOM 7939 C C . GLY B 1 283 ? 17.781 28.953 11.438 1 72.38 283 GLY B C 1
ATOM 7940 O O . GLY B 1 283 ? 17.203 27.875 11.625 1 72.38 283 GLY B O 1
ATOM 7941 N N . ASN B 1 284 ? 17.641 30.078 12.141 1 79.06 284 ASN B N 1
ATOM 7942 C CA . ASN B 1 284 ? 16.703 30.062 13.258 1 79.06 284 ASN B CA 1
ATOM 7943 C C . ASN B 1 284 ? 15.32 30.547 12.828 1 79.06 284 ASN B C 1
ATOM 7945 O O . ASN B 1 284 ? 14.719 31.391 13.5 1 79.06 284 ASN B O 1
ATOM 7949 N N . GLN B 1 285 ? 14.938 29.969 11.75 1 87.19 285 GLN B N 1
ATOM 7950 C CA . GLN B 1 285 ? 13.602 30.297 11.266 1 87.19 285 GLN B CA 1
ATOM 7951 C C . GLN B 1 285 ? 12.531 29.828 12.25 1 87.19 285 GLN B C 1
ATOM 7953 O O . GLN B 1 285 ? 12.758 28.891 13.023 1 87.19 285 GLN B O 1
ATOM 7958 N N . PRO B 1 286 ? 11.398 30.438 12.211 1 89.38 286 PRO B N 1
ATOM 7959 C CA . PRO B 1 286 ? 10.375 30.172 13.219 1 89.38 286 PRO B CA 1
ATOM 7960 C C . PRO B 1 286 ? 9.898 28.719 13.219 1 89.38 286 PRO B C 1
ATOM 7962 O O . PRO B 1 286 ? 9.469 28.203 14.25 1 89.38 286 PRO B O 1
ATOM 7965 N N . SER B 1 287 ? 9.977 28.109 12.07 1 92.31 287 SER B N 1
ATOM 7966 C CA . SER B 1 287 ? 9.484 26.75 11.992 1 92.31 287 SER B CA 1
ATOM 7967 C C . SER B 1 287 ? 10.641 25.75 11.867 1 92.31 287 SER B C 1
ATOM 7969 O O . SER B 1 287 ? 10.445 24.609 11.43 1 92.31 287 SER B O 1
ATOM 7971 N N . ALA B 1 288 ? 11.852 26.172 12.273 1 90.44 288 ALA B N 1
ATOM 7972 C CA . ALA B 1 288 ? 13.008 25.297 12.188 1 90.44 288 ALA B CA 1
ATOM 7973 C C . ALA B 1 288 ? 12.781 24.016 13.008 1 90.44 288 ALA B C 1
ATOM 7975 O O . ALA B 1 288 ? 12.367 24.078 14.164 1 90.44 288 ALA B O 1
ATOM 7976 N N . GLY B 1 289 ? 13 22.922 12.312 1 89.69 289 GLY B N 1
ATOM 7977 C CA . GLY B 1 289 ? 12.898 21.641 12.992 1 89.69 289 GLY B CA 1
ATOM 7978 C C . GLY B 1 289 ? 11.5 21.062 12.984 1 89.69 289 GLY B C 1
ATOM 7979 O O . GLY B 1 289 ? 11.297 19.906 13.367 1 89.69 289 GLY B O 1
ATOM 7980 N N . GLU B 1 290 ? 10.531 21.844 12.523 1 95.19 290 GLU B N 1
ATOM 7981 C CA . GLU B 1 290 ? 9.156 21.359 12.484 1 95.19 290 GLU B CA 1
ATOM 7982 C C . GLU B 1 290 ? 8.938 20.422 11.305 1 95.19 290 GLU B C 1
ATOM 7984 O O . GLU B 1 290 ? 9.438 20.656 10.203 1 95.19 290 GLU B O 1
ATOM 7989 N N . ARG B 1 291 ? 8.312 19.344 11.578 1 97.69 291 ARG B N 1
ATOM 7990 C CA . ARG B 1 291 ? 8 18.312 10.609 1 97.69 291 ARG B CA 1
ATOM 7991 C C . ARG B 1 291 ? 6.551 18.406 10.141 1 97.69 291 ARG B C 1
ATOM 7993 O O . ARG B 1 291 ? 5.629 18.375 10.961 1 97.69 291 ARG B O 1
ATOM 8000 N N . VAL B 1 292 ? 6.324 18.469 8.82 1 98.19 292 VAL B N 1
ATOM 8001 C CA . VAL B 1 292 ? 4.996 18.781 8.312 1 98.19 292 VAL B CA 1
ATOM 8002 C C . VAL B 1 292 ? 4.59 17.75 7.254 1 98.19 292 VAL B C 1
ATOM 8004 O O . VAL B 1 292 ? 5.414 17.344 6.434 1 98.19 292 VAL B O 1
ATOM 8007 N N . ALA B 1 293 ? 3.379 17.266 7.293 1 98.75 293 ALA B N 1
ATOM 8008 C CA . ALA B 1 293 ? 2.764 16.484 6.227 1 98.75 293 ALA B CA 1
ATOM 8009 C C . ALA B 1 293 ? 1.856 17.344 5.359 1 98.75 293 ALA B C 1
ATOM 8011 O O . ALA B 1 293 ? 1.199 18.266 5.863 1 98.75 293 ALA B O 1
ATOM 8012 N N . VAL B 1 294 ? 1.8 17.047 4.094 1 98.62 294 VAL B N 1
ATOM 8013 C CA . VAL B 1 294 ? 1.086 17.875 3.137 1 98.62 294 VAL B CA 1
ATOM 8014 C C . VAL B 1 294 ? 0.054 17.047 2.387 1 98.62 294 VAL B C 1
ATOM 8016 O O . VAL B 1 294 ? 0.386 16 1.818 1 98.62 294 VAL B O 1
ATOM 8019 N N . LYS B 1 295 ? -1.215 17.516 2.381 1 97.69 295 LYS B N 1
ATOM 8020 C CA . LYS B 1 295 ? -2.258 16.828 1.63 1 97.69 295 LYS B CA 1
ATOM 8021 C C . LYS B 1 295 ? -1.866 16.672 0.163 1 97.69 295 LYS B C 1
ATOM 8023 O O . LYS B 1 295 ? -1.346 17.609 -0.449 1 97.69 295 LYS B O 1
ATOM 8028 N N . ASP B 1 296 ? -2.162 15.547 -0.44 1 97 296 ASP B N 1
ATOM 8029 C CA . ASP B 1 296 ? -1.715 15.227 -1.792 1 97 296 ASP B CA 1
ATOM 8030 C C . ASP B 1 296 ? -2.547 15.969 -2.836 1 97 296 ASP B C 1
ATOM 8032 O O . ASP B 1 296 ? -3 15.367 -3.814 1 97 296 ASP B O 1
ATOM 8036 N N . VAL B 1 297 ? -2.809 17.172 -2.668 1 97.38 297 VAL B N 1
ATOM 8037 C CA . VAL B 1 297 ? -3.352 18.094 -3.656 1 97.38 297 VAL B CA 1
ATOM 8038 C C . VAL B 1 297 ? -2.355 19.219 -3.916 1 97.38 297 VAL B C 1
ATOM 8040 O O . VAL B 1 297 ? -2.514 19.984 -4.863 1 97.38 297 VAL B O 1
ATOM 8043 N N . TYR B 1 298 ? -1.367 19.312 -3.016 1 98.31 298 TYR B N 1
ATOM 8044 C CA . TYR B 1 298 ? -0.296 20.281 -3.172 1 98.31 298 TYR B CA 1
ATOM 8045 C C . TYR B 1 298 ? 0.792 19.75 -4.102 1 98.31 298 TYR B C 1
ATOM 8047 O O . TYR B 1 298 ? 1.256 18.625 -3.943 1 98.31 298 TYR B O 1
ATOM 8055 N N . ASP B 1 299 ? 1.25 20.641 -4.988 1 98.06 299 ASP B N 1
ATOM 8056 C CA . ASP B 1 299 ? 2.404 20.281 -5.809 1 98.06 299 ASP B CA 1
ATOM 8057 C C . ASP B 1 299 ? 3.709 20.484 -5.047 1 98.06 299 ASP B C 1
ATOM 8059 O O . ASP B 1 299 ? 3.867 21.484 -4.344 1 98.06 299 ASP B O 1
ATOM 8063 N N . ILE B 1 300 ? 4.535 19.562 -5.09 1 97.75 300 ILE B N 1
ATOM 8064 C CA . ILE B 1 300 ? 5.902 19.641 -4.59 1 97.75 300 ILE B CA 1
ATOM 8065 C C . ILE B 1 300 ? 6.875 19.203 -5.68 1 97.75 300 ILE B C 1
ATOM 8067 O O . ILE B 1 300 ? 6.758 18.094 -6.215 1 97.75 300 ILE B O 1
ATOM 8071 N N . LYS B 1 301 ? 7.816 20.062 -5.969 1 97.38 301 LYS B N 1
ATOM 8072 C CA . LYS B 1 301 ? 8.758 19.781 -7.047 1 97.38 301 LYS B CA 1
ATOM 8073 C C . LYS B 1 301 ? 9.453 18.438 -6.84 1 97.38 301 LYS B C 1
ATOM 8075 O O . LYS B 1 301 ? 10.078 18.219 -5.801 1 97.38 301 LYS B O 1
ATOM 8080 N N . GLY B 1 302 ? 9.344 17.5 -7.789 1 95.62 302 GLY B N 1
ATOM 8081 C CA . GLY B 1 302 ? 10.008 16.203 -7.777 1 95.62 302 GLY B CA 1
ATOM 8082 C C . GLY B 1 302 ? 9.133 15.102 -7.227 1 95.62 302 GLY B C 1
ATOM 8083 O O . GLY B 1 302 ? 9.516 13.93 -7.25 1 95.62 302 GLY B O 1
ATOM 8084 N N . VAL B 1 303 ? 7.973 15.406 -6.707 1 96.62 303 VAL B N 1
ATOM 8085 C CA . VAL B 1 303 ? 7.078 14.43 -6.098 1 96.62 303 VAL B CA 1
ATOM 8086 C C . VAL B 1 303 ? 5.754 14.398 -6.863 1 96.62 303 VAL B C 1
ATOM 8088 O O . VAL B 1 303 ? 5.152 15.438 -7.121 1 96.62 303 VAL B O 1
ATOM 8091 N N . PRO B 1 304 ? 5.277 13.203 -7.246 1 95.56 304 PRO B N 1
ATOM 8092 C CA . PRO B 1 304 ? 3.998 13.133 -7.953 1 95.56 304 PRO B CA 1
ATOM 8093 C C . PRO B 1 304 ? 2.822 13.594 -7.094 1 95.56 304 PRO B C 1
ATOM 8095 O O . PRO B 1 304 ? 2.873 13.5 -5.867 1 95.56 304 PRO B O 1
ATOM 8098 N N . THR B 1 305 ? 1.826 14.125 -7.742 1 96.88 305 THR B N 1
ATOM 8099 C CA . THR B 1 305 ? 0.547 14.461 -7.125 1 96.88 305 THR B CA 1
ATOM 8100 C C . THR B 1 305 ? -0.575 13.609 -7.715 1 96.88 305 THR B C 1
ATOM 8102 O O . THR B 1 305 ? -0.828 13.656 -8.922 1 96.88 305 THR B O 1
ATOM 8105 N N . SER B 1 306 ? -1.271 12.875 -6.852 1 93.75 306 SER B N 1
ATOM 8106 C CA . SER B 1 306 ? -2.297 11.961 -7.34 1 93.75 306 SER B CA 1
ATOM 8107 C C . SER B 1 306 ? -3.695 12.516 -7.086 1 93.75 306 SER B C 1
ATOM 8109 O O . SER B 1 306 ? -4.664 12.078 -7.715 1 93.75 306 SER B O 1
ATOM 8111 N N . ALA B 1 307 ? -3.824 13.367 -6.129 1 94.06 307 ALA B N 1
ATOM 8112 C CA . ALA B 1 307 ? -5.129 13.883 -5.723 1 94.06 307 ALA B CA 1
ATOM 8113 C C . ALA B 1 307 ? -6.109 12.742 -5.465 1 94.06 307 ALA B C 1
ATOM 8115 O O . ALA B 1 307 ? -7.281 12.82 -5.844 1 94.06 307 ALA B O 1
ATOM 8116 N N . GLY B 1 308 ? -5.641 11.68 -4.992 1 91.44 308 GLY B N 1
ATOM 8117 C CA . GLY B 1 308 ? -6.477 10.578 -4.555 1 91.44 308 GLY B CA 1
ATOM 8118 C C . GLY B 1 308 ? -6.781 9.586 -5.66 1 91.44 308 GLY B C 1
ATOM 8119 O O . GLY B 1 308 ? -7.508 8.609 -5.445 1 91.44 308 GLY B O 1
ATOM 8120 N N . LEU B 1 309 ? -6.297 9.789 -6.891 1 92.06 309 LEU B N 1
ATOM 8121 C CA . LEU B 1 309 ? -6.602 8.898 -8.008 1 92.06 309 LEU B CA 1
ATOM 8122 C C . LEU B 1 309 ? -5.34 8.562 -8.797 1 92.06 309 LEU B C 1
ATOM 8124 O O . LEU B 1 309 ? -4.609 9.461 -9.219 1 92.06 309 LEU B O 1
ATOM 8128 N N . ARG B 1 310 ? -5.164 7.254 -9.07 1 90.06 310 ARG B N 1
ATOM 8129 C CA . ARG B 1 310 ? -4.027 6.809 -9.867 1 90.06 310 ARG B CA 1
ATOM 8130 C C . ARG B 1 310 ? -4.09 7.387 -11.273 1 90.06 310 ARG B C 1
ATOM 8132 O O . ARG B 1 310 ? -3.061 7.742 -11.852 1 90.06 310 ARG B O 1
ATOM 8139 N N . VAL B 1 311 ? -5.258 7.461 -11.859 1 93 311 VAL B N 1
ATOM 8140 C CA . VAL B 1 311 ? -5.422 7.934 -13.234 1 93 311 VAL B CA 1
ATOM 8141 C C . VAL B 1 311 ? -4.996 9.398 -13.328 1 93 311 VAL B C 1
ATOM 8143 O O . VAL B 1 311 ? -4.426 9.82 -14.336 1 93 311 VAL B O 1
ATOM 8146 N N . TYR B 1 312 ? -5.305 10.156 -12.297 1 94 312 TYR B N 1
ATOM 8147 C CA . TYR B 1 312 ? -4.906 11.562 -12.32 1 94 312 TYR B CA 1
ATOM 8148 C C . TYR B 1 312 ? -3.398 11.703 -12.148 1 94 312 TYR B C 1
ATOM 8150 O O . TYR B 1 312 ? -2.779 12.594 -12.742 1 94 312 TYR B O 1
ATOM 8158 N N . GLN B 1 313 ? -2.896 10.898 -11.305 1 92.69 313 GLN B N 1
ATOM 8159 C CA . GLN B 1 313 ? -1.447 10.922 -11.133 1 92.69 313 GLN B CA 1
ATOM 8160 C C . GLN B 1 313 ? -0.732 10.758 -12.469 1 92.69 313 GLN B C 1
ATOM 8162 O O . GLN B 1 313 ? 0.21 11.492 -12.766 1 92.69 313 GLN B O 1
ATOM 8167 N N . ALA B 1 314 ? -1.165 9.812 -13.227 1 88.19 314 ALA B N 1
ATOM 8168 C CA . ALA B 1 314 ? -0.604 9.578 -14.562 1 88.19 314 ALA B CA 1
ATOM 8169 C C . ALA B 1 314 ? -0.86 10.773 -15.477 1 88.19 314 ALA B C 1
ATOM 8171 O O . ALA B 1 314 ? 0.013 11.164 -16.25 1 88.19 314 ALA B O 1
ATOM 8172 N N . PHE B 1 315 ? -1.962 11.336 -15.43 1 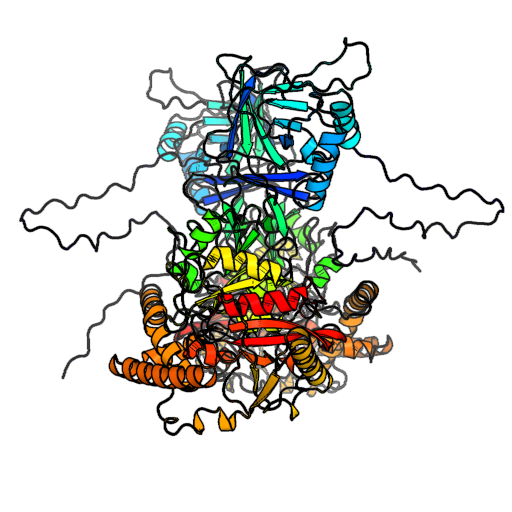89.12 315 PHE B N 1
ATOM 8173 C CA . PHE B 1 315 ? -2.377 12.469 -16.25 1 89.12 315 PHE B CA 1
ATOM 8174 C C . PHE B 1 315 ? -1.562 13.711 -15.906 1 89.12 315 PHE B C 1
ATOM 8176 O O . PHE B 1 315 ? -1.146 14.453 -16.797 1 89.12 315 PHE B O 1
ATOM 8183 N N . ARG B 1 316 ? -1.374 13.922 -14.633 1 88.56 316 ARG B N 1
ATOM 8184 C CA . ARG B 1 316 ? -0.679 15.117 -14.156 1 88.56 316 ARG B CA 1
ATOM 8185 C C . ARG B 1 316 ? 0.794 15.086 -14.555 1 88.56 316 ARG B C 1
ATOM 8187 O O . ARG B 1 316 ? 1.375 16.125 -14.891 1 88.56 316 ARG B O 1
ATOM 8194 N N . GLY B 1 317 ? 1.432 13.945 -14.508 1 86.25 317 GLY B N 1
ATOM 8195 C CA . GLY B 1 317 ? 2.836 13.82 -14.867 1 86.25 317 GLY B CA 1
ATOM 8196 C C . GLY B 1 317 ? 3.771 14.43 -13.844 1 86.25 317 GLY B C 1
ATOM 8197 O O . GLY B 1 317 ? 3.451 14.484 -12.656 1 86.25 317 GLY B O 1
ATOM 8198 N N . ASP B 1 318 ? 4.879 14.914 -14.297 1 85.81 318 ASP B N 1
ATOM 8199 C CA . ASP B 1 318 ? 5.945 15.406 -13.43 1 85.81 318 ASP B CA 1
ATOM 8200 C C . ASP B 1 318 ? 5.578 16.75 -12.82 1 85.81 318 ASP B C 1
ATOM 8202 O O . ASP B 1 318 ? 4.996 17.609 -13.492 1 85.81 318 ASP B O 1
ATOM 8206 N N . VAL B 1 319 ? 5.848 16.891 -11.625 1 93.5 319 VAL B N 1
ATOM 8207 C CA . VAL B 1 319 ? 5.648 18.156 -10.922 1 93.5 319 VAL B CA 1
ATOM 8208 C C . VAL B 1 319 ? 6.969 18.922 -10.844 1 93.5 319 VAL B C 1
ATOM 8210 O O . VAL B 1 319 ? 7.918 18.469 -10.195 1 93.5 319 VAL B O 1
ATOM 8213 N N . ASN B 1 320 ? 7.039 20.125 -11.453 1 93.94 320 ASN B N 1
ATOM 8214 C CA . ASN B 1 320 ? 8.312 20.812 -11.602 1 93.94 320 ASN B CA 1
ATOM 8215 C C . ASN B 1 320 ? 8.375 22.062 -10.711 1 93.94 320 ASN B C 1
ATOM 8217 O O . ASN B 1 320 ? 9.398 22.734 -10.664 1 93.94 320 ASN B O 1
ATOM 8221 N N . GLU B 1 321 ? 7.281 22.328 -10.094 1 95.88 321 GLU B N 1
ATOM 8222 C CA . GLU B 1 321 ? 7.246 23.469 -9.18 1 95.88 321 GLU B CA 1
ATOM 8223 C C . GLU B 1 321 ? 6.512 23.125 -7.891 1 95.88 321 GLU B C 1
ATOM 8225 O O . GLU B 1 321 ? 5.535 22.375 -7.906 1 95.88 321 GLU B O 1
ATOM 8230 N N . THR B 1 322 ? 7.023 23.734 -6.863 1 97.56 322 THR B N 1
ATOM 8231 C CA . THR B 1 322 ? 6.379 23.578 -5.566 1 97.56 322 THR B CA 1
ATOM 8232 C C . THR B 1 322 ? 5.34 24.672 -5.336 1 97.56 322 THR B C 1
ATOM 8234 O O . THR B 1 322 ? 5.578 25.844 -5.66 1 97.56 322 THR B O 1
ATOM 8237 N N . ALA B 1 323 ? 4.172 24.281 -4.789 1 98.25 323 ALA B N 1
ATOM 8238 C CA . ALA B 1 323 ? 3.127 25.25 -4.445 1 98.25 323 ALA B CA 1
ATOM 8239 C C . ALA B 1 323 ? 3.691 26.391 -3.611 1 98.25 323 ALA B C 1
ATOM 8241 O O . ALA B 1 323 ? 4.535 26.172 -2.738 1 98.25 323 ALA B O 1
ATOM 8242 N N . SER B 1 324 ? 3.213 27.609 -3.83 1 96.88 324 SER B N 1
ATOM 8243 C CA . SER B 1 324 ? 3.719 28.812 -3.156 1 96.88 324 SER B CA 1
ATOM 8244 C C . SER B 1 324 ? 3.555 28.703 -1.644 1 96.88 324 SER B C 1
ATOM 8246 O O . SER B 1 324 ? 4.438 29.109 -0.888 1 96.88 324 SER B O 1
ATOM 8248 N N . SER B 1 325 ? 2.4 28.188 -1.227 1 97.25 325 SER B N 1
ATOM 8249 C CA . SER B 1 325 ? 2.125 28.047 0.2 1 97.25 325 SER B CA 1
ATOM 8250 C C . SER B 1 325 ? 3.094 27.062 0.857 1 97.25 325 SER B C 1
ATOM 8252 O O . SER B 1 325 ? 3.467 27.234 2.02 1 97.25 325 SER B O 1
ATOM 8254 N N . VAL B 1 326 ? 3.494 26 0.184 1 97.5 326 VAL B N 1
ATOM 8255 C CA . VAL B 1 326 ? 4.461 25.031 0.699 1 97.5 326 VAL B CA 1
ATOM 8256 C C . VAL B 1 326 ? 5.848 25.672 0.753 1 97.5 326 VAL B C 1
ATOM 8258 O O . VAL B 1 326 ? 6.59 25.469 1.719 1 97.5 326 VAL B O 1
ATOM 8261 N N . ARG B 1 327 ? 6.211 26.438 -0.261 1 95.31 327 ARG B N 1
ATOM 8262 C CA . ARG B 1 327 ? 7.488 27.141 -0.281 1 95.31 327 ARG B CA 1
ATOM 8263 C C . ARG B 1 327 ? 7.621 28.078 0.919 1 95.31 327 ARG B C 1
ATOM 8265 O O . ARG B 1 327 ? 8.711 28.234 1.471 1 95.31 327 ARG B O 1
ATOM 8272 N N . LYS B 1 328 ? 6.547 28.641 1.226 1 94.62 328 LYS B N 1
ATOM 8273 C CA . LYS B 1 328 ? 6.555 29.531 2.373 1 94.62 328 LYS B CA 1
ATOM 8274 C C . LYS B 1 328 ? 6.945 28.797 3.65 1 94.62 328 LYS B C 1
ATOM 8276 O O . LYS B 1 328 ? 7.777 29.281 4.422 1 94.62 328 LYS B O 1
ATOM 8281 N N . LEU B 1 329 ? 6.359 27.672 3.91 1 94.19 329 LEU B N 1
ATOM 8282 C CA . LEU B 1 329 ? 6.688 26.875 5.086 1 94.19 329 LEU B CA 1
ATOM 8283 C C . LEU B 1 329 ? 8.133 26.375 5.023 1 94.19 329 LEU B C 1
ATOM 8285 O O . LEU B 1 329 ? 8.852 26.422 6.023 1 94.19 329 LEU B O 1
ATOM 8289 N N . ASP B 1 330 ? 8.453 25.891 3.863 1 91.94 330 ASP B N 1
ATOM 8290 C CA . ASP B 1 330 ? 9.82 25.422 3.666 1 91.94 330 ASP B CA 1
ATOM 8291 C C . ASP B 1 330 ? 10.82 26.531 3.93 1 91.94 330 ASP B C 1
ATOM 8293 O O . ASP B 1 330 ? 11.836 26.328 4.598 1 91.94 330 ASP B O 1
ATOM 8297 N N . GLY B 1 331 ? 10.531 27.672 3.436 1 89.19 331 GLY B N 1
ATOM 8298 C CA . GLY B 1 331 ? 11.391 28.828 3.619 1 89.19 331 GLY B CA 1
ATOM 8299 C C . GLY B 1 331 ? 11.5 29.266 5.066 1 89.19 331 GLY B C 1
ATOM 8300 O O . GLY B 1 331 ? 12.469 29.922 5.453 1 89.19 331 GLY B O 1
ATOM 8301 N N . ARG B 1 332 ? 10.555 28.875 5.82 1 92.56 332 ARG B N 1
ATOM 8302 C CA . ARG B 1 332 ? 10.555 29.25 7.23 1 92.56 332 ARG B CA 1
ATOM 8303 C C . ARG B 1 332 ? 11.141 28.141 8.094 1 92.56 332 ARG B C 1
ATOM 8305 O O . ARG B 1 332 ? 11.086 28.203 9.32 1 92.56 332 ARG B O 1
ATOM 8312 N N . GLY B 1 333 ? 11.656 27.125 7.473 1 90.12 333 GLY B N 1
ATOM 8313 C CA . GLY B 1 333 ? 12.469 26.141 8.172 1 90.12 333 GLY B CA 1
ATOM 8314 C C . GLY B 1 333 ? 11.758 24.812 8.375 1 90.12 333 GLY B C 1
ATOM 8315 O O . GLY B 1 333 ? 12.367 23.844 8.812 1 90.12 333 GLY B O 1
ATOM 8316 N N . ALA B 1 334 ? 10.469 24.75 8.055 1 93.19 334 ALA B N 1
ATOM 8317 C CA . ALA B 1 334 ? 9.758 23.484 8.188 1 93.19 334 ALA B CA 1
ATOM 8318 C C . ALA B 1 334 ? 10.258 22.453 7.18 1 93.19 334 ALA B C 1
ATOM 8320 O O . ALA B 1 334 ? 10.781 22.828 6.121 1 93.19 334 ALA B O 1
ATOM 8321 N N . VAL B 1 335 ? 10.188 21.188 7.527 1 93.38 335 VAL B N 1
ATOM 8322 C CA . VAL B 1 335 ? 10.57 20.125 6.602 1 93.38 335 VAL B CA 1
ATOM 8323 C C . VAL B 1 335 ? 9.352 19.266 6.273 1 93.38 335 VAL B C 1
ATOM 8325 O O . VAL B 1 335 ? 8.672 18.766 7.18 1 93.38 335 VAL B O 1
ATOM 8328 N N . ILE B 1 336 ? 9.109 19.109 5 1 97.19 336 ILE B N 1
ATOM 8329 C CA . ILE B 1 336 ? 8.016 18.266 4.535 1 97.19 336 ILE B CA 1
ATOM 8330 C C . ILE B 1 336 ? 8.438 16.797 4.574 1 97.19 336 ILE B C 1
ATOM 8332 O O . ILE B 1 336 ? 9.414 16.406 3.93 1 97.19 336 ILE B O 1
ATOM 8336 N N . VAL B 1 337 ? 7.703 15.977 5.27 1 98.25 337 VAL B N 1
ATOM 8337 C CA . VAL B 1 337 ? 8.141 14.602 5.477 1 98.25 337 VAL B CA 1
ATOM 8338 C C . VAL B 1 337 ? 7.387 13.672 4.535 1 98.25 337 VAL B C 1
ATOM 8340 O O . VAL B 1 337 ? 7.785 12.516 4.344 1 98.25 337 VAL B O 1
ATOM 8343 N N . GLY B 1 338 ? 6.316 14.188 4.008 1 98.31 338 GLY B N 1
ATOM 8344 C CA . GLY B 1 338 ? 5.582 13.344 3.08 1 98.31 338 GLY B CA 1
ATOM 8345 C C . GLY B 1 338 ? 4.281 13.961 2.611 1 98.31 338 GLY B C 1
ATOM 8346 O O . GLY B 1 338 ? 3.859 15 3.123 1 98.31 338 GLY B O 1
ATOM 8347 N N . LYS B 1 339 ? 3.686 13.375 1.584 1 97.94 339 LYS B N 1
ATOM 8348 C CA . LYS B 1 339 ? 2.324 13.672 1.144 1 97.94 339 LYS B CA 1
ATOM 8349 C C . LYS B 1 339 ? 1.323 12.703 1.773 1 97.94 339 LYS B C 1
ATOM 8351 O O . LYS B 1 339 ? 1.597 11.508 1.896 1 97.94 339 LYS B O 1
ATOM 8356 N N . VAL B 1 340 ? 0.267 13.234 2.197 1 97.62 340 VAL B N 1
ATOM 8357 C CA . VAL B 1 340 ? -0.73 12.414 2.875 1 97.62 340 VAL B CA 1
ATOM 8358 C C . VAL B 1 340 ? -1.988 12.312 2.016 1 97.62 340 VAL B C 1
ATOM 8360 O O . VAL B 1 340 ? -2.24 13.172 1.171 1 97.62 340 VAL B O 1
ATOM 8363 N N . ARG B 1 341 ? -2.746 11.289 2.234 1 94.25 341 ARG B N 1
ATOM 8364 C CA . ARG B 1 341 ? -3.846 10.852 1.383 1 94.25 341 ARG B CA 1
ATOM 8365 C C . ARG B 1 341 ? -5.008 11.836 1.436 1 94.25 341 ARG B C 1
ATOM 8367 O O . ARG B 1 341 ? -5.176 12.555 2.422 1 94.25 341 ARG B O 1
ATOM 8374 N N . THR B 1 342 ? -5.805 11.805 0.372 1 94 342 THR B N 1
ATOM 8375 C CA . THR B 1 342 ? -7.051 12.555 0.221 1 94 342 THR B CA 1
ATOM 8376 C C . THR B 1 342 ? -8.07 11.742 -0.571 1 94 342 THR B C 1
ATOM 8378 O O . THR B 1 342 ? -7.738 10.711 -1.151 1 94 342 THR B O 1
ATOM 8381 N N . SER B 1 343 ? -9.328 12.102 -0.448 1 90.38 343 SER B N 1
ATOM 8382 C CA . SER B 1 343 ? -10.336 11.539 -1.338 1 90.38 343 SER B CA 1
ATOM 8383 C C . SER B 1 343 ? -10.125 12 -2.777 1 90.38 343 SER B C 1
ATOM 8385 O O . SER B 1 343 ? -9.406 12.977 -3.023 1 90.38 343 SER B O 1
ATOM 8387 N N . PRO B 1 344 ? -10.711 11.312 -3.725 1 90.19 344 PRO B N 1
ATOM 8388 C CA . PRO B 1 344 ? -10.531 11.695 -5.125 1 90.19 344 PRO B CA 1
ATOM 8389 C C . PRO B 1 344 ? -10.891 13.156 -5.387 1 90.19 344 PRO B C 1
ATOM 8391 O O . PRO B 1 344 ? -12.055 13.547 -5.238 1 90.19 344 PRO B O 1
ATOM 8394 N N . PHE B 1 345 ? -9.93 13.945 -5.73 1 91.81 345 PHE B N 1
ATOM 8395 C CA . PHE B 1 345 ? -10.008 15.367 -6.039 1 91.81 345 PHE B CA 1
ATOM 8396 C C . PHE B 1 345 ? -10.562 16.141 -4.855 1 91.81 345 PHE B C 1
ATOM 8398 O O . PHE B 1 345 ? -11.203 17.188 -5.039 1 91.81 345 PHE B O 1
ATOM 8405 N N . ALA B 1 346 ? -10.477 15.539 -3.703 1 90.12 346 ALA B N 1
ATOM 8406 C CA . ALA B 1 346 ? -10.891 16.156 -2.449 1 90.12 346 ALA B CA 1
ATOM 8407 C C . ALA B 1 346 ? -12.398 16.391 -2.42 1 90.12 346 ALA B C 1
ATOM 8409 O O . ALA B 1 346 ? -12.883 17.312 -1.757 1 90.12 346 ALA B O 1
ATOM 8410 N N . VAL B 1 347 ? -13.195 15.656 -3.195 1 82.94 347 VAL B N 1
ATOM 8411 C CA . VAL B 1 347 ? -14.633 15.859 -3.297 1 82.94 347 VAL B CA 1
ATOM 8412 C C . VAL B 1 347 ? -15.359 14.938 -2.32 1 82.94 347 VAL B C 1
ATOM 8414 O O . VAL B 1 347 ? -16.375 15.312 -1.729 1 82.94 347 VAL B O 1
ATOM 8417 N N . GLU B 1 348 ? -14.883 13.828 -2.244 1 68.06 348 GLU B N 1
ATOM 8418 C CA . GLU B 1 348 ? -15.703 12.805 -1.589 1 68.06 348 GLU B CA 1
ATOM 8419 C C . GLU B 1 348 ? -15.57 12.891 -0.07 1 68.06 348 GLU B C 1
ATOM 8421 O O . GLU B 1 348 ? -14.492 13.172 0.452 1 68.06 348 GLU B O 1
ATOM 8426 N N . ASN B 1 349 ? -16.812 12.758 0.465 1 61.06 349 ASN B N 1
ATOM 8427 C CA . ASN B 1 349 ? -16.906 12.969 1.905 1 61.06 349 ASN B CA 1
ATOM 8428 C C . ASN B 1 349 ? -17.156 11.664 2.646 1 61.06 349 ASN B C 1
ATOM 8430 O O . ASN B 1 349 ? -17.156 11.633 3.879 1 61.06 349 ASN B O 1
ATOM 8434 N N . GLU B 1 350 ? -17.391 10.633 1.785 1 63.56 350 GLU B N 1
ATOM 8435 C CA . GLU B 1 350 ? -17.766 9.43 2.514 1 63.56 350 GLU B CA 1
ATOM 8436 C C . GLU B 1 350 ? -16.766 8.305 2.289 1 63.56 350 GLU B C 1
ATOM 8438 O O . GLU B 1 350 ? -16.188 8.188 1.206 1 63.56 350 GLU B O 1
ATOM 8443 N N . VAL B 1 351 ? -16.469 7.652 3.371 1 64.38 351 VAL B N 1
ATOM 8444 C CA . VAL B 1 351 ? -15.469 6.59 3.318 1 64.38 351 VAL B CA 1
ATOM 8445 C C . VAL B 1 351 ? -16.156 5.242 3.113 1 64.38 351 VAL B C 1
ATOM 8447 O O . VAL B 1 351 ? -15.555 4.305 2.588 1 64.38 351 VAL B O 1
ATOM 8450 N N . VAL B 1 352 ? -17.469 5.215 3.385 1 62.56 352 VAL B N 1
ATOM 8451 C CA . VAL B 1 352 ? -18.141 3.924 3.332 1 62.56 352 VAL B CA 1
ATOM 8452 C C . VAL B 1 352 ? -18.172 3.416 1.892 1 62.56 352 VAL B C 1
ATOM 8454 O O . VAL B 1 352 ? -18.656 4.105 0.995 1 62.56 352 VAL B O 1
ATOM 8457 N N . GLU B 1 353 ? -17.641 2.307 1.671 1 64.19 353 GLU B N 1
ATOM 8458 C CA . GLU B 1 353 ? -17.625 1.58 0.405 1 64.19 353 GLU B CA 1
ATOM 8459 C C . GLU B 1 353 ? -16.797 2.316 -0.645 1 64.19 353 GLU B C 1
ATOM 8461 O O . GLU B 1 353 ? -17.016 2.141 -1.847 1 64.19 353 GLU B O 1
ATOM 8466 N N . GLN B 1 354 ? -16.062 3.225 -0.174 1 62.25 354 GLN B N 1
ATOM 8467 C CA . GLN B 1 354 ? -15.367 4.039 -1.163 1 62.25 354 GLN B CA 1
ATOM 8468 C C . GLN B 1 354 ? -13.898 3.656 -1.251 1 62.25 354 GLN B C 1
ATOM 8470 O O . GLN B 1 354 ? -13.016 4.484 -1.005 1 62.25 354 GLN B O 1
ATOM 8475 N N . THR B 1 355 ? -13.641 2.482 -1.582 1 63.56 355 THR B N 1
ATOM 8476 C CA . THR B 1 355 ? -12.258 2.062 -1.783 1 63.56 355 THR B CA 1
ATOM 8477 C C . THR B 1 355 ? -12 1.741 -3.254 1 63.56 355 THR B C 1
ATOM 8479 O O . THR B 1 355 ? -11.531 0.651 -3.582 1 63.56 355 THR B O 1
ATOM 8482 N N . PHE B 1 356 ? -12.266 2.721 -4.082 1 67.88 356 PHE B N 1
ATOM 8483 C CA . PHE B 1 356 ? -12.195 2.484 -5.52 1 67.88 356 PHE B CA 1
ATOM 8484 C C . PHE B 1 356 ? -10.758 2.275 -5.973 1 67.88 356 PHE B C 1
ATOM 8486 O O . PHE B 1 356 ? -10.461 1.324 -6.695 1 67.88 356 PHE B O 1
ATOM 8493 N N . ASP B 1 357 ? -9.852 3.127 -5.41 1 78.31 357 ASP B N 1
ATOM 8494 C CA . ASP B 1 357 ? -8.477 3.086 -5.914 1 78.31 357 ASP B CA 1
ATOM 8495 C C . ASP B 1 357 ? -7.496 2.738 -4.797 1 78.31 357 ASP B C 1
ATOM 8497 O O . ASP B 1 357 ? -6.504 2.043 -5.031 1 78.31 357 ASP B O 1
ATOM 8501 N N . GLU B 1 358 ? -7.66 3.26 -3.617 1 78.69 358 GLU B N 1
ATOM 8502 C CA . GLU B 1 358 ? -6.75 3.088 -2.488 1 78.69 358 GLU B CA 1
ATOM 8503 C C . GLU B 1 358 ? -7.52 2.971 -1.174 1 78.69 358 GLU B C 1
ATOM 8505 O O . GLU B 1 358 ? -8.672 3.402 -1.081 1 78.69 358 GLU B O 1
ATOM 8510 N N . VAL B 1 359 ? -6.816 2.396 -0.249 1 79.44 359 VAL B N 1
ATOM 8511 C CA . VAL B 1 359 ? -7.422 2.311 1.076 1 79.44 359 VAL B CA 1
ATOM 8512 C C . VAL B 1 359 ? -7.395 3.682 1.747 1 79.44 359 VAL B C 1
ATOM 8514 O O . VAL B 1 359 ? -6.402 4.41 1.645 1 79.44 359 VAL B O 1
ATOM 8517 N N . TYR B 1 360 ? -8.461 4.062 2.416 1 84.69 360 TYR B N 1
ATOM 8518 C CA . TYR B 1 360 ? -8.5 5.277 3.225 1 84.69 360 TYR B CA 1
ATOM 8519 C C . TYR B 1 360 ? -7.73 5.09 4.527 1 84.69 360 TYR B C 1
ATOM 8521 O O . TYR B 1 360 ? -7.605 3.969 5.023 1 84.69 360 TYR B O 1
ATOM 8529 N N . PRO B 1 361 ? -7.273 6.188 5.059 1 92 361 PRO B N 1
ATOM 8530 C CA . PRO B 1 361 ? -6.504 6.102 6.305 1 92 361 PRO B CA 1
ATOM 8531 C C . PRO B 1 361 ? -7.309 5.5 7.453 1 92 361 PRO B C 1
ATOM 8533 O O . PRO B 1 361 ? -8.531 5.625 7.488 1 92 361 PRO B O 1
ATOM 8536 N N . PHE B 1 362 ? -6.613 4.859 8.383 1 92.44 362 PHE B N 1
ATOM 8537 C CA . PHE B 1 362 ? -7.207 4.344 9.609 1 92.44 362 PHE B CA 1
ATOM 8538 C C . PHE B 1 362 ? -7.066 5.352 10.742 1 92.44 362 PHE B C 1
ATOM 8540 O O . PHE B 1 362 ? -5.969 5.855 11 1 92.44 362 PHE B O 1
ATOM 8547 N N . SER B 1 363 ? -8.172 5.641 11.367 1 94.44 363 SER B N 1
ATOM 8548 C CA . SER B 1 363 ? -8.109 6.52 12.531 1 94.44 363 SER B CA 1
ATOM 8549 C C . SER B 1 363 ? -7.359 5.863 13.68 1 94.44 363 SER B C 1
ATOM 8551 O O . SER B 1 363 ? -7.621 4.703 14.016 1 94.44 363 SER B O 1
ATOM 8553 N N . PRO B 1 364 ? -6.422 6.609 14.266 1 97.12 364 PRO B N 1
ATOM 8554 C CA . PRO B 1 364 ? -5.77 6.059 15.461 1 97.12 364 PRO B CA 1
ATOM 8555 C C . PRO B 1 364 ? -6.68 6.059 16.688 1 97.12 364 PRO B C 1
ATOM 8557 O O . PRO B 1 364 ? -6.344 5.457 17.703 1 97.12 364 PRO B O 1
ATOM 8560 N N . ARG B 1 365 ? -7.816 6.699 16.625 1 96.31 365 ARG B N 1
ATOM 8561 C CA . ARG B 1 365 ? -8.711 6.859 17.766 1 96.31 365 ARG B CA 1
ATOM 8562 C C . ARG B 1 365 ? -9.539 5.598 17.984 1 96.31 365 ARG B C 1
ATOM 8564 O O . ARG B 1 365 ? -9.773 4.824 17.062 1 96.31 365 ARG B O 1
ATOM 8571 N N . GLY B 1 366 ? -9.953 5.438 19.219 1 94.69 366 GLY B N 1
ATOM 8572 C CA . GLY B 1 366 ? -10.883 4.375 19.578 1 94.69 366 GLY B CA 1
ATOM 8573 C C . GLY B 1 366 ? -10.367 2.99 19.234 1 94.69 366 GLY B C 1
ATOM 8574 O O . GLY B 1 366 ? -9.336 2.562 19.766 1 94.69 366 GLY B O 1
ATOM 8575 N N . ASP B 1 367 ? -11.195 2.287 18.344 1 94.06 367 ASP B N 1
ATOM 8576 C CA . ASP B 1 367 ? -10.867 0.906 18 1 94.06 367 ASP B CA 1
ATOM 8577 C C . ASP B 1 367 ? -9.844 0.85 16.859 1 94.06 367 ASP B C 1
ATOM 8579 O O . ASP B 1 367 ? -9.43 -0.234 16.453 1 94.06 367 ASP B O 1
ATOM 8583 N N . GLN B 1 368 ? -9.484 1.971 16.297 1 93.44 368 GLN B N 1
ATOM 8584 C CA . GLN B 1 368 ? -8.398 2.191 15.344 1 93.44 368 GLN B CA 1
ATOM 8585 C C . GLN B 1 368 ? -8.773 1.699 13.953 1 93.44 368 GLN B C 1
ATOM 8587 O O . GLN B 1 368 ? -7.906 1.538 13.086 1 93.44 368 GLN B O 1
ATOM 8592 N N . TYR B 1 369 ? -10 1.458 13.656 1 91.06 369 TYR B N 1
ATOM 8593 C CA . TYR B 1 369 ? -10.414 0.958 12.352 1 91.06 369 TYR B CA 1
ATOM 8594 C C . TYR B 1 369 ? -11.492 1.847 11.742 1 91.06 369 TYR B C 1
ATOM 8596 O O . TYR B 1 369 ? -12.117 1.479 10.742 1 91.06 369 TYR B O 1
ATOM 8604 N N . GLN B 1 370 ? -11.672 2.99 12.383 1 90 370 GLN B N 1
ATOM 8605 C CA . GLN B 1 370 ? -12.594 3.984 11.836 1 90 370 GLN B CA 1
ATOM 8606 C C . GLN B 1 370 ? -11.898 4.867 10.805 1 90 370 GLN B C 1
ATOM 8608 O O . GLN B 1 370 ? -10.672 4.832 10.672 1 90 370 GLN B O 1
ATOM 8613 N N . SER B 1 371 ? -12.711 5.582 10.094 1 86.5 371 SER B N 1
ATOM 8614 C CA . SER B 1 371 ? -12.188 6.57 9.156 1 86.5 371 SER B CA 1
ATOM 8615 C C . SER B 1 371 ? -11.977 7.918 9.836 1 86.5 371 SER B C 1
ATOM 8617 O O . SER B 1 371 ? -12.562 8.188 10.883 1 86.5 371 SER B O 1
ATOM 8619 N N . CYS B 1 372 ? -11.07 8.719 9.242 1 88.12 372 CYS B N 1
ATOM 8620 C CA . CYS B 1 372 ? -10.93 10.102 9.68 1 88.12 372 CYS B CA 1
ATOM 8621 C C . CYS B 1 372 ? -11.812 11.031 8.852 1 88.12 372 CYS B C 1
ATOM 8623 O O . CYS B 1 372 ? -11.758 12.25 9.008 1 88.12 372 CYS B O 1
ATOM 8625 N N . GLY B 1 373 ? -12.492 10.383 7.938 1 80.06 373 GLY B N 1
ATOM 8626 C CA . GLY B 1 373 ? -13.547 11.062 7.203 1 80.06 373 GLY B CA 1
ATOM 8627 C C . GLY B 1 373 ? -13.023 12.148 6.277 1 80.06 373 GLY B C 1
ATOM 8628 O O . GLY B 1 373 ? -11.859 12.531 6.359 1 80.06 373 GLY B O 1
ATOM 8629 N N . GLN B 1 374 ? -13.852 12.508 5.316 1 77.81 374 GLN B N 1
ATOM 8630 C CA . GLN B 1 374 ? -13.75 13.711 4.504 1 77.81 374 GLN B CA 1
ATOM 8631 C C . GLN B 1 374 ? -12.516 13.68 3.609 1 77.81 374 GLN B C 1
ATOM 8633 O O . GLN B 1 374 ? -11.828 12.656 3.535 1 77.81 374 GLN B O 1
ATOM 8638 N N . ALA B 1 375 ? -12.305 14.828 2.924 1 89.5 375 ALA B N 1
ATOM 8639 C CA . ALA B 1 375 ? -11.234 14.891 1.93 1 89.5 375 ALA B CA 1
ATOM 8640 C C . ALA B 1 375 ? -9.875 15.094 2.594 1 89.5 375 ALA B C 1
ATOM 8642 O O . ALA B 1 375 ? -8.836 14.859 1.977 1 89.5 375 ALA B O 1
ATOM 8643 N N . SER B 1 376 ? -9.852 15.586 3.83 1 94.06 376 SER B N 1
ATOM 8644 C CA . SER B 1 376 ? -8.586 15.742 4.551 1 94.06 376 SER B CA 1
ATOM 8645 C C . SER B 1 376 ? -8.375 14.617 5.551 1 94.06 376 SER B C 1
ATOM 8647 O O . SER B 1 376 ? -7.812 14.828 6.625 1 94.06 376 SER B O 1
ATOM 8649 N N . SER B 1 377 ? -8.812 13.461 5.184 1 92.5 377 SER B N 1
ATOM 8650 C CA . SER B 1 377 ? -8.68 12.289 6.043 1 92.5 377 SER B CA 1
ATOM 8651 C C . SER B 1 377 ? -7.211 11.984 6.332 1 92.5 377 SER B C 1
ATOM 8653 O O . SER B 1 377 ? -6.852 11.656 7.465 1 92.5 377 SER B O 1
ATOM 8655 N N . GLY B 1 378 ? -6.34 12.07 5.336 1 95.5 378 GLY B N 1
ATOM 8656 C CA . GLY B 1 378 ? -4.918 11.812 5.508 1 95.5 378 GLY B CA 1
ATOM 8657 C C . GLY B 1 378 ? -4.262 12.727 6.523 1 95.5 378 GLY B C 1
ATOM 8658 O O . GLY B 1 378 ? -3.717 12.266 7.527 1 95.5 378 GLY B O 1
ATOM 8659 N N . PRO B 1 379 ? -4.395 14.023 6.309 1 97.88 379 PRO B N 1
ATOM 8660 C CA . PRO B 1 379 ? -3.803 14.953 7.27 1 97.88 379 PRO B CA 1
ATOM 8661 C C . PRO B 1 379 ? -4.34 14.766 8.688 1 97.88 379 PRO B C 1
ATOM 8663 O O . PRO B 1 379 ? -3.572 14.781 9.648 1 97.88 379 PRO B O 1
ATOM 8666 N N . ALA B 1 380 ? -5.609 14.586 8.828 1 96.94 380 ALA B N 1
ATOM 8667 C CA . ALA B 1 380 ? -6.211 14.445 10.148 1 96.94 380 ALA B CA 1
ATOM 8668 C C . ALA B 1 380 ? -5.723 13.172 10.836 1 96.94 380 ALA B C 1
ATOM 8670 O O . ALA B 1 380 ? -5.281 13.211 11.992 1 96.94 380 ALA B O 1
ATOM 8671 N N . CYS B 1 381 ? -5.75 12.078 10.148 1 97.31 381 CYS B N 1
ATOM 8672 C CA . CYS B 1 381 ? -5.309 10.82 10.734 1 97.31 381 CYS B CA 1
ATOM 8673 C C . CYS B 1 381 ? -3.82 10.859 11.062 1 97.31 381 CYS B C 1
ATOM 8675 O O . CYS B 1 381 ? -3.393 10.352 12.102 1 97.31 381 CYS B O 1
ATOM 8677 N N . ALA B 1 382 ? -3.021 11.453 10.219 1 98.75 382 ALA B N 1
ATOM 8678 C CA . ALA B 1 382 ? -1.579 11.492 10.438 1 98.75 382 ALA B CA 1
ATOM 8679 C C . ALA B 1 382 ? -1.24 12.273 11.703 1 98.75 382 ALA B C 1
ATOM 8681 O O . ALA B 1 382 ? -0.463 11.812 12.539 1 98.75 382 ALA B O 1
ATOM 8682 N N . VAL B 1 383 ? -1.838 13.445 11.836 1 98.88 383 VAL B N 1
ATOM 8683 C CA . VAL B 1 383 ? -1.555 14.289 13 1 98.88 383 VAL B CA 1
ATOM 8684 C C . VAL B 1 383 ? -2.062 13.609 14.266 1 98.88 383 VAL B C 1
ATOM 8686 O O . VAL B 1 383 ? -1.418 13.672 15.312 1 98.88 383 VAL B O 1
ATOM 8689 N N . ALA B 1 384 ? -3.189 12.961 14.172 1 98.69 384 ALA B N 1
ATOM 8690 C CA . ALA B 1 384 ? -3.752 12.258 15.32 1 98.69 384 ALA B CA 1
ATOM 8691 C C . ALA B 1 384 ? -2.941 11.008 15.656 1 98.69 384 ALA B C 1
ATOM 8693 O O . ALA B 1 384 ? -2.969 10.523 16.797 1 98.69 384 ALA B O 1
ATOM 8694 N N . ALA B 1 385 ? -2.242 10.492 14.727 1 98.69 385 ALA B N 1
ATOM 8695 C CA . ALA B 1 385 ? -1.599 9.188 14.875 1 98.69 385 ALA B CA 1
ATOM 8696 C C . ALA B 1 385 ? -0.173 9.336 15.398 1 98.69 385 ALA B C 1
ATOM 8698 O O . ALA B 1 385 ? 0.274 8.547 16.234 1 98.69 385 ALA B O 1
ATOM 8699 N N . TYR B 1 386 ? 0.578 10.281 14.883 1 98.69 386 TYR B N 1
ATOM 8700 C CA . TYR B 1 386 ? 2.027 10.234 15.039 1 98.69 386 TYR B CA 1
ATOM 8701 C C . TYR B 1 386 ? 2.527 11.43 15.836 1 98.69 386 TYR B C 1
ATOM 8703 O O . TYR B 1 386 ? 2.441 12.57 15.383 1 98.69 386 TYR B O 1
ATOM 8711 N N . ASP B 1 387 ? 3.166 11.133 16.906 1 97.69 387 ASP B N 1
ATOM 8712 C CA . ASP B 1 387 ? 3.666 12.195 17.781 1 97.69 387 ASP B CA 1
ATOM 8713 C C . ASP B 1 387 ? 4.922 12.836 17.188 1 97.69 387 ASP B C 1
ATOM 8715 O O . ASP B 1 387 ? 5.297 13.945 17.578 1 97.69 387 ASP B O 1
ATOM 8719 N N . TRP B 1 388 ? 5.57 12.125 16.25 1 98 388 TRP B N 1
ATOM 8720 C CA . TRP B 1 388 ? 6.758 12.688 15.617 1 98 388 TRP B CA 1
ATOM 8721 C C . TRP B 1 388 ? 6.375 13.711 14.555 1 98 388 TRP B C 1
ATOM 8723 O O . TRP B 1 388 ? 7.223 14.461 14.062 1 98 388 TRP B O 1
ATOM 8733 N N . LEU B 1 389 ? 5.172 13.805 14.133 1 98.56 389 LEU B N 1
ATOM 8734 C CA . LEU B 1 389 ? 4.656 14.797 13.195 1 98.56 389 LEU B CA 1
ATOM 8735 C C . LEU B 1 389 ? 4.117 16.016 13.938 1 98.56 389 LEU B C 1
ATOM 8737 O O . LEU B 1 389 ? 3.271 15.875 14.82 1 98.56 389 LEU B O 1
ATOM 8741 N N . ASP B 1 390 ? 4.52 17.188 13.547 1 98.06 390 ASP B N 1
ATOM 8742 C CA . ASP B 1 390 ? 4.156 18.375 14.312 1 98.06 390 ASP B CA 1
ATOM 8743 C C . ASP B 1 390 ? 2.793 18.906 13.883 1 98.06 390 ASP B C 1
ATOM 8745 O O . ASP B 1 390 ? 1.979 19.297 14.727 1 98.06 390 ASP B O 1
ATOM 8749 N N . PHE B 1 391 ? 2.553 19.016 12.648 1 98.62 391 PHE B N 1
ATOM 8750 C CA . PHE B 1 391 ? 1.275 19.469 12.102 1 98.62 391 PHE B CA 1
ATOM 8751 C C . PHE B 1 391 ? 1.141 19.062 10.641 1 98.62 391 PHE B C 1
ATOM 8753 O O . PHE B 1 391 ? 2.045 18.453 10.07 1 98.62 391 PHE B O 1
ATOM 8760 N N . ALA B 1 392 ? 0.001 19.25 10.031 1 98.88 392 ALA B N 1
ATOM 8761 C CA . ALA B 1 392 ? -0.248 19.016 8.617 1 98.88 392 ALA B CA 1
ATOM 8762 C C . ALA B 1 392 ? -1.004 20.172 7.988 1 98.88 392 ALA B C 1
ATOM 8764 O O . ALA B 1 392 ? -1.718 20.906 8.68 1 98.88 392 ALA B O 1
ATOM 8765 N N . ILE B 1 393 ? -0.806 20.344 6.711 1 98.69 393 ILE B N 1
ATOM 8766 C CA . ILE B 1 393 ? -1.593 21.328 5.98 1 98.69 393 ILE B CA 1
ATOM 8767 C C . ILE B 1 393 ? -2.504 20.625 4.98 1 98.69 393 ILE B C 1
ATOM 8769 O O . ILE B 1 393 ? -2.162 19.547 4.465 1 98.69 393 ILE B O 1
ATOM 8773 N N . ALA B 1 394 ? -3.631 21.188 4.777 1 98.06 394 ALA B N 1
ATOM 8774 C CA . ALA B 1 394 ? -4.668 20.625 3.914 1 98.06 394 ALA B CA 1
ATOM 8775 C C . ALA B 1 394 ? -5.492 21.734 3.258 1 98.06 394 ALA B C 1
ATOM 8777 O O . ALA B 1 394 ? -5.047 22.875 3.178 1 98.06 394 ALA B O 1
ATOM 8778 N N . SER B 1 395 ? -6.496 21.344 2.549 1 96.88 395 SER B N 1
ATOM 8779 C CA . SER B 1 395 ? -7.418 22.281 1.907 1 96.88 395 SER B CA 1
ATOM 8780 C C . SER B 1 395 ? -8.852 22.062 2.385 1 96.88 395 SER B C 1
ATOM 8782 O O . SER B 1 395 ? -9.18 20.984 2.889 1 96.88 395 SER B O 1
ATOM 8784 N N . ASP B 1 396 ? -9.586 23.141 2.258 1 95.62 396 ASP B N 1
ATOM 8785 C CA . ASP B 1 396 ? -10.969 23.109 2.727 1 95.62 396 ASP B CA 1
ATOM 8786 C C . ASP B 1 396 ? -11.859 24 1.86 1 95.62 396 ASP B C 1
ATOM 8788 O O . ASP B 1 396 ? -11.742 25.219 1.89 1 95.62 396 ASP B O 1
ATOM 8792 N N . SER B 1 397 ? -12.75 23.328 1.104 1 92.5 397 SER B N 1
ATOM 8793 C CA . SER B 1 397 ? -13.703 24.047 0.283 1 92.5 397 SER B CA 1
ATOM 8794 C C . SER B 1 397 ? -15.094 24.047 0.917 1 92.5 397 SER B C 1
ATOM 8796 O O . SER B 1 397 ? -15.828 25.031 0.812 1 92.5 397 SER B O 1
ATOM 8798 N N . GLY B 1 398 ? -15.414 22.938 1.488 1 90.69 398 GLY B N 1
ATOM 8799 C CA . GLY B 1 398 ? -16.75 22.812 2.053 1 90.69 398 GLY B CA 1
ATOM 8800 C C . GLY B 1 398 ? -16.734 22.281 3.477 1 90.69 398 GLY B C 1
ATOM 8801 O O . GLY B 1 398 ? -17.781 22.25 4.137 1 90.69 398 GLY B O 1
ATOM 8802 N N . GLY B 1 399 ? -15.609 21.953 3.998 1 91.25 399 GLY B N 1
ATOM 8803 C CA . GLY B 1 399 ? -15.547 21.438 5.359 1 91.25 399 GLY B CA 1
ATOM 8804 C C . GLY B 1 399 ? -14.477 20.391 5.559 1 91.25 399 GLY B C 1
ATOM 8805 O O . GLY B 1 399 ? -14.32 19.844 6.656 1 91.25 399 GLY B O 1
ATOM 8806 N N . SER B 1 400 ? -13.664 20.141 4.598 1 91.38 400 SER B N 1
ATOM 8807 C CA . SER B 1 400 ? -12.766 19 4.562 1 91.38 400 SER B CA 1
ATOM 8808 C C . SER B 1 400 ? -11.836 18.984 5.77 1 91.38 400 SER B C 1
ATOM 8810 O O . SER B 1 400 ? -11.617 17.922 6.375 1 91.38 400 SER B O 1
ATOM 8812 N N . ILE B 1 401 ? -11.219 20.125 6.113 1 95.62 401 ILE B N 1
ATOM 8813 C CA . ILE B 1 401 ? -10.312 20.172 7.254 1 95.62 401 ILE B CA 1
ATOM 8814 C C . ILE B 1 401 ? -11.117 20.141 8.555 1 95.62 401 ILE B C 1
ATOM 8816 O O . ILE B 1 401 ? -10.828 19.344 9.445 1 95.62 401 ILE B O 1
ATOM 8820 N N . ARG B 1 402 ? -12.102 20.969 8.617 1 95 402 ARG B N 1
ATOM 8821 C CA . ARG B 1 402 ? -12.852 21.188 9.852 1 95 402 ARG B CA 1
ATOM 8822 C C . ARG B 1 402 ? -13.57 19.922 10.289 1 95 402 ARG B C 1
ATOM 8824 O O . ARG B 1 402 ? -13.508 19.531 11.453 1 95 402 ARG B O 1
ATOM 8831 N N . GLU B 1 403 ? -14.18 19.281 9.352 1 91.69 403 GLU B N 1
ATOM 8832 C CA . GLU B 1 403 ? -14.906 18.062 9.688 1 91.69 403 GLU B CA 1
ATOM 8833 C C . GLU B 1 403 ? -13.945 16.922 10.039 1 91.69 403 GLU B C 1
ATOM 8835 O O . GLU B 1 403 ? -14.188 16.172 10.984 1 91.69 403 GLU B O 1
ATOM 8840 N N . ALA B 1 404 ? -12.891 16.781 9.297 1 92.75 404 ALA B N 1
ATOM 8841 C CA . ALA B 1 404 ? -11.898 15.75 9.625 1 92.75 404 ALA B CA 1
ATOM 8842 C C . ALA B 1 404 ? -11.289 16 11 1 92.75 404 ALA B C 1
ATOM 8844 O O . ALA B 1 404 ? -11.094 15.062 11.773 1 92.75 404 ALA B O 1
ATOM 8845 N N . ALA B 1 405 ? -10.945 17.234 11.273 1 96.19 405 ALA B N 1
ATOM 8846 C CA . ALA B 1 405 ? -10.406 17.594 12.578 1 96.19 405 ALA B CA 1
ATOM 8847 C C . ALA B 1 405 ? -11.375 17.234 13.695 1 96.19 405 ALA B C 1
ATOM 8849 O O . ALA B 1 405 ? -10.969 16.703 14.734 1 96.19 405 ALA B O 1
ATOM 8850 N N . ALA B 1 406 ? -12.617 17.516 13.453 1 93.75 406 ALA B N 1
ATOM 8851 C CA . ALA B 1 406 ? -13.641 17.219 14.445 1 93.75 406 ALA B CA 1
ATOM 8852 C C . ALA B 1 406 ? -13.766 15.727 14.695 1 93.75 406 ALA B C 1
ATOM 8854 O O . ALA B 1 406 ? -13.938 15.289 15.844 1 93.75 406 ALA B O 1
ATOM 8855 N N . ILE B 1 407 ? -13.648 14.953 13.688 1 91.06 407 ILE B N 1
ATOM 8856 C CA . ILE B 1 407 ? -13.844 13.508 13.766 1 91.06 407 ILE B CA 1
ATOM 8857 C C . ILE B 1 407 ? -12.758 12.891 14.641 1 91.06 407 ILE B C 1
ATOM 8859 O O . ILE B 1 407 ? -13.031 12 15.445 1 91.06 407 ILE B O 1
ATOM 8863 N N . VAL B 1 408 ? -11.547 13.414 14.531 1 94.69 408 VAL B N 1
ATOM 8864 C CA . VAL B 1 408 ? -10.469 12.766 15.258 1 94.69 408 VAL B CA 1
ATOM 8865 C C . VAL B 1 408 ? -10.039 13.641 16.438 1 94.69 408 VAL B C 1
ATOM 8867 O O . VAL B 1 408 ? -9.07 13.32 17.141 1 94.69 408 VAL B O 1
ATOM 8870 N N . GLY B 1 409 ? -10.672 14.727 16.672 1 96.56 409 GLY B N 1
ATOM 8871 C CA . GLY B 1 409 ? -10.414 15.57 17.828 1 96.56 409 GLY B CA 1
ATOM 8872 C C . GLY B 1 409 ? -9.133 16.375 17.703 1 96.56 409 GLY B C 1
ATOM 8873 O O . GLY B 1 409 ? -8.289 16.344 18.594 1 96.56 409 GLY B O 1
ATOM 8874 N N . LEU B 1 410 ? -9.023 17.094 16.641 1 98.5 410 LEU B N 1
ATOM 8875 C CA . LEU B 1 410 ? -7.883 17.969 16.422 1 98.5 410 LEU B CA 1
ATOM 8876 C C . LEU B 1 410 ? -8.336 19.422 16.312 1 98.5 410 LEU B C 1
ATOM 8878 O O . LEU B 1 410 ? -9.531 19.703 16.203 1 98.5 410 LEU B O 1
ATOM 8882 N N . TYR B 1 411 ? -7.391 20.297 16.438 1 98.75 411 TYR B N 1
ATOM 8883 C CA . TYR B 1 411 ? -7.598 21.688 16.031 1 98.75 411 TYR B CA 1
ATOM 8884 C C . TYR B 1 411 ? -7.434 21.844 14.523 1 98.75 411 TYR B C 1
ATOM 8886 O O . TYR B 1 411 ? -6.473 21.344 13.938 1 98.75 411 TYR B O 1
ATOM 8894 N N . GLY B 1 412 ? -8.391 22.406 13.859 1 98 412 GLY B N 1
ATOM 8895 C CA . GLY B 1 412 ? -8.359 22.672 12.43 1 98 412 GLY B CA 1
ATOM 8896 C C . GLY B 1 412 ? -8.969 24.016 12.062 1 98 412 GLY B C 1
ATOM 8897 O O . GLY B 1 412 ? -9.719 24.594 12.844 1 98 412 GLY B O 1
ATOM 8898 N N . ASN B 1 413 ? -8.625 24.531 10.844 1 97.5 413 ASN B N 1
ATOM 8899 C CA . ASN B 1 413 ? -9.188 25.844 10.508 1 97.5 413 ASN B CA 1
ATOM 8900 C C . ASN B 1 413 ? -9.422 25.969 9.008 1 97.5 413 ASN B C 1
ATOM 8902 O O . ASN B 1 413 ? -8.805 25.266 8.211 1 97.5 413 ASN B O 1
ATOM 8906 N N . LYS B 1 414 ? -10.297 26.703 8.672 1 97 414 LYS B N 1
ATOM 8907 C CA . LYS B 1 414 ? -10.5 27.359 7.395 1 97 414 LYS B CA 1
ATOM 8908 C C . LYS B 1 414 ? -10.359 28.875 7.535 1 97 414 LYS B C 1
ATOM 8910 O O . LYS B 1 414 ? -11.141 29.516 8.242 1 97 414 LYS B O 1
ATOM 8915 N N . PRO B 1 415 ? -9.398 29.484 6.883 1 97.44 415 PRO B N 1
ATOM 8916 C CA . PRO B 1 415 ? -9.211 30.938 7.008 1 97.44 415 PRO B CA 1
ATOM 8917 C C . PRO B 1 415 ? -10.18 31.719 6.137 1 97.44 415 PRO B C 1
ATOM 8919 O O . PRO B 1 415 ? -10.938 31.141 5.355 1 97.44 415 PRO B O 1
ATOM 8922 N N . SER B 1 416 ? -10.148 33.031 6.449 1 96.88 416 SER B N 1
ATOM 8923 C CA . SER B 1 416 ? -10.828 33.906 5.504 1 96.88 416 SER B CA 1
ATOM 8924 C C . SER B 1 416 ? -10.328 33.688 4.082 1 96.88 416 SER B C 1
ATOM 8926 O O . SER B 1 416 ? -9.141 33.438 3.867 1 96.88 416 SER B O 1
ATOM 8928 N N . ARG B 1 417 ? -11.289 33.75 3.172 1 94.38 417 ARG B N 1
ATOM 8929 C CA . ARG B 1 417 ? -10.93 33.562 1.771 1 94.38 417 ARG B CA 1
ATOM 8930 C C . ARG B 1 417 ? -9.867 34.562 1.327 1 94.38 417 ARG B C 1
ATOM 8932 O O . ARG B 1 417 ? -9.945 35.75 1.645 1 94.38 417 ARG B O 1
ATOM 8939 N N . GLY B 1 418 ? -8.852 34 0.617 1 92.75 418 GLY B N 1
ATOM 8940 C CA . GLY B 1 418 ? -7.852 34.875 0.004 1 92.75 418 GLY B CA 1
ATOM 8941 C C . GLY B 1 418 ? -6.684 35.188 0.922 1 92.75 418 GLY B C 1
ATOM 8942 O O . GLY B 1 418 ? -5.742 35.875 0.526 1 92.75 418 GLY B O 1
ATOM 8943 N N . ILE B 1 419 ? -6.656 34.656 2.084 1 95.06 419 ILE B N 1
ATOM 8944 C CA . ILE B 1 419 ? -5.637 35 3.064 1 95.06 419 ILE B CA 1
ATOM 8945 C C . ILE B 1 419 ? -4.281 34.469 2.613 1 95.06 419 ILE B C 1
ATOM 8947 O O . ILE B 1 419 ? -3.234 35 2.977 1 95.06 419 ILE B O 1
ATOM 8951 N N . ILE B 1 420 ? -4.238 33.406 1.916 1 95.5 420 ILE B N 1
ATOM 8952 C CA . ILE B 1 420 ? -3.02 32.781 1.414 1 95.5 420 ILE B CA 1
ATOM 8953 C C . ILE B 1 420 ? -3.252 32.25 -0.003 1 95.5 420 ILE B C 1
ATOM 8955 O O . ILE B 1 420 ? -4.355 31.828 -0.34 1 95.5 420 ILE B O 1
ATOM 8959 N N . SER B 1 421 ? -2.195 32.281 -0.797 1 94.62 421 SER B N 1
ATOM 8960 C CA . SER B 1 421 ? -2.297 31.859 -2.193 1 94.62 421 SER B CA 1
ATOM 8961 C C . SER B 1 421 ? -2.512 30.359 -2.307 1 94.62 421 SER B C 1
ATOM 8963 O O . SER B 1 421 ? -1.907 29.578 -1.564 1 94.62 421 SER B O 1
ATOM 8965 N N . THR B 1 422 ? -3.326 30 -3.326 1 96 422 THR B N 1
ATOM 8966 C CA . THR B 1 422 ? -3.574 28.578 -3.596 1 96 422 THR B CA 1
ATOM 8967 C C . THR B 1 422 ? -2.842 28.141 -4.859 1 96 422 THR B C 1
ATOM 8969 O O . THR B 1 422 ? -3.178 27.109 -5.445 1 96 422 THR B O 1
ATOM 8972 N N . ASP B 1 423 ? -1.863 28.938 -5.289 1 96.12 423 ASP B N 1
ATOM 8973 C CA . ASP B 1 423 ? -1.09 28.594 -6.477 1 96.12 423 ASP B CA 1
ATOM 8974 C C . ASP B 1 423 ? -0.358 27.266 -6.289 1 96.12 423 ASP B C 1
ATOM 8976 O O . ASP B 1 423 ? 0.383 27.094 -5.32 1 96.12 423 ASP B O 1
ATOM 8980 N N . GLY B 1 424 ? -0.527 26.328 -7.238 1 96.75 424 GLY B N 1
ATOM 8981 C CA . GLY B 1 424 ? 0.116 25.031 -7.18 1 96.75 424 GLY B CA 1
ATOM 8982 C C . GLY B 1 424 ? -0.656 24.016 -6.352 1 96.75 424 GLY B C 1
ATOM 8983 O O . GLY B 1 424 ? -0.147 22.938 -6.047 1 96.75 424 GLY B O 1
ATOM 8984 N N . VAL B 1 425 ? -1.889 24.391 -5.953 1 97.5 425 VAL B N 1
ATOM 8985 C CA . VAL B 1 425 ? -2.754 23.5 -5.199 1 97.5 425 VAL B CA 1
ATOM 8986 C C . VAL B 1 425 ? -3.988 23.156 -6.031 1 97.5 425 VAL B C 1
ATOM 8988 O O . VAL B 1 425 ? -4.684 24.047 -6.523 1 97.5 425 VAL B O 1
ATOM 8991 N N . LEU B 1 426 ? -4.203 21.828 -6.207 1 95.62 426 LEU B N 1
ATOM 8992 C CA . LEU B 1 426 ? -5.418 21.391 -6.883 1 95.62 426 LEU B CA 1
ATOM 8993 C C . LEU B 1 426 ? -6.645 21.672 -6.023 1 95.62 426 LEU B C 1
ATOM 8995 O O . LEU B 1 426 ? -6.68 21.297 -4.848 1 95.62 426 LEU B O 1
ATOM 8999 N N . THR B 1 427 ? -7.602 22.375 -6.621 1 91.94 427 THR B N 1
ATOM 9000 C CA . THR B 1 427 ? -8.82 22.703 -5.898 1 91.94 427 THR B CA 1
ATOM 9001 C C . THR B 1 427 ? -10.016 21.938 -6.469 1 91.94 427 THR B C 1
ATOM 9003 O O . THR B 1 427 ? -10.117 21.75 -7.68 1 91.94 427 THR B O 1
ATOM 9006 N N . ASP B 1 428 ? -10.859 21.484 -5.621 1 88.94 428 ASP B N 1
ATOM 9007 C CA . ASP B 1 428 ? -12.109 20.859 -6.062 1 88.94 428 ASP B CA 1
ATOM 9008 C C . ASP B 1 428 ? -13.117 21.922 -6.508 1 88.94 428 ASP B C 1
ATOM 9010 O O . ASP B 1 428 ? -13.922 21.672 -7.402 1 88.94 428 ASP B O 1
ATOM 9014 N N . PHE B 1 429 ? -13.102 23.047 -5.828 1 92.75 429 PHE B N 1
ATOM 9015 C CA . PHE B 1 429 ? -13.977 24.172 -6.121 1 92.75 429 PHE B CA 1
ATOM 9016 C C . PHE B 1 429 ? -13.328 25.484 -5.723 1 92.75 429 PHE B C 1
ATOM 9018 O O . PHE B 1 429 ? -13.289 25.828 -4.539 1 92.75 429 PHE B O 1
ATOM 9025 N N . ASN B 1 430 ? -12.953 26.281 -6.645 1 92.81 430 ASN B N 1
ATOM 9026 C CA . ASN B 1 430 ? -12.07 27.422 -6.414 1 92.81 430 ASN B CA 1
ATOM 9027 C C . ASN B 1 430 ? -12.82 28.578 -5.77 1 92.81 430 ASN B C 1
ATOM 9029 O O . ASN B 1 430 ? -12.195 29.484 -5.203 1 92.81 430 ASN B O 1
ATOM 9033 N N . TRP B 1 431 ? -14.203 28.578 -5.789 1 94.56 431 TRP B N 1
ATOM 9034 C CA . TRP B 1 431 ? -14.953 29.688 -5.227 1 94.56 431 TRP B CA 1
ATOM 9035 C C . TRP B 1 431 ? -14.773 29.766 -3.715 1 94.56 431 TRP B C 1
ATOM 9037 O O . TRP B 1 431 ? -14.867 30.844 -3.123 1 94.56 431 TRP B O 1
ATOM 9047 N N . THR B 1 432 ? -14.5 28.594 -3.115 1 94.94 432 THR B N 1
ATOM 9048 C CA . THR B 1 432 ? -14.539 28.562 -1.656 1 94.94 432 THR B CA 1
ATOM 9049 C C . THR B 1 432 ? -13.305 27.875 -1.097 1 94.94 432 THR B C 1
ATOM 9051 O O . THR B 1 432 ? -13.125 27.797 0.12 1 94.94 432 THR B O 1
ATOM 9054 N N . ASN B 1 433 ? -12.453 27.406 -1.958 1 95.06 433 ASN B N 1
ATOM 9055 C CA . ASN B 1 433 ? -11.297 26.641 -1.499 1 95.06 433 ASN B CA 1
ATOM 9056 C C . ASN B 1 433 ? -10.328 27.516 -0.707 1 95.06 433 ASN B C 1
ATOM 9058 O O . ASN B 1 433 ? -10.031 28.641 -1.11 1 95.06 433 ASN B O 1
ATOM 9062 N N . THR B 1 434 ? -9.883 27.031 0.411 1 96.69 434 THR B N 1
ATOM 9063 C CA . THR B 1 434 ? -8.875 27.656 1.253 1 96.69 434 THR B CA 1
ATOM 9064 C C . THR B 1 434 ? -7.879 26.625 1.771 1 96.69 434 THR B C 1
ATOM 9066 O O . THR B 1 434 ? -8.086 25.422 1.619 1 96.69 434 THR B O 1
ATOM 9069 N N . LEU B 1 435 ? -6.738 27.156 2.236 1 98 435 LEU B N 1
ATOM 9070 C CA . LEU B 1 435 ? -5.699 26.297 2.805 1 98 435 LEU B CA 1
ATOM 9071 C C . LEU B 1 435 ? -5.629 26.469 4.32 1 98 435 LEU B C 1
ATOM 9073 O O . LEU B 1 435 ? -5.617 27.594 4.824 1 98 435 LEU B O 1
ATOM 9077 N N . GLY B 1 436 ? -5.684 25.312 5.055 1 98.25 436 GLY B N 1
ATOM 9078 C CA . GLY B 1 436 ? -5.668 25.359 6.512 1 98.25 436 GLY B CA 1
ATOM 9079 C C . GLY B 1 436 ? -4.727 24.344 7.125 1 98.25 436 GLY B C 1
ATOM 9080 O O . GLY B 1 436 ? -3.967 23.688 6.414 1 98.25 436 GLY B O 1
ATOM 9081 N N . ILE B 1 437 ? -4.75 24.328 8.508 1 97.81 437 ILE B N 1
ATOM 9082 C CA . ILE B 1 437 ? -3.801 23.516 9.258 1 97.81 437 ILE B CA 1
ATOM 9083 C C . ILE B 1 437 ? -4.555 22.594 10.211 1 97.81 437 ILE B C 1
ATOM 9085 O O . ILE B 1 437 ? -5.703 22.875 10.57 1 97.81 437 ILE B O 1
ATOM 9089 N N . LEU B 1 438 ? -3.992 21.453 10.469 1 98.69 438 LEU B N 1
ATOM 9090 C CA . LEU B 1 438 ? -4.398 20.578 11.555 1 98.69 438 LEU B CA 1
ATOM 9091 C C . LEU B 1 438 ? -3.291 20.453 12.602 1 98.69 438 LEU B C 1
ATOM 9093 O O . LEU B 1 438 ? -2.135 20.219 12.25 1 98.69 438 LEU B O 1
ATOM 9097 N N . ALA B 1 439 ? -3.611 20.703 13.82 1 98.75 439 ALA B N 1
ATOM 9098 C CA . ALA B 1 439 ? -2.652 20.656 14.922 1 98.75 439 ALA B CA 1
ATOM 9099 C C . ALA B 1 439 ? -3.275 20.031 16.172 1 98.75 439 ALA B C 1
ATOM 9101 O O . ALA B 1 439 ? -4.477 19.75 16.188 1 98.75 439 ALA B O 1
ATOM 9102 N N . ARG B 1 440 ? -2.467 19.859 17.219 1 98.81 440 ARG B N 1
ATOM 9103 C CA . ARG B 1 440 ? -2.93 19.125 18.391 1 98.81 440 ARG B CA 1
ATOM 9104 C C . ARG B 1 440 ? -3.123 20.062 19.578 1 98.81 440 ARG B C 1
ATOM 9106 O O . ARG B 1 440 ? -3.559 19.641 20.641 1 98.81 440 ARG B O 1
ATOM 9113 N N . SER B 1 441 ? -2.783 21.375 19.406 1 98.62 441 SER B N 1
ATOM 9114 C CA . SER B 1 441 ? -2.934 22.312 20.516 1 98.62 441 SER B CA 1
ATOM 9115 C C . SER B 1 441 ? -3.191 23.734 20.016 1 98.62 441 SER B C 1
ATOM 9117 O O . SER B 1 441 ? -2.836 24.062 18.891 1 98.62 441 SER B O 1
ATOM 9119 N N . PRO B 1 442 ? -3.824 24.547 20.938 1 98.25 442 PRO B N 1
ATOM 9120 C CA . PRO B 1 442 ? -3.986 25.953 20.562 1 98.25 442 PRO B CA 1
ATOM 9121 C C . PRO B 1 442 ? -2.652 26.656 20.328 1 98.25 442 PRO B C 1
ATOM 9123 O O . PRO B 1 442 ? -2.541 27.5 19.438 1 98.25 442 PRO B O 1
ATOM 9126 N N . GLU B 1 443 ? -1.687 26.281 21.078 1 97.38 443 GLU B N 1
ATOM 9127 C CA . GLU B 1 443 ? -0.378 26.922 20.969 1 97.38 443 GLU B CA 1
ATOM 9128 C C . GLU B 1 443 ? 0.276 26.609 19.625 1 97.38 443 GLU B C 1
ATOM 9130 O O . GLU B 1 443 ? 0.817 27.516 18.984 1 97.38 443 GLU B O 1
ATOM 9135 N N . LYS B 1 444 ? 0.322 25.312 19.297 1 97.5 444 LYS B N 1
ATOM 9136 C CA . LYS B 1 444 ? 0.885 24.938 18 1 97.5 444 LYS B CA 1
ATOM 9137 C C . LYS B 1 444 ? 0.105 25.562 16.859 1 97.5 444 LYS B C 1
ATOM 9139 O O . LYS B 1 444 ? 0.697 26.047 15.891 1 97.5 444 LYS B O 1
ATOM 9144 N N . LEU B 1 445 ? -1.171 25.547 16.984 1 98.06 445 LEU B N 1
ATOM 9145 C CA . LEU B 1 445 ? -2.02 26.188 15.984 1 98.06 445 LEU B CA 1
ATOM 9146 C C . LEU B 1 445 ? -1.635 27.656 15.797 1 98.06 445 LEU B C 1
ATOM 9148 O O . LEU B 1 445 ? -1.455 28.109 14.672 1 98.06 445 LEU B O 1
ATOM 9152 N N . LYS B 1 446 ? -1.523 28.375 16.859 1 96.75 446 LYS B N 1
ATOM 9153 C CA . LYS B 1 446 ? -1.177 29.781 16.828 1 96.75 446 LYS B CA 1
ATOM 9154 C C . LYS B 1 446 ? 0.188 30 16.188 1 96.75 446 LYS B C 1
ATOM 9156 O O . LYS B 1 446 ? 0.334 30.844 15.305 1 96.75 446 LYS B O 1
ATOM 9161 N N . LYS B 1 447 ? 1.102 29.234 16.594 1 96 447 LYS B N 1
ATOM 9162 C CA . LYS B 1 447 ? 2.457 29.391 16.078 1 96 447 LYS B CA 1
ATOM 9163 C C . LYS B 1 447 ? 2.49 29.219 14.562 1 96 447 LYS B C 1
ATOM 9165 O O . LYS B 1 447 ? 3.08 30.031 13.852 1 96 447 LYS B O 1
ATOM 9170 N N . VAL B 1 448 ? 1.893 28.203 14.078 1 97 448 VAL B N 1
ATOM 9171 C CA . VAL B 1 448 ? 1.937 27.891 12.648 1 97 448 VAL B CA 1
ATOM 9172 C C . VAL B 1 448 ? 1.162 28.953 11.867 1 97 448 VAL B C 1
ATOM 9174 O O . VAL B 1 448 ? 1.602 29.391 10.797 1 97 448 VAL B O 1
ATOM 9177 N N . ILE B 1 449 ? 0.052 29.344 12.344 1 96.56 449 ILE B N 1
ATOM 9178 C CA . ILE B 1 449 ? -0.791 30.312 11.664 1 96.56 449 ILE B CA 1
ATOM 9179 C C . ILE B 1 449 ? -0.058 31.656 11.562 1 96.56 449 ILE B C 1
ATOM 9181 O O . ILE B 1 449 ? -0.084 32.312 10.516 1 96.56 449 ILE B O 1
ATOM 9185 N N . GLU B 1 450 ? 0.581 32.031 12.602 1 95.06 450 GLU B N 1
ATOM 9186 C CA . GLU B 1 450 ? 1.33 33.281 12.594 1 95.06 450 GLU B CA 1
ATOM 9187 C C . GLU B 1 450 ? 2.447 33.25 11.555 1 95.06 450 GLU B C 1
ATOM 9189 O O . GLU B 1 450 ? 2.748 34.281 10.93 1 95.06 450 GLU B O 1
ATOM 9194 N N . VAL B 1 451 ? 2.982 32.125 11.375 1 94.12 451 VAL B N 1
ATOM 9195 C CA . VAL B 1 451 ? 4.047 31.984 10.391 1 94.12 451 VAL B CA 1
ATOM 9196 C C . VAL B 1 451 ? 3.453 31.938 8.992 1 94.12 451 VAL B C 1
ATOM 9198 O O . VAL B 1 451 ? 3.949 32.594 8.07 1 94.12 451 VAL B O 1
ATOM 9201 N N . TRP B 1 452 ? 2.395 31.25 8.797 1 96.25 452 TRP B N 1
ATOM 9202 C CA . TRP B 1 452 ? 1.877 30.906 7.477 1 96.25 452 TRP B CA 1
ATOM 9203 C C . TRP B 1 452 ? 1.009 32.031 6.914 1 96.25 452 TRP B C 1
ATOM 9205 O O . TRP B 1 452 ? 1.086 32.344 5.727 1 96.25 452 TRP B O 1
ATOM 9215 N N . TYR B 1 453 ? 0.152 32.656 7.824 1 95.81 453 TYR B N 1
ATOM 9216 C CA . TYR B 1 453 ? -0.76 33.719 7.391 1 95.81 453 TYR B CA 1
ATOM 9217 C C . TYR B 1 453 ? -0.194 35.094 7.711 1 95.81 453 TYR B C 1
ATOM 9219 O O . TYR B 1 453 ? -0.798 36.125 7.371 1 95.81 453 TYR B O 1
ATOM 9227 N N . GLY B 1 454 ? 0.93 35.188 8.312 1 91.12 454 GLY B N 1
ATOM 9228 C CA . GLY B 1 454 ? 1.423 36.406 8.938 1 91.12 454 GLY B CA 1
ATOM 9229 C C . GLY B 1 454 ? 1.577 37.531 7.961 1 91.12 454 GLY B C 1
ATOM 9230 O O . GLY B 1 454 ? 1.513 38.719 8.352 1 91.12 454 GLY B O 1
ATOM 9231 N N . ASP B 1 455 ? 1.742 37.312 6.707 1 87.19 455 ASP B N 1
ATOM 9232 C CA . ASP B 1 455 ? 1.944 38.375 5.723 1 87.19 455 ASP B CA 1
ATOM 9233 C C . ASP B 1 455 ? 0.61 38.875 5.188 1 87.19 455 ASP B C 1
ATOM 9235 O O . ASP B 1 455 ? 0.575 39.812 4.395 1 87.19 455 ASP B O 1
ATOM 9239 N N . SER B 1 456 ? -0.436 38.344 5.676 1 85.69 456 SER B N 1
ATOM 9240 C CA . SER B 1 456 ? -1.747 38.75 5.168 1 85.69 456 SER B CA 1
ATOM 9241 C C . SER B 1 456 ? -2.289 39.938 5.906 1 85.69 456 SER B C 1
ATOM 9243 O O . SER B 1 456 ? -1.76 40.344 6.953 1 85.69 456 SER B O 1
ATOM 9245 N N . GLN B 1 457 ? -3.412 40.5 5.371 1 79.62 457 GLN B N 1
ATOM 9246 C CA . GLN B 1 457 ? -4.059 41.656 5.98 1 79.62 457 GLN B CA 1
ATOM 9247 C C . GLN B 1 457 ? -4.852 41.281 7.219 1 79.62 457 GLN B C 1
ATOM 9249 O O . GLN B 1 457 ? -5.238 42.125 8.016 1 79.62 457 GLN B O 1
ATOM 9254 N N . ALA B 1 458 ? -5.035 40.031 7.336 1 79.88 458 ALA B N 1
ATOM 9255 C CA . ALA B 1 458 ? -5.824 39.562 8.461 1 79.88 458 ALA B CA 1
ATOM 9256 C C . ALA B 1 458 ? -4.969 39.438 9.719 1 79.88 458 ALA B C 1
ATOM 9258 O O . ALA B 1 458 ? -5.441 38.969 10.758 1 79.88 458 ALA B O 1
ATOM 9259 N N . ASN B 1 459 ? -3.748 39.875 9.711 1 80.75 459 ASN B N 1
ATOM 9260 C CA . ASN B 1 459 ? -2.822 39.688 10.82 1 80.75 459 ASN B CA 1
ATOM 9261 C C . ASN B 1 459 ? -2.98 40.812 11.859 1 80.75 459 ASN B C 1
ATOM 9263 O O . ASN B 1 459 ? -2.209 40.875 12.82 1 80.75 459 ASN B O 1
ATOM 9267 N N . ARG B 1 460 ? -4.035 41.562 11.711 1 84.81 460 ARG B N 1
ATOM 9268 C CA . ARG B 1 460 ? -4.266 42.625 12.68 1 84.81 460 ARG B CA 1
ATOM 9269 C C . ARG B 1 460 ? -4.699 42.062 14.031 1 84.81 460 ARG B C 1
ATOM 9271 O O . ARG B 1 460 ? -5.492 41.125 14.086 1 84.81 460 ARG B O 1
ATOM 9278 N N . ARG B 1 461 ? -4.156 42.625 15.023 1 88.56 461 ARG B N 1
ATOM 9279 C CA . ARG B 1 461 ? -4.516 42.25 16.391 1 88.56 461 ARG B CA 1
ATOM 9280 C C . ARG B 1 461 ? -5.484 43.25 17 1 88.56 461 ARG B C 1
ATOM 9282 O O . ARG B 1 461 ? -5.484 44.406 16.656 1 88.56 461 ARG B O 1
ATOM 9289 N N . PHE B 1 462 ? -6.285 42.719 17.859 1 91.44 462 PHE B N 1
ATOM 9290 C CA . PHE B 1 462 ? -7.281 43.531 18.531 1 91.44 462 PHE B CA 1
ATOM 9291 C C . PHE B 1 462 ? -7.141 43.406 20.047 1 91.44 462 PHE B C 1
ATOM 9293 O O . PHE B 1 462 ? -6.902 42.312 20.562 1 91.44 462 PHE B O 1
ATOM 9300 N N . ASN B 1 463 ? -7.289 44.438 20.734 1 88.25 463 ASN B N 1
ATOM 9301 C CA . ASN B 1 463 ? -7.105 44.469 22.172 1 88.25 463 ASN B CA 1
ATOM 9302 C C . ASN B 1 463 ? -8.305 43.875 22.906 1 88.25 463 ASN B C 1
ATOM 9304 O O . ASN B 1 463 ? -8.195 43.469 24.062 1 88.25 463 ASN B O 1
ATOM 9308 N N . HIS B 1 464 ? -9.422 43.969 22.266 1 93 464 HIS B N 1
ATOM 9309 C CA . HIS B 1 464 ? -10.641 43.438 22.875 1 93 464 HIS B CA 1
ATOM 9310 C C . HIS B 1 464 ? -11.242 42.312 22.031 1 93 464 HIS B C 1
ATOM 9312 O O . HIS B 1 464 ? -11.148 42.344 20.812 1 93 464 HIS B O 1
AT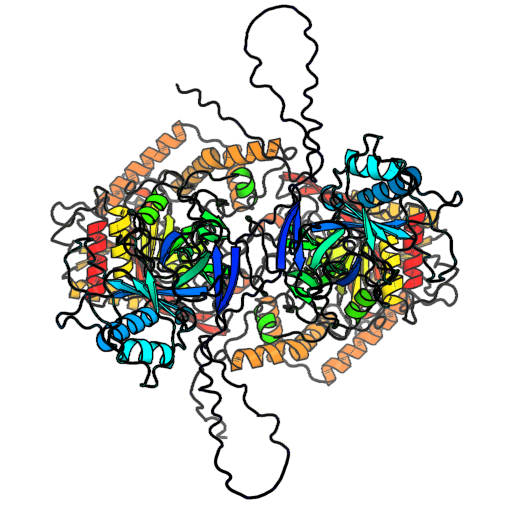OM 9318 N N . LEU B 1 465 ? -11.797 41.344 22.75 1 95.5 465 LEU B N 1
ATOM 9319 C CA . LEU B 1 465 ? -12.508 40.25 22.109 1 95.5 465 LEU B CA 1
ATOM 9320 C C . LEU B 1 465 ? -14.008 40.5 22.125 1 95.5 465 LEU B C 1
ATOM 9322 O O . LEU B 1 465 ? -14.516 41.219 22.969 1 95.5 465 LEU B O 1
ATOM 9326 N N . PRO B 1 466 ? -14.695 39.875 21.141 1 96.62 466 PRO B N 1
ATOM 9327 C CA . PRO B 1 466 ? -16.156 39.938 21.234 1 96.62 466 PRO B CA 1
ATOM 9328 C C . PRO B 1 466 ? -16.688 39.406 22.562 1 96.62 466 PRO B C 1
ATOM 9330 O O . PRO B 1 466 ? -16.094 38.5 23.141 1 96.62 466 PRO B O 1
ATOM 9333 N N . LYS B 1 467 ? -17.875 39.938 22.953 1 96.31 467 LYS B N 1
ATOM 9334 C CA . LYS B 1 467 ? -18.406 39.562 24.25 1 96.31 467 LYS B CA 1
ATOM 9335 C C . LYS B 1 467 ? -19.609 38.656 24.109 1 96.31 467 LYS B C 1
ATOM 9337 O O . LYS B 1 467 ? -20.203 38.219 25.109 1 96.31 467 LYS B O 1
ATOM 9342 N N . THR B 1 468 ? -19.969 38.281 22.906 1 97.25 468 THR B N 1
ATOM 9343 C CA . THR B 1 468 ? -21.172 37.469 22.688 1 97.25 468 THR B CA 1
ATOM 9344 C C . THR B 1 468 ? -20.812 36.188 21.906 1 97.25 468 THR B C 1
ATOM 9346 O O . THR B 1 468 ? -20.203 36.25 20.828 1 97.25 468 THR B O 1
ATOM 9349 N N . LEU B 1 469 ? -21.203 35.062 22.453 1 96.75 469 LEU B N 1
ATOM 9350 C CA . LEU B 1 469 ? -21.25 33.812 21.734 1 96.75 469 LEU B CA 1
ATOM 9351 C C . LEU B 1 469 ? -22.641 33.562 21.141 1 96.75 469 LEU B C 1
ATOM 9353 O O . LEU B 1 469 ? -23.625 33.5 21.891 1 96.75 469 LEU B O 1
ATOM 9357 N N . LEU B 1 470 ? -22.672 33.5 19.875 1 94.5 470 LEU B N 1
ATOM 9358 C CA . LEU B 1 470 ? -23.938 33.156 19.219 1 94.5 470 LEU B CA 1
ATOM 9359 C C . LEU B 1 470 ? -24.016 31.656 18.969 1 94.5 470 LEU B C 1
ATOM 9361 O O . LEU B 1 470 ? -23.203 31.094 18.234 1 94.5 470 LEU B O 1
ATOM 9365 N N . VAL B 1 471 ? -25.047 30.953 19.516 1 92.56 471 VAL B N 1
ATOM 9366 C CA . VAL B 1 471 ? -25.109 29.5 19.5 1 92.56 471 VAL B CA 1
ATOM 9367 C C . VAL B 1 471 ? -26.453 29.047 18.938 1 92.56 471 VAL B C 1
ATOM 9369 O O . VAL B 1 471 ? -27.484 29.25 19.562 1 92.56 471 VAL B O 1
ATOM 9372 N N . PRO B 1 472 ? -26.391 28.391 17.766 1 86.69 472 PRO B N 1
ATOM 9373 C CA . PRO B 1 472 ? -27.641 27.766 17.328 1 86.69 472 PRO B CA 1
ATOM 9374 C C . PRO B 1 472 ? -28.062 26.594 18.234 1 86.69 472 PRO B C 1
ATOM 9376 O O . PRO B 1 472 ? -27.266 25.703 18.5 1 86.69 472 PRO B O 1
ATOM 9379 N N . SER B 1 473 ? -29.281 26.578 18.656 1 83.25 473 SER B N 1
ATOM 9380 C CA . SER B 1 473 ? -29.688 25.641 19.703 1 83.25 473 SER B CA 1
ATOM 9381 C C . SER B 1 473 ? -30.719 24.641 19.172 1 83.25 473 SER B C 1
ATOM 9383 O O . SER B 1 473 ? -31.25 23.828 19.938 1 83.25 473 SER B O 1
ATOM 9385 N N . ASP B 1 474 ? -30.906 24.578 17.891 1 76.56 474 ASP B N 1
ATOM 9386 C CA . ASP B 1 474 ? -31.984 23.75 17.328 1 76.56 474 ASP B CA 1
ATOM 9387 C C . ASP B 1 474 ? -31.688 22.266 17.547 1 76.56 474 ASP B C 1
ATOM 9389 O O . ASP B 1 474 ? -32.594 21.453 17.703 1 76.56 474 ASP B O 1
ATOM 9393 N N . ASP B 1 475 ? -30.469 21.891 17.562 1 77.56 475 ASP B N 1
ATOM 9394 C CA . ASP B 1 475 ? -30.125 20.484 17.625 1 77.56 475 ASP B CA 1
ATOM 9395 C C . ASP B 1 475 ? -29.922 20.016 19.062 1 77.56 475 ASP B C 1
ATOM 9397 O O . ASP B 1 475 ? -29.797 18.812 19.328 1 77.56 475 ASP B O 1
ATOM 9401 N N . PHE B 1 476 ? -29.984 20.828 20.047 1 81.56 476 PHE B N 1
ATOM 9402 C CA . PHE B 1 476 ? -29.641 20.531 21.438 1 81.56 476 PHE B CA 1
ATOM 9403 C C . PHE B 1 476 ? -30.562 19.469 22.016 1 81.56 476 PHE B C 1
ATOM 9405 O O . PHE B 1 476 ? -30.125 18.562 22.719 1 81.56 476 PHE B O 1
ATOM 9412 N N . PRO B 1 477 ? -31.875 19.578 21.672 1 77.75 477 PRO B N 1
ATOM 9413 C CA . PRO B 1 477 ? -32.781 18.578 22.234 1 77.75 477 PRO B CA 1
ATOM 9414 C C . PRO B 1 477 ? -32.5 17.156 21.719 1 77.75 477 PRO B C 1
ATOM 9416 O O . PRO B 1 477 ? -32.875 16.172 22.344 1 77.75 477 PRO B O 1
ATOM 9419 N N . TYR B 1 478 ? -31.828 17.062 20.656 1 77.25 478 TYR B N 1
ATOM 9420 C CA . TYR B 1 478 ? -31.625 15.773 20.016 1 77.25 478 TYR B CA 1
ATOM 9421 C C . TYR B 1 478 ? -30.219 15.234 20.312 1 77.25 478 TYR B C 1
ATOM 9423 O O . TYR B 1 478 ? -29.891 14.102 19.969 1 77.25 478 TYR B O 1
ATOM 9431 N N . MET B 1 479 ? -29.531 16 21 1 81.88 479 MET B N 1
ATOM 9432 C CA . MET B 1 479 ? -28.188 15.57 21.344 1 81.88 479 MET B CA 1
ATOM 9433 C C . MET B 1 479 ? -28.203 14.586 22.5 1 81.88 479 MET B C 1
ATOM 9435 O O . MET B 1 479 ? -29.016 14.719 23.422 1 81.88 479 MET B O 1
ATOM 9439 N N . ARG B 1 480 ? -27.328 13.617 22.391 1 84.62 480 ARG B N 1
ATOM 9440 C CA . ARG B 1 480 ? -27.109 12.789 23.578 1 84.62 480 ARG B CA 1
ATOM 9441 C C . ARG B 1 480 ? -26.812 13.641 24.797 1 84.62 480 ARG B C 1
ATOM 9443 O O . ARG B 1 480 ? -26.094 14.648 24.703 1 84.62 480 ARG B O 1
ATOM 9450 N N . LYS B 1 481 ? -27.266 13.195 25.953 1 89.19 481 LYS B N 1
ATOM 9451 C CA . LYS B 1 481 ? -27.188 13.977 27.188 1 89.19 481 LYS B CA 1
ATOM 9452 C C . LYS B 1 481 ? -25.734 14.289 27.547 1 89.19 481 LYS B C 1
ATOM 9454 O O . LYS B 1 481 ? -25.422 15.406 27.953 1 89.19 481 LYS B O 1
ATOM 9459 N N . ASP B 1 482 ? -24.875 13.312 27.453 1 90.81 482 ASP B N 1
ATOM 9460 C CA . ASP B 1 482 ? -23.484 13.523 27.844 1 90.81 482 ASP B CA 1
ATOM 9461 C C . ASP B 1 482 ? -22.797 14.508 26.891 1 90.81 482 ASP B C 1
ATOM 9463 O O . ASP B 1 482 ? -21.969 15.32 27.312 1 90.81 482 ASP B O 1
ATOM 9467 N N . ILE B 1 483 ? -23.156 14.539 25.672 1 91.38 483 ILE B N 1
ATOM 9468 C CA . ILE B 1 483 ? -22.609 15.484 24.703 1 91.38 483 ILE B CA 1
ATOM 9469 C C . ILE B 1 483 ? -23.141 16.891 25 1 91.38 483 ILE B C 1
ATOM 9471 O O . ILE B 1 483 ? -22.375 17.859 25.016 1 91.38 483 ILE B O 1
ATOM 9475 N N . ARG B 1 484 ? -24.406 16.984 25.172 1 91.62 484 ARG B N 1
ATOM 9476 C CA . ARG B 1 484 ? -25.016 18.266 25.5 1 91.62 484 ARG B CA 1
ATOM 9477 C C . ARG B 1 484 ? -24.375 18.891 26.734 1 91.62 484 ARG B C 1
ATOM 9479 O O . ARG B 1 484 ? -24.078 20.094 26.75 1 91.62 484 ARG B O 1
ATOM 9486 N N . ASN B 1 485 ? -24.266 18.094 27.734 1 94.81 485 ASN B N 1
ATOM 9487 C CA . ASN B 1 485 ? -23.641 18.578 28.969 1 94.81 485 ASN B CA 1
ATOM 9488 C C . ASN B 1 485 ? -22.219 19.094 28.703 1 94.81 485 ASN B C 1
ATOM 9490 O O . ASN B 1 485 ? -21.812 20.109 29.281 1 94.81 485 ASN B O 1
ATOM 9494 N N . MET B 1 486 ? -21.516 18.375 27.906 1 94.81 486 MET B N 1
ATOM 9495 C CA . MET B 1 486 ? -20.156 18.781 27.594 1 94.81 486 MET B CA 1
ATOM 9496 C C . MET B 1 486 ? -20.141 20.109 26.844 1 94.81 486 MET B C 1
ATOM 9498 O O . MET B 1 486 ? -19.312 20.984 27.141 1 94.81 486 MET B O 1
ATOM 9502 N N . VAL B 1 487 ? -21 20.297 25.922 1 94.88 487 VAL B N 1
ATOM 9503 C CA . VAL B 1 487 ? -21.109 21.531 25.156 1 94.88 487 VAL B CA 1
ATOM 9504 C C . VAL B 1 487 ? -21.484 22.688 26.094 1 94.88 487 VAL B C 1
ATOM 9506 O O . VAL B 1 487 ? -20.875 23.75 26.031 1 94.88 487 VAL B O 1
ATOM 9509 N N . MET B 1 488 ? -22.438 22.438 26.938 1 95.94 488 MET B N 1
ATOM 9510 C CA . MET B 1 488 ? -22.891 23.469 27.859 1 95.94 488 MET B CA 1
ATOM 9511 C C . MET B 1 488 ? -21.781 23.859 28.828 1 95.94 488 MET B C 1
ATOM 9513 O O . MET B 1 488 ? -21.609 25.031 29.156 1 95.94 488 MET B O 1
ATOM 9517 N N . THR B 1 489 ? -21.109 22.906 29.281 1 97.38 489 THR B N 1
ATOM 9518 C CA . THR B 1 489 ? -19.984 23.188 30.172 1 97.38 489 THR B CA 1
ATOM 9519 C C . THR B 1 489 ? -18.953 24.062 29.469 1 97.38 489 THR B C 1
ATOM 9521 O O . THR B 1 489 ? -18.422 25 30.062 1 97.38 489 THR B O 1
ATOM 9524 N N . PHE B 1 490 ? -18.656 23.719 28.281 1 97.38 490 PHE B N 1
ATOM 9525 C CA . PHE B 1 490 ? -17.703 24.516 27.5 1 97.38 490 PHE B CA 1
ATOM 9526 C C . PHE B 1 490 ? -18.172 25.969 27.406 1 97.38 490 PHE B C 1
ATOM 9528 O O . PHE B 1 490 ? -17.391 26.891 27.609 1 97.38 490 PHE B O 1
ATOM 9535 N N . LEU B 1 491 ? -19.406 26.188 27.047 1 97.31 491 LEU B N 1
ATOM 9536 C CA . LEU B 1 491 ? -19.969 27.531 26.906 1 97.31 491 LEU B CA 1
ATOM 9537 C C . LEU B 1 491 ? -19.938 28.297 28.219 1 97.31 491 LEU B C 1
ATOM 9539 O O . LEU B 1 491 ? -19.531 29.453 28.266 1 97.31 491 LEU B O 1
ATOM 9543 N N . GLN B 1 492 ? -20.297 27.641 29.219 1 97.88 492 GLN B N 1
ATOM 9544 C CA . GLN B 1 492 ? -20.312 28.266 30.547 1 97.88 492 GLN B CA 1
ATOM 9545 C C . GLN B 1 492 ? -18.906 28.641 31 1 97.88 492 GLN B C 1
ATOM 9547 O O . GLN B 1 492 ? -18.688 29.719 31.562 1 97.88 492 GLN B O 1
ATOM 9552 N N . ASP B 1 493 ? -18.047 27.719 30.828 1 98.12 493 ASP B N 1
ATOM 9553 C CA . ASP B 1 493 ? -16.656 27.969 31.203 1 98.12 493 ASP B CA 1
ATOM 9554 C C . ASP B 1 493 ? -16.094 29.141 30.406 1 98.12 493 ASP B C 1
ATOM 9556 O O . ASP B 1 493 ? -15.32 29.938 30.938 1 98.12 493 ASP B O 1
ATOM 9560 N N . THR B 1 494 ? -16.422 29.219 29.188 1 97.94 494 THR B N 1
ATOM 9561 C CA . THR B 1 494 ? -15.969 30.312 28.328 1 97.94 494 THR B CA 1
ATOM 9562 C C . THR B 1 494 ? -16.531 31.641 28.812 1 97.94 494 THR B C 1
ATOM 9564 O O . THR B 1 494 ? -15.812 32.625 28.891 1 97.94 494 THR B O 1
ATOM 9567 N N . GLU B 1 495 ? -17.797 31.688 29.172 1 97.38 495 GLU B N 1
ATOM 9568 C CA . GLU B 1 495 ? -18.438 32.875 29.719 1 97.38 495 GLU B CA 1
ATOM 9569 C C . GLU B 1 495 ? -17.703 33.375 30.969 1 97.38 495 GLU B C 1
ATOM 9571 O O . GLU B 1 495 ? -17.375 34.562 31.078 1 97.38 495 GLU B O 1
ATOM 9576 N N . ARG B 1 496 ? -17.547 32.5 31.75 1 97.12 496 ARG B N 1
ATOM 9577 C CA . ARG B 1 496 ? -16.938 32.812 33.031 1 97.12 496 ARG B CA 1
ATOM 9578 C C . ARG B 1 496 ? -15.516 33.312 32.844 1 97.12 496 ARG B C 1
ATOM 9580 O O . ARG B 1 496 ? -15.109 34.312 33.469 1 97.12 496 ARG B O 1
ATOM 9587 N N . ALA B 1 497 ? -14.758 32.656 32.062 1 96.56 497 ALA B N 1
ATOM 9588 C CA . ALA B 1 497 ? -13.328 32.938 31.922 1 96.56 497 ALA B CA 1
ATOM 9589 C C . ALA B 1 497 ? -13.102 34.25 31.188 1 96.56 497 ALA B C 1
ATOM 9591 O O . ALA B 1 497 ? -12.148 34.969 31.469 1 96.56 497 ALA B O 1
ATOM 9592 N N . LEU B 1 498 ? -14 34.562 30.234 1 95.81 498 LEU B N 1
ATOM 9593 C CA . LEU B 1 498 ? -13.703 35.688 29.359 1 95.81 498 LEU B CA 1
ATOM 9594 C C . LEU B 1 498 ? -14.75 36.781 29.5 1 95.81 498 LEU B C 1
ATOM 9596 O O . LEU B 1 498 ? -14.703 37.781 28.797 1 95.81 498 LEU B O 1
ATOM 9600 N N . GLY B 1 499 ? -15.648 36.625 30.359 1 95.31 499 GLY B N 1
ATOM 9601 C CA . GLY B 1 499 ? -16.688 37.625 30.578 1 95.31 499 GLY B CA 1
ATOM 9602 C C . GLY B 1 499 ? -17.625 37.781 29.391 1 95.31 499 GLY B C 1
ATOM 9603 O O . GLY B 1 499 ? -17.984 38.906 29.016 1 95.31 499 GLY B O 1
ATOM 9604 N N . MET B 1 500 ? -17.922 36.688 28.766 1 96.5 500 MET B N 1
ATOM 9605 C CA . MET B 1 500 ? -18.797 36.688 27.594 1 96.5 500 MET B CA 1
ATOM 9606 C C . MET B 1 500 ? -20.219 36.25 27.984 1 96.5 500 MET B C 1
ATOM 9608 O O . MET B 1 500 ? -20.453 35.812 29.094 1 96.5 500 MET B O 1
ATOM 9612 N N . THR B 1 501 ? -21.141 36.531 27.062 1 97.06 501 THR B N 1
ATOM 9613 C CA . THR B 1 501 ? -22.516 36.062 27.188 1 97.06 501 THR B CA 1
ATOM 9614 C C . THR B 1 501 ? -22.891 35.188 26 1 97.06 501 THR B C 1
ATOM 9616 O O . THR B 1 501 ? -22.531 35.469 24.859 1 97.06 501 THR B O 1
ATOM 9619 N N . THR B 1 502 ? -23.609 34.031 26.328 1 96.69 502 THR B N 1
ATOM 9620 C CA . THR B 1 502 ? -24.094 33.156 25.281 1 96.69 502 THR B CA 1
ATOM 9621 C C . THR B 1 502 ? -25.516 33.562 24.859 1 96.69 502 THR B C 1
ATOM 9623 O O . THR B 1 502 ? -26.406 33.656 25.703 1 96.69 502 THR B O 1
ATOM 9626 N N . GLU B 1 503 ? -25.672 33.812 23.625 1 94.75 503 GLU B N 1
ATOM 9627 C CA . GLU B 1 503 ? -26.984 34.031 23.031 1 94.75 503 GLU B CA 1
ATOM 9628 C C . GLU B 1 503 ? -27.422 32.844 22.188 1 94.75 503 GLU B C 1
ATOM 9630 O O . GLU B 1 503 ? -26.875 32.594 21.125 1 94.75 503 GLU B O 1
ATOM 9635 N N . MET B 1 504 ? -28.453 32.156 22.672 1 91.5 504 MET B N 1
ATOM 9636 C CA . MET B 1 504 ? -29.016 31.047 21.922 1 91.5 504 MET B CA 1
ATOM 9637 C C . MET B 1 504 ? -29.938 31.531 20.812 1 91.5 504 MET B C 1
ATOM 9639 O O . MET B 1 504 ? -30.812 32.375 21.047 1 91.5 504 MET B O 1
ATOM 9643 N N . ILE B 1 505 ? -29.594 30.969 19.656 1 85 505 ILE B N 1
ATOM 9644 C CA . ILE B 1 505 ? -30.438 31.391 18.547 1 85 505 ILE B CA 1
ATOM 9645 C C . ILE B 1 505 ? -31.047 30.172 17.875 1 85 505 ILE B C 1
ATOM 9647 O O . ILE B 1 505 ? -30.547 29.047 18.031 1 85 505 ILE B O 1
ATOM 9651 N N . THR B 1 506 ? -32.25 30.297 17.297 1 75.44 506 THR B N 1
ATOM 9652 C CA . THR B 1 506 ? -32.875 29.25 16.5 1 75.44 506 THR B CA 1
ATOM 9653 C C . THR B 1 506 ? -32.594 29.469 15.008 1 75.44 506 THR B C 1
ATOM 9655 O O . THR B 1 506 ? -32.438 30.609 14.57 1 75.44 506 THR B O 1
ATOM 9658 N N . GLN B 1 507 ? -32.281 28.328 14.398 1 59.97 507 GLN B N 1
ATOM 9659 C CA . GLN B 1 507 ? -31.984 28.422 12.969 1 59.97 507 GLN B CA 1
ATOM 9660 C C . GLN B 1 507 ? -33.156 29.078 12.227 1 59.97 507 GLN B C 1
ATOM 9662 O O . GLN B 1 507 ? -32.938 29.719 11.195 1 59.97 507 GLN B O 1
ATOM 9667 N N . ASN B 1 508 ? -34.344 28.766 12.625 1 52.06 508 ASN B N 1
ATOM 9668 C CA . ASN B 1 508 ? -35.438 29.484 11.984 1 52.06 508 ASN B CA 1
ATOM 9669 C C . ASN B 1 508 ? -35.219 31 12 1 52.06 508 ASN B C 1
ATOM 9671 O O . ASN B 1 508 ? -35.531 31.688 11.023 1 52.06 508 ASN B O 1
ATOM 9675 N N . LYS B 1 509 ? -34.812 31.406 12.867 1 47.59 509 LYS B N 1
ATOM 9676 C CA . LYS B 1 509 ? -34.562 32.844 12.945 1 47.59 509 LYS B CA 1
ATOM 9677 C C . LYS B 1 509 ? -33.25 33.219 12.266 1 47.59 509 LYS B C 1
ATOM 9679 O O . LYS B 1 509 ? -33.031 34.375 11.891 1 47.59 509 LYS B O 1
ATOM 9684 N N . SER B 1 510 ? -32.406 32.219 12.023 1 47.81 510 SER B N 1
ATOM 9685 C CA . SER B 1 510 ? -31.125 32.438 11.375 1 47.81 510 SER B CA 1
ATOM 9686 C C . SER B 1 510 ? -31.047 31.672 10.055 1 47.81 510 SER B C 1
ATOM 9688 O O . SER B 1 510 ? -30 31.672 9.406 1 47.81 510 SER B O 1
ATOM 9690 N N . HIS B 1 511 ? -32.219 31.078 9.766 1 52.84 511 HIS B N 1
ATOM 9691 C CA . HIS B 1 511 ? -32.25 30.266 8.555 1 52.84 511 HIS B CA 1
ATOM 9692 C C . HIS B 1 511 ? -32.531 31.125 7.328 1 52.84 511 HIS B C 1
ATOM 9694 O O . HIS B 1 511 ? -33.438 31.969 7.355 1 52.84 511 HIS B O 1
ATOM 9700 N N . PRO B 1 512 ? -31.75 30.875 6.41 1 52.16 512 PRO B N 1
ATOM 9701 C CA . PRO B 1 512 ? -31.922 31.641 5.18 1 52.16 512 PRO B CA 1
ATOM 9702 C C . PRO B 1 512 ? -33.375 31.719 4.727 1 52.16 512 PRO B C 1
ATOM 9704 O O . PRO B 1 512 ? -33.781 32.656 4.035 1 52.16 512 PRO B O 1
ATOM 9707 N N . ARG B 1 513 ? -34.125 30.734 5.188 1 49.97 513 ARG B N 1
ATOM 9708 C CA . ARG B 1 513 ? -35.469 30.656 4.668 1 49.97 513 ARG B CA 1
ATOM 9709 C C . ARG B 1 513 ? -36.344 31.812 5.168 1 49.97 513 ARG B C 1
ATOM 9711 O O . ARG B 1 513 ? -37.344 32.156 4.559 1 49.97 513 ARG B O 1
ATOM 9718 N N . THR B 1 514 ? -35.938 32.312 6.332 1 51.12 514 THR B N 1
ATOM 9719 C CA . THR B 1 514 ? -36.781 33.375 6.867 1 51.12 514 THR B CA 1
ATOM 9720 C C . THR B 1 514 ? -36.375 34.75 6.289 1 51.12 514 THR B C 1
ATOM 9722 O O . THR B 1 514 ? -37.031 35.75 6.559 1 51.12 514 THR B O 1
ATOM 9725 N N . HIS B 1 515 ? -35.25 34.656 5.598 1 56.34 515 HIS B N 1
ATOM 9726 C CA . HIS B 1 515 ? -34.844 35.906 4.973 1 56.34 515 HIS B CA 1
ATOM 9727 C C . HIS B 1 515 ? -35.688 36.219 3.756 1 56.34 515 HIS B C 1
ATOM 9729 O O . HIS B 1 515 ? -36 35.344 2.959 1 56.34 515 HIS B O 1
ATOM 9735 N N . PRO B 1 516 ? -36.219 37.438 3.803 1 55.5 516 PRO B N 1
ATOM 9736 C CA . PRO B 1 516 ? -37.031 37.812 2.654 1 55.5 516 PRO B CA 1
ATOM 9737 C C . PRO B 1 516 ? -36.406 37.438 1.318 1 55.5 516 PRO B C 1
ATOM 9739 O O . PRO B 1 516 ? -37.125 37.188 0.343 1 55.5 516 PRO B O 1
ATOM 9742 N N . HIS B 1 517 ? -35.094 37.375 1.322 1 60.62 517 HIS B N 1
ATOM 9743 C CA . HIS B 1 517 ? -34.406 37.062 0.076 1 60.62 517 HIS B CA 1
ATOM 9744 C C . HIS B 1 517 ? -33.969 35.594 0.052 1 60.62 517 HIS B C 1
ATOM 9746 O O . HIS B 1 517 ? -33.031 35.25 -0.642 1 60.62 517 HIS B O 1
ATOM 9752 N N . HIS B 1 518 ? -34.625 34.812 0.754 1 63.88 518 HIS B N 1
ATOM 9753 C CA . HIS B 1 518 ? -34.281 33.406 0.876 1 63.88 518 HIS B CA 1
ATOM 9754 C C . HIS B 1 518 ? -34.219 32.75 -0.489 1 63.88 518 HIS B C 1
ATOM 9756 O O . HIS B 1 518 ? -33.312 31.953 -0.762 1 63.88 518 HIS B O 1
ATOM 9762 N N . GLY B 1 519 ? -35.094 33.125 -1.243 1 65.81 519 GLY B N 1
ATOM 9763 C CA . GLY B 1 519 ? -35.125 32.5 -2.555 1 65.81 519 GLY B CA 1
ATOM 9764 C C . GLY B 1 519 ? -33.969 32.875 -3.436 1 65.81 519 GLY B C 1
ATOM 9765 O O . GLY B 1 519 ? -33.656 32.156 -4.406 1 65.81 519 GLY B O 1
ATOM 9766 N N . ASN B 1 520 ? -33.25 33.812 -2.957 1 80.81 520 ASN B N 1
ATOM 9767 C CA . ASN B 1 520 ? -32.125 34.281 -3.785 1 80.81 520 ASN B CA 1
ATOM 9768 C C . ASN B 1 520 ? -30.781 33.969 -3.152 1 80.81 520 ASN B C 1
ATOM 9770 O O . ASN B 1 520 ? -29.75 34.469 -3.59 1 80.81 520 ASN B O 1
ATOM 9774 N N . MET B 1 521 ? -30.797 33.125 -2.166 1 86.31 521 MET B N 1
ATOM 9775 C CA . MET B 1 521 ? -29.562 32.75 -1.486 1 86.31 521 MET B CA 1
ATOM 9776 C C . MET B 1 521 ? -29.094 31.359 -1.938 1 86.31 521 MET B C 1
ATOM 9778 O O . MET B 1 521 ? -29.922 30.484 -2.223 1 86.31 521 MET B O 1
ATOM 9782 N N . MET B 1 522 ? -27.828 31.25 -1.916 1 88.31 522 MET B N 1
ATOM 9783 C CA . MET B 1 522 ? -27.25 29.953 -2.25 1 88.31 522 MET B CA 1
ATOM 9784 C C . MET B 1 522 ? -27.641 28.906 -1.208 1 88.31 522 MET B C 1
ATOM 9786 O O . MET B 1 522 ? -27.406 29.109 -0.012 1 88.31 522 MET B O 1
ATOM 9790 N N . THR B 1 523 ? -28.203 27.828 -1.682 1 84.44 523 THR B N 1
ATOM 9791 C CA . THR B 1 523 ? -28.531 26.688 -0.837 1 84.44 523 THR B CA 1
ATOM 9792 C C . THR B 1 523 ? -27.422 25.641 -0.878 1 84.44 523 THR B C 1
ATOM 9794 O O . THR B 1 523 ? -26.469 25.781 -1.643 1 84.44 523 THR B O 1
ATOM 9797 N N . ILE B 1 524 ? -27.578 24.672 -0.012 1 83.56 524 ILE B N 1
ATOM 9798 C CA . ILE B 1 524 ? -26.625 23.562 -0.032 1 83.56 524 ILE B CA 1
ATOM 9799 C C . ILE B 1 524 ? -26.656 22.891 -1.4 1 83.56 524 ILE B C 1
ATOM 9801 O O . ILE B 1 524 ? -25.609 22.5 -1.928 1 83.56 524 ILE B O 1
ATOM 9805 N N . THR B 1 525 ? -27.797 22.688 -1.879 1 86.44 525 THR B N 1
ATOM 9806 C CA . THR B 1 525 ? -27.953 22.078 -3.191 1 86.44 525 THR B CA 1
ATOM 9807 C C . THR B 1 525 ? -27.297 22.938 -4.273 1 86.44 525 THR B C 1
ATOM 9809 O O . THR B 1 525 ? -26.641 22.406 -5.176 1 86.44 525 THR B O 1
ATOM 9812 N N . ASP B 1 526 ? -27.547 24.266 -4.148 1 90.62 526 ASP B N 1
ATOM 9813 C CA . ASP B 1 526 ? -26.906 25.172 -5.078 1 90.62 526 ASP B CA 1
ATOM 9814 C C . ASP B 1 526 ? -25.375 25.047 -5.016 1 90.62 526 ASP B C 1
ATOM 9816 O O . ASP B 1 526 ? -24.719 25 -6.051 1 90.62 526 ASP B O 1
ATOM 9820 N N . PHE B 1 527 ? -24.906 25.031 -3.842 1 90.81 527 PHE B N 1
ATOM 9821 C CA . PHE B 1 527 ? -23.469 24.922 -3.627 1 90.81 527 PHE B CA 1
ATOM 9822 C C . PHE B 1 527 ? -22.906 23.672 -4.301 1 90.81 527 PHE B C 1
ATOM 9824 O O . PHE B 1 527 ? -21.938 23.75 -5.047 1 90.81 527 PHE B O 1
ATOM 9831 N N . HIS B 1 528 ? -23.547 22.516 -4.125 1 89.12 528 HIS B N 1
ATOM 9832 C CA . HIS B 1 528 ? -23.078 21.266 -4.699 1 89.12 528 HIS B CA 1
ATOM 9833 C C . HIS B 1 528 ? -23.188 21.281 -6.219 1 89.12 528 HIS B C 1
ATOM 9835 O O . HIS B 1 528 ? -22.312 20.75 -6.914 1 89.12 528 HIS B O 1
ATOM 9841 N N . ASN B 1 529 ? -24.266 21.859 -6.691 1 92.69 529 ASN B N 1
ATOM 9842 C CA . ASN B 1 529 ? -24.469 21.891 -8.133 1 92.69 529 ASN B CA 1
ATOM 9843 C C . ASN B 1 529 ? -23.406 22.75 -8.828 1 92.69 529 ASN B C 1
ATOM 9845 O O . ASN B 1 529 ? -22.844 22.344 -9.852 1 92.69 529 ASN B O 1
ATOM 9849 N N . VAL B 1 530 ? -23.188 23.922 -8.266 1 95 530 VAL B N 1
ATOM 9850 C CA . VAL B 1 530 ? -22.203 24.797 -8.906 1 95 530 VAL B CA 1
ATOM 9851 C C . VAL B 1 530 ? -20.797 24.219 -8.734 1 95 530 VAL B C 1
ATOM 9853 O O . VAL B 1 530 ? -19.969 24.328 -9.633 1 95 530 VAL B O 1
ATOM 9856 N N . ALA B 1 531 ? -20.484 23.641 -7.609 1 93.5 531 ALA B N 1
ATOM 9857 C CA . ALA B 1 531 ? -19.203 22.969 -7.402 1 93.5 531 ALA B CA 1
ATOM 9858 C C . ALA B 1 531 ? -19 21.859 -8.414 1 93.5 531 ALA B C 1
ATOM 9860 O O . ALA B 1 531 ? -17.906 21.703 -8.977 1 93.5 531 ALA B O 1
ATOM 9861 N N . ASN B 1 532 ? -20.016 21.109 -8.641 1 93.88 532 ASN B N 1
ATOM 9862 C CA . ASN B 1 532 ? -19.922 20.016 -9.609 1 93.88 532 ASN B CA 1
ATOM 9863 C C . ASN B 1 532 ? -19.688 20.547 -11.023 1 93.88 532 ASN B C 1
ATOM 9865 O O . ASN B 1 532 ? -18.891 19.969 -11.773 1 93.88 532 ASN B O 1
ATOM 9869 N N . ALA B 1 533 ? -20.453 21.531 -11.375 1 96.31 533 ALA B N 1
ATOM 9870 C CA . ALA B 1 533 ? -20.297 22.125 -12.695 1 96.31 533 ALA B CA 1
ATOM 9871 C C . ALA B 1 533 ? -18.891 22.688 -12.883 1 96.31 533 ALA B C 1
ATOM 9873 O O . ALA B 1 533 ? -18.281 22.5 -13.945 1 96.31 533 ALA B O 1
ATOM 9874 N N . TRP B 1 534 ? -18.438 23.344 -11.906 1 95.75 534 TRP B N 1
ATOM 9875 C CA . TRP B 1 534 ? -17.078 23.906 -11.953 1 95.75 534 TRP B CA 1
ATOM 9876 C C . TRP B 1 534 ? -16.047 22.797 -12.062 1 95.75 534 TRP B C 1
ATOM 9878 O O . TRP B 1 534 ? -15.109 22.875 -12.859 1 95.75 534 TRP B O 1
ATOM 9888 N N . GLN B 1 535 ? -16.188 21.812 -11.258 1 95 535 GLN B N 1
ATOM 9889 C CA . GLN B 1 535 ? -15.266 20.672 -11.234 1 95 535 GLN B CA 1
ATOM 9890 C C . GLN B 1 535 ? -15.211 19.984 -12.594 1 95 535 GLN B C 1
ATOM 9892 O O . GLN B 1 535 ? -14.141 19.594 -13.062 1 95 535 GLN B O 1
ATOM 9897 N N . TRP B 1 536 ? -16.312 19.781 -13.148 1 96.19 536 TRP B N 1
ATOM 9898 C CA . TRP B 1 536 ? -16.359 19.188 -14.477 1 96.19 536 TRP B CA 1
ATOM 9899 C C . TRP B 1 536 ? -15.586 20.031 -15.484 1 96.19 536 TRP B C 1
ATOM 9901 O O . TRP B 1 536 ? -14.734 19.516 -16.203 1 96.19 536 TRP B O 1
ATOM 9911 N N . GLN B 1 537 ? -15.828 21.266 -15.492 1 96 537 GLN B N 1
ATOM 9912 C CA . GLN B 1 537 ? -15.266 22.156 -16.5 1 96 537 GLN B CA 1
ATOM 9913 C C . GLN B 1 537 ? -13.75 22.266 -16.344 1 96 537 GLN B C 1
ATOM 9915 O O . GLN B 1 537 ? -13.023 22.359 -17.344 1 96 537 GLN B O 1
ATOM 9920 N N . ASN B 1 538 ? -13.289 22.219 -15.156 1 94.56 538 ASN B N 1
ATOM 9921 C CA . ASN B 1 538 ? -11.898 22.594 -14.922 1 94.56 538 ASN B CA 1
ATOM 9922 C C . ASN B 1 538 ? -11.016 21.359 -14.695 1 94.56 538 ASN B C 1
ATOM 9924 O O . ASN B 1 538 ? -9.797 21.438 -14.844 1 94.56 538 ASN B O 1
ATOM 9928 N N . ILE B 1 539 ? -11.602 20.219 -14.328 1 94.75 539 ILE B N 1
ATOM 9929 C CA . ILE B 1 539 ? -10.828 19.031 -14.023 1 94.75 539 ILE B CA 1
ATOM 9930 C C . ILE B 1 539 ? -11.352 17.844 -14.844 1 94.75 539 ILE B C 1
ATOM 9932 O O . ILE B 1 539 ? -10.602 17.219 -15.586 1 94.75 539 ILE B O 1
ATOM 9936 N N . GLY B 1 540 ? -12.617 17.625 -14.727 1 96.5 540 GLY B N 1
ATOM 9937 C CA . GLY B 1 540 ? -13.242 16.438 -15.32 1 96.5 540 GLY B CA 1
ATOM 9938 C C . GLY B 1 540 ? -13.133 16.406 -16.828 1 96.5 540 GLY B C 1
ATOM 9939 O O . GLY B 1 540 ? -12.633 15.438 -17.406 1 96.5 540 GLY B O 1
ATOM 9940 N N . LYS B 1 541 ? -13.523 17.469 -17.453 1 97.38 541 LYS B N 1
ATOM 9941 C CA . LYS B 1 541 ? -13.586 17.516 -18.906 1 97.38 541 LYS B CA 1
ATOM 9942 C C . LYS B 1 541 ? -12.203 17.328 -19.531 1 97.38 541 LYS B C 1
ATOM 9944 O O . LYS B 1 541 ? -12.008 16.469 -20.391 1 97.38 541 LYS B O 1
ATOM 9949 N N . PRO B 1 542 ? -11.172 18.094 -19.047 1 96.75 542 PRO B N 1
ATOM 9950 C CA . PRO B 1 542 ? -9.836 17.875 -19.609 1 96.75 542 PRO B CA 1
ATOM 9951 C C . PRO B 1 542 ? -9.344 16.438 -19.391 1 96.75 542 PRO B C 1
ATOM 9953 O O . PRO B 1 542 ? -8.75 15.852 -20.312 1 96.75 542 PRO B O 1
ATOM 9956 N N . LEU B 1 543 ? -9.531 15.852 -18.234 1 96.94 543 LEU B N 1
ATOM 9957 C CA . LEU B 1 543 ? -9.07 14.5 -17.938 1 96.94 543 LEU B CA 1
ATOM 9958 C C . LEU B 1 543 ? -9.812 13.477 -18.797 1 96.94 543 LEU B C 1
ATOM 9960 O O . LEU B 1 543 ? -9.195 12.594 -19.391 1 96.94 543 LEU B O 1
ATOM 9964 N N . VAL B 1 544 ? -11.125 13.578 -18.844 1 97.88 544 VAL B N 1
ATOM 9965 C CA . VAL B 1 544 ? -11.953 12.609 -19.547 1 97.88 544 VAL B CA 1
ATOM 9966 C C . VAL B 1 544 ? -11.633 12.648 -21.047 1 97.88 544 VAL B C 1
ATOM 9968 O O . VAL B 1 544 ? -11.422 11.609 -21.656 1 97.88 544 VAL B O 1
ATOM 9971 N N . GLU B 1 545 ? -11.539 13.812 -21.594 1 97.44 545 GLU B N 1
ATOM 9972 C CA . GLU B 1 545 ? -11.25 13.945 -23.031 1 97.44 545 GLU B CA 1
ATOM 9973 C C . GLU B 1 545 ? -9.867 13.406 -23.359 1 97.44 545 GLU B C 1
ATOM 9975 O O . GLU B 1 545 ? -9.695 12.695 -24.359 1 97.44 545 GLU B O 1
ATOM 9980 N N . ALA B 1 546 ? -8.898 13.75 -22.531 1 97 546 ALA B N 1
ATOM 9981 C CA . ALA B 1 546 ? -7.547 13.234 -22.75 1 97 546 ALA B CA 1
ATOM 9982 C C . ALA B 1 546 ? -7.508 11.719 -22.625 1 97 546 ALA B C 1
ATOM 9984 O O . ALA B 1 546 ? -6.891 11.039 -23.453 1 97 546 ALA B O 1
ATOM 9985 N N . TYR B 1 547 ? -8.117 11.203 -21.656 1 97.06 547 TYR B N 1
ATOM 9986 C CA . TYR B 1 547 ? -8.109 9.766 -21.406 1 97.06 547 TYR B CA 1
ATOM 9987 C C . TYR B 1 547 ? -8.836 9.016 -22.516 1 97.06 547 TYR B C 1
ATOM 9989 O O . TYR B 1 547 ? -8.352 7.992 -23 1 97.06 547 TYR B O 1
ATOM 9997 N N . GLU B 1 548 ? -10.016 9.492 -22.875 1 97.31 548 GLU B N 1
ATOM 9998 C CA . GLU B 1 548 ? -10.773 8.875 -23.969 1 97.31 548 GLU B CA 1
ATOM 9999 C C . GLU B 1 548 ? -9.961 8.852 -25.266 1 97.31 548 GLU B C 1
ATOM 10001 O O . GLU B 1 548 ? -9.992 7.875 -26 1 97.31 548 GLU B O 1
ATOM 10006 N N . HIS B 1 549 ? -9.211 9.875 -25.484 1 96.62 549 HIS B N 1
ATOM 10007 C CA . HIS B 1 549 ? -8.414 10 -26.688 1 96.62 549 HIS B CA 1
ATOM 10008 C C . HIS B 1 549 ? -7.336 8.914 -26.75 1 96.62 549 HIS B C 1
ATOM 10010 O O . HIS B 1 549 ? -7.078 8.344 -27.812 1 96.62 549 HIS B O 1
ATOM 10016 N N . ILE B 1 550 ? -6.758 8.57 -25.641 1 94.75 550 ILE B N 1
ATOM 10017 C CA . ILE B 1 550 ? -5.617 7.664 -25.672 1 94.75 550 ILE B CA 1
ATOM 10018 C C . ILE B 1 550 ? -6.062 6.258 -25.281 1 94.75 550 ILE B C 1
ATOM 10020 O O . ILE B 1 550 ? -5.273 5.312 -25.344 1 94.75 550 ILE B O 1
ATOM 10024 N N . ASN B 1 551 ? -7.285 6.066 -24.844 1 96 551 ASN B N 1
ATOM 10025 C CA . ASN B 1 551 ? -7.77 4.766 -24.391 1 96 551 ASN B CA 1
ATOM 10026 C C . ASN B 1 551 ? -9.016 4.336 -25.156 1 96 551 ASN B C 1
ATOM 10028 O O . ASN B 1 551 ? -9.938 3.76 -24.578 1 96 551 ASN B O 1
ATOM 10032 N N . GLN B 1 552 ? -9.039 4.664 -26.422 1 95.88 552 GLN B N 1
ATOM 10033 C CA . GLN B 1 552 ? -10.047 4.164 -27.344 1 95.88 552 GLN B CA 1
ATOM 10034 C C . GLN B 1 552 ? -11.453 4.508 -26.875 1 95.88 552 GLN B C 1
ATOM 10036 O O . GLN B 1 552 ? -12.344 3.654 -26.891 1 95.88 552 GLN B O 1
ATOM 10041 N N . GLY B 1 553 ? -11.609 5.652 -26.297 1 97.06 553 GLY B N 1
ATOM 10042 C CA . GLY B 1 553 ? -12.93 6.168 -25.953 1 97.06 553 GLY B CA 1
ATOM 10043 C C . GLY B 1 553 ? -13.391 5.754 -24.562 1 97.06 553 GLY B C 1
ATOM 10044 O O . GLY B 1 553 ? -14.477 6.125 -24.125 1 97.06 553 GLY B O 1
ATOM 10045 N N . ARG B 1 554 ? -12.648 5 -23.844 1 97.12 554 ARG B N 1
ATOM 10046 C CA . ARG B 1 554 ? -13.016 4.547 -22.516 1 97.12 554 ARG B CA 1
ATOM 10047 C C . ARG B 1 554 ? -13.047 5.715 -21.531 1 97.12 554 ARG B C 1
ATOM 10049 O O . ARG B 1 554 ? -12.18 6.59 -21.562 1 97.12 554 ARG B O 1
ATOM 10056 N N . PHE B 1 555 ? -14.078 5.773 -20.672 1 97.06 555 PHE B N 1
ATOM 10057 C CA . PHE B 1 555 ? -14.141 6.727 -19.578 1 97.06 555 PHE B CA 1
ATOM 10058 C C . PHE B 1 555 ? -13.078 6.41 -18.531 1 97.06 555 PHE B C 1
ATOM 10060 O O . PHE B 1 555 ? -12.812 5.242 -18.234 1 97.06 555 PHE B O 1
ATOM 10067 N N . PRO B 1 556 ? -12.398 7.402 -17.953 1 96.25 556 PRO B N 1
ATOM 10068 C CA . PRO B 1 556 ? -11.383 7.117 -16.938 1 96.25 556 PRO B CA 1
ATOM 10069 C C . PRO B 1 556 ? -11.984 6.539 -15.664 1 96.25 556 PRO B C 1
ATOM 10071 O O . PRO B 1 556 ? -13.094 6.906 -15.273 1 96.25 556 PRO B O 1
ATOM 10074 N N . PRO B 1 557 ? -11.281 5.625 -15.031 1 93.81 557 PRO B N 1
ATOM 10075 C CA . PRO B 1 557 ? -11.75 5.059 -13.766 1 93.81 557 PRO B CA 1
ATOM 10076 C C . PRO B 1 557 ? -11.633 6.043 -12.602 1 93.81 557 PRO B C 1
ATOM 10078 O O . PRO B 1 557 ? -10.586 6.117 -11.953 1 93.81 557 PRO B O 1
ATOM 10081 N N . VAL B 1 558 ? -12.703 6.695 -12.219 1 91.81 558 VAL B N 1
ATOM 10082 C CA . VAL B 1 558 ? -12.648 7.742 -11.203 1 91.81 558 VAL B CA 1
ATOM 10083 C C . VAL B 1 558 ? -13.602 7.395 -10.055 1 91.81 558 VAL B C 1
ATOM 10085 O O . VAL B 1 558 ? -13.742 8.172 -9.109 1 91.81 558 VAL B O 1
ATOM 10088 N N . GLY B 1 559 ? -14.219 6.277 -10.086 1 86.88 559 GLY B N 1
ATOM 10089 C CA . GLY B 1 559 ? -15.195 5.891 -9.086 1 86.88 559 GLY B CA 1
ATOM 10090 C C . GLY B 1 559 ? -16.625 6.258 -9.461 1 86.88 559 GLY B C 1
ATOM 10091 O O . GLY B 1 559 ? -16.844 7.125 -10.305 1 86.88 559 GLY B O 1
ATOM 10092 N N . ALA B 1 560 ? -17.562 5.656 -8.844 1 85.44 560 ALA B N 1
ATOM 10093 C CA . ALA B 1 560 ? -18.969 5.746 -9.227 1 85.44 560 ALA B CA 1
ATOM 10094 C C . ALA B 1 560 ? -19.5 7.16 -9.008 1 85.44 560 ALA B C 1
ATOM 10096 O O . ALA B 1 560 ? -20.219 7.695 -9.859 1 85.44 560 ALA B O 1
ATOM 10097 N N . THR B 1 561 ? -19.172 7.766 -7.918 1 85.12 561 THR B N 1
ATOM 10098 C CA . THR B 1 561 ? -19.719 9.07 -7.562 1 85.12 561 THR B CA 1
ATOM 10099 C C . THR B 1 561 ? -19.25 10.133 -8.547 1 85.12 561 THR B C 1
ATOM 10101 O O . THR B 1 561 ? -20.062 10.898 -9.086 1 85.12 561 THR B O 1
ATOM 10104 N N . LEU B 1 562 ? -18.016 10.211 -8.773 1 89.62 562 LEU B N 1
ATOM 10105 C CA . LEU B 1 562 ? -17.484 11.195 -9.703 1 89.62 562 LEU B CA 1
ATOM 10106 C C . LEU B 1 562 ? -17.938 10.906 -11.133 1 89.62 562 LEU B C 1
ATOM 10108 O O . LEU B 1 562 ? -18.203 11.836 -11.906 1 89.62 562 LEU B O 1
ATOM 10112 N N . MET B 1 563 ? -17.984 9.672 -11.461 1 91.25 563 MET B N 1
ATOM 10113 C CA . MET B 1 563 ? -18.453 9.312 -12.789 1 91.25 563 MET B CA 1
ATOM 10114 C C . MET B 1 563 ? -19.875 9.82 -13.023 1 91.25 563 MET B C 1
ATOM 10116 O O . MET B 1 563 ? -20.156 10.43 -14.055 1 91.25 563 MET B O 1
ATOM 10120 N N . ASP B 1 564 ? -20.734 9.578 -12.07 1 90.75 564 ASP B N 1
ATOM 10121 C CA . ASP B 1 564 ? -22.125 10.031 -12.172 1 90.75 564 ASP B CA 1
ATOM 10122 C C . ASP B 1 564 ? -22.203 11.547 -12.297 1 90.75 564 ASP B C 1
ATOM 10124 O O . ASP B 1 564 ? -22.938 12.078 -13.125 1 90.75 564 ASP B O 1
ATOM 10128 N N . ARG B 1 565 ? -21.453 12.188 -11.469 1 92.69 565 ARG B N 1
ATOM 10129 C CA . ARG B 1 565 ? -21.438 13.648 -11.461 1 92.69 565 ARG B CA 1
ATOM 10130 C C . ARG B 1 565 ? -20.922 14.195 -12.797 1 92.69 565 ARG B C 1
ATOM 10132 O O . ARG B 1 565 ? -21.531 15.109 -13.367 1 92.69 565 ARG B O 1
ATOM 10139 N N . TRP B 1 566 ? -19.875 13.617 -13.273 1 95.12 566 TRP B N 1
ATOM 10140 C CA . TRP B 1 566 ? -19.234 14.133 -14.477 1 95.12 566 TRP B CA 1
ATOM 10141 C C . TRP B 1 566 ? -20.047 13.789 -15.719 1 95.12 566 TRP B C 1
ATOM 10143 O O . TRP B 1 566 ? -20.141 14.594 -16.656 1 95.12 566 TRP B O 1
ATOM 10153 N N . LYS B 1 567 ? -20.641 12.664 -15.766 1 94.81 567 LYS B N 1
ATOM 10154 C CA . LYS B 1 567 ? -21.516 12.328 -16.875 1 94.81 567 LYS B CA 1
ATOM 10155 C C . LYS B 1 567 ? -22.719 13.266 -16.938 1 94.81 567 LYS B C 1
ATOM 10157 O O . LYS B 1 567 ? -23.109 13.719 -18.016 1 94.81 567 LYS B O 1
ATOM 10162 N N . SER B 1 568 ? -23.266 13.516 -15.789 1 95.25 568 SER B N 1
ATOM 10163 C CA . SER B 1 568 ? -24.391 14.445 -15.727 1 95.25 568 SER B CA 1
ATOM 10164 C C . SER B 1 568 ? -24 15.836 -16.203 1 95.25 568 SER B C 1
ATOM 10166 O O . SER B 1 568 ? -24.719 16.469 -16.953 1 95.25 568 SER B O 1
ATOM 10168 N N . ALA B 1 569 ? -22.906 16.312 -15.742 1 96.25 569 ALA B N 1
ATOM 10169 C CA . ALA B 1 569 ? -22.422 17.641 -16.125 1 96.25 569 ALA B CA 1
ATOM 10170 C C . ALA B 1 569 ? -22.109 17.703 -17.609 1 96.25 569 ALA B C 1
ATOM 10172 O O . ALA B 1 569 ? -22.297 18.75 -18.25 1 96.25 569 ALA B O 1
ATOM 10173 N N . ARG B 1 570 ? -21.516 16.656 -18.125 1 95.5 570 ARG B N 1
ATOM 10174 C CA . ARG B 1 570 ? -21.219 16.578 -19.547 1 95.5 570 ARG B CA 1
ATOM 10175 C C . ARG B 1 570 ? -22.5 16.656 -20.375 1 95.5 570 ARG B C 1
ATOM 10177 O O . ARG B 1 570 ? -22.531 17.328 -21.406 1 95.5 570 ARG B O 1
ATOM 10184 N N . GLU B 1 571 ? -23.531 16.031 -19.953 1 95.75 571 GLU B N 1
ATOM 10185 C CA . GLU B 1 571 ? -24.812 16.016 -20.656 1 95.75 571 GLU B CA 1
ATOM 10186 C C . GLU B 1 571 ? -25.547 17.344 -20.531 1 95.75 571 GLU B C 1
ATOM 10188 O O . GLU B 1 571 ? -26.297 17.734 -21.422 1 95.75 571 GLU B O 1
ATOM 10193 N N . HIS B 1 572 ? -25.328 17.953 -19.391 1 95 572 HIS B N 1
ATOM 10194 C CA . HIS B 1 572 ? -25.984 19.219 -19.125 1 95 572 HIS B CA 1
ATOM 10195 C C . HIS B 1 572 ? -24.969 20.297 -18.75 1 95 572 HIS B C 1
ATOM 10197 O O . HIS B 1 572 ? -24.953 20.781 -17.609 1 95 572 HIS B O 1
ATOM 10203 N N . PRO B 1 573 ? -24.234 20.781 -19.703 1 93.75 573 PRO B N 1
ATOM 10204 C CA . PRO B 1 573 ? -23.188 21.75 -19.391 1 93.75 573 PRO B CA 1
ATOM 10205 C C . PRO B 1 573 ? -23.734 23.109 -18.938 1 93.75 573 PRO B C 1
ATOM 10207 O O . PRO B 1 573 ? -24.766 23.562 -19.469 1 93.75 573 PRO B O 1
ATOM 10210 N N . TRP B 1 574 ? -23.109 23.703 -18 1 96.06 574 TRP B N 1
ATOM 10211 C CA . TRP B 1 574 ? -23.484 25.016 -17.5 1 96.06 574 TRP B CA 1
ATOM 10212 C C . TRP B 1 574 ? -23 26.109 -18.438 1 96.06 574 TRP B C 1
ATOM 10214 O O . TRP B 1 574 ? -21.891 26.047 -18.969 1 96.06 574 TRP B O 1
ATOM 10224 N N . SER B 1 575 ? -23.781 27.141 -18.594 1 95.56 575 SER B N 1
ATOM 10225 C CA . SER B 1 575 ? -23.391 28.328 -19.328 1 95.56 575 SER B CA 1
ATOM 10226 C C . SER B 1 575 ? -22.719 29.359 -18.422 1 95.56 575 SER B C 1
ATOM 10228 O O . SER B 1 575 ? -22.766 29.219 -17.203 1 95.56 575 SER B O 1
ATOM 10230 N N . GLY B 1 576 ? -22.109 30.328 -19.047 1 95.38 576 GLY B N 1
ATOM 10231 C CA . GLY B 1 576 ? -21.562 31.438 -18.266 1 95.38 576 GLY B CA 1
ATOM 10232 C C . GLY B 1 576 ? -22.609 32.125 -17.422 1 95.38 576 GLY B C 1
ATOM 10233 O O . GLY B 1 576 ? -22.328 32.562 -16.297 1 95.38 576 GLY B O 1
ATOM 10234 N N . GLU B 1 577 ? -23.797 32.188 -17.953 1 96.38 577 GLU B N 1
ATOM 10235 C CA . GLU B 1 577 ? -24.891 32.812 -17.25 1 96.38 577 GLU B CA 1
ATOM 10236 C C . GLU B 1 577 ? -25.281 32.031 -16 1 96.38 577 GLU B C 1
ATOM 10238 O O . GLU B 1 577 ? -25.641 32.625 -14.977 1 96.38 577 GLU B O 1
ATOM 10243 N N . ASP B 1 578 ? -25.266 30.703 -16.062 1 96.38 578 ASP B N 1
ATOM 10244 C CA . ASP B 1 578 ? -25.562 29.875 -14.898 1 96.38 578 ASP B CA 1
ATOM 10245 C C . ASP B 1 578 ? -24.609 30.172 -13.742 1 96.38 578 ASP B C 1
ATOM 10247 O O . ASP B 1 578 ? -25.031 30.281 -12.594 1 96.38 578 ASP B O 1
ATOM 10251 N N . PHE B 1 579 ? -23.422 30.344 -14.047 1 96.75 579 PHE B N 1
ATOM 10252 C CA . PHE B 1 579 ? -22.406 30.625 -13.031 1 96.75 579 PHE B CA 1
ATOM 10253 C C . PHE B 1 579 ? -22.625 32 -12.422 1 96.75 579 PHE B C 1
ATOM 10255 O O . PHE B 1 579 ? -22.438 32.188 -11.219 1 96.75 579 PHE B O 1
ATOM 10262 N N . VAL B 1 580 ? -23.047 32.938 -13.258 1 96.75 580 VAL B N 1
ATOM 10263 C CA . VAL B 1 580 ? -23.281 34.312 -12.773 1 96.75 580 VAL B CA 1
ATOM 10264 C C . VAL B 1 580 ? -24.438 34.312 -11.789 1 96.75 580 VAL B C 1
ATOM 10266 O O . VAL B 1 580 ? -24.375 34.969 -10.75 1 96.75 580 VAL B O 1
ATOM 10269 N N . VAL B 1 581 ? -25.453 33.562 -12.156 1 95.81 581 VAL B N 1
ATOM 10270 C CA . VAL B 1 581 ? -26.625 33.469 -11.281 1 95.81 581 VAL B CA 1
ATOM 10271 C C . VAL B 1 581 ? -26.203 32.906 -9.93 1 95.81 581 VAL B C 1
ATOM 10273 O O . VAL B 1 581 ? -26.609 33.406 -8.883 1 95.81 581 VAL B O 1
ATOM 10276 N N . MET B 1 582 ? -25.438 31.859 -9.992 1 95.88 582 MET B N 1
ATOM 10277 C CA . MET B 1 582 ? -25.031 31.203 -8.758 1 95.88 582 MET B CA 1
ATOM 10278 C C . MET B 1 582 ? -24.094 32.094 -7.941 1 95.88 582 MET B C 1
ATOM 10280 O O . MET B 1 582 ? -24.125 32.062 -6.711 1 95.88 582 MET B O 1
ATOM 10284 N N . LYS B 1 583 ? -23.281 32.844 -8.594 1 96.44 583 LYS B N 1
ATOM 10285 C CA . LYS B 1 583 ? -22.406 33.781 -7.883 1 96.44 583 LYS B CA 1
ATOM 10286 C C . LYS B 1 583 ? -23.219 34.844 -7.145 1 96.44 583 LYS B C 1
ATOM 10288 O O . LYS B 1 583 ? -22.891 35.219 -6.016 1 96.44 583 LYS B O 1
ATOM 10293 N N . ASN B 1 584 ? -24.234 35.312 -7.758 1 95.31 584 ASN B N 1
ATOM 10294 C CA . ASN B 1 584 ? -25.125 36.281 -7.113 1 95.31 584 ASN B CA 1
ATOM 10295 C C . ASN B 1 584 ? -25.797 35.688 -5.879 1 95.31 584 ASN B C 1
ATOM 10297 O O . ASN B 1 584 ? -25.906 36.344 -4.848 1 95.31 584 ASN B O 1
ATOM 10301 N N . LYS B 1 585 ? -26.234 34.438 -6.047 1 94.06 585 LYS B N 1
ATOM 10302 C CA . LYS B 1 585 ? -26.844 33.781 -4.902 1 94.06 585 LYS B CA 1
ATOM 10303 C C . LYS B 1 585 ? -25.844 33.625 -3.754 1 94.06 585 LYS B C 1
ATOM 10305 O O . LYS B 1 585 ? -26.203 33.781 -2.586 1 94.06 585 LYS B O 1
ATOM 10310 N N . GLN B 1 586 ? -24.625 33.344 -4.055 1 94.81 586 GLN B N 1
ATOM 10311 C CA . GLN B 1 586 ? -23.578 33.25 -3.037 1 94.81 586 GLN B CA 1
ATOM 10312 C C . GLN B 1 586 ? -23.375 34.594 -2.316 1 94.81 586 GLN B C 1
ATOM 10314 O O . GLN B 1 586 ? -23.234 34.625 -1.094 1 94.81 586 GLN B O 1
ATOM 10319 N N . ILE B 1 587 ? -23.344 35.688 -3.094 1 94.56 587 ILE B N 1
ATOM 10320 C CA . ILE B 1 587 ? -23.125 37 -2.543 1 94.56 587 ILE B CA 1
ATOM 10321 C C . ILE B 1 587 ? -24.234 37.344 -1.553 1 94.56 587 ILE B C 1
ATOM 10323 O O . ILE B 1 587 ? -23.969 37.844 -0.454 1 94.56 587 ILE B O 1
ATOM 10327 N N . VAL B 1 588 ? -25.422 37 -1.906 1 92 588 VAL B N 1
ATOM 10328 C CA . VAL B 1 588 ? -26.578 37.312 -1.049 1 92 588 VAL B CA 1
ATOM 10329 C C . VAL B 1 588 ? -26.484 36.469 0.233 1 92 588 VAL B C 1
ATOM 10331 O O . VAL B 1 588 ? -26.688 37 1.331 1 92 588 VAL B O 1
ATOM 10334 N N . ALA B 1 589 ? -26.188 35.25 0.071 1 91.31 589 ALA B N 1
ATOM 10335 C CA . ALA B 1 589 ? -26.047 34.375 1.234 1 91.31 589 ALA B CA 1
ATOM 10336 C C . ALA B 1 589 ? -24.906 34.844 2.141 1 91.31 589 ALA B C 1
ATOM 10338 O O . ALA B 1 589 ? -25.047 34.844 3.365 1 91.31 589 ALA B O 1
ATOM 10339 N N . ALA B 1 590 ? -23.828 35.219 1.544 1 93.25 590 ALA B N 1
ATOM 10340 C CA . ALA B 1 590 ? -22.656 35.688 2.295 1 93.25 590 ALA B CA 1
ATOM 10341 C C . ALA B 1 590 ? -22.984 36.938 3.096 1 93.25 590 ALA B C 1
ATOM 10343 O O . ALA B 1 590 ? -22.594 37.062 4.258 1 93.25 590 ALA B O 1
ATOM 10344 N N . GLU B 1 591 ? -23.656 37.812 2.502 1 91.06 591 GLU B N 1
ATOM 10345 C CA . GLU B 1 591 ? -24.062 39.031 3.174 1 91.06 591 GLU B CA 1
ATOM 10346 C C . GLU B 1 591 ? -24.953 38.75 4.371 1 91.06 591 GLU B C 1
ATOM 10348 O O . GLU B 1 591 ? -24.828 39.375 5.422 1 91.06 591 GLU B O 1
ATOM 10353 N N . TRP B 1 592 ? -25.719 37.844 4.141 1 87.62 592 TRP B N 1
ATOM 10354 C CA . TRP B 1 592 ? -26.641 37.5 5.223 1 87.62 592 TRP B CA 1
ATOM 10355 C C . TRP B 1 592 ? -25.875 36.875 6.398 1 87.62 592 TRP B C 1
ATOM 10357 O O . TRP B 1 592 ? -26.047 37.312 7.539 1 87.62 592 TRP B O 1
ATOM 10367 N N . PHE B 1 593 ? -25.062 35.906 6.16 1 87.88 593 PHE B N 1
ATOM 10368 C CA . PHE B 1 593 ? -24.312 35.25 7.219 1 87.88 593 PHE B CA 1
ATOM 10369 C C . PHE B 1 593 ? -23.406 36.219 7.934 1 87.88 593 PHE B C 1
ATOM 10371 O O . PHE B 1 593 ? -23.312 36.219 9.164 1 87.88 593 PHE B O 1
ATOM 10378 N N . ASN B 1 594 ? -22.75 37.031 7.184 1 91.94 594 ASN B N 1
ATOM 10379 C CA . ASN B 1 594 ? -21.844 38.031 7.754 1 91.94 594 ASN B CA 1
ATOM 10380 C C . ASN B 1 594 ? -22.609 39.062 8.562 1 91.94 594 ASN B C 1
ATOM 10382 O O . ASN B 1 594 ? -22.094 39.594 9.547 1 91.94 594 ASN B O 1
ATOM 10386 N N . GLY B 1 595 ? -23.828 39.281 8.094 1 89.12 595 GLY B N 1
ATOM 10387 C CA . GLY B 1 595 ? -24.688 40.188 8.852 1 89.12 595 GLY B CA 1
ATOM 10388 C C . GLY B 1 595 ? -25.078 39.625 10.203 1 89.12 595 GLY B C 1
ATOM 10389 O O . GLY B 1 595 ? -25.156 40.375 11.18 1 89.12 595 GLY B O 1
ATOM 10390 N N . VAL B 1 596 ? -25.297 38.406 10.242 1 87.25 596 VAL B N 1
ATOM 10391 C CA . VAL B 1 596 ? -25.656 37.75 11.492 1 87.25 596 VAL B CA 1
ATOM 10392 C C . VAL B 1 596 ? -24.484 37.812 12.477 1 87.25 596 VAL B C 1
ATOM 10394 O O . VAL B 1 596 ? -24.672 38.094 13.664 1 87.25 596 VAL B O 1
ATOM 10397 N N . ILE B 1 597 ? -23.281 37.656 12.047 1 93.12 597 ILE B N 1
ATOM 10398 C CA . ILE B 1 597 ? -22.078 37.656 12.875 1 93.12 597 ILE B CA 1
ATOM 10399 C C . ILE B 1 597 ? -21.719 39.125 13.234 1 93.12 597 ILE B C 1
ATOM 10401 O O . ILE B 1 597 ? -21.484 39.438 14.398 1 93.12 597 ILE B O 1
ATOM 10405 N N . GLY B 1 598 ? -21.688 39.938 12.234 1 95.06 598 GLY B N 1
ATOM 10406 C CA . GLY B 1 598 ? -21.469 41.344 12.398 1 95.06 598 GLY B CA 1
ATOM 10407 C C . GLY B 1 598 ? -20.016 41.719 12.484 1 95.06 598 GLY B C 1
ATOM 10408 O O . GLY B 1 598 ? -19.203 40.969 13.031 1 95.06 598 GLY B O 1
ATOM 10409 N N . ARG B 1 599 ? -19.734 42.875 12 1 95.88 599 ARG B N 1
ATOM 10410 C CA . ARG B 1 599 ? -18.406 43.469 12.117 1 95.88 599 ARG B CA 1
ATOM 10411 C C . ARG B 1 599 ? -18.359 44.469 13.258 1 95.88 599 ARG B C 1
ATOM 10413 O O . ARG B 1 599 ? -19.375 45.094 13.602 1 95.88 599 ARG B O 1
ATOM 10420 N N . ASP B 1 600 ? -17.188 44.594 13.844 1 96.62 600 ASP B N 1
ATOM 10421 C CA . ASP B 1 600 ? -16.953 45.594 14.891 1 96.62 600 ASP B CA 1
ATOM 10422 C C . ASP B 1 600 ? -15.555 46.188 14.797 1 96.62 600 ASP B C 1
ATOM 10424 O O . ASP B 1 600 ? -14.578 45.438 14.602 1 96.62 600 ASP B O 1
ATOM 10428 N N . GLU B 1 601 ? -15.477 47.469 14.961 1 93.75 601 GLU B N 1
ATOM 10429 C CA . GLU B 1 601 ? -14.203 48.156 14.781 1 93.75 601 GLU B CA 1
ATOM 10430 C C . GLU B 1 601 ? -13.258 47.875 15.945 1 93.75 601 GLU B C 1
ATOM 10432 O O . GLU B 1 601 ? -12.039 47.812 15.766 1 93.75 601 GLU B O 1
ATOM 10437 N N . GLU B 1 602 ? -13.789 47.625 17.062 1 94.88 602 GLU B N 1
ATOM 10438 C CA . GLU B 1 602 ? -12.969 47.438 18.25 1 94.88 602 GLU B CA 1
ATOM 10439 C C . GLU B 1 602 ? -12.602 45.969 18.438 1 94.88 602 GLU B C 1
ATOM 10441 O O . GLU B 1 602 ? -11.531 45.656 18.969 1 94.88 602 GLU B O 1
ATOM 10446 N N . THR B 1 603 ? -13.492 45.125 18.078 1 97 603 THR B N 1
ATOM 10447 C CA . THR B 1 603 ? -13.281 43.719 18.344 1 97 603 THR B CA 1
ATOM 10448 C C . THR B 1 603 ? -13.18 42.938 17.047 1 97 603 THR B C 1
ATOM 10450 O O . THR B 1 603 ? -13.125 41.688 17.062 1 97 603 THR B O 1
ATOM 10453 N N . CYS B 1 604 ? -13.18 43.531 15.898 1 96.69 604 CYS B N 1
ATOM 10454 C CA . CYS B 1 604 ? -13.148 42.969 14.562 1 96.69 604 CYS B CA 1
ATOM 10455 C C . CYS B 1 604 ? -14.477 42.312 14.211 1 96.69 604 CYS B C 1
ATOM 10457 O O . CYS B 1 604 ? -15.086 42.625 13.195 1 96.69 604 CYS B O 1
ATOM 10459 N N . SER B 1 605 ? -14.922 41.375 15.031 1 97.69 605 SER B N 1
ATOM 10460 C CA . SER B 1 605 ? -16.234 40.719 14.938 1 97.69 605 SER B CA 1
ATOM 10461 C C . SER B 1 605 ? -17.125 41.125 16.109 1 97.69 605 SER B C 1
ATOM 10463 O O . SER B 1 605 ? -16.656 41.25 17.234 1 97.69 605 SER B O 1
ATOM 10465 N N . LYS B 1 606 ? -18.406 41.219 15.789 1 97.38 606 LYS B N 1
ATOM 10466 C CA . LYS B 1 606 ? -19.344 41.531 16.859 1 97.38 606 LYS B CA 1
ATOM 10467 C C . LYS B 1 606 ? -19.609 40.344 17.75 1 97.38 606 LYS B C 1
ATOM 10469 O O . LYS B 1 606 ? -19.766 40.469 18.969 1 97.38 606 LYS B O 1
ATOM 10474 N N . THR B 1 607 ? -19.75 39.25 17.141 1 97.06 607 THR B N 1
ATOM 10475 C CA . THR B 1 607 ? -20.031 38 17.844 1 97.06 607 THR B CA 1
ATOM 10476 C C . THR B 1 607 ? -19.109 36.875 17.344 1 97.06 607 THR B C 1
ATOM 10478 O O . THR B 1 607 ? -18.422 37.031 16.328 1 97.06 607 THR B O 1
ATOM 10481 N N . ILE B 1 608 ? -18.969 35.812 18.141 1 97.31 608 ILE B N 1
ATOM 10482 C CA . ILE B 1 608 ? -18.406 34.531 17.703 1 97.31 608 ILE B CA 1
ATOM 10483 C C . ILE B 1 608 ? -19.5 33.5 17.594 1 97.31 608 ILE B C 1
ATOM 10485 O O . ILE B 1 608 ? -20.203 33.219 18.562 1 97.31 608 ILE B O 1
ATOM 10489 N N . TYR B 1 609 ? -19.672 33.031 16.375 1 94.75 609 TYR B N 1
ATOM 10490 C CA . TYR B 1 609 ? -20.641 31.969 16.141 1 94.75 609 TYR B CA 1
ATOM 10491 C C . TYR B 1 609 ? -20.062 30.609 16.547 1 94.75 609 TYR B C 1
ATOM 10493 O O . TYR B 1 609 ? -19.016 30.203 16.031 1 94.75 609 TYR B O 1
ATOM 10501 N N . ALA B 1 610 ? -20.734 29.922 17.484 1 94.31 610 ALA B N 1
ATOM 10502 C CA . ALA B 1 610 ? -20.219 28.672 18.031 1 94.31 610 ALA B CA 1
ATOM 10503 C C . ALA B 1 610 ? -21.25 27.562 17.922 1 94.31 610 ALA B C 1
ATOM 10505 O O . ALA B 1 610 ? -22.422 27.734 18.297 1 94.31 610 ALA B O 1
ATOM 10506 N N . GLU B 1 611 ? -20.828 26.422 17.344 1 90.38 611 GLU B N 1
ATOM 10507 C CA . GLU B 1 611 ? -21.734 25.281 17.234 1 90.38 611 GLU B CA 1
ATOM 10508 C C . GLU B 1 611 ? -20.969 23.969 17.281 1 90.38 611 GLU B C 1
ATOM 10510 O O . GLU B 1 611 ? -19.812 23.891 16.812 1 90.38 611 GLU B O 1
ATOM 10515 N N . PRO B 1 612 ? -21.594 22.922 17.844 1 89.62 612 PRO B N 1
ATOM 10516 C CA . PRO B 1 612 ? -20.953 21.609 17.812 1 89.62 612 PRO B CA 1
ATOM 10517 C C . PRO B 1 612 ? -20.766 21.062 16.406 1 89.62 612 PRO B C 1
ATOM 10519 O O . PRO B 1 612 ? -21.609 21.297 15.531 1 89.62 612 PRO B O 1
ATOM 10522 N N . MET B 1 613 ? -19.641 20.406 16.203 1 85.06 613 MET B N 1
ATOM 10523 C CA . MET B 1 613 ? -19.297 19.844 14.898 1 85.06 613 MET B CA 1
ATOM 10524 C C . MET B 1 613 ? -19.438 18.312 14.914 1 85.06 613 MET B C 1
ATOM 10526 O O . MET B 1 613 ? -19.062 17.656 15.883 1 85.06 613 MET B O 1
ATOM 10530 N N . GLU B 1 614 ? -19.828 17.797 13.664 1 61.38 614 GLU B N 1
ATOM 10531 C CA . GLU B 1 614 ? -19.828 16.391 13.32 1 61.38 614 GLU B CA 1
ATOM 10532 C C . GLU B 1 614 ? -20.469 15.547 14.422 1 61.38 614 GLU B C 1
ATOM 10534 O O . GLU B 1 614 ? -19.875 14.57 14.883 1 61.38 614 GLU B O 1
ATOM 10539 N N . LEU B 1 615 ? -21.578 16.016 14.852 1 54.91 615 LEU B N 1
ATOM 10540 C CA . LEU B 1 615 ? -22.25 15.289 15.914 1 54.91 615 LEU B CA 1
ATOM 10541 C C . LEU B 1 615 ? -22.984 14.078 15.352 1 54.91 615 LEU B C 1
ATOM 10543 O O . LEU B 1 615 ? -23.406 13.195 16.109 1 54.91 615 LEU B O 1
ATOM 10547 N N . GLU B 1 616 ? -22.953 14.141 13.969 1 55.91 616 GLU B N 1
ATOM 10548 C CA . GLU B 1 616 ? -23.656 13.016 13.367 1 55.91 616 GLU B CA 1
ATOM 10549 C C . GLU B 1 616 ? -22.75 11.805 13.227 1 55.91 616 GLU B C 1
ATOM 10551 O O . GLU B 1 616 ? -21.516 11.93 13.273 1 55.91 616 GLU B O 1
ATOM 10556 N N . GLU B 1 617 ? -23.234 10.406 13.07 1 57.31 617 GLU B N 1
ATOM 10557 C CA . GLU B 1 617 ? -22.953 9.031 12.68 1 57.31 617 GLU B CA 1
ATOM 10558 C C . GLU B 1 617 ? -21.531 8.625 13.039 1 57.31 617 GLU B C 1
ATOM 10560 O O . GLU B 1 617 ? -20.688 8.43 12.156 1 57.31 617 GLU B O 1
ATOM 10565 N N . ILE B 1 618 ? -21.047 8.953 14.203 1 60.44 618 ILE B N 1
ATOM 10566 C CA . ILE B 1 618 ? -19.797 8.312 14.625 1 60.44 618 ILE B CA 1
ATOM 10567 C C . ILE B 1 618 ? -20.125 7.113 15.516 1 60.44 618 ILE B C 1
ATOM 10569 O O . ILE B 1 618 ? -21.031 7.18 16.344 1 60.44 618 ILE B O 1
ATOM 10573 N N . PRO B 1 619 ? -19.469 6.098 15.18 1 75.88 619 PRO B N 1
ATOM 10574 C CA . PRO B 1 619 ? -18.281 5.762 14.391 1 75.88 619 PRO B CA 1
ATOM 10575 C C . PRO B 1 619 ? -18.609 5.531 12.914 1 75.88 619 PRO B C 1
ATOM 10577 O O . PRO B 1 619 ? -19.719 5.141 12.578 1 75.88 619 PRO B O 1
ATOM 10580 N N . LYS B 1 620 ? -17.594 5.941 12.109 1 79.06 620 LYS B N 1
ATOM 10581 C CA . LYS B 1 620 ? -17.688 5.738 10.672 1 79.06 620 LYS B CA 1
ATOM 10582 C C . LYS B 1 620 ? -16.703 4.656 10.211 1 79.06 620 LYS B C 1
ATOM 10584 O O . LYS B 1 620 ? -15.492 4.879 10.188 1 79.06 620 LYS B O 1
ATOM 10589 N N . TYR B 1 621 ? -17.297 3.521 9.883 1 82.81 621 TYR B N 1
ATOM 10590 C CA . TYR B 1 621 ? -16.484 2.404 9.414 1 82.81 621 TYR B CA 1
ATOM 10591 C C . TYR B 1 621 ? -16.562 2.279 7.895 1 82.81 621 TYR B C 1
ATOM 10593 O O . TYR B 1 621 ? -17.531 2.736 7.277 1 82.81 621 TYR B O 1
ATOM 10601 N N . ARG B 1 622 ? -15.617 1.632 7.305 1 80.5 622 ARG B N 1
ATOM 10602 C CA . ARG B 1 622 ? -15.555 1.409 5.863 1 80.5 622 ARG B CA 1
ATOM 10603 C C . ARG B 1 622 ? -16.594 0.394 5.418 1 80.5 622 ARG B C 1
ATOM 10605 O O . ARG B 1 622 ? -17.203 0.536 4.348 1 80.5 622 ARG B O 1
ATOM 10612 N N . GLU B 1 623 ? -16.734 -0.64 6.199 1 79.44 623 GLU B N 1
ATOM 10613 C CA . GLU B 1 623 ? -17.734 -1.651 5.895 1 79.44 623 GLU B CA 1
ATOM 10614 C C . GLU B 1 623 ? -19.125 -1.224 6.391 1 79.44 623 GLU B C 1
ATOM 10616 O O . GLU B 1 623 ? -19.297 -0.93 7.574 1 79.44 623 GLU B O 1
ATOM 10621 N N . SER B 1 624 ? -20 -1.289 5.551 1 78.25 624 SER B N 1
ATOM 10622 C CA . SER B 1 624 ? -21.344 -0.821 5.871 1 78.25 624 SER B CA 1
ATOM 10623 C C . SER B 1 624 ? -21.953 -1.61 7.031 1 78.25 624 SER B C 1
ATOM 10625 O O . SER B 1 624 ? -22.672 -1.054 7.859 1 78.25 624 SER B O 1
ATOM 10627 N N . LYS B 1 625 ? -21.672 -2.863 7.129 1 79.19 625 LYS B N 1
ATOM 10628 C CA . LYS B 1 625 ? -22.234 -3.738 8.148 1 79.19 625 LYS B CA 1
ATOM 10629 C C . LYS B 1 625 ? -21.828 -3.285 9.555 1 79.19 625 LYS B C 1
ATOM 10631 O O . LYS B 1 625 ? -22.547 -3.549 10.523 1 79.19 625 LYS B O 1
ATOM 10636 N N . LEU B 1 626 ? -20.766 -2.609 9.617 1 82.19 626 LEU B N 1
ATOM 10637 C CA . LEU B 1 626 ? -20.25 -2.203 10.922 1 82.19 626 LEU B CA 1
ATOM 10638 C C . LEU B 1 626 ? -20.906 -0.909 11.391 1 82.19 626 LEU B C 1
ATOM 10640 O O . LEU B 1 626 ? -20.781 -0.53 12.555 1 82.19 626 LEU B O 1
ATOM 10644 N N . ASN B 1 627 ? -21.641 -0.256 10.523 1 78.25 627 ASN B N 1
ATOM 10645 C CA . ASN B 1 627 ? -22.234 1.034 10.859 1 78.25 627 ASN B CA 1
ATOM 10646 C C . ASN B 1 627 ? -23.656 0.878 11.375 1 78.25 627 ASN B C 1
ATOM 10648 O O . ASN B 1 627 ? -24.266 1.852 11.82 1 78.25 627 ASN B O 1
ATOM 10652 N N . PHE B 1 628 ? -24.359 -0.233 11.32 1 66 628 PHE B N 1
ATOM 10653 C CA . PHE B 1 628 ? -25.766 -0.409 11.656 1 66 628 PHE B CA 1
ATOM 10654 C C . PHE B 1 628 ? -26 -0.213 13.148 1 66 628 PHE B C 1
ATOM 10656 O O . PHE B 1 628 ? -27.047 0.296 13.555 1 66 628 PHE B O 1
ATOM 10663 N N . HIS B 1 629 ? -25.312 -0.765 13.961 1 54.44 629 HIS B N 1
ATOM 10664 C CA . HIS B 1 629 ? -25.641 -0.733 15.383 1 54.44 629 HIS B CA 1
ATOM 10665 C C . HIS B 1 629 ? -25.547 0.684 15.938 1 54.44 629 HIS B C 1
ATOM 10667 O O . HIS B 1 629 ? -26.062 0.964 17.016 1 54.44 629 HIS B O 1
ATOM 10673 N N . ASN B 1 630 ? -24.844 1.48 15.289 1 49.69 630 ASN B N 1
ATOM 10674 C CA . ASN B 1 630 ? -24.531 2.75 15.93 1 49.69 630 ASN B CA 1
ATOM 10675 C C . ASN B 1 630 ? -25.531 3.836 15.555 1 49.69 630 ASN B C 1
ATOM 10677 O O . ASN B 1 630 ? -25.25 5.027 15.711 1 49.69 630 ASN B O 1
ATOM 10681 N N . GLN B 1 631 ? -26.594 3.381 14.984 1 46.09 631 GLN B N 1
ATOM 10682 C CA . GLN B 1 631 ? -27.531 4.387 14.492 1 46.09 631 GLN B CA 1
ATOM 10683 C C . GLN B 1 631 ? -28.156 5.176 15.648 1 46.09 631 GLN B C 1
ATOM 10685 O O . GLN B 1 631 ? -29.281 5.656 15.547 1 46.09 631 GLN B O 1
ATOM 10690 N N . THR B 1 632 ? -27.547 4.941 16.781 1 40.06 632 THR B N 1
ATOM 10691 C CA . THR B 1 632 ? -28.328 5.617 17.812 1 40.06 632 THR B CA 1
ATOM 10692 C C . THR B 1 632 ? -28.516 7.094 17.469 1 40.06 632 THR B C 1
ATOM 10694 O O . THR B 1 632 ? -29.422 7.75 17.984 1 40.06 632 THR B O 1
ATOM 10697 N N . PHE B 1 633 ? -27.5 7.688 17.156 1 41.19 633 PHE B N 1
ATOM 10698 C CA . PHE B 1 633 ? -27.641 9.094 17.516 1 41.19 633 PHE B CA 1
ATOM 10699 C C . PHE B 1 633 ? -28.438 9.844 16.469 1 41.19 633 PHE B C 1
ATOM 10701 O O . PHE B 1 633 ? -29.234 10.734 16.797 1 41.19 633 PHE B O 1
ATOM 10708 N N . LEU B 1 634 ? -27.812 10.156 15.273 1 41.28 634 LEU B N 1
ATOM 10709 C CA . LEU B 1 634 ? -28.234 11.469 14.812 1 41.28 634 LEU B CA 1
ATOM 10710 C C . LEU B 1 634 ? -29.641 11.406 14.219 1 41.28 634 LEU B C 1
ATOM 10712 O O . LEU B 1 634 ? -29.875 10.633 13.281 1 41.28 634 LEU B O 1
ATOM 10716 N N . PRO B 1 635 ? -30.531 11.812 15.016 1 39.69 635 PRO B N 1
ATOM 10717 C CA . PRO B 1 635 ? -31.75 12.289 14.367 1 39.69 635 PRO B CA 1
ATOM 10718 C C . PRO B 1 635 ? -31.484 13.039 13.062 1 39.69 635 PRO B C 1
ATOM 10720 O O . PRO B 1 635 ? -30.375 13.57 12.875 1 39.69 635 PRO B O 1
ATOM 10723 N N . ILE B 1 636 ? -32.344 12.859 12.109 1 40.19 636 ILE B N 1
ATOM 10724 C CA . ILE B 1 636 ? -32.438 13.68 10.906 1 40.19 636 ILE B CA 1
ATOM 10725 C C . ILE B 1 636 ? -32.062 15.117 11.219 1 40.19 636 ILE B C 1
ATOM 10727 O O . ILE B 1 636 ? -32.719 15.781 12.023 1 40.19 636 ILE B O 1
ATOM 10731 N N . ARG B 1 637 ? -30.766 15.422 11.195 1 44.53 637 ARG B N 1
ATOM 10732 C CA . ARG B 1 637 ? -30.469 16.844 11.227 1 44.53 637 ARG B CA 1
ATOM 10733 C C . ARG B 1 637 ? -31.531 17.656 10.508 1 44.53 637 ARG B C 1
ATOM 10735 O O . ARG B 1 637 ? -31.891 17.344 9.359 1 44.53 637 ARG B O 1
ATOM 10742 N N . THR B 1 638 ? -32.375 18.219 11.289 1 41.47 638 THR B N 1
ATOM 10743 C CA . THR B 1 638 ? -33.344 19.172 10.742 1 41.47 638 THR B CA 1
ATOM 10744 C C . THR B 1 638 ? -32.625 20.344 10.078 1 41.47 638 THR B C 1
ATOM 10746 O O . THR B 1 638 ? -33.25 21.109 9.32 1 41.47 638 THR B O 1
ATOM 10749 N N . ASN B 1 639 ? -31.344 20.594 10.531 1 44.06 639 ASN B N 1
ATOM 10750 C CA . ASN B 1 639 ? -30.641 21.703 9.883 1 44.06 639 ASN B CA 1
ATOM 10751 C C . ASN B 1 639 ? -29.984 21.266 8.57 1 44.06 639 ASN B C 1
ATOM 10753 O O . ASN B 1 639 ? -29.094 20.422 8.57 1 44.06 639 ASN B O 1
ATOM 10757 N N . PRO B 1 640 ? -30.656 21.75 7.543 1 45.28 640 PRO B N 1
ATOM 10758 C CA . PRO B 1 640 ? -30.188 21.297 6.23 1 45.28 640 PRO B CA 1
ATOM 10759 C C . PRO B 1 640 ? -28.734 21.672 5.961 1 45.28 640 PRO B C 1
ATOM 10761 O O . PRO B 1 640 ? -28.109 21.125 5.055 1 45.28 640 PRO B O 1
ATOM 10764 N N . LEU B 1 641 ? -28.281 22.797 6.785 1 47.16 641 LEU B N 1
ATOM 10765 C CA . LEU B 1 641 ? -26.922 23.203 6.438 1 47.16 641 LEU B CA 1
ATOM 10766 C C . LEU B 1 641 ? -25.906 22.5 7.328 1 47.16 641 LEU B C 1
ATOM 10768 O O . LEU B 1 641 ? -26.031 22.5 8.555 1 47.16 641 LEU B O 1
ATOM 10772 N N . PHE B 1 642 ? -24.938 21.938 6.73 1 64.19 642 PHE B N 1
ATOM 10773 C CA . PHE B 1 642 ? -23.781 21.406 7.457 1 64.19 642 PHE B CA 1
ATOM 10774 C C . PHE B 1 642 ? -23.016 22.531 8.148 1 64.19 642 PHE B C 1
ATOM 10776 O O . PHE B 1 642 ? -22.859 23.625 7.586 1 64.19 642 PHE B O 1
ATOM 10783 N N . PRO B 1 643 ? -22.656 22.438 9.414 1 71.94 643 PRO B N 1
ATOM 10784 C CA . PRO B 1 643 ? -22.016 23.5 10.195 1 71.94 643 PRO B CA 1
ATOM 10785 C C . PRO B 1 643 ? -20.844 24.141 9.469 1 71.94 643 PRO B C 1
ATOM 10787 O O . PRO B 1 643 ? -20.438 25.266 9.797 1 71.94 643 PRO B O 1
ATOM 10790 N N . SER B 1 644 ? -20.422 23.484 8.461 1 78.62 644 SER B N 1
ATOM 10791 C CA . SER B 1 644 ? -19.219 23.969 7.801 1 78.62 644 SER B CA 1
ATOM 10792 C C . SER B 1 644 ? -19.562 24.906 6.637 1 78.62 644 SER B C 1
ATOM 10794 O O . SER B 1 644 ? -18.75 25.734 6.242 1 78.62 644 SER B O 1
ATOM 10796 N N . LEU B 1 645 ? -20.703 24.875 6.148 1 86.44 645 LEU B N 1
ATOM 10797 C CA . LEU B 1 645 ? -21 25.484 4.852 1 86.44 645 LEU B CA 1
ATOM 10798 C C . LEU B 1 645 ? -21.125 27 4.973 1 86.44 645 LEU B C 1
ATOM 10800 O O . LEU B 1 645 ? -20.703 27.734 4.082 1 86.44 645 LEU B O 1
ATOM 10804 N N . PRO B 1 646 ? -21.703 27.562 6.062 1 89.12 646 PRO B N 1
ATOM 10805 C CA . PRO B 1 646 ? -21.812 29.016 6.168 1 89.12 646 PRO B CA 1
ATOM 10806 C C . PRO B 1 646 ? -20.469 29.719 6.023 1 89.12 646 PRO B C 1
ATOM 10808 O O . PRO B 1 646 ? -20.375 30.734 5.328 1 89.12 646 PRO B O 1
ATOM 10811 N N . ALA B 1 647 ? -19.484 29.172 6.652 1 94.5 647 ALA B N 1
ATOM 10812 C CA . ALA B 1 647 ? -18.156 29.797 6.562 1 94.5 647 ALA B CA 1
ATOM 10813 C C . ALA B 1 647 ? -17.594 29.688 5.148 1 94.5 647 ALA B C 1
ATOM 10815 O O . ALA B 1 647 ? -16.906 30.594 4.676 1 94.5 647 ALA B O 1
ATOM 10816 N N . SER B 1 648 ? -17.859 28.578 4.512 1 94.19 648 SER B N 1
ATOM 10817 C CA . SER B 1 648 ? -17.406 28.391 3.139 1 94.19 648 SER B CA 1
ATOM 10818 C C . SER B 1 648 ? -18.078 29.391 2.191 1 94.19 648 SER B C 1
ATOM 10820 O O . SER B 1 648 ? -17.406 30 1.352 1 94.19 648 SER B O 1
ATOM 10822 N N . ILE B 1 649 ? -19.312 29.578 2.344 1 93.25 649 ILE B N 1
ATOM 10823 C CA . ILE B 1 649 ? -20.094 30.438 1.458 1 93.25 649 ILE B CA 1
ATOM 10824 C C . ILE B 1 649 ? -19.75 31.891 1.729 1 93.25 649 ILE B C 1
ATOM 10826 O O . ILE B 1 649 ? -19.609 32.688 0.797 1 93.25 649 ILE B O 1
ATOM 10830 N N . SER B 1 650 ? -19.594 32.25 2.965 1 94.44 650 SER B N 1
ATOM 10831 C CA . SER B 1 650 ? -19.422 33.656 3.338 1 94.44 650 SER B CA 1
ATOM 10832 C C . SER B 1 650 ? -17.953 34.062 3.242 1 94.44 650 SER B C 1
ATOM 10834 O O . SER B 1 650 ? -17.641 35.25 3.256 1 94.44 650 SER B O 1
ATOM 10836 N N . GLY B 1 651 ? -17.016 33.094 3.236 1 95.75 651 GLY B N 1
ATOM 10837 C CA . GLY B 1 651 ? -15.594 33.406 3.215 1 95.75 651 GLY B CA 1
ATOM 10838 C C . GLY B 1 651 ? -15.039 33.75 4.582 1 95.75 651 GLY B C 1
ATOM 10839 O O . GLY B 1 651 ? -13.953 34.344 4.688 1 95.75 651 GLY B O 1
ATOM 10840 N N . ALA B 1 652 ? -15.719 33.406 5.641 1 96.81 652 ALA B N 1
ATOM 10841 C CA . ALA B 1 652 ? -15.352 33.75 7.012 1 96.81 652 ALA B CA 1
ATOM 10842 C C . ALA B 1 652 ? -14.344 32.75 7.574 1 96.81 652 ALA B C 1
ATOM 10844 O O . ALA B 1 652 ? -14.258 31.609 7.109 1 96.81 652 ALA B O 1
ATOM 10845 N N . PRO B 1 653 ? -13.492 33.281 8.539 1 97.25 653 PRO B N 1
ATOM 10846 C CA . PRO B 1 653 ? -12.656 32.281 9.25 1 97.25 653 PRO B CA 1
ATOM 10847 C C . PRO B 1 653 ? -13.461 31.375 10.164 1 97.25 653 PRO B C 1
ATOM 10849 O O . PRO B 1 653 ? -14.438 31.812 10.781 1 97.25 653 PRO B O 1
ATOM 10852 N N . HIS B 1 654 ? -13.117 30.156 10.195 1 97.56 654 HIS B N 1
ATOM 10853 C CA . HIS B 1 654 ? -13.812 29.109 10.93 1 97.56 654 HIS B CA 1
ATOM 10854 C C . HIS B 1 654 ? -12.828 28.094 11.5 1 97.56 654 HIS B C 1
ATOM 10856 O O . HIS B 1 654 ? -12.031 27.516 10.758 1 97.56 654 HIS B O 1
ATOM 10862 N N . TYR B 1 655 ? -12.828 27.938 12.836 1 98.06 655 TYR B N 1
ATOM 10863 C CA . TYR B 1 655 ? -11.938 27 13.523 1 98.06 655 TYR B CA 1
ATOM 10864 C C . TYR B 1 655 ? -12.727 25.891 14.203 1 98.06 655 TYR B C 1
ATOM 10866 O O . TYR B 1 655 ? -13.875 26.094 14.617 1 98.06 655 TYR B O 1
ATOM 10874 N N . VAL B 1 656 ? -12.109 24.766 14.242 1 97.38 656 VAL B N 1
ATOM 10875 C CA . VAL B 1 656 ? -12.625 23.641 15.031 1 97.38 656 VAL B CA 1
ATOM 10876 C C . VAL B 1 656 ? -11.711 23.391 16.234 1 97.38 656 VAL B C 1
ATOM 10878 O O . VAL B 1 656 ? -10.484 23.406 16.094 1 97.38 656 VAL B O 1
ATOM 10881 N N . VAL B 1 657 ? -12.305 23.188 17.438 1 98.44 657 VAL B N 1
ATOM 10882 C CA . VAL B 1 657 ? -11.547 22.969 18.656 1 98.44 657 VAL B CA 1
ATOM 10883 C C . VAL B 1 657 ? -12.117 21.766 19.406 1 98.44 657 VAL B C 1
ATOM 10885 O O . VAL B 1 657 ? -13.32 21.688 19.641 1 98.44 657 VAL B O 1
ATOM 10888 N N . PRO B 1 658 ? -11.297 20.812 19.719 1 98 658 PRO B N 1
ATOM 10889 C CA . PRO B 1 658 ? -11.773 19.688 20.531 1 98 658 PRO B CA 1
ATOM 10890 C C . PRO B 1 658 ? -12.055 20.078 21.984 1 98 658 PRO B C 1
ATOM 10892 O O . PRO B 1 658 ? -11.25 20.781 22.594 1 98 658 PRO B O 1
ATOM 10895 N N . ILE B 1 659 ? -13.156 19.562 22.562 1 97.69 659 ILE B N 1
ATOM 10896 C CA . ILE B 1 659 ? -13.516 20.031 23.906 1 97.69 659 ILE B CA 1
ATOM 10897 C C . ILE B 1 659 ? -13.609 18.844 24.859 1 97.69 659 ILE B C 1
ATOM 10899 O O . ILE B 1 659 ? -13.75 19.031 26.062 1 97.69 659 ILE B O 1
ATOM 10903 N N . GLY B 1 660 ? -13.594 17.656 24.328 1 96.5 660 GLY B N 1
ATOM 10904 C CA . GLY B 1 660 ? -13.656 16.469 25.172 1 96.5 660 GLY B CA 1
ATOM 10905 C C . GLY B 1 660 ? -13.945 15.203 24.391 1 96.5 660 GLY B C 1
ATOM 10906 O O . GLY B 1 660 ? -13.695 15.141 23.188 1 96.5 660 GLY B O 1
ATOM 10907 N N . GLN B 1 661 ? -14.305 14.164 25.125 1 95 661 GLN B N 1
ATOM 10908 C CA . GLN B 1 661 ? -14.641 12.891 24.516 1 95 661 GLN B CA 1
ATOM 10909 C C . GLN B 1 661 ? -15.688 12.141 25.328 1 95 661 GLN B C 1
ATOM 10911 O O . GLN B 1 661 ? -15.805 12.352 26.531 1 95 661 GLN B O 1
ATOM 10916 N N . VAL B 1 662 ? -16.453 11.344 24.656 1 92.69 662 VAL B N 1
ATOM 10917 C CA . VAL B 1 662 ? -17.516 10.562 25.297 1 92.69 662 VAL B CA 1
ATOM 10918 C C . VAL B 1 662 ? -17.359 9.086 24.906 1 92.69 662 VAL B C 1
ATOM 10920 O O . VAL B 1 662 ? -16.781 8.766 23.859 1 92.69 662 VAL B O 1
ATOM 10923 N N . PRO B 1 663 ? -17.891 8.172 25.734 1 92.25 663 PRO B N 1
ATOM 10924 C CA . PRO B 1 663 ? -17.781 6.75 25.422 1 92.25 663 PRO B CA 1
ATOM 10925 C C . PRO B 1 663 ? -18.781 6.309 24.344 1 92.25 663 PRO B C 1
ATOM 10927 O O . PRO B 1 663 ? -19.828 6.922 24.188 1 92.25 663 PRO B O 1
ATOM 10930 N N . PHE B 1 664 ? -18.422 5.277 23.594 1 88.81 664 PHE B N 1
ATOM 10931 C CA . PHE B 1 664 ? -19.312 4.566 22.672 1 88.81 664 PHE B CA 1
ATOM 10932 C C . PHE B 1 664 ? -18.938 3.09 22.594 1 88.81 664 PHE B C 1
ATOM 10934 O O . PHE B 1 664 ? -17.812 2.713 22.922 1 88.81 664 PHE B O 1
ATOM 10941 N N . HIS B 1 665 ? -19.844 2.26 22.25 1 91.62 665 HIS B N 1
ATOM 10942 C CA . HIS B 1 665 ? -19.562 0.84 22.062 1 91.62 665 HIS B CA 1
ATOM 10943 C C . HIS B 1 665 ? -19.031 0.567 20.656 1 91.62 665 HIS B C 1
ATOM 10945 O O . HIS B 1 665 ? -19.719 0.854 19.672 1 91.62 665 HIS B O 1
ATOM 10951 N N . SER B 1 666 ? -17.922 0.024 20.578 1 93.25 666 SER B N 1
ATOM 10952 C CA . SER B 1 666 ? -17.266 -0.214 19.281 1 93.25 666 SER B CA 1
ATOM 10953 C C . SER B 1 666 ? -17.766 -1.504 18.641 1 93.25 666 SER B C 1
ATOM 10955 O O . SER B 1 666 ? -17.812 -2.549 19.297 1 93.25 666 SER B O 1
ATOM 10957 N N . SER B 1 667 ? -18.031 -1.445 17.312 1 90.81 667 SER B N 1
ATOM 10958 C CA . SER B 1 667 ? -18.422 -2.617 16.547 1 90.81 667 SER B CA 1
ATOM 10959 C C . SER B 1 667 ? -17.219 -3.461 16.156 1 90.81 667 SER B C 1
ATOM 10961 O O . SER B 1 667 ? -17.359 -4.586 15.68 1 90.81 667 SER B O 1
ATOM 10963 N N . VAL B 1 668 ? -16.094 -2.986 16.438 1 92.75 668 VAL B N 1
ATOM 10964 C CA . VAL B 1 668 ? -14.883 -3.688 16.047 1 92.75 668 VAL B CA 1
ATOM 10965 C C . VAL B 1 668 ? -14.234 -4.324 17.266 1 92.75 668 VAL B C 1
ATOM 10967 O O . VAL B 1 668 ? -13.992 -5.535 17.297 1 92.75 668 VAL B O 1
ATOM 10970 N N . SER B 1 669 ? -14.078 -3.58 18.328 1 95.12 669 SER B N 1
ATOM 10971 C CA . SER B 1 669 ? -13.391 -4.094 19.5 1 95.12 669 SER B CA 1
ATOM 10972 C C . SER B 1 669 ? -14.367 -4.77 20.469 1 95.12 669 SER B C 1
ATOM 10974 O O . SER B 1 669 ? -13.953 -5.473 21.391 1 95.12 669 SER B O 1
ATOM 10976 N N . ASP B 1 670 ? -15.617 -4.539 20.281 1 93.44 670 ASP B N 1
ATOM 10977 C CA . ASP B 1 670 ? -16.672 -5.047 21.141 1 93.44 670 ASP B CA 1
ATOM 10978 C C . ASP B 1 670 ? -16.5 -4.555 22.578 1 93.44 670 ASP B C 1
ATOM 10980 O O . ASP B 1 670 ? -16.812 -5.27 23.531 1 93.44 670 ASP B O 1
ATOM 10984 N N . LYS B 1 671 ? -15.891 -3.385 22.688 1 95 671 LYS B N 1
ATOM 10985 C CA . LYS B 1 671 ? -15.672 -2.711 23.969 1 95 671 LYS B CA 1
ATOM 10986 C C . LYS B 1 671 ? -16.078 -1.24 23.891 1 95 671 LYS B C 1
ATOM 10988 O O . LYS B 1 671 ? -16.375 -0.729 22.812 1 95 671 LYS B O 1
ATOM 10993 N N . GLU B 1 672 ? -16.172 -0.726 25.047 1 94.25 672 GLU B N 1
ATOM 10994 C CA . GLU B 1 672 ? -16.359 0.721 25.094 1 94.25 672 GLU B CA 1
ATOM 10995 C C . GLU B 1 672 ? -15.078 1.453 24.703 1 94.25 672 GLU B C 1
ATOM 10997 O O . GLU B 1 672 ? -14 1.149 25.203 1 94.25 672 GLU B O 1
ATOM 11002 N N . GLU B 1 673 ? -15.195 2.32 23.734 1 94.88 673 GLU B N 1
ATOM 11003 C CA . GLU B 1 673 ? -14.133 3.217 23.297 1 94.88 673 GLU B CA 1
ATOM 11004 C C . GLU B 1 673 ? -14.555 4.68 23.422 1 94.88 673 GLU B C 1
ATOM 11006 O O . GLU B 1 673 ? -15.688 4.973 23.812 1 94.88 673 GLU B O 1
ATOM 11011 N N . MET B 1 674 ? -13.594 5.594 23.141 1 94 674 MET B N 1
ATOM 11012 C CA . MET B 1 674 ? -13.898 7.012 23.297 1 94 674 MET B CA 1
ATOM 11013 C C . MET B 1 674 ? -13.984 7.703 21.938 1 94 674 MET B C 1
ATOM 11015 O O . MET B 1 674 ? -13.203 7.402 21.047 1 94 674 MET B O 1
ATOM 11019 N N . GLN B 1 675 ? -14.898 8.57 21.875 1 91.19 675 GLN B N 1
ATOM 11020 C CA . GLN B 1 675 ? -15.039 9.438 20.703 1 91.19 675 GLN B CA 1
ATOM 11021 C C . GLN B 1 675 ? -14.875 10.906 21.094 1 91.19 675 GLN B C 1
ATOM 11023 O O . GLN B 1 675 ? -15.367 11.336 22.141 1 91.19 675 GLN B O 1
ATOM 11028 N N . THR B 1 676 ? -14.289 11.656 20.234 1 93.5 676 THR B N 1
ATOM 11029 C CA . THR B 1 676 ? -14.016 13.055 20.531 1 93.5 676 THR B CA 1
ATOM 11030 C C . THR B 1 676 ? -15.203 13.938 20.172 1 93.5 676 THR B C 1
ATOM 11032 O O . THR B 1 676 ? -15.961 13.617 19.25 1 93.5 676 THR B O 1
ATOM 11035 N N . ILE B 1 677 ? -15.375 15.008 20.891 1 94.25 677 ILE B N 1
ATOM 11036 C CA . ILE B 1 677 ? -16.375 16.031 20.641 1 94.25 677 ILE B CA 1
ATOM 11037 C C . ILE B 1 677 ? -15.695 17.375 20.422 1 94.25 677 ILE B C 1
ATOM 11039 O O . ILE B 1 677 ? -14.805 17.766 21.188 1 94.25 677 ILE B O 1
ATOM 11043 N N . SER B 1 678 ? -16.188 18.094 19.359 1 95.5 678 SER B N 1
ATOM 11044 C CA . SER B 1 678 ? -15.555 19.359 19.031 1 95.5 678 SER B CA 1
ATOM 11045 C C . SER B 1 678 ? -16.594 20.469 18.844 1 95.5 678 SER B C 1
ATOM 11047 O O . SER B 1 678 ? -17.766 20.188 18.562 1 95.5 678 SER B O 1
ATOM 11049 N N . MET B 1 679 ? -16.156 21.641 19.047 1 95.5 679 MET B N 1
ATOM 11050 C CA . MET B 1 679 ? -16.922 22.844 18.734 1 95.5 679 MET B CA 1
ATOM 11051 C C . MET B 1 679 ? -16.312 23.562 17.531 1 95.5 679 MET B C 1
ATOM 11053 O O . MET B 1 679 ? -15.102 23.469 17.297 1 95.5 679 MET B O 1
ATOM 11057 N N . SER B 1 680 ? -17.125 24.188 16.797 1 95.38 680 SER B N 1
ATOM 11058 C CA . SER B 1 680 ? -16.625 25.094 15.758 1 95.38 680 SER B CA 1
ATOM 11059 C C . SER B 1 680 ? -16.859 26.547 16.141 1 95.38 680 SER B C 1
ATOM 11061 O O . SER B 1 680 ? -17.844 26.875 16.812 1 95.38 680 SER B O 1
ATOM 11063 N N . LEU B 1 681 ? -15.945 27.406 15.75 1 97.31 681 LEU B N 1
ATOM 11064 C CA . LEU B 1 681 ? -15.969 28.844 16.031 1 97.31 681 LEU B CA 1
ATOM 11065 C C . LEU B 1 681 ? -15.766 29.641 14.75 1 97.31 681 LEU B C 1
ATOM 11067 O O . LEU B 1 681 ? -14.766 29.469 14.055 1 97.31 681 LEU B O 1
ATOM 11071 N N . MET B 1 682 ? -16.734 30.5 14.469 1 96.88 682 MET B N 1
ATOM 11072 C CA . MET B 1 682 ? -16.688 31.328 13.266 1 96.88 682 MET B CA 1
ATOM 11073 C C . MET B 1 682 ? -16.734 32.812 13.617 1 96.88 682 MET B C 1
ATOM 11075 O O . MET B 1 682 ? -17.438 33.188 14.555 1 96.88 682 MET B O 1
ATOM 11079 N N . ALA B 1 683 ? -16.031 33.656 12.938 1 97.5 683 ALA B N 1
ATOM 11080 C CA . ALA B 1 683 ? -16.031 35.125 13.094 1 97.5 683 ALA B CA 1
ATOM 11081 C C . ALA B 1 683 ? -16.219 35.812 11.75 1 97.5 683 ALA B C 1
ATOM 11083 O O . ALA B 1 683 ? -16.391 35.156 10.719 1 97.5 683 ALA B O 1
ATOM 11084 N N . TYR B 1 684 ? -16.312 37.156 11.844 1 96.81 684 TYR B N 1
ATOM 11085 C CA . TYR B 1 684 ? -16.469 37.938 10.633 1 96.81 684 TYR B CA 1
ATOM 11086 C C . TYR B 1 684 ? -15.258 37.781 9.719 1 96.81 684 TYR B C 1
ATOM 11088 O O . TYR B 1 684 ? -14.133 37.594 10.188 1 96.81 684 TYR B O 1
ATOM 11096 N N . PRO B 1 685 ? -15.477 37.844 8.336 1 96.5 685 PRO B N 1
ATOM 11097 C CA . PRO B 1 685 ? -14.344 37.75 7.414 1 96.5 685 PRO B CA 1
ATOM 11098 C C . PRO B 1 685 ? -13.219 38.719 7.738 1 96.5 685 PRO B C 1
ATOM 11100 O O . PRO B 1 685 ? -13.477 39.875 8.023 1 96.5 685 PRO B O 1
ATOM 11103 N N . GLY B 1 686 ? -11.969 38.188 7.77 1 95.88 686 GLY B N 1
ATOM 11104 C CA . GLY B 1 686 ? -10.805 39 8.055 1 95.88 686 GLY B CA 1
ATOM 11105 C C . GLY B 1 686 ? -10.43 39.031 9.523 1 95.88 686 GLY B C 1
ATOM 11106 O O . GLY B 1 686 ? -9.406 39.594 9.898 1 95.88 686 GLY B O 1
ATOM 11107 N N . CYS B 1 687 ? -11.172 38.375 10.344 1 97.06 687 CYS B N 1
ATOM 11108 C CA . CYS B 1 687 ? -10.906 38.375 11.781 1 97.06 687 CYS B CA 1
ATOM 11109 C C . CYS B 1 687 ? -10.195 37.094 12.203 1 97.06 687 CYS B C 1
ATOM 11111 O O . CYS B 1 687 ? -10.438 36.594 13.297 1 97.06 687 CYS B O 1
ATOM 11113 N N . ASP B 1 688 ? -9.359 36.594 11.336 1 96.75 688 ASP B N 1
ATOM 11114 C CA . ASP B 1 688 ? -8.672 35.312 11.555 1 96.75 688 ASP B CA 1
ATOM 11115 C C . ASP B 1 688 ? -7.816 35.344 12.82 1 96.75 688 ASP B C 1
ATOM 11117 O O . ASP B 1 688 ? -7.883 34.438 13.656 1 96.75 688 ASP B O 1
ATOM 11121 N N . PHE B 1 689 ? -7.016 36.375 12.992 1 96.88 689 PHE B N 1
ATOM 11122 C CA . PHE B 1 689 ? -6.086 36.438 14.109 1 96.88 689 PHE B CA 1
ATOM 11123 C C . PHE B 1 689 ? -6.816 36.781 15.406 1 96.88 689 PHE B C 1
ATOM 11125 O O . PHE B 1 689 ? -6.426 36.312 16.484 1 96.88 689 PHE B O 1
ATOM 11132 N N . MET B 1 690 ? -7.891 37.562 15.281 1 96.56 690 MET B N 1
ATOM 11133 C CA . MET B 1 690 ? -8.727 37.812 16.453 1 96.56 690 MET B CA 1
ATOM 11134 C C . MET B 1 690 ? -9.289 36.5 16.984 1 96.56 690 MET B C 1
ATOM 11136 O O . MET B 1 690 ? -9.227 36.219 18.188 1 96.56 690 MET B O 1
ATOM 11140 N N . LEU B 1 691 ? -9.852 35.688 16.109 1 97.38 691 LEU B N 1
ATOM 11141 C CA . LEU B 1 691 ? -10.414 34.406 16.5 1 97.38 691 LEU B CA 1
ATOM 11142 C C . LEU B 1 691 ? -9.336 33.469 17.031 1 97.38 691 LEU B C 1
ATOM 11144 O O . LEU B 1 691 ? -9.578 32.719 17.969 1 97.38 691 LEU B O 1
ATOM 11148 N N . LEU B 1 692 ? -8.18 33.531 16.422 1 97.19 692 LEU B N 1
ATOM 11149 C CA . LEU B 1 692 ? -7.027 32.781 16.891 1 97.19 692 LEU B CA 1
ATOM 11150 C C . LEU B 1 692 ? -6.656 33.188 18.312 1 97.19 692 LEU B C 1
ATOM 11152 O O . LEU B 1 692 ? -6.367 32.312 19.156 1 97.19 692 LEU B O 1
ATOM 11156 N N . ASP B 1 693 ? -6.586 34.438 18.594 1 96.56 693 ASP B N 1
ATOM 11157 C CA . ASP B 1 693 ? -6.281 34.938 19.922 1 96.56 693 ASP B CA 1
ATOM 11158 C C . ASP B 1 693 ? -7.32 34.438 20.938 1 96.56 693 ASP B C 1
ATOM 11160 O O . ASP B 1 693 ? -6.977 34.125 22.078 1 96.56 693 ASP B O 1
ATOM 11164 N N . PHE B 1 694 ? -8.547 34.531 20.547 1 97.25 694 PHE B N 1
ATOM 11165 C CA . PHE B 1 694 ? -9.625 34 21.391 1 97.25 694 PHE B CA 1
ATOM 11166 C C . PHE B 1 694 ? -9.367 32.562 21.766 1 97.25 694 PHE B C 1
ATOM 11168 O O . PHE B 1 694 ? -9.422 32.188 22.938 1 97.25 694 PHE B O 1
ATOM 11175 N N . ILE B 1 695 ? -9.039 31.688 20.797 1 98.31 695 ILE B N 1
ATOM 11176 C CA . ILE B 1 695 ? -8.789 30.25 20.984 1 98.31 695 ILE B CA 1
ATOM 11177 C C . ILE B 1 695 ? -7.574 30.062 21.891 1 98.31 695 ILE B C 1
ATOM 11179 O O . ILE B 1 695 ? -7.594 29.234 22.797 1 98.31 695 ILE B O 1
ATOM 11183 N N . ASN B 1 696 ? -6.551 30.812 21.641 1 97.44 696 ASN B N 1
ATOM 11184 C CA . ASN B 1 696 ? -5.344 30.688 22.453 1 97.44 696 ASN B CA 1
ATOM 11185 C C . ASN B 1 696 ? -5.59 31.109 23.891 1 97.44 696 ASN B C 1
ATOM 11187 O O . ASN B 1 696 ? -4.992 30.547 24.812 1 97.44 696 ASN B O 1
ATOM 11191 N N . LYS B 1 697 ? -6.414 32.094 24.125 1 97.25 697 LYS B N 1
ATOM 11192 C CA . LYS B 1 697 ? -6.781 32.5 25.484 1 97.25 697 LYS B CA 1
ATOM 11193 C C . LYS B 1 697 ? -7.504 31.359 26.203 1 97.25 697 LYS B C 1
ATOM 11195 O O . LYS B 1 697 ? -7.254 31.109 27.375 1 97.25 697 LYS B O 1
ATOM 11200 N N . LEU B 1 698 ? -8.43 30.75 25.484 1 98.31 698 LEU B N 1
ATOM 11201 C CA . LEU B 1 698 ? -9.109 29.594 26.062 1 98.31 698 LEU B CA 1
ATOM 11202 C C . LEU B 1 698 ? -8.117 28.5 26.438 1 98.31 698 LEU B C 1
ATOM 11204 O O . LEU B 1 698 ? -8.305 27.797 27.422 1 98.31 698 LEU B O 1
ATOM 11208 N N . GLY B 1 699 ? -7.105 28.328 25.625 1 98.31 699 GLY B N 1
ATOM 11209 C CA . GLY B 1 699 ? -6.039 27.406 25.969 1 98.31 699 GLY B CA 1
ATOM 11210 C C . GLY B 1 699 ? -5.27 27.797 27.203 1 98.31 699 GLY B C 1
ATOM 11211 O O . GLY B 1 699 ? -4.984 26.969 28.062 1 98.31 699 GLY B O 1
ATOM 11212 N N . GLN B 1 700 ? -4.973 29 27.375 1 97.25 700 GLN B N 1
ATOM 11213 C CA . GLN B 1 700 ? -4.184 29.531 28.484 1 97.25 700 GLN B CA 1
ATOM 11214 C C . GLN B 1 700 ? -4.922 29.359 29.812 1 97.25 700 GLN B C 1
ATOM 11216 O O . GLN B 1 700 ? -4.297 29.125 30.844 1 97.25 700 GLN B O 1
ATOM 11221 N N . VAL B 1 701 ? -6.211 29.484 29.766 1 97.19 701 VAL B N 1
ATOM 11222 C CA . VAL B 1 701 ? -6.969 29.391 31.016 1 97.19 701 VAL B CA 1
ATOM 11223 C C . VAL B 1 701 ? -7.379 27.938 31.266 1 97.19 701 VAL B C 1
ATOM 11225 O O . VAL B 1 701 ? -8.109 27.641 32.219 1 97.19 701 VAL B O 1
ATOM 11228 N N . GLY B 1 702 ? -7.059 27 30.375 1 96.81 702 GLY B N 1
ATOM 11229 C CA . GLY B 1 702 ? -7.191 25.578 30.625 1 96.81 702 GLY B CA 1
ATOM 11230 C C . GLY B 1 702 ? -8.508 25 30.141 1 96.81 702 GLY B C 1
ATOM 11231 O O . GLY B 1 702 ? -8.82 23.844 30.406 1 96.81 702 GLY B O 1
ATOM 11232 N N . ILE B 1 703 ? -9.297 25.812 29.453 1 98.06 703 ILE B N 1
ATOM 11233 C CA . ILE B 1 703 ? -10.555 25.312 28.906 1 98.06 703 ILE B CA 1
ATOM 11234 C C . ILE B 1 703 ? -10.273 24.422 27.688 1 98.06 703 ILE B C 1
ATOM 11236 O O . ILE B 1 703 ? -10.891 23.359 27.547 1 98.06 703 ILE B O 1
ATOM 11240 N N . LEU B 1 704 ? -9.375 24.891 26.797 1 98.56 704 LEU B N 1
ATOM 11241 C CA . LEU B 1 704 ? -8.883 24.062 25.703 1 98.56 704 LEU B CA 1
ATOM 11242 C C . LEU B 1 704 ? -7.527 23.453 26.047 1 98.56 704 LEU B C 1
ATOM 11244 O O . LEU B 1 704 ? -6.695 24.109 26.688 1 98.56 704 LEU B O 1
ATOM 11248 N N . LYS B 1 705 ? -7.34 22.203 25.641 1 97.94 705 LYS B N 1
ATOM 11249 C CA . LYS B 1 705 ? -6.129 21.469 26 1 97.94 705 LYS B CA 1
ATOM 11250 C C . LYS B 1 705 ? -5.477 20.844 24.766 1 97.94 705 LYS B C 1
ATOM 11252 O O . LYS B 1 705 ? -6.121 20.703 23.719 1 97.94 705 LYS B O 1
ATOM 11257 N N . GLU B 1 706 ? -4.199 20.562 24.938 1 98.19 706 GLU B N 1
ATOM 11258 C CA . GLU B 1 706 ? -3.527 19.75 23.938 1 98.19 706 GLU B CA 1
ATOM 11259 C C . GLU B 1 706 ? -4.117 18.344 23.875 1 98.19 706 GLU B C 1
ATOM 11261 O O . GLU B 1 706 ? -4.438 17.75 24.922 1 98.19 706 GLU B O 1
ATOM 11266 N N . VAL B 1 707 ? -4.277 17.844 22.672 1 98.56 707 VAL B N 1
ATOM 11267 C CA . VAL B 1 707 ? -4.797 16.5 22.516 1 98.56 707 VAL B CA 1
ATOM 11268 C C . VAL B 1 707 ? -3.643 15.531 22.25 1 98.56 707 VAL B C 1
ATOM 11270 O O . VAL B 1 707 ? -2.658 15.891 21.594 1 98.56 707 VAL B O 1
ATOM 11273 N N . LYS B 1 708 ? -3.764 14.289 22.719 1 98.19 708 LYS B N 1
ATOM 11274 C CA . LYS B 1 708 ? -2.758 13.25 22.531 1 98.19 708 LYS B CA 1
ATOM 11275 C C . LYS B 1 708 ? -2.91 12.57 21.172 1 98.19 708 LYS B C 1
ATOM 11277 O O . LYS B 1 708 ? -3.957 12.688 20.531 1 98.19 708 LYS B O 1
ATOM 11282 N N . THR B 1 709 ? -1.832 11.945 20.781 1 98.19 709 THR B N 1
ATOM 11283 C CA . THR B 1 709 ? -1.933 11.016 19.656 1 98.19 709 THR B CA 1
ATOM 11284 C C . THR B 1 709 ? -2.416 9.648 20.141 1 98.19 709 THR B C 1
ATOM 11286 O O . THR B 1 709 ? -2.402 9.359 21.344 1 98.19 709 THR B O 1
ATOM 11289 N N . GLY B 1 710 ? -2.904 8.859 19.188 1 97.25 710 GLY B N 1
ATOM 11290 C CA . GLY B 1 710 ? -3.26 7.484 19.516 1 97.25 710 GLY B CA 1
ATOM 11291 C C . GLY B 1 710 ? -4.727 7.316 19.859 1 97.25 710 GLY B C 1
ATOM 11292 O O . GLY B 1 710 ? -5.566 8.102 19.422 1 97.25 710 GLY B O 1
ATOM 11293 N N . ARG B 1 711 ? -5.094 6.375 20.594 1 95.88 711 ARG B N 1
ATOM 11294 C CA . ARG B 1 711 ? -6.438 5.848 20.812 1 95.88 711 ARG B CA 1
ATOM 11295 C C . ARG B 1 711 ? -7.316 6.859 21.531 1 95.88 711 ARG B C 1
ATOM 11297 O O . ARG B 1 711 ? -8.5 6.996 21.219 1 95.88 711 ARG B O 1
ATOM 11304 N N . THR B 1 712 ? -6.652 7.52 22.5 1 96.12 712 THR B N 1
ATOM 11305 C CA . THR B 1 712 ? -7.41 8.461 23.312 1 96.12 712 THR B CA 1
ATOM 11306 C C . THR B 1 712 ? -6.824 9.867 23.203 1 96.12 712 THR B C 1
ATOM 11308 O O . THR B 1 712 ? -5.641 10.078 23.469 1 96.12 712 THR B O 1
ATOM 11311 N N . ALA B 1 713 ? -7.715 10.758 22.906 1 96.94 713 ALA B N 1
ATOM 11312 C CA . ALA B 1 713 ? -7.254 12.125 22.688 1 96.94 713 ALA B CA 1
ATOM 11313 C C . ALA B 1 713 ? -7 12.844 24.016 1 96.94 713 ALA B C 1
ATOM 11315 O O . ALA B 1 713 ? -6.16 13.742 24.078 1 96.94 713 ALA B O 1
ATOM 11316 N N . PHE B 1 714 ? -7.852 12.539 25 1 96.81 714 PHE B N 1
ATOM 11317 C CA . PHE B 1 714 ? -7.738 13.195 26.297 1 96.81 714 PHE B CA 1
ATOM 11318 C C . PHE B 1 714 ? -7.438 12.18 27.406 1 96.81 714 PHE B C 1
ATOM 11320 O O . PHE B 1 714 ? -7.945 11.055 27.359 1 96.81 714 PHE B O 1
#

Secondary structure (DSSP, 8-state):
-------------S--S--------GGGGG---------------S-------EEE---EEEEEETTEEEEEE-SS-SEEEEEE--S---TT-EEEEEEEEEPPPTTS-B-HHHHHHHHHHHHHH-SS--GGGGGEEEEEETT----TTSPPEEEPTHHHHHHHHHH---EEEEETTEEE----TTS------EEEE-----TT-----EEEEEEEEE-SS-TTEEEEEEE--EEEEE-TT--EEEEEEE--SSS--EEE--BB-TTSPBEEEEE-TT--TT-S-TTTT-EEEEETTB-BTTB---TT-HHHHHHH----S--HHHHHHHHTT-EEEEEE--SGGGT----TT--SSSPPPPPSSTTS-B---STTHHHHHHHHH-TT--EEEEEESSSHHHHHHHHHT-EEEEPPTTSS--TTB--S-TTT-EEEEEESSHHHHHHHHHHHTTTSGGG---SS---EEEEE-TTGGGS-HHHHHHHHHHHHHHHHHHT-EEEEE-HHHHSGGGSTTGGGSPPHHHHHHHHHHHHIIIIIHHHHHHHHHHTTTPPP---HHHHHHHHHHHHSPPPHHHHHHHHHHHHHHHHHHHHHH-EETTTEESEEEEEEE--SS-S-BSSGGGGGGGTTS----S--S-TTHHHHHHT--EEEEEEEEEEEE-TTTSSEEEEEEEEEEE-STT-HHHHHHHHHHHHHTTSS-PPPSSS---/----------------S-S------GGGGS---------------S-------EEE---EEEEEETTEEEEEE-SS-SEEEEEE--S---TT-EEEEEEEEEPPPTTS-B-HHHHHHHHHHHHHH-SS--GGGGGEEEEEETT----TTSPPEEEPTHHHHHHHHHH---EEEEETTEEE----TTS------EEEE-----TT-----EEEEEEEEE-SS-TTEEEEEEE--EEEEE-TT--EEEEEEE--SSS--EEE--BB-TTSPBEEEEE-TT--TT-S-TTTT-EEEEETTB-BTTB---TT-HHHHHHH----S--HHHHHHHHTT-EEEEEE--SGGGT----TT--SSSPPPPPSSTTS-B---STTHHHHHHHHH-TT--EEEEEESSSHHHHHHHHHT-EEEEPPTTSS--TTB--S-TTT-EEEEEESSHHHHHHHHHHHTTTSGGG---SS---EEEEE-TTGGGS-HHHHHHHHHHHHHHHHHHT-EEEEE-HHHHSGGGSTTGGGSPPHHHHHHHHHHHHIIIIIHHHHHHHHHHTTTPPP---HHHHHHHHHHHHSPPPHHHHHHHHHHHHHHHHHHHHHH-EETTTEESEEEEEEE--SS-S-BSSGGGGSTTTTS----S--S-TTHHHHHHT--EEEEEEEEEEEE-TTTSSEEEEEEEEEEE-STT-HHHHHHHHHHHHHTTSS-PPPSSS---

InterPro domains:
  IPR023631 Amidase signature domain [PF01425] (288-466)
  IPR036928 Amidase signature (AS) superfamily [G3DSA:3.90.1300.10] (255-702)
  IPR036928 Amidase signature (AS) superfamily [SSF75304] (258-694)

Solvent-accessible surface area (backbone atoms only — not comparable to full-atom values): 75100 Å² total; per-residue (Å²): 137,78,81,72,78,75,80,76,80,75,65,77,54,95,61,74,86,70,82,90,77,80,81,82,72,75,80,67,68,78,68,88,84,86,86,75,80,71,76,75,78,76,80,73,84,76,68,86,76,62,66,43,55,72,38,73,59,67,57,52,45,50,29,25,48,63,92,43,47,34,41,26,62,60,80,36,56,79,44,64,39,46,27,48,47,82,63,90,62,78,69,75,39,79,38,46,24,27,32,43,68,37,77,83,50,90,87,45,55,44,38,38,81,68,47,49,60,54,54,53,49,46,60,72,70,20,90,51,58,53,62,42,25,36,32,20,35,35,40,33,54,70,81,71,61,83,64,83,84,64,78,67,35,32,39,39,70,56,32,63,51,47,40,35,73,75,32,52,31,54,34,36,34,27,26,72,50,49,37,76,67,70,76,75,86,83,63,87,62,79,89,50,53,73,39,47,27,61,73,71,60,55,83,83,37,68,49,70,36,38,58,31,34,33,34,40,44,75,34,88,88,42,80,52,34,26,34,36,32,31,23,58,44,18,33,52,41,68,39,86,43,48,20,58,64,41,19,22,40,73,56,65,79,82,71,81,35,35,37,60,64,40,37,27,44,89,83,56,29,44,33,30,41,37,63,41,42,53,38,16,68,61,34,90,31,92,35,37,31,38,33,31,38,35,29,28,39,47,34,37,17,56,35,73,42,35,31,45,31,71,64,46,24,63,68,61,42,82,32,84,50,53,10,57,56,56,49,52,43,45,73,29,24,30,40,63,29,24,32,14,34,35,26,55,52,52,64,43,57,62,54,56,44,51,56,78,80,52,69,72,31,29,15,35,41,38,80,39,64,29,50,19,38,30,19,22,15,8,35,36,22,40,44,32,44,34,81,84,44,62,31,20,36,42,50,27,41,59,34,20,30,36,50,6,13,22,60,63,32,23,31,12,30,36,47,24,61,79,53,61,70,62,56,52,42,70,67,48,34,77,93,34,45,32,68,26,47,39,25,42,27,48,64,58,42,49,55,50,45,51,66,72,41,47,88,30,88,34,56,55,80,58,93,42,72,51,47,34,37,38,27,66,49,72,61,55,84,64,42,56,65,72,57,45,51,51,52,50,49,52,54,51,52,48,21,67,73,66,68,35,44,80,44,78,36,49,46,68,81,68,29,59,75,65,38,93,57,29,89,49,33,52,44,69,67,50,49,53,51,53,34,49,46,50,28,26,68,74,48,44,48,60,50,39,54,53,39,16,69,54,49,84,61,28,43,61,78,68,43,68,69,54,46,54,53,42,52,51,35,67,77,54,66,77,50,74,63,56,51,50,54,51,50,50,13,32,53,48,35,19,51,49,56,43,56,70,36,22,73,29,92,64,32,48,16,44,23,35,41,38,41,76,37,77,79,53,66,71,72,44,37,44,35,68,82,57,40,60,84,52,65,71,52,62,60,77,68,81,62,83,64,60,88,39,39,63,34,28,60,44,28,16,16,34,36,23,41,39,71,51,66,46,79,45,77,36,80,55,22,72,36,78,32,52,42,45,37,19,36,30,42,32,40,20,64,54,28,42,41,43,53,46,50,54,49,34,49,38,30,74,74,61,73,34,62,68,39,45,48,33,42,51,44,119,133,90,78,74,74,87,76,90,75,89,70,71,70,89,75,69,91,76,80,89,75,78,79,83,69,72,81,70,62,74,70,90,86,86,84,75,82,72,77,77,77,77,80,70,82,76,68,82,76,59,67,44,55,72,38,73,57,67,58,53,45,51,28,26,50,64,93,43,48,34,40,27,63,60,80,34,56,79,45,63,41,46,26,49,48,81,63,90,62,78,69,76,40,80,39,46,24,27,32,44,69,37,76,83,48,91,86,45,55,44,39,38,82,67,46,50,61,54,54,52,48,46,59,72,69,20,89,51,58,53,64,44,25,36,31,20,36,35,40,34,54,70,81,70,61,83,62,84,82,64,79,65,34,32,39,38,69,55,32,62,51,47,40,34,73,75,32,51,29,54,34,37,33,26,26,72,50,48,39,74,66,69,74,75,87,80,62,87,60,80,86,50,54,73,38,46,25,63,74,70,58,56,84,83,40,67,53,71,36,38,59,31,34,33,34,40,44,75,35,88,89,42,82,52,34,26,34,36,35,33,22,60,45,17,34,51,42,69,39,84,42,47,20,58,65,40,20,23,40,73,55,64,79,81,71,81,36,34,36,61,65,39,36,29,43,88,84,56,28,45,33,30,41,38,65,42,41,53,39,16,70,62,35,90,30,91,34,38,31,37,33,30,38,34,29,28,38,48,34,37,18,57,33,75,41,35,30,45,31,73,64,46,24,64,69,61,45,83,32,86,51,54,10,57,57,57,48,53,44,45,71,28,24,30,41,63,28,25,33,14,34,36,27,54,52,51,64,41,58,64,54,56,44,51,59,78,80,52,68,72,30,28,15,34,42,38,80,38,64,29,51,19,40,31,19,22,16,8,35,36,22,38,44,32,42,32,83,83,43,62,30,20,35,42,50,26,42,59,34,20,31,36,50,8,13,22,59,64,32,23,31,12,30,36,48,25,62,80,51,61,70,62,55,53,42,71,65,46,35,77,92,34,44,32,68,26,47,38,25,44,24,47,64,58,42,48,55,51,44,52,66,72,41,46,89,30,88,33,55,56,79,57,93,41,73,50,48,35,35,38,26,67,50,72,60,55,85,65,41,56,67,72,57,45,52,52,53,51,49,51,54,50,51,48,22,68,75,67,66,35,45,79,44,77,36,49,47,69,82,69,30,58,74,66,38,93,57,28,91,51,32,52,42,69,66,49,51,53,51,52,35,48,46,50,28,25,68,74,48,44,48,60,49,38,54,53,39,16,68,67,49,71,61,27,43,60,80,68,46,67,68,54,47,54,53,41,52,49,35,69,75,55,67,78,51,77,64,56,52,51,53,51,50,51,13,32,51,49,36,18,51,48,55,43,57,72,34,22,73,30,92,65,32,50,17,44,23,36,40,38,42,75,38,76,79,53,65,67,71,45,37,45,35,67,81,56,38,60,83,49,65,70,53,57,61,78,69,81,62,85,65,58,88,40,38,64,34,28,60,44,29,16,17,33,36,23,42,36,71,49,67,47,79,44,78,36,80,55,24,74,37,79,32,53,42,43,38,18,37,29,44,30,40,20,64,53,28,42,41,44,54,48,51,53,48,37,50,37,30,73,74,61,72,34,62,68,37,47,46,34,41,52,45,120

Sequence (1428 aa):
MLKKTLTIQGVLALVHPASAATLPKAQQALMTTQNDEPEEPHNLAALIHGPQEVLFQDQSLFYTIGNIQYFTPSHHPINTLPLEQTSEYGMDQFQPIVIIPITKPDEGVLTVQHLRPIVEDYFAKDDVITKGYFKNVLLYHIDEHEDEDEEESPIDISLPVYLVKEFQTESIILKGRLSVNLPAPGIGLPSIPIHRTKGSFSETREIIEGPYLVKYHQNNQNQKQGQLELYPVFRLYPDIYKTFVNGIYPINDGFATYKTLNKVDQYGNLLIPVPSRLRREKGNQPSAGERVAVKDVYDIKGVPTSAGLRVYQAFRGDVNETASSVRKLDGRGAVIVGKVRTSPFAVENEVVEQTFDEVYPFSPRGDQYQSCGQASSGPACAVAAYDWLDFAIASDSGGSIREAAAIVGLYGNKPSRGIISTDGVLTDFNWTNTLGILARSPEKLKKVIEVWYGDSQANRRFNHLPKTLLVPSDDFPYMRKDIRNMVMTFLQDTERALGMTTEMITQNKSHPRTHPHHGNMMTITDFHNVANAWQWQNIGKPLVEAYEHINQGRFPPVGATLMDRWKSAREHPWSGEDFVVMKNKQIVAAEWFNGVIGRDEETCSKTIYAEPMELEEIPKYRESKLNFHNQTFLPIRTNPLFPSLPASISGAPHYVVPIGQVPFHSSVSDKEEMQTISMSLMAYPGCDFMLLDFINKLGQVGILKEVKTGRTAFMLKKTLTIQGVLALVHPASAATLPKAQQALMTTQNDEPEEPHNLAALIHGPQEVLFQDQSLFYTIGNIQYFTPSHHPINTLPLEQTSEYGMDQFQPIVIIPITKPDEGVLTVQHLRPIVEDYFAKDDVITKGYFKNVLLYHIDEHEDEDEEESPIDISLPVYLVKEFQTESIILKGRLSVNLPAPGIGLPSIPIHRTKGSFSETREIIEGPYLVKYHQNNQNQKQGQLELYPVFRLYPDIYKTFVNGIYPINDGFATYKTLNKVDQYGNLLIPVPSRLRREKGNQPSAGERVAVKDVYDIKGVPTSAGLRVYQAFRGDVNETASSVRKLDGRGAVIVGKVRTSPFAVENEVVEQTFDEVYPFSPRGDQYQSCGQASSGPACAVAAYDWLDFAIASDSGGSIREAAAIVGLYGNKPSRGIISTDGVLTDFNWTNTLGILARSPEKLKKVIEVWYGDSQANRRFNHLPKTLLVPSDDFPYMRKDIRNMVMTFLQDTERALGMTTEMITQNKSHPRTHPHHGNMMTITDFHNVANAWQWQNIGKPLVEAYEHINQGRFPPVGATLMDRWKSAREHPWSGEDFVVMKNKQIVAAEWFNGVIGRDEETCSKTIYAEPMELEEIPKYRESKLNFHNQTFLPIRTNPLFPSLPASISGAPHYVVPIGQVPFHSSVSDKEEMQTISMSLMAYPGCDFMLLDFINKLGQVGILKEVKTGRTAF

Organism: NCBI:txid1296121

Radius of gyration: 35.74 Å; Cα contacts (8 Å, |Δi|>4): 3198; chains: 2; bounding box: 88×98×104 Å

pLDDT: mean 81.49, std 22.06, range [16.19, 98.88]

Nearest PDB structures (foldseek):
  1o9p-assembly1_B  TM=8.011E-01  e=1.537E-23  Bradyrhizobium japonicum
  1obl-assembly1_B  TM=7.697E-01  e=1.215E-23  Bradyrhizobium japonicum
  1ocm-assembly1_A  TM=7.749E-01  e=4.426E-23  Bradyrhizobium japonicum
  1obk-assembly1_B  TM=7.599E-01  e=4.426E-23  Bradyrhizobium japonicum
  1obj-assembly1_B  TM=7.537E-01  e=2.766E-23  Bradyrhizobium japonicum

Foldseek 3Di:
DCPPVPPQPFQFPVDDPDDPPDDDPPVPPPDDDDDDPPDDPPPCPDDPPDDPDDDPPQPKDWDDDPPFIKIWRPPAFLWKFKWQDPDPDVAFDKAKEFEDEFAQDPVLEAAVVRVVVRVVVQVVQWPQDDLRNLLEYEYEYLPPPVPPPDAAREYDLNNQVCSCVPRVHQEYEYEDRYDHPDPDPPDPRPPRYYTYTYDQTPVQFHDAGGMWMWHWDADPVDNRMIMIGTIFMWTKDFPPQQFFPFFWFQSSPVPRAIETPPDHPPVRTHIWTQGILRGQRRHPFLCASAEEEEALQWAGAHDFRAQQHPLVSSVVPGGHDGFPLVVLSVNRHYTYGGHTAFHRLQPDFALAQPCLDHHAGFALAWPRFFFLTGGNRSQLRVQQADPSHFKYKDKDQFQRFPQSCQFNFWKKKFAFPPLADCGRGRHLFNLQMGMMMTGQFLVSRLSVCCSSSVVGLLVDEFPDAAQEEEEECPQLVQADPVQSVLVVVLVVVLCVLRVHYYDYDHCVVLPLVVPPCSVQAQDPVLVVLLSLLVNLVPPVVVSQVSCCVNPVHDGDRRDDVNVVSNVVCVVPHDDPVSNVSSLRNLVVLLVSLLVVFDADPRNRTNYKYKYKAPSPQPRHHRHPVQRPVVNPGDDPPPPSGHPRRNCSSNSWMKMKHWQAWDWDQGSNVRDITITTIIMMITGRHSNNVSVSVSRVSCVVVPRGDGFHHGHGGD/DPPDDDDDDDFFPPDDPDDPPDDDPVVVPPDDDDDDPPDDPPPVPPPPPPPPDDDPPQPKDWDDDPPFIKIWRPPAFLWKFKWQDPDDDVAFDKAKEFEDEFAQDPVLEAAVVRVVVRVVVQVVQWPFDDLRNLLEYEYEYQPPPVPPPDAAREYDLNNQVCSCVPRVHQEYEYEDRYDHPDPDPPDPRPPRHYTYTYDQGPPQFHDAGGMWMWHWDADPVDNSMIMIGTIFMWTKDFPPQQFFPFFWFQSSPVPRAIETPPDHPPVRTHIWTQGILRGQRRHPFLCASAEEEEALQWAGQHDFRAQQHPLVSVVVPGGHDGFPLVVLSVNRHYTYGGHTAFHRLQPDFALAQPCLDHHAGFALAWPRFFFLTGGNRSQLRVQQADPSHAKYKDKDQFQRFPQSCQFNFWKKKFAFPPLADCGRGRHLFNLQMGMMMTGQFLVSRLSVCCSSSVPGLLVDDFPDAAQEEEEECACLVQADPVQSVLVVVLVVVLCVLRVHYYDYDHCCVVPLVVPPCSVQAQDPVLVVLLSLLVNLVPPVVVSQVVCCVNRVHDGDRRDDVNVVSNVVCVVPHDDPVSNVSSLRNLVVLLVSLLVVFDADPRNRTNYKYKYKAPSPQPRHHRHPVQRPVRNPGDDPPPPSGHPRRNCSSNSWMKMKHWQAWDWDQGSNVRDITITTIIMMITGHHSNNVSVSVSRVSCVVVPRGDGFHHGHGGD